Protein 1C7S (pdb70)

Sequence (858 aa):
DQQLVDQLSQLKLNVKMLDNRAGENGVDCAALGADWASCNRVLFTLSNDGQAIDGKDWVIYFHSPRQTLRVDNDQFKIAHLTGDLYKLEPTAKFSGFPAGKAVEIPVVAEYWQLFRNDFLPRWYATSGDAKPKMLANTDTENLDQFVAPFTGDQWKRTKDDKNILMTPASRFVSNADLQTLPAGALRGKIVPTPMQVKVHAQDADLRKGVALDLSTLVKPAADVVSQRFALLGVPVQTNGYPIKTDIQPGKFKGAMAVSGAYELKIGKKEAQVIGFDQAGVFYGLQSILSLVPSDGSGKIATLDASDAPRFPYRGIFLDVARNFHKKDAVLRLLDQMAAYKLNKFHFHLSDDEGWRIEIPGLPELTEVGGQRCHDLSETTCLLPQYGQGPDVYGGFFSRQDYIDIIKYAQARQIEVIPEIDMPAHARAAVVSMEARYKKLHAAGKEQEANEFRLVDQTDTSNTTSVQFFNRQSYLNPCLDSSQRFVDKVIGEIAQMHKEAGQPIKTWHFGGAEAKNIRLGAGYTDKAKPEPGKGIIDQSNEDKPWAKSQVCQTMIKEGKVADMEHLPSYFGQEVSKLVKAHGIDRMQAWQDGLKDAESSKAFATSRVGVNFWDTLYWGGFDSVNDWANKGYEVVVSNPDYVYMDFPYEVNPDERGYYWGTRFSDERKVFSFAPDNMPQNAETSVDRDGNHFNAKSDKPWPGAYGLSAQLWSETQRTDPQMEYMIFPRALSVAERSWHRAGWEQDYRAGREYKGGETHFVDTQALEKDWLRFANILGQRELAKLDKGGVAYRLPVPGARVAGGKLEANIALPGLGIEYSTDGGKQWQRYDAKAKPAVSGEVQVRSVSPDGKRYSRAEKV

CATH classification: 2.60.40.290 (+3 more: 3.30.379.10, 3.20.20.80, 2.60.40.10)

Radius of gyration: 27.83 Å; Cα contacts (8 Å, |Δi|>4): 2147; chains: 1; bounding box: 59×72×83 Å

InterPro domains:
  IPR004866 Chitobiase/beta-hexosaminidases, N-terminal domain [PF03173] (37-195)
  IPR004866 Chitobiase/beta-hexosaminidases, N-terminal domain [SM01081] (36-197)
  IPR004867 Chitobiase C-terminal domain [PF03174] (806-882)
  IPR004867 Chitobiase C-terminal domain [cd02847] (821-885)
  IPR008965 CBM2/CBM3, carbohydrate-binding domain superfamily [SSF49384] (29-199)
  IPR012291 CBM2, carbohydrate-binding domain superfamily [G3DSA:2.60.40.290] (28-169)
  IPR013783 Immunoglobulin-like fold [G3DSA:2.60.40.10] (820-885)
  IPR014756 Immunoglobulin E-set [SSF81296] (782-885)
  IPR015882 Beta-hexosaminidase, bacterial type, N-terminal [PF02838] (216-335)
  IPR015883 Beta-hexosaminidase, catalytic domain [PF00728] (338-765)
  IPR017853 Glycoside hydrolase superfamily [SSF51445] (338-774)
  IPR025705 Beta-hexosaminidase [PR00738] (298-318)
  IPR025705 Beta-hexosaminidase [PR00738] (332-349)
  IPR025705 Beta-hexosaminidase [PR00738] (361-382)
  IPR025705 Beta-hexosaminidase [PR00738] (435-452)
  IPR025705 Beta-hexosaminidase [PR00738] (502-520)
  IPR025705 Beta-hexosaminidase [PR00738] (529-542)
  IPR025705 Beta-hexosaminidase [PR00738] (729-745)
  IPR025705 Beta-hexosaminidase [PR00738] (747-764)
  IPR025705 Beta-hexosaminidase [PTHR22600] (178-822)

Foldseek 3Di:
DQVLQVQQLQWAKAKEWDFQAVQVVDDQQQALQAFLRGKTKMKIKTFGQAAWNFDFQKKKKAFFLWAWRFKDPQQWDKAADFFRIIIIHGDPPNRTRHHGDMDIIMTMTHQGQQFLLRGFFFIWMDGPPHDIHTSPLRQDLPSVSHYDFDDDVSNARDPQQPADADFLAVVCVVCVVFDFDDVVVQALQFPLGFPDKDFDPFKAFQLAAEADDLPQADVLLVVLLQVLCVLLNGHHDNPTQEEDEEEDLVVDDDQQSDALWWKWFADNRHIYIYAVHSNVSLNNSLRLSLQRFNVSRRIHTGMIGTGFFPFPAQAAEEDCQLAHADLLLLLLVLSVCLSNVHAEYEYEQAFQQAHAECAVPQRLLCQARFWEACDSVSLRYDHDHQRNYRHIHGHHQYLVSVLVSQLSSVSSNHAYAYEAEAQARHLSVQSSLQSQLVVCVVVVNNCSSQQQHQDQPQAPAFAADSSGGGLSRGRHLLDPNPVSNLLSRLLRVQVSCVVSPHGHQEHEHAQPDQWRCCPDPQEDEQVDDDPSHRYDHCVRHDTHCPRRVSVVVCCVVPQAVDSVCSLQSSVQVSLVSCVVSVHQEYEYACNSNVPPPAVVSHPHPAYAYADADAVQVPSLAVVQVNVVSPHAYADEYPQEFALQAFQGSHNPTGHDQPFANHYHLLNNLLQQRWARQQCLAVAAGRSRHRGKDAYQDDRPTHNFYYHYHHPSSCNYSLSSLQSCPPSVSSSSSNRGDDFPQNDHHDHPDMDTHPPDDPTPVVRSVVVQNSVLNSVQRGVLSSVVSSVHNYAAFWWNWDADPQWIAIDGSRPNWWKWKDQPVPPDIGTADRVDTGRHDDWMKMWTAGPVRDDIHDIRID

Solvent-accessible surface area: 31256 Å² total; per-residue (Å²): 97,58,134,13,0,35,47,0,15,119,2,119,1,53,2,88,4,57,26,6,41,0,36,75,98,67,27,87,3,14,60,45,9,0,20,132,26,27,2,0,72,1,16,14,17,0,36,8,137,37,140,43,2,86,30,129,93,7,28,0,8,4,4,15,29,42,17,29,42,89,36,58,32,93,48,5,106,30,42,66,46,19,0,12,0,3,54,0,35,18,33,111,138,4,85,4,0,49,55,59,118,60,20,99,0,26,2,0,5,2,47,38,4,2,3,13,5,4,16,7,0,28,6,0,0,18,7,46,143,18,144,37,89,54,0,69,28,0,69,18,52,78,24,106,82,1,3,15,98,25,90,70,64,31,26,53,32,35,130,84,6,118,12,115,50,20,52,3,59,28,10,9,108,53,8,56,66,18,112,89,25,90,81,59,44,23,68,6,48,4,2,0,32,7,79,121,61,125,38,65,99,89,46,0,46,0,180,124,0,0,23,32,56,24,104,27,11,91,140,69,4,11,56,17,0,34,125,25,0,62,82,10,61,3,62,72,65,137,131,8,15,53,1,107,3,73,61,63,63,71,116,12,174,66,77,32,39,53,70,1,0,0,55,4,103,2,20,91,169,80,1,66,1,23,0,49,37,65,14,0,0,0,2,0,0,3,0,0,1,4,10,3,28,39,113,44,34,5,74,5,4,5,0,50,10,24,0,0,13,43,5,66,2,4,0,0,0,0,0,0,0,4,0,29,0,108,62,66,0,0,39,52,2,0,40,3,2,3,4,3,0,4,19,32,0,0,0,0,0,2,1,2,2,0,2,1,0,62,2,44,44,0,57,6,0,7,93,8,0,2,46,4,14,39,23,119,82,20,86,66,0,3,16,1,5,8,0,32,3,6,104,95,38,30,23,81,1,36,57,102,38,0,12,42,0,0,112,55,0,80,10,26,36,2,22,1,1,0,0,0,4,4,2,2,9,4,15,0,2,0,7,0,1,26,11,29,22,125,116,23,88,88,66,62,98,54,147,85,2,56,65,17,14,1,32,8,122,57,18,94,0,48,1,15,6,68,42,18,3,62,96,62,0,9,0,4,2,13,22,111,10,0,43,105,0,2,54,54,1,0,23,35,0,7,76,0,0,112,94,8,50,11,66,14,119,3,2,0,0,0,0,14,38,7,80,5,34,39,77,32,69,3,12,8,37,124,69,173,69,83,127,40,39,0,46,32,64,43,100,76,31,25,99,8,8,27,98,0,95,52,0,72,85,11,34,183,129,64,112,10,83,60,31,75,71,0,20,9,20,0,0,60,17,0,0,113,26,0,89,84,47,68,4,56,12,0,0,0,5,18,33,5,1,95,57,15,114,7,26,185,34,15,45,6,86,92,2,0,0,0,0,52,43,5,0,38,145,22,0,29,40,34,3,1,60,29,15,67,88,43,10,35,1,0,0,0,0,0,4,4,1,8,0,5,0,0,0,14,5,11,14,77,2,44,0,45,14,111,0,2,4,53,1,32,3,62,20,2,0,13,1,0,0,43,3,3,5,0,0,1,29,28,17,52,26,59,18,16,59,118,19,69,2,91,2,94,64,95,33,96,23,16,52,0,1,0,0,0,0,32,0,13,3,1,9,46,5,71,17,0,4,55,0,0,3,0,0,2,1,0,0,1,0,0,0,1,25,104,1,81,5,4,38,99,42,108,60,40,55,63,3,61,10,60,102,30,162,85,8,75,68,157,35,15,56,132,21,5,21,74,6,0,0,9,0,4,61,21,1,0,6,3,0,24,90,17,49,5,26,0,9,9,4,0,0,0,0,110,72,63,85,36,102,0,54,10,27,8,24,0,5,37,10,10,13,28,18,0,65,64,37,22,159,128,48,86,159,14,76,52,201,68,74,19,83,18,103,71,85,4,23,0,35,0,13,2,62,67,39,158,80,100,10,70,48,22,134,155

Secondary structure (DSSP, 8-state):
-HHHHHHHTTPEEEEEEEETTGGGGT--TTTTT-GGG-EEEEEEEEEE-SS-B-----EEEEE-SS-EEEE-STTEEEEE-STTEEEEEE-TT---B-TTEEEEEEEEEES---SGGGS----EEE-TTSPPEE-GGGSSS-GGGTBPPP-TTTT-SSTT-------HHHHHHHTTT--PPPGGGGTT--SSPPSEEEEEEEEEE-TT-EEE--TTS-HHHHHHHHHHHHHTT--B-TTSEEEEEEE-GGG--GGGSSTT-EEEEE-SS-EEEEESSHHHHHHHHHHHHHHS-TTS--EEEEEEEEE--S-SEEEEEEE-SSS---HHHHHHHHHHHHHTT--EEEEE-EETTEE-B--TT-THHHHTTTEE-S-TT-SSSBPP-TT--SS-EE--B-HHHHHHHHHHHHTTT-EEEEEEEESSS-HHHHHHHHHHHHHHHHTT-HHHHHHT----TT-------TTS--GGGS--TT-HHHHHHHHHHHHHHHHHHHHTT---S-EEEE----S-GGGSTTEEETTB--TTSEEE--TT---TTTT-HHHHHHHHTTSSSSGGGHHHHHHHHHHHHHHHTT--EEEEEGGGGTTSS-GGGSSSSEEEEEE---IIIIIHHHHHHHHHTT-EEEE--HHHHBTTS-SSS-TTS----SS-S---HHHHHH--TTSGGGGGGT---TTS---EE---S-----SEEEEEE--TT--SHHHHHHHHTTHHHHHHHHHH---TTSPPP-TT--EETTT---S-HHHHHHHHHHHHHHIIIIIHHHHHHTT--PPPPPPEEEEETTEEEEE-SSBTBEEEEESSTTSS-EE--GGGPPB--S--EEEEE-TTSS-BPPPEE-

Nearest PDB structures (foldseek):
  1c7s-assembly1_A-2  TM=1.001E+00  e=0.000E+00  Serratia marcescens
  1c7t-assembly1_A-2  TM=1.001E+00  e=0.000E+00  Serratia marcescens
  1qba-assembly1_A  TM=9.999E-01  e=0.000E+00  Serratia marcescens
  6ezs-assembly1_A  TM=8.521E-01  e=4.897E-53  Vibrio harveyi
  7dvb-assembly3_C  TM=8.056E-01  e=7.044E-34  Bacteroides thetaiotaomicron

B-factor: mean 22.04, std 9.86, range [6.37, 99.67]

Structure (mmCIF, N/CA/C/O backbone):
data_1C7S
#
_entry.id   1C7S
#
_cell.length_a   108.794
_cell.length_b   99.960
_cell.length_c   86.30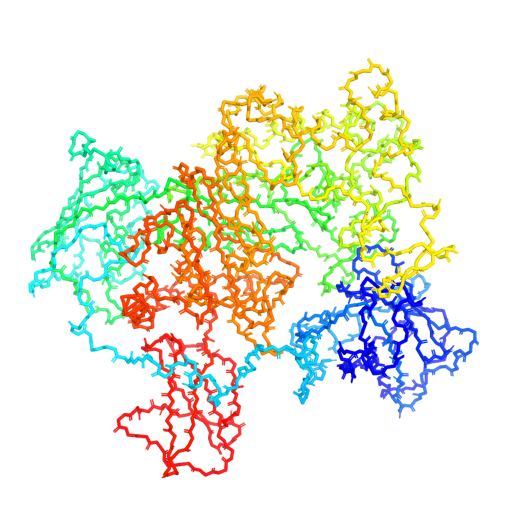8
_cell.angle_alpha   90.00
_cell.angle_beta   90.00
_cell.angle_gamma   90.00
#
_symmetry.space_group_name_H-M   'P 21 21 2'
#
loop_
_entity.id
_entity.type
_entity.pdbx_description
1 polymer BETA-N-ACETYLHEXOSAMINIDASE
2 branched 2-acetamido-2-deoxy-beta-D-glucopyranose-(1-4)-2-acetamido-2-deoxy-beta-D-glucopyranose
3 non-polymer 'SULFATE ION'
4 water water
#
loop_
_atom_site.group_PDB
_atom_site.id
_atom_site.type_symbol
_atom_site.label_atom_id
_atom_site.label_alt_id
_atom_site.label_comp_id
_atom_site.label_asym_id
_atom_site.label_entity_id
_atom_site.label_seq_id
_atom_site.pdbx_PDB_ins_code
_atom_site.Cartn_x
_atom_site.Cartn_y
_atom_site.Cartn_z
_atom_site.occupancy
_atom_site.B_iso_or_equiv
_atom_site.auth_seq_id
_atom_site.auth_comp_id
_atom_site.auth_asym_id
_atom_site.auth_atom_id
_atom_site.pdbx_PDB_model_num
ATOM 1 N N . ASP A 1 1 ? -2.517 38.735 -5.930 1.00 20.17 28 ASP A N 1
ATOM 2 C CA . ASP A 1 1 ? -3.577 39.552 -5.288 1.00 20.58 28 ASP A CA 1
ATOM 3 C C . ASP A 1 1 ? -3.835 39.141 -3.854 1.00 17.38 28 ASP A C 1
ATOM 4 O O . ASP A 1 1 ? -3.065 38.412 -3.203 1.00 16.93 28 ASP A O 1
ATOM 9 N N . GLN A 1 2 ? -4.909 39.678 -3.270 1.00 15.61 29 GLN A N 1
ATOM 10 C CA . GLN A 1 2 ? -5.213 39.383 -1.868 1.00 17.71 29 GLN A CA 1
ATOM 11 C C . GLN A 1 2 ? -5.552 37.910 -1.644 1.00 16.94 29 GLN A C 1
ATOM 12 O O . GLN A 1 2 ? -5.183 37.375 -0.620 1.00 16.70 29 GLN A O 1
ATOM 18 N N . GLN A 1 3 ? -6.249 37.291 -2.587 1.00 17.54 30 GLN A N 1
ATOM 19 C CA . GLN A 1 3 ? -6.529 35.860 -2.416 1.00 17.24 30 GLN A CA 1
ATOM 20 C C . GLN A 1 3 ? -5.234 35.076 -2.298 1.00 14.72 30 GLN A C 1
ATOM 21 O O . GLN A 1 3 ? -5.192 34.167 -1.461 1.00 13.48 30 GLN A O 1
ATOM 27 N N . LEU A 1 4 ? -4.194 35.471 -3.033 1.00 14.12 31 LEU A N 1
ATOM 28 C CA . LEU A 1 4 ? -2.924 34.717 -2.939 1.00 14.36 31 LEU A CA 1
ATOM 29 C C . LEU A 1 4 ? -2.299 34.873 -1.561 1.00 15.67 31 LEU A C 1
ATOM 30 O O . LEU A 1 4 ? -1.780 33.912 -0.972 1.00 12.87 31 LEU A O 1
ATOM 35 N N . VAL A 1 5 ? -2.239 36.118 -1.105 1.00 13.52 32 VAL A N 1
ATOM 36 C CA . VAL A 1 5 ? -1.707 36.353 0.251 1.00 14.13 32 VAL A CA 1
ATOM 37 C C . VAL A 1 5 ? -2.539 35.530 1.242 1.00 14.01 32 VAL A C 1
ATOM 38 O O . VAL A 1 5 ? -1.961 34.946 2.164 1.00 12.21 32 VAL A O 1
ATOM 42 N N . ASP A 1 6 ? -3.858 35.477 1.045 1.00 13.66 33 ASP A N 1
ATOM 43 C CA . ASP A 1 6 ? -4.707 34.709 1.945 1.00 14.58 33 ASP A CA 1
ATOM 44 C C . ASP A 1 6 ? -4.300 33.238 2.001 1.00 11.63 33 ASP A C 1
ATOM 45 O O . ASP A 1 6 ? -4.268 32.670 3.089 1.00 12.29 33 ASP A O 1
ATOM 50 N N . GLN A 1 7 ? -4.164 32.621 0.836 1.00 16.00 34 GLN A N 1
ATOM 51 C CA . GLN A 1 7 ? -3.740 31.230 0.758 1.00 13.45 34 GLN A CA 1
ATOM 52 C C . GLN A 1 7 ? -2.412 30.946 1.446 1.00 14.42 34 GLN A C 1
ATOM 53 O O . GLN A 1 7 ? -2.173 29.916 2.080 1.00 15.83 34 GLN A O 1
ATOM 59 N N . LEU A 1 8 ? -1.449 31.833 1.187 1.00 12.39 35 LEU A N 1
ATOM 60 C CA . LEU A 1 8 ? -0.092 31.684 1.738 1.00 12.04 35 LEU A CA 1
ATOM 61 C C . LEU A 1 8 ? -0.126 31.855 3.246 1.00 13.61 35 LEU A C 1
ATOM 62 O O . LEU A 1 8 ? 0.655 31.199 3.956 1.00 12.74 35 LEU A O 1
ATOM 67 N N . SER A 1 9 ? -1.002 32.752 3.727 1.00 12.21 36 SER A N 1
ATOM 68 C CA . SER A 1 9 ? -1.074 32.986 5.169 1.00 12.95 36 SER A CA 1
ATOM 69 C C . SER A 1 9 ? -1.513 31.763 5.941 1.00 14.60 36 SER A C 1
ATOM 70 O O . SER A 1 9 ? -1.416 31.697 7.160 1.00 13.83 36 SER A O 1
ATOM 73 N N . GLN A 1 10 ? -2.165 30.817 5.243 1.00 13.23 37 GLN A N 1
ATOM 74 C CA . GLN A 1 10 ? -2.673 29.607 5.864 1.00 13.43 37 GLN A CA 1
ATOM 75 C C . GLN A 1 10 ? -1.710 28.433 5.687 1.00 13.21 37 GLN A C 1
ATOM 76 O O . GLN A 1 10 ? -2.022 27.350 6.182 1.00 13.51 37 GLN A O 1
ATOM 82 N N . LEU A 1 11 ? -0.577 28.659 5.055 1.00 15.30 38 LEU A N 1
ATOM 83 C CA . LEU A 1 11 ? 0.469 27.632 5.021 1.00 15.67 38 LEU A CA 1
ATOM 84 C C . LEU A 1 11 ? 0.987 27.550 6.469 1.00 16.11 38 LEU A C 1
ATOM 85 O O . LEU A 1 11 ? 1.091 28.558 7.166 1.00 14.49 38 LEU A O 1
ATOM 90 N N . LYS A 1 12 ? 1.290 26.329 6.908 1.00 12.99 39 LYS A N 1
ATOM 91 C CA . LYS A 1 12 ? 1.816 26.127 8.256 1.00 14.13 39 LYS A CA 1
ATOM 92 C C . LYS A 1 12 ? 3.311 25.869 8.191 1.00 14.51 39 LYS A C 1
ATOM 93 O O . LYS A 1 12 ? 3.747 24.968 7.478 1.00 15.31 39 LYS A O 1
ATOM 99 N N . LEU A 1 13 ? 4.120 26.707 8.840 1.00 13.06 40 LEU A N 1
ATOM 100 C CA . LEU A 1 13 ? 5.560 26.560 8.812 1.00 12.58 40 LEU A CA 1
ATOM 101 C C . LEU A 1 13 ? 6.028 25.616 9.921 1.00 12.23 40 LEU A C 1
ATOM 102 O O . LEU A 1 13 ? 5.498 25.618 11.026 1.00 12.08 40 LEU A O 1
ATOM 107 N N . ASN A 1 14 ? 7.083 24.888 9.570 1.00 13.87 41 ASN A N 1
ATOM 108 C CA . ASN A 1 14 ? 7.799 24.082 10.538 1.00 14.89 41 ASN A CA 1
ATOM 109 C C . ASN A 1 14 ? 9.287 24.371 10.276 1.00 16.13 41 ASN A C 1
ATOM 110 O O . ASN A 1 14 ? 9.738 24.317 9.124 1.00 17.24 41 ASN A O 1
ATOM 115 N N . VAL A 1 15 ? 10.017 24.645 11.347 1.00 14.40 42 VAL A N 1
ATOM 116 C CA . VAL A 1 15 ? 11.453 24.875 11.214 1.00 13.22 42 VAL A CA 1
ATOM 117 C C . VAL A 1 15 ? 12.202 23.771 11.956 1.00 14.14 42 VAL A C 1
ATOM 118 O O . VAL A 1 15 ? 11.980 23.606 13.155 1.00 14.39 42 VAL A O 1
ATOM 122 N N . LYS A 1 16 ? 13.100 23.091 11.245 1.00 14.58 43 LYS A N 1
ATOM 123 C CA . LYS A 1 16 ? 13.803 21.971 11.872 1.00 15.42 43 LYS A CA 1
ATOM 124 C C . LYS A 1 16 ? 15.301 22.018 11.606 1.00 14.52 43 LYS A C 1
ATOM 125 O O . LYS A 1 16 ? 15.739 22.056 10.457 1.00 14.81 43 LYS A O 1
ATOM 131 N N . MET A 1 17 ? 16.070 22.043 12.699 1.00 14.18 44 MET A N 1
ATOM 132 C CA . MET A 1 17 ? 17.527 22.051 12.517 1.00 14.52 44 MET A CA 1
ATOM 133 C C . MET A 1 17 ? 17.927 20.716 11.888 1.00 15.06 44 MET A C 1
ATOM 134 O O . MET A 1 17 ? 17.451 19.676 12.380 1.00 15.40 44 MET A O 1
ATOM 139 N N . LEU A 1 18 ? 18.756 20.717 10.875 1.00 16.34 45 LEU A N 1
ATOM 140 C CA . LEU A 1 18 ? 19.273 19.461 10.305 1.00 18.21 45 LEU A CA 1
ATOM 141 C C . LEU A 1 18 ? 20.718 19.182 10.682 1.00 18.11 45 LEU A C 1
ATOM 142 O O . LEU A 1 18 ? 21.061 18.010 10.955 1.00 16.70 45 LEU A O 1
ATOM 147 N N . ASP A 1 19 ? 21.584 20.183 10.632 1.00 16.52 46 ASP A N 1
ATOM 148 C CA . ASP A 1 19 ? 22.998 19.987 10.936 1.00 17.59 46 ASP A CA 1
ATOM 149 C C . ASP A 1 19 ? 23.637 21.300 11.375 1.00 16.81 46 ASP A C 1
ATOM 150 O O . ASP A 1 19 ? 23.687 22.226 10.558 1.00 13.05 46 ASP A O 1
ATOM 155 N N . ASN A 1 20 ? 23.983 21.408 12.648 1.00 15.94 47 ASN A N 1
ATOM 156 C CA . ASN A 1 20 ? 24.565 22.684 13.122 1.00 14.90 47 ASN A CA 1
ATOM 157 C C . ASN A 1 20 ? 26.029 22.795 12.790 1.00 15.58 47 ASN A C 1
ATOM 158 O O . ASN A 1 20 ? 26.654 23.815 13.071 1.00 16.07 47 ASN A O 1
ATOM 163 N N . ARG A 1 21 ? 26.638 21.720 12.283 1.00 16.85 48 ARG A N 1
ATOM 164 C CA . ARG A 1 21 ? 28.064 21.679 11.958 1.00 18.30 48 ARG A CA 1
ATOM 165 C C . ARG A 1 21 ? 28.221 21.196 10.529 1.00 21.30 48 ARG A C 1
ATOM 166 O O . ARG A 1 21 ? 28.941 20.237 10.258 1.00 21.14 48 ARG A O 1
ATOM 174 N N . ALA A 1 22 ? 27.481 21.827 9.595 1.00 20.16 49 ALA A N 1
ATOM 175 C CA . ALA A 1 22 ? 27.480 21.381 8.225 1.00 22.48 49 ALA A CA 1
ATOM 176 C C . ALA A 1 22 ? 28.870 21.348 7.589 1.00 24.33 49 ALA A C 1
ATOM 177 O O . ALA A 1 22 ? 29.103 20.461 6.746 1.00 25.44 49 ALA A O 1
ATOM 179 N N . GLY A 1 23 ? 29.752 22.242 7.984 1.00 25.50 50 GLY A N 1
ATOM 180 C CA . GLY A 1 23 ? 31.097 22.277 7.420 1.00 29.36 50 GLY A CA 1
ATOM 181 C C . GLY A 1 23 ? 31.929 21.072 7.819 1.00 31.61 50 GLY A C 1
ATOM 182 O O . GLY A 1 23 ? 32.852 20.690 7.093 1.00 32.16 50 GLY A O 1
ATOM 183 N N . GLU A 1 24 ? 31.617 20.455 8.953 1.00 32.40 51 GLU A N 1
ATOM 184 C CA . GLU A 1 24 ? 32.336 19.291 9.439 1.00 31.97 51 GLU A CA 1
ATOM 185 C C . GLU A 1 24 ? 31.860 18.034 8.716 1.00 34.21 51 GLU A C 1
ATOM 186 O O . GLU A 1 24 ? 32.518 16.988 8.776 1.00 35.57 51 GLU A O 1
ATOM 192 N N . ASN A 1 25 ? 30.705 18.141 8.082 1.00 33.43 52 ASN A N 1
ATOM 193 C CA . ASN A 1 25 ? 30.072 17.018 7.424 1.00 35.61 52 ASN A CA 1
ATOM 194 C C . ASN A 1 25 ? 29.993 17.176 5.918 1.00 35.05 52 ASN A C 1
ATOM 195 O O . ASN A 1 25 ? 28.996 16.790 5.312 1.00 36.00 52 ASN A O 1
ATOM 200 N N . GLY A 1 26 ? 31.000 17.842 5.346 1.00 34.80 53 GLY A N 1
ATOM 201 C CA . GLY A 1 26 ? 31.081 18.026 3.930 1.00 34.94 53 GLY A CA 1
ATOM 202 C C . GLY A 1 26 ? 30.670 19.311 3.288 1.00 33.91 53 GLY A C 1
ATOM 203 O O . GLY A 1 26 ? 31.336 19.715 2.308 1.00 36.61 53 GLY A O 1
ATOM 204 N N . VAL A 1 27 ? 29.620 19.999 3.757 1.00 29.84 54 VAL A N 1
ATOM 205 C CA . VAL A 1 27 ? 29.213 21.226 3.076 1.00 26.80 54 VAL A CA 1
ATOM 206 C C . VAL A 1 27 ? 30.413 22.171 2.974 1.00 22.69 54 VAL A C 1
ATOM 207 O O . VAL A 1 27 ? 31.093 22.373 3.972 1.00 21.56 54 VAL A O 1
ATOM 211 N N . ASP A 1 28 ? 30.597 22.736 1.782 1.00 22.79 55 ASP A N 1
ATOM 212 C CA . ASP A 1 28 ? 31.712 23.676 1.594 1.00 22.33 55 ASP A CA 1
ATOM 213 C C . ASP A 1 28 ? 31.246 25.073 2.008 1.00 20.81 55 ASP A C 1
ATOM 214 O O . ASP A 1 28 ? 30.961 25.911 1.153 1.00 17.23 55 ASP A O 1
ATOM 219 N N . CYS A 1 29 ? 31.195 25.315 3.314 1.00 19.46 56 CYS A N 1
ATOM 220 C CA . CYS A 1 29 ? 30.742 26.612 3.832 1.00 19.51 56 CYS A CA 1
ATOM 221 C C . CYS A 1 29 ? 31.607 27.759 3.334 1.00 18.35 56 CYS A C 1
ATOM 222 O O . CYS A 1 29 ? 31.140 28.899 3.188 1.00 16.94 56 CYS A O 1
ATOM 225 N N . ALA A 1 30 ? 32.918 27.461 3.134 1.00 16.39 57 ALA A N 1
ATOM 226 C CA . ALA A 1 30 ? 33.804 28.527 2.659 1.00 16.14 57 ALA A CA 1
ATOM 227 C C . ALA A 1 30 ? 33.329 29.101 1.327 1.00 16.86 57 ALA A C 1
ATOM 228 O O . ALA A 1 30 ? 33.273 30.319 1.139 1.00 17.46 57 ALA A O 1
ATOM 230 N N . ALA A 1 31 ? 33.006 28.252 0.376 1.00 15.09 58 ALA A N 1
ATOM 231 C CA . ALA A 1 31 ? 32.574 28.604 -0.949 1.00 15.65 58 ALA A CA 1
ATOM 232 C C . ALA A 1 31 ? 31.286 29.436 -0.919 1.00 16.59 58 ALA A C 1
ATOM 233 O O . ALA A 1 31 ? 31.056 30.264 -1.786 1.00 18.83 58 ALA A O 1
ATOM 235 N N . LEU A 1 32 ? 30.498 29.148 0.097 1.00 15.96 59 LEU A N 1
ATOM 236 C CA . LEU A 1 32 ? 29.230 29.855 0.281 1.00 17.05 59 LEU A CA 1
ATOM 237 C C . LEU A 1 32 ? 29.408 31.196 0.969 1.00 17.95 59 LEU A C 1
ATOM 238 O O . LEU A 1 32 ? 28.354 31.840 1.214 1.00 17.26 59 LEU A O 1
ATOM 243 N N . GLY A 1 33 ? 30.594 31.608 1.314 1.00 16.69 60 GLY A N 1
ATOM 244 C CA . GLY A 1 33 ? 30.882 32.867 1.948 1.00 16.88 60 GLY A CA 1
ATOM 245 C C . GLY A 1 33 ? 30.666 32.922 3.446 1.00 15.47 60 GLY A C 1
ATOM 246 O O . GLY A 1 33 ? 30.616 34.036 4.016 1.00 16.06 60 GLY A O 1
ATOM 247 N N . ALA A 1 34 ? 30.635 31.782 4.118 1.00 14.46 61 ALA A N 1
ATOM 248 C CA . ALA A 1 34 ? 30.408 31.760 5.557 1.00 16.58 61 ALA A CA 1
ATOM 249 C C . ALA A 1 34 ? 31.626 32.141 6.360 1.00 17.23 61 ALA A C 1
ATOM 250 O O . ALA A 1 34 ? 32.725 31.609 6.179 1.00 16.77 61 ALA A O 1
ATOM 252 N N . ASP A 1 35 ? 31.471 33.085 7.274 1.00 13.96 62 ASP A N 1
ATOM 253 C CA . ASP A 1 35 ? 32.523 33.505 8.194 1.00 15.09 62 ASP A CA 1
ATOM 254 C C . ASP A 1 35 ? 33.202 32.307 8.840 1.00 15.58 62 ASP A C 1
ATOM 255 O O . ASP A 1 35 ? 32.546 31.424 9.387 1.00 16.12 62 ASP A O 1
ATOM 260 N N . TRP A 1 36 ? 34.526 32.251 8.697 1.00 14.69 63 TRP A N 1
ATOM 261 C CA . TRP A 1 36 ? 35.310 31.146 9.262 1.00 17.46 63 TRP A CA 1
ATOM 262 C C . TRP A 1 36 ? 34.822 29.796 8.796 1.00 16.17 63 TRP A C 1
ATOM 263 O O . TRP A 1 36 ? 34.944 28.784 9.526 1.00 18.38 63 TRP A O 1
ATOM 274 N N . ALA A 1 37 ? 34.266 29.737 7.593 1.00 15.50 64 ALA A N 1
ATOM 275 C CA . ALA A 1 37 ? 33.794 28.523 6.967 1.00 16.69 64 ALA A CA 1
ATOM 276 C C . ALA A 1 37 ? 32.902 27.689 7.868 1.00 18.86 64 ALA A C 1
ATOM 277 O O . ALA A 1 37 ? 32.951 26.463 7.871 1.00 16.28 64 ALA A O 1
ATOM 279 N N . SER A 1 38 ? 31.990 28.366 8.595 1.00 19.50 65 SER A N 1
ATOM 280 C CA . SER A 1 38 ? 31.086 27.651 9.504 1.00 18.68 65 SER A CA 1
ATOM 281 C C . SER A 1 38 ? 29.623 27.884 9.066 1.00 17.17 65 SER A C 1
ATOM 282 O O . SER A 1 38 ? 29.290 29.053 8.892 1.00 16.45 65 SER A O 1
ATOM 285 N N . CYS A 1 39 ? 28.870 26.816 8.868 1.00 15.28 66 CYS A N 1
ATOM 286 C CA . CYS A 1 39 ? 27.487 26.976 8.414 1.00 15.14 66 CYS A CA 1
ATOM 287 C C . CYS A 1 39 ? 26.616 25.849 8.919 1.00 17.15 66 CYS A C 1
ATOM 288 O O . CYS A 1 39 ? 27.095 24.805 9.406 1.00 14.75 66 CYS A O 1
ATOM 291 N N . ASN A 1 40 ? 25.302 26.041 8.894 1.00 14.20 67 ASN A N 1
ATOM 292 C CA . ASN A 1 40 ? 24.337 25.085 9.380 1.00 13.01 67 ASN A CA 1
ATOM 293 C C . ASN A 1 40 ? 23.222 24.884 8.359 1.00 13.62 67 ASN A C 1
ATOM 294 O O . ASN A 1 40 ? 22.974 25.766 7.542 1.00 15.88 67 ASN A O 1
ATOM 299 N N . ARG A 1 41 ? 22.653 23.690 8.338 1.00 12.96 68 ARG A N 1
ATOM 300 C CA . ARG A 1 41 ? 21.569 23.383 7.412 1.00 11.48 68 ARG A CA 1
ATOM 301 C C . ARG A 1 41 ? 20.287 23.252 8.220 1.00 13.03 68 ARG A C 1
ATOM 302 O O . ARG A 1 41 ? 20.227 22.646 9.292 1.00 12.41 68 ARG A O 1
ATOM 310 N N . VAL A 1 42 ? 19.275 23.924 7.706 1.00 11.83 69 VAL A N 1
ATOM 311 C CA . VAL A 1 42 ? 17.970 23.950 8.365 1.00 14.15 69 VAL A CA 1
ATOM 312 C C . VAL A 1 42 ? 16.874 23.616 7.374 1.00 15.37 69 VAL A C 1
ATOM 313 O O . VAL A 1 42 ? 16.949 23.992 6.194 1.00 17.63 69 VAL A O 1
ATOM 317 N N . LEU A 1 43 ? 15.831 22.965 7.858 1.00 17.04 70 LEU A N 1
ATOM 318 C CA . LEU A 1 43 ? 14.719 22.621 6.979 1.00 15.94 70 LEU A CA 1
ATOM 319 C C . LEU A 1 43 ? 13.515 23.516 7.264 1.00 14.55 70 LEU A C 1
ATOM 320 O O . LEU A 1 43 ? 12.981 23.501 8.379 1.00 16.51 70 LEU A O 1
ATOM 325 N N . PHE A 1 44 ? 13.065 24.248 6.246 1.00 14.13 71 PHE A N 1
ATOM 326 C CA . PHE A 1 44 ? 11.820 24.993 6.375 1.00 13.23 71 PHE A CA 1
ATOM 327 C C . PHE A 1 44 ? 10.741 24.154 5.631 1.00 14.30 71 PHE A C 1
ATOM 328 O O . PHE A 1 44 ? 10.920 23.872 4.427 1.00 16.53 71 PHE A O 1
ATOM 336 N N . THR A 1 45 ? 9.713 23.744 6.334 1.00 14.95 72 THR A N 1
ATOM 337 C CA . THR A 1 45 ? 8.636 22.975 5.757 1.00 13.68 72 THR A CA 1
ATOM 338 C C . THR A 1 45 ? 7.342 23.793 5.767 1.00 16.91 72 THR A C 1
ATOM 339 O O . THR A 1 45 ? 7.027 24.388 6.794 1.00 16.78 72 THR A O 1
ATOM 343 N N . LEU A 1 46 ? 6.749 23.953 4.583 1.00 15.07 73 LEU A N 1
ATOM 344 C CA . LEU A 1 46 ? 5.495 24.729 4.505 1.00 14.94 73 LEU A CA 1
ATOM 345 C C . LEU A 1 46 ? 4.374 23.769 4.141 1.00 15.21 73 LEU A C 1
ATOM 346 O O . LEU A 1 46 ? 4.409 23.181 3.045 1.00 15.79 73 LEU A O 1
ATOM 351 N N . SER A 1 47 ? 3.482 23.524 5.093 1.00 15.40 74 SER A N 1
ATOM 352 C CA . SER A 1 47 ? 2.412 22.546 4.869 1.00 16.20 74 SER A CA 1
ATOM 353 C C . SER A 1 47 ? 1.110 23.211 4.447 1.00 17.51 74 SER A C 1
ATOM 354 O O . SER A 1 47 ? 0.681 24.134 5.136 1.00 17.18 74 SER A O 1
ATOM 357 N N . ASN A 1 48 ? 0.463 22.643 3.430 1.00 17.29 75 ASN A N 1
ATOM 358 C C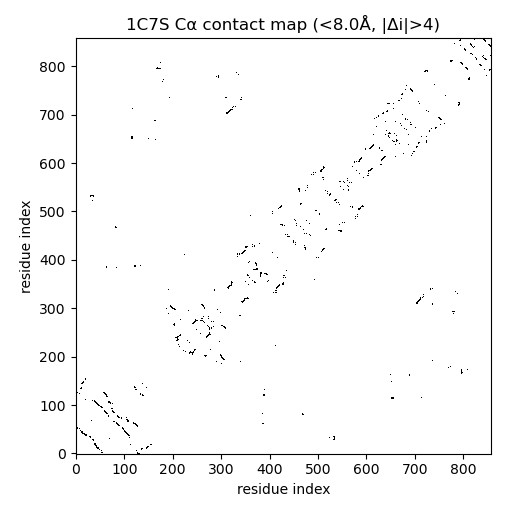A . ASN A 1 48 ? -0.750 23.255 2.867 1.00 16.77 75 ASN A CA 1
ATOM 359 C C . ASN A 1 48 ? -1.985 22.414 3.057 1.00 17.61 75 ASN A C 1
ATOM 360 O O . ASN A 1 48 ? -2.100 21.365 2.385 1.00 19.63 75 ASN A O 1
ATOM 365 N N . ASP A 1 49 ? -2.821 22.782 4.020 1.00 17.06 76 ASP A N 1
ATOM 366 C CA . ASP A 1 49 ? -4.033 21.974 4.270 1.00 19.60 76 ASP A CA 1
ATOM 367 C C . ASP A 1 49 ? -5.191 22.512 3.451 1.00 18.76 76 ASP A C 1
ATOM 368 O O . ASP A 1 49 ? -6.337 22.112 3.686 1.00 19.65 76 ASP A O 1
ATOM 373 N N . GLY A 1 50 ? -4.910 23.439 2.541 1.00 16.23 77 GLY A N 1
ATOM 374 C CA . GLY A 1 50 ? -5.980 23.950 1.669 1.00 17.64 77 GLY A CA 1
ATOM 375 C C . GLY A 1 50 ? -5.739 23.534 0.220 1.00 17.30 77 GLY A C 1
ATOM 376 O O . GLY A 1 50 ? -4.906 22.669 -0.087 1.00 18.05 77 GLY A O 1
ATOM 377 N N . GLN A 1 51 ? -6.434 24.169 -0.711 1.00 17.83 78 GLN A N 1
ATOM 378 C CA . GLN A 1 51 ? -6.240 23.894 -2.128 1.00 17.27 78 GLN A CA 1
ATOM 379 C C . GLN A 1 51 ? -4.906 24.391 -2.636 1.00 16.97 78 GLN A C 1
ATOM 380 O O . GLN A 1 51 ? -4.145 25.104 -1.950 1.00 17.77 78 GLN A O 1
ATOM 386 N N . ALA A 1 52 ? -4.532 23.938 -3.840 1.00 17.72 79 ALA A N 1
ATOM 387 C CA . ALA A 1 52 ? -3.249 24.313 -4.431 1.00 16.93 79 ALA A CA 1
ATOM 388 C C . ALA A 1 52 ? -3.025 25.833 -4.461 1.00 18.35 79 ALA A C 1
ATOM 389 O O . ALA A 1 52 ? -3.897 26.590 -4.880 1.00 16.68 79 ALA A O 1
ATOM 391 N N . ILE A 1 53 ? -1.796 26.234 -4.136 1.00 17.40 80 ILE A N 1
ATOM 392 C CA . ILE A 1 53 ? -1.411 27.627 -4.239 1.00 17.23 80 ILE A CA 1
ATOM 393 C C . ILE A 1 53 ? -0.476 27.736 -5.444 1.00 18.19 80 ILE A C 1
ATOM 394 O O . ILE A 1 53 ? 0.704 27.471 -5.301 1.00 20.42 80 ILE A O 1
ATOM 399 N N . ASP A 1 54 ? -1.028 28.016 -6.613 1.00 18.98 81 ASP A N 1
ATOM 400 C CA . ASP A 1 54 ? -0.213 28.061 -7.832 1.00 20.82 81 ASP A CA 1
ATOM 401 C C . ASP A 1 54 ? 0.198 29.439 -8.285 1.00 21.57 81 ASP A C 1
ATOM 402 O O . ASP A 1 54 ? 1.002 29.585 -9.238 1.00 22.19 81 ASP A O 1
ATOM 407 N N . GLY A 1 55 ? -0.275 30.487 -7.639 1.00 19.75 82 GLY A N 1
ATOM 408 C CA . GLY A 1 55 ? 0.111 31.851 -8.031 1.00 17.67 82 GLY A CA 1
ATOM 409 C C . GLY A 1 55 ? 1.616 32.068 -7.855 1.00 19.14 82 GLY A C 1
ATOM 410 O O . GLY A 1 55 ? 2.257 31.516 -6.963 1.00 16.48 82 GLY A O 1
ATOM 411 N N . LYS A 1 56 ? 2.191 32.891 -8.727 1.00 21.42 83 LYS A N 1
ATOM 412 C CA . LYS A 1 56 ? 3.612 33.162 -8.703 1.00 22.72 83 LYS A CA 1
ATOM 413 C C . LYS A 1 56 ? 3.963 34.560 -8.210 1.00 22.11 83 LYS A C 1
ATOM 414 O O . LYS A 1 56 ? 5.124 34.804 -7.859 1.00 22.63 83 LYS A O 1
ATOM 420 N N . ASP A 1 57 ? 2.994 35.455 -8.137 1.00 23.38 84 ASP A N 1
ATOM 421 C CA . ASP A 1 57 ? 3.301 36.849 -7.767 1.00 22.66 84 ASP A CA 1
ATOM 422 C C . ASP A 1 57 ? 3.277 37.062 -6.272 1.00 19.67 84 ASP A C 1
ATOM 423 O O . ASP A 1 57 ? 2.397 37.763 -5.752 1.00 20.85 84 ASP A O 1
ATOM 428 N N . TRP A 1 58 ? 4.228 36.450 -5.562 1.00 16.42 85 TRP A N 1
ATOM 429 C CA . TRP A 1 58 ? 4.248 36.595 -4.115 1.00 13.82 85 TRP A CA 1
ATOM 430 C C . TRP A 1 58 ? 5.662 36.629 -3.554 1.00 15.36 85 TRP A C 1
ATOM 431 O O . TRP A 1 58 ? 6.611 36.269 -4.236 1.00 14.10 85 TRP A O 1
ATOM 442 N N . VAL A 1 59 ? 5.799 37.235 -2.383 1.00 13.65 86 VAL A N 1
ATOM 443 C CA . VAL A 1 59 ? 7.043 37.252 -1.633 1.00 14.49 86 VAL A CA 1
ATOM 444 C C . VAL A 1 59 ? 6.697 36.847 -0.179 1.00 15.74 86 VAL A C 1
ATOM 445 O O . VAL A 1 59 ? 5.676 37.321 0.359 1.00 18.06 86 VAL A O 1
ATOM 449 N N . ILE A 1 60 ? 7.504 35.955 0.381 1.00 10.36 87 ILE A N 1
ATOM 450 C CA . ILE A 1 60 ? 7.259 35.607 1.793 1.00 13.29 87 ILE A CA 1
ATOM 451 C C . ILE A 1 60 ? 8.429 36.176 2.615 1.00 14.64 87 ILE A C 1
ATOM 452 O O . ILE A 1 60 ? 9.546 35.744 2.385 1.00 18.33 87 ILE A O 1
ATOM 457 N N . TYR A 1 61 ? 8.174 37.099 3.531 1.00 13.03 88 TYR A N 1
ATOM 458 C CA . TYR A 1 61 ? 9.218 37.717 4.324 1.00 12.62 88 TYR A CA 1
ATOM 459 C C . TYR A 1 61 ? 9.430 37.049 5.668 1.00 11.68 88 TYR A C 1
ATOM 460 O O . TYR A 1 61 ? 8.457 36.576 6.274 1.00 12.97 88 TYR A O 1
ATOM 469 N N . PHE A 1 62 ? 10.700 36.878 6.046 1.00 9.50 89 PHE A N 1
ATOM 470 C CA . PHE A 1 62 ? 10.952 36.287 7.349 1.00 12.08 89 PHE A CA 1
ATOM 471 C C . PHE A 1 62 ? 12.201 36.912 7.950 1.00 11.39 89 PHE A C 1
ATOM 472 O O . PHE A 1 62 ? 13.003 37.569 7.269 1.00 10.13 89 PHE A O 1
ATOM 480 N N . HIS A 1 63 ? 12.335 36.720 9.260 1.00 10.06 90 HIS A N 1
ATOM 481 C CA . HIS A 1 63 ? 13.525 37.291 9.924 1.00 10.00 90 HIS A CA 1
ATOM 482 C C . HIS A 1 63 ? 14.471 36.170 10.427 1.00 10.09 90 HIS A C 1
ATOM 483 O O . HIS A 1 63 ? 13.985 35.114 10.807 1.00 11.26 90 HIS A O 1
ATOM 490 N N . SER A 1 64 ? 15.734 36.515 10.501 1.00 10.33 91 SER A N 1
ATOM 491 C CA . SER A 1 64 ? 16.698 35.554 11.100 1.00 9.71 91 SER A CA 1
ATOM 492 C C . SER A 1 64 ? 17.955 36.281 11.486 1.00 9.63 91 SER A C 1
ATOM 493 O O . SER A 1 64 ? 18.420 37.156 10.736 1.00 11.02 91 SER A O 1
ATOM 496 N N . PRO A 1 65 ? 18.612 35.928 12.575 1.00 10.88 92 PRO A N 1
ATOM 497 C CA . PRO A 1 65 ? 19.845 36.531 13.002 1.00 12.30 92 PRO A CA 1
ATOM 498 C C . PRO A 1 65 ? 21.043 35.997 12.198 1.00 13.18 92 PRO A C 1
ATOM 499 O O . PRO A 1 65 ? 22.145 36.508 12.341 1.00 12.79 92 PRO A O 1
ATOM 503 N N . ARG A 1 66 ? 20.759 35.017 11.352 1.00 12.89 93 ARG A N 1
ATOM 504 C CA . ARG A 1 66 ? 21.801 34.412 10.498 1.00 13.30 93 ARG A CA 1
ATOM 505 C C . ARG A 1 66 ? 21.468 34.661 9.032 1.00 11.59 93 ARG A C 1
ATOM 506 O O . ARG A 1 66 ? 20.285 34.633 8.597 1.00 12.33 93 ARG A O 1
ATOM 514 N N . GLN A 1 67 ? 22.533 34.921 8.239 1.00 12.88 94 GLN A N 1
ATOM 515 C CA . GLN A 1 67 ? 22.284 35.060 6.806 1.00 12.60 94 GLN A CA 1
ATOM 516 C C . GLN A 1 67 ? 22.077 33.698 6.152 1.00 13.55 94 GLN A C 1
ATOM 517 O O . GLN A 1 67 ? 22.784 32.732 6.412 1.00 13.64 94 GLN A O 1
ATOM 523 N N . THR A 1 68 ? 21.210 33.687 5.158 1.00 12.77 95 THR A N 1
ATOM 524 C CA . THR A 1 68 ? 20.959 32.507 4.347 1.00 13.67 95 THR A CA 1
ATOM 525 C C . THR A 1 68 ? 21.999 32.487 3.230 1.00 13.53 95 THR A C 1
ATOM 526 O O . THR A 1 68 ? 22.207 33.478 2.529 1.00 14.97 95 THR A O 1
ATOM 530 N N . LEU A 1 69 ? 22.707 31.382 3.082 1.00 13.99 96 LEU A N 1
ATOM 531 C CA . LEU A 1 69 ? 23.775 31.205 2.110 1.00 13.78 96 LEU A CA 1
ATOM 532 C C . LEU A 1 69 ? 23.385 30.334 0.924 1.00 15.50 96 LEU A C 1
ATOM 533 O O . LEU A 1 69 ? 24.119 30.410 -0.087 1.00 18.60 96 LEU A O 1
ATOM 538 N N . ARG A 1 70 ? 22.471 29.409 1.035 1.00 14.55 97 ARG A N 1
ATOM 539 C CA . ARG A 1 70 ? 22.089 28.532 -0.067 1.00 15.80 97 ARG A CA 1
ATOM 540 C C . ARG A 1 70 ? 20.663 28.022 0.116 1.00 15.12 97 ARG A C 1
ATOM 541 O O . ARG A 1 70 ? 20.278 27.769 1.261 1.00 14.11 97 ARG A O 1
ATOM 549 N N . VAL A 1 71 ? 19.976 27.756 -0.965 1.00 15.34 98 VAL A N 1
ATOM 550 C CA . VAL A 1 71 ? 18.594 27.232 -0.913 1.00 13.70 98 VAL A CA 1
ATOM 551 C C . VAL A 1 71 ? 18.626 25.938 -1.737 1.00 14.02 98 VAL A C 1
ATOM 552 O O . VAL A 1 71 ? 19.154 26.007 -2.853 1.00 14.51 98 VAL A O 1
ATOM 556 N N . ASP A 1 72 ? 18.148 24.869 -1.170 1.00 13.70 99 ASP A N 1
ATOM 557 C CA . ASP A 1 72 ? 18.350 23.544 -1.815 1.00 17.32 99 ASP A CA 1
ATOM 558 C C . ASP A 1 72 ? 17.108 22.959 -2.429 1.00 18.15 99 ASP A C 1
ATOM 559 O O . ASP A 1 72 ? 16.986 21.736 -2.629 1.00 19.03 99 ASP A O 1
ATOM 564 N N . ASN A 1 73 ? 16.135 23.815 -2.671 1.00 15.56 100 ASN A N 1
ATOM 565 C CA . ASN A 1 73 ? 14.910 23.404 -3.398 1.00 14.76 100 ASN A CA 1
ATOM 566 C C . ASN A 1 73 ? 14.883 24.398 -4.552 1.00 17.26 100 ASN A C 1
ATOM 567 O O . ASN A 1 73 ? 14.729 25.599 -4.298 1.00 16.91 100 ASN A O 1
ATOM 572 N N . ASP A 1 74 ? 15.101 23.962 -5.803 1.00 16.60 101 ASP A N 1
ATOM 573 C CA . ASP A 1 74 ? 15.220 24.934 -6.881 1.00 15.93 101 ASP A CA 1
ATOM 574 C C . ASP A 1 74 ? 13.935 25.631 -7.310 1.00 15.15 101 ASP A C 1
ATOM 575 O O . ASP A 1 74 ? 14.067 26.526 -8.175 1.00 15.92 101 ASP A O 1
ATOM 580 N N . GLN A 1 75 ? 12.848 25.413 -6.642 1.00 14.87 102 GLN A N 1
ATOM 581 C CA . GLN A 1 75 ? 11.600 26.109 -6.871 1.00 15.51 102 GLN A CA 1
ATOM 582 C C . GLN A 1 75 ? 11.586 27.450 -6.092 1.00 15.39 102 GLN A C 1
ATOM 583 O O . GLN A 1 75 ? 10.705 28.258 -6.334 1.00 15.25 102 GLN A O 1
ATOM 589 N N . PHE A 1 76 ? 12.535 27.596 -5.209 1.00 15.14 103 PHE A N 1
ATOM 590 C CA . PHE A 1 76 ? 12.573 28.806 -4.374 1.00 15.99 103 PHE A CA 1
ATOM 591 C C . PHE A 1 76 ? 13.917 29.471 -4.307 1.00 16.47 103 PHE A C 1
ATOM 592 O O . PHE A 1 76 ? 14.975 28.878 -4.569 1.00 14.44 103 PHE A O 1
ATOM 600 N N . LYS A 1 77 ? 13.949 30.753 -3.878 1.00 14.21 104 LYS A N 1
ATOM 601 C CA . LYS A 1 77 ? 15.209 31.451 -3.716 1.00 12.95 104 LYS A CA 1
ATOM 602 C C . LYS A 1 77 ? 15.017 32.450 -2.531 1.00 13.87 104 LYS A C 1
ATOM 603 O O . LYS A 1 77 ? 13.879 32.743 -2.251 1.00 14.59 104 LYS A O 1
ATOM 609 N N . ILE A 1 78 ? 16.120 32.769 -1.880 1.00 12.88 105 ILE A N 1
ATOM 610 C CA . ILE A 1 78 ? 15.974 33.675 -0.716 1.00 13.22 105 ILE A CA 1
ATOM 611 C C . ILE A 1 78 ? 16.966 34.814 -0.896 1.00 13.40 105 ILE A C 1
ATOM 612 O O . ILE A 1 78 ? 18.114 34.585 -1.315 1.00 14.49 105 ILE A O 1
ATOM 617 N N . ALA A 1 79 ? 16.530 36.012 -0.556 1.00 13.17 106 ALA A N 1
ATOM 618 C CA . ALA A 1 79 ? 17.382 37.192 -0.670 1.00 14.48 106 ALA A CA 1
ATOM 619 C C . ALA A 1 79 ? 17.272 37.977 0.653 1.00 14.54 106 ALA A C 1
ATOM 620 O O . ALA A 1 79 ? 16.385 37.780 1.461 1.00 16.20 106 ALA A O 1
ATOM 622 N N . HIS A 1 80 ? 18.346 38.753 0.867 1.00 13.99 107 HIS A N 1
ATOM 623 C CA . HIS A 1 80 ? 18.402 39.591 2.066 1.00 13.46 107 HIS A CA 1
ATOM 624 C C . HIS A 1 80 ? 17.967 41.015 1.733 1.00 15.54 107 HIS A C 1
ATOM 625 O O . HIS A 1 80 ? 18.248 41.486 0.627 1.00 15.27 107 HIS A O 1
ATOM 632 N N . LEU A 1 81 ? 17.146 41.612 2.598 1.00 13.19 108 LEU A N 1
ATOM 633 C CA . LEU A 1 81 ? 16.769 43.025 2.411 1.00 12.40 108 LEU A CA 1
ATOM 634 C C . LEU A 1 81 ? 17.849 43.813 3.177 1.00 14.51 108 LEU A C 1
ATOM 635 O O . LEU A 1 81 ? 18.948 43.997 2.630 1.00 14.46 108 LEU A O 1
ATOM 640 N N . THR A 1 82 ? 17.620 44.049 4.452 1.00 13.19 109 THR A N 1
ATOM 641 C CA . THR A 1 82 ? 18.671 44.663 5.283 1.00 11.71 109 THR A CA 1
ATOM 642 C C . THR A 1 82 ? 18.420 44.243 6.723 1.00 11.56 109 THR A C 1
ATOM 643 O O . THR A 1 82 ? 17.305 43.797 7.043 1.00 12.28 109 THR A O 1
ATOM 647 N N . GLY A 1 83 ? 19.449 44.217 7.556 1.00 12.55 110 GLY A N 1
ATOM 648 C CA . GLY A 1 83 ? 19.303 43.784 8.940 1.00 13.03 110 GLY A CA 1
ATOM 649 C C . GLY A 1 83 ? 18.942 42.303 8.992 1.00 12.04 110 GLY A C 1
ATOM 650 O O . GLY A 1 83 ? 19.518 41.484 8.270 1.00 10.38 110 GLY A O 1
ATOM 651 N N . ASP A 1 84 ? 17.881 41.983 9.756 1.00 9.70 111 ASP A N 1
ATOM 652 C CA . ASP A 1 84 ? 17.520 40.558 9.857 1.00 10.46 111 ASP A CA 1
ATOM 653 C C . ASP A 1 84 ? 16.429 40.161 8.872 1.00 10.91 111 ASP A C 1
ATOM 654 O O . ASP A 1 84 ? 15.916 39.051 9.012 1.00 10.72 111 ASP A O 1
ATOM 659 N N . LEU A 1 85 ? 16.100 41.034 7.934 1.00 11.53 112 LEU A N 1
ATOM 660 C CA . LEU A 1 85 ? 14.966 40.770 7.056 1.00 10.47 112 LEU A CA 1
ATOM 661 C C . LEU A 1 85 ? 15.335 40.116 5.739 1.00 11.41 112 LEU A C 1
ATOM 662 O O . LEU A 1 85 ? 16.209 40.595 5.014 1.00 12.47 112 LEU A O 1
ATOM 667 N N . TYR A 1 86 ? 14.692 38.976 5.485 1.00 12.17 113 TYR A N 1
ATOM 668 C CA . TYR A 1 86 ? 14.945 38.199 4.282 1.00 12.62 113 TYR A CA 1
ATOM 669 C C . TYR A 1 86 ? 13.661 37.917 3.532 1.00 11.04 113 TYR A C 1
ATOM 670 O O . TYR A 1 86 ? 12.567 38.027 4.069 1.00 10.56 113 TYR A O 1
ATOM 679 N N . LYS A 1 87 ? 13.812 37.528 2.249 1.00 12.21 114 LYS A N 1
ATOM 680 C CA . LYS A 1 87 ? 12.587 37.209 1.514 1.00 11.49 114 LYS A CA 1
ATOM 681 C C . LYS A 1 87 ? 12.721 35.894 0.747 1.00 13.24 114 LYS A C 1
ATOM 682 O O . LYS A 1 87 ? 13.737 35.714 0.110 1.00 14.20 114 LYS A O 1
ATOM 688 N N . LEU A 1 88 ? 11.675 35.083 0.854 1.00 13.27 115 LEU A N 1
ATOM 689 C CA . LEU A 1 88 ? 11.611 33.801 0.154 1.00 12.42 115 LEU A CA 1
ATOM 690 C C . LEU A 1 88 ? 10.683 33.988 -1.040 1.00 11.65 115 LEU A C 1
ATOM 691 O O . LEU A 1 88 ? 9.618 34.618 -0.906 1.00 14.03 115 LEU A O 1
ATOM 696 N N . GLU A 1 89 ? 11.098 33.566 -2.220 1.00 11.54 116 GLU A N 1
ATOM 697 C CA . GLU A 1 89 ? 10.306 33.810 -3.430 1.00 12.99 116 GLU A CA 1
ATOM 698 C C . GLU A 1 89 ? 10.329 32.573 -4.322 1.00 12.65 116 GLU A C 1
ATOM 699 O O . GLU A 1 89 ? 11.270 31.779 -4.232 1.00 14.17 116 GLU A O 1
ATOM 705 N N . PRO A 1 90 ? 9.324 32.431 -5.148 1.00 15.11 117 PRO A N 1
ATOM 706 C CA . PRO A 1 90 ? 9.279 31.371 -6.132 1.00 17.69 117 PRO A CA 1
ATOM 707 C C . PRO A 1 90 ? 10.285 31.656 -7.232 1.00 18.52 117 PRO A C 1
ATOM 708 O O . PRO A 1 90 ? 10.538 32.816 -7.579 1.00 16.86 117 PRO A O 1
ATOM 712 N N . THR A 1 91 ? 10.871 30.595 -7.815 1.00 16.68 118 THR A N 1
ATOM 713 C CA . THR A 1 91 ? 11.742 30.768 -8.966 1.00 18.01 118 THR A CA 1
ATOM 714 C C . THR A 1 91 ? 10.902 30.456 -10.217 1.00 18.11 118 THR A C 1
ATOM 715 O O . THR A 1 91 ? 9.734 30.130 -10.103 1.00 17.43 118 THR A O 1
ATOM 719 N N . ALA A 1 92 ? 11.532 30.461 -11.379 1.00 22.09 119 ALA A N 1
ATOM 720 C CA . ALA A 1 92 ? 10.823 30.100 -12.616 1.00 22.55 119 ALA A CA 1
ATOM 721 C C . ALA A 1 92 ? 10.438 28.638 -12.590 1.00 24.14 119 ALA A C 1
ATOM 722 O O . ALA A 1 92 ? 9.455 28.236 -13.258 1.00 23.34 119 ALA A O 1
ATOM 724 N N . LYS A 1 93 ? 11.090 27.819 -11.744 1.00 23.36 120 LYS A N 1
ATOM 725 C CA . LYS A 1 93 ? 10.713 26.414 -11.638 1.00 20.96 120 LYS A CA 1
ATOM 726 C C . LYS A 1 93 ? 9.589 26.120 -10.670 1.00 20.26 120 LYS A C 1
ATOM 727 O O . LYS A 1 93 ? 9.113 24.988 -10.542 1.00 19.75 120 LYS A O 1
ATOM 733 N N . PHE A 1 94 ? 9.133 27.109 -9.893 1.00 19.53 121 PHE A N 1
ATOM 734 C CA . PHE A 1 94 ? 8.059 26.917 -8.937 1.00 19.43 121 PHE A CA 1
ATOM 735 C C . PHE A 1 94 ? 6.807 26.382 -9.616 1.00 20.10 121 PHE A C 1
ATOM 736 O O . PHE A 1 94 ? 6.345 26.983 -10.591 1.00 21.75 121 PHE A O 1
ATOM 744 N N . SER A 1 95 ? 6.233 25.324 -9.065 1.00 19.70 122 SER A N 1
ATOM 745 C CA . SER A 1 95 ? 5.024 24.754 -9.664 1.00 20.64 122 SER A CA 1
ATOM 746 C C . SER A 1 95 ? 3.877 24.729 -8.665 1.00 20.96 122 SER A C 1
ATOM 747 O O . SER A 1 95 ? 2.889 24.004 -8.835 1.00 21.31 122 SER A O 1
ATOM 750 N N . GLY A 1 96 ? 4.003 25.519 -7.602 1.00 20.52 123 GLY A N 1
ATOM 751 C CA . GLY A 1 96 ? 2.975 25.673 -6.601 1.00 18.98 123 GLY A CA 1
ATOM 752 C C . GLY A 1 96 ? 3.096 24.876 -5.333 1.00 17.84 123 GLY A C 1
ATOM 753 O O . GLY A 1 96 ? 3.940 23.964 -5.240 1.00 16.93 123 GLY A O 1
ATOM 754 N N . PHE A 1 97 ? 2.336 25.240 -4.304 1.00 16.07 124 PHE A N 1
ATOM 755 C CA . PHE A 1 97 ? 2.237 24.462 -3.067 1.00 16.88 124 PHE A CA 1
ATOM 756 C C . PHE A 1 97 ? 1.023 23.574 -3.277 1.00 18.37 124 PHE A C 1
ATOM 757 O O . PHE A 1 97 ? -0.111 24.053 -3.253 1.00 19.49 124 PHE A O 1
ATOM 765 N N . PRO A 1 98 ? 1.237 22.317 -3.611 1.00 18.66 125 PRO A N 1
ATOM 766 C CA . PRO A 1 98 ? 0.155 21.402 -3.906 1.00 18.50 125 PRO A CA 1
ATOM 767 C C . PRO A 1 98 ? -0.838 21.272 -2.785 1.00 18.00 125 PRO A C 1
ATOM 768 O O . PRO A 1 98 ? -0.489 21.374 -1.606 1.00 15.36 125 PRO A O 1
ATOM 772 N N . ALA A 1 99 ? -2.096 20.979 -3.138 1.00 18.74 126 ALA A N 1
ATOM 773 C CA . ALA A 1 99 ? -3.131 20.770 -2.142 1.00 19.92 126 ALA A CA 1
ATOM 774 C C . ALA A 1 99 ? -2.789 19.584 -1.243 1.00 21.66 126 ALA A C 1
ATOM 775 O O . ALA A 1 99 ? -2.434 18.522 -1.762 1.00 21.58 126 ALA A O 1
ATOM 777 N N . GLY A 1 100 ? -2.864 19.785 0.057 1.00 21.76 127 GLY A N 1
ATOM 778 C CA . GLY A 1 100 ? -2.672 18.726 1.030 1.00 22.72 127 GLY A CA 1
ATOM 779 C C . GLY A 1 100 ? -1.272 18.146 0.980 1.00 24.18 127 GLY A C 1
ATOM 780 O O . GLY A 1 100 ? -1.063 16.940 1.119 1.00 29.54 127 GLY A O 1
ATOM 781 N N . LYS A 1 101 ? -0.282 19.024 0.786 1.00 19.54 128 LYS A N 1
ATOM 782 C CA . LYS A 1 101 ? 1.094 18.626 0.708 1.00 18.49 128 LYS A CA 1
ATOM 783 C C . LYS A 1 101 ? 2.045 19.507 1.538 1.00 19.70 128 LYS A C 1
ATOM 784 O O . LYS A 1 101 ? 1.767 20.689 1.719 1.00 18.11 128 LYS A O 1
ATOM 790 N N . ALA A 1 102 ? 3.132 18.902 1.974 1.00 17.13 129 ALA A N 1
ATOM 791 C CA . ALA A 1 102 ? 4.139 19.658 2.732 1.00 17.94 129 ALA A CA 1
ATOM 792 C C . ALA A 1 102 ? 5.311 19.885 1.792 1.00 22.14 129 ALA A C 1
ATOM 793 O O . ALA A 1 102 ? 5.879 18.932 1.244 1.00 24.65 129 ALA A O 1
ATOM 795 N N . VAL A 1 103 ? 5.682 21.139 1.586 1.00 16.78 130 VAL A N 1
ATOM 796 C CA . VAL A 1 103 ? 6.790 21.502 0.718 1.00 17.62 130 VAL A CA 1
ATOM 797 C C . VAL A 1 103 ? 8.035 21.728 1.596 1.00 17.52 130 VAL A C 1
ATOM 798 O O . VAL A 1 103 ? 7.953 22.496 2.564 1.00 15.05 130 VAL A O 1
ATOM 802 N N . GLU A 1 104 ? 9.109 21.008 1.292 1.00 15.39 131 GLU A N 1
ATOM 803 C CA . GLU A 1 104 ? 10.348 21.087 2.017 1.00 14.82 131 GLU A CA 1
ATOM 804 C C . GLU A 1 104 ? 11.360 21.989 1.331 1.00 14.42 131 GLU A C 1
ATOM 805 O O . GLU A 1 104 ? 11.747 21.799 0.180 1.00 14.70 131 GLU A O 1
ATOM 811 N N . ILE A 1 105 ? 11.878 22.934 2.109 1.00 15.00 132 ILE A N 1
ATOM 812 C CA . ILE A 1 105 ? 12.876 23.867 1.601 1.00 14.89 132 ILE A CA 1
ATOM 813 C C . ILE A 1 105 ? 14.058 23.902 2.537 1.00 14.81 132 ILE A C 1
ATOM 814 O O . ILE A 1 105 ? 14.113 24.564 3.559 1.00 12.67 132 ILE A O 1
ATOM 819 N N . PRO A 1 106 ? 15.065 23.082 2.263 1.00 14.11 133 PRO A N 1
ATOM 820 C CA . PRO A 1 106 ? 16.278 23.003 3.046 1.00 14.00 133 PRO A CA 1
ATOM 821 C C . PRO A 1 106 ? 17.116 24.237 2.767 1.00 14.97 133 PRO A C 1
ATOM 822 O O . PRO A 1 106 ? 17.196 24.597 1.570 1.00 14.12 133 PRO A O 1
ATOM 826 N N . VAL A 1 107 ? 17.722 24.864 3.750 1.00 15.93 134 VAL A N 1
ATOM 827 C CA . VAL A 1 107 ? 18.571 26.013 3.441 1.00 13.97 134 VAL A CA 1
ATOM 828 C C . VAL A 1 107 ? 19.891 25.880 4.195 1.00 15.49 134 VAL A C 1
ATOM 829 O O . VAL A 1 107 ? 20.041 25.033 5.088 1.00 16.98 134 VAL A O 1
ATOM 833 N N . VAL A 1 108 ? 20.885 26.660 3.784 1.00 12.91 135 VAL A N 1
ATOM 834 C CA . VAL A 1 108 ? 22.140 26.677 4.543 1.00 13.30 135 VAL A CA 1
ATOM 835 C C . VAL A 1 108 ? 22.229 28.091 5.138 1.00 13.26 135 VAL A C 1
ATOM 836 O O . VAL A 1 108 ? 22.016 29.041 4.369 1.00 15.57 135 VAL A O 1
ATOM 840 N N . ALA A 1 109 ? 22.628 28.200 6.361 1.00 14.23 136 ALA A N 1
ATOM 841 C CA . ALA A 1 109 ? 22.773 29.524 6.977 1.00 12.46 136 ALA A CA 1
ATOM 842 C C . ALA A 1 109 ? 24.162 29.660 7.581 1.00 14.43 136 ALA A C 1
ATOM 843 O O . ALA A 1 109 ? 24.821 28.648 7.848 1.00 14.80 136 ALA A O 1
ATOM 845 N N . GLU A 1 110 ? 24.566 30.926 7.752 1.00 11.92 137 GLU A N 1
ATOM 846 C CA . GLU A 1 110 ? 25.911 31.146 8.340 1.00 11.36 137 GLU A CA 1
ATOM 847 C C . GLU A 1 110 ? 25.948 30.780 9.809 1.00 11.97 137 GLU A C 1
ATOM 848 O O . GLU A 1 110 ? 24.942 30.914 10.545 1.00 10.74 137 GLU A O 1
ATOM 854 N N . TYR A 1 111 ? 27.112 30.397 10.279 1.00 12.36 138 TYR A N 1
ATOM 855 C CA . TYR A 1 111 ? 27.398 30.039 11.650 1.00 12.46 138 TYR A CA 1
ATOM 856 C C . TYR A 1 111 ? 26.675 28.794 12.112 1.00 13.40 138 TYR A C 1
ATOM 857 O O . TYR A 1 111 ? 26.788 27.716 11.481 1.00 13.52 138 TYR A O 1
ATOM 866 N N . TRP A 1 112 ? 25.930 28.871 13.196 1.00 12.01 139 TRP A N 1
ATOM 867 C CA . TRP A 1 112 ? 25.226 27.788 13.844 1.00 13.47 139 TRP A CA 1
ATOM 868 C C . TRP A 1 112 ? 23.960 28.365 14.507 1.00 12.36 139 TRP A C 1
ATOM 869 O O . TRP A 1 112 ? 23.952 29.598 14.693 1.00 13.71 139 TRP A O 1
ATOM 880 N N . GLN A 1 113 ? 22.986 27.557 14.850 1.00 11.12 140 GLN A N 1
ATOM 881 C CA . GLN A 1 113 ? 21.784 28.099 15.542 1.00 11.02 140 GLN A CA 1
ATOM 882 C C . GLN A 1 113 ? 21.531 27.128 16.699 1.00 10.53 140 GLN A C 1
ATOM 883 O O . GLN A 1 113 ? 20.862 26.125 16.501 1.00 10.67 140 GLN A O 1
ATOM 889 N N . LEU A 1 114 ? 22.132 27.404 17.833 1.00 11.26 141 LEU A N 1
ATOM 890 C CA . LEU A 1 114 ? 22.195 26.432 18.937 1.00 12.02 141 LEU A CA 1
ATOM 891 C C . LEU A 1 114 ? 21.009 26.425 19.862 1.00 13.92 141 LEU A C 1
ATOM 892 O O . LEU A 1 114 ? 20.888 25.498 20.667 1.00 12.25 141 LEU A O 1
ATOM 897 N N . PHE A 1 115 ? 20.191 27.469 19.779 1.00 10.83 142 PHE A N 1
ATOM 898 C CA . PHE A 1 115 ? 18.994 27.569 20.591 1.00 10.46 142 PHE A CA 1
ATOM 899 C C . PHE A 1 115 ? 17.794 27.754 19.688 1.00 10.84 142 PHE A C 1
ATOM 900 O O . PHE A 1 115 ? 17.953 28.403 18.652 1.00 10.91 142 PHE A O 1
ATOM 908 N N . ARG A 1 116 ? 16.651 27.172 20.049 1.00 10.38 143 ARG A N 1
ATOM 909 C CA . ARG A 1 116 ? 15.481 27.316 19.166 1.00 10.11 143 ARG A CA 1
ATOM 910 C C . ARG A 1 116 ? 15.076 28.778 19.067 1.00 11.87 143 ARG A C 1
ATOM 911 O O . ARG A 1 116 ? 14.526 29.162 18.032 1.00 11.13 143 ARG A O 1
ATOM 919 N N . ASN A 1 117 ? 15.393 29.544 20.079 1.00 9.75 144 ASN A N 1
ATOM 920 C CA . ASN A 1 117 ? 15.127 30.982 20.138 1.00 11.43 144 ASN A CA 1
ATOM 921 C C . ASN A 1 117 ? 15.828 31.736 19.006 1.00 13.11 144 ASN A C 1
ATOM 922 O O . ASN A 1 117 ? 15.544 32.915 18.752 1.00 13.28 144 ASN A O 1
ATOM 927 N N . ASP A 1 118 ? 16.738 31.028 18.287 1.00 11.46 145 ASP A N 1
ATOM 928 C CA . ASP A 1 118 ? 17.367 31.692 17.148 1.00 12.50 145 ASP A CA 1
ATOM 929 C C . ASP A 1 118 ? 16.350 31.919 16.047 1.00 11.66 145 ASP A C 1
ATOM 930 O O . ASP A 1 118 ? 16.513 32.813 15.192 1.00 13.26 145 ASP A O 1
ATOM 935 N N . PHE A 1 119 ? 15.360 31.016 15.937 1.00 11.93 146 PHE A N 1
ATOM 936 C CA . PHE A 1 119 ? 14.364 31.070 14.879 1.00 10.05 146 PHE A CA 1
ATOM 937 C C . PHE A 1 119 ? 13.272 32.074 15.290 1.00 10.38 146 PHE A C 1
ATOM 938 O O . PHE A 1 119 ? 12.666 31.937 16.346 1.00 11.94 146 PHE A O 1
ATOM 946 N N . LEU A 1 120 ? 13.028 33.040 14.399 1.00 10.39 147 LEU A N 1
ATOM 947 C CA . LEU A 1 120 ? 12.094 34.112 14.745 1.00 9.08 147 LEU A CA 1
ATOM 948 C C . LEU A 1 120 ? 10.705 33.907 14.169 1.00 9.89 147 LEU A C 1
ATOM 949 O O . LEU A 1 120 ? 10.552 33.391 13.063 1.00 10.30 147 LEU A O 1
ATOM 954 N N . PRO A 1 121 ? 9.721 34.335 14.906 1.00 10.38 148 PRO A N 1
ATOM 955 C CA . PRO A 1 121 ? 8.341 34.164 14.566 1.00 11.87 148 PRO A CA 1
ATOM 956 C C . PRO A 1 121 ? 7.869 35.223 13.562 1.00 12.43 148 PRO A C 1
ATOM 957 O O . PRO A 1 121 ? 8.621 36.101 13.138 1.00 9.30 148 PRO A O 1
ATOM 961 N N . ARG A 1 122 ? 6.610 35.057 13.195 1.00 9.19 149 ARG A N 1
ATOM 962 C CA . ARG A 1 122 ? 5.889 35.992 12.347 1.00 10.28 149 ARG A CA 1
ATOM 963 C C . ARG A 1 122 ? 6.360 36.181 10.916 1.00 12.21 149 ARG A C 1
ATOM 964 O O . ARG A 1 122 ? 6.564 37.309 10.438 1.00 12.54 149 ARG A O 1
ATOM 972 N N . TRP A 1 123 ? 6.533 35.061 10.230 1.00 10.00 150 TRP A N 1
ATOM 973 C CA . TRP A 1 123 ? 6.782 35.130 8.794 1.00 9.91 150 TRP A CA 1
ATOM 974 C C . TRP A 1 123 ? 5.514 35.765 8.185 1.00 8.94 150 TRP A C 1
ATOM 975 O O . TRP A 1 123 ? 4.437 35.671 8.799 1.00 10.92 150 TRP A O 1
ATOM 986 N N . TYR A 1 124 ? 5.645 36.407 7.024 1.00 9.15 151 TYR A N 1
ATOM 987 C CA . TYR A 1 124 ? 4.419 37.008 6.446 1.00 9.78 151 TYR A CA 1
ATOM 988 C C . TYR A 1 124 ? 4.483 37.040 4.944 1.00 12.15 151 TYR A C 1
ATOM 989 O O . TYR A 1 124 ? 5.563 37.058 4.346 1.00 14.90 151 TYR A O 1
ATOM 998 N N . ALA A 1 125 ? 3.309 37.012 4.304 1.00 11.31 152 ALA A N 1
ATOM 999 C CA . ALA A 1 125 ? 3.202 36.949 2.858 1.00 13.20 152 ALA A CA 1
ATOM 1000 C C . ALA A 1 125 ? 2.697 38.245 2.236 1.00 13.86 152 ALA A C 1
ATOM 1001 O O . ALA A 1 125 ? 2.017 39.014 2.892 1.00 12.42 152 ALA A O 1
ATOM 1003 N N . THR A 1 126 ? 3.224 38.533 1.040 1.00 11.24 153 THR A N 1
ATOM 1004 C CA . THR A 1 126 ? 2.802 39.733 0.315 1.00 13.75 153 THR A CA 1
ATOM 1005 C C . THR A 1 126 ? 2.523 39.367 -1.145 1.00 14.94 153 THR A C 1
ATOM 1006 O O . THR A 1 126 ? 3.039 38.389 -1.645 1.00 14.22 153 THR A O 1
ATOM 1010 N N . SER A 1 127 ? 1.795 40.253 -1.835 1.00 16.44 154 SER A N 1
ATOM 1011 C CA . SER A 1 127 ? 1.531 40.025 -3.251 1.00 17.45 154 SER A CA 1
ATOM 1012 C C . SER A 1 127 ? 0.951 41.295 -3.867 1.00 21.03 154 SER A C 1
ATOM 1013 O O . SER A 1 127 ? -0.078 41.737 -3.364 1.00 26.06 154 SER A O 1
ATOM 1016 N N . GLY A 1 128 ? 1.525 41.865 -4.893 1.00 24.05 155 GLY A N 1
ATOM 1017 C CA . GLY A 1 128 ? 0.981 43.043 -5.548 1.00 28.11 155 GLY A CA 1
ATOM 1018 C C . GLY A 1 128 ? -0.229 43.654 -4.875 1.00 33.71 155 GLY A C 1
ATOM 1019 O O . GLY A 1 128 ? -1.328 43.073 -4.872 1.00 36.25 155 GLY A O 1
ATOM 1020 N N . ASP A 1 129 ? -0.031 44.862 -4.349 1.00 34.11 156 ASP A N 1
ATOM 1021 C CA . ASP A 1 129 ? -1.018 45.741 -3.668 1.00 32.06 156 ASP A CA 1
ATOM 1022 C C . ASP A 1 129 ? -1.825 45.057 -2.588 1.00 30.09 156 ASP A C 1
ATOM 1023 O O . ASP A 1 129 ? -2.257 45.711 -1.633 1.00 30.58 156 ASP A O 1
ATOM 1028 N N . ALA A 1 130 ? -1.974 43.754 -2.549 1.00 24.24 157 ALA A N 1
ATOM 1029 C CA . ALA A 1 130 ? -2.666 43.175 -1.396 1.00 20.10 157 ALA A CA 1
ATOM 1030 C C . ALA A 1 130 ? -2.013 43.681 -0.090 1.00 15.42 157 ALA A C 1
ATOM 1031 O O . ALA A 1 130 ? -0.938 44.261 -0.135 1.00 17.97 157 ALA A O 1
ATOM 1033 N N . LYS A 1 131 ? -2.649 43.461 1.058 1.00 13.35 158 LYS A N 1
ATOM 1034 C CA . LYS A 1 131 ? -2.059 43.791 2.339 1.00 12.82 158 LYS A CA 1
ATOM 1035 C C . LYS A 1 131 ? -1.337 42.578 2.914 1.00 11.40 158 LYS A C 1
ATOM 1036 O O . LYS A 1 131 ? -1.827 41.467 2.790 1.00 13.03 158 LYS A O 1
ATOM 1042 N N . PRO A 1 132 ? -0.174 42.791 3.548 1.00 11.29 159 PRO A N 1
ATOM 1043 C CA . PRO A 1 132 ? 0.613 41.716 4.135 1.00 11.37 159 PRO A CA 1
ATOM 1044 C C . PRO A 1 132 ? -0.138 40.990 5.216 1.00 12.56 159 PRO A C 1
ATOM 1045 O O . PRO A 1 132 ? -0.837 41.637 6.040 1.00 13.27 159 PRO A O 1
ATOM 1049 N N . LYS A 1 133 ? 0.006 39.650 5.289 1.00 11.27 160 LYS A N 1
ATOM 1050 C CA . LYS A 1 133 ? -0.644 38.866 6.305 1.00 9.68 160 LYS A CA 1
ATOM 1051 C C . LYS A 1 133 ? 0.350 37.796 6.820 1.00 11.67 160 LYS A C 1
ATOM 1052 O O . LYS A 1 133 ? 1.039 37.159 6.015 1.00 11.30 160 LYS A O 1
ATOM 1058 N N . MET A 1 134 ? 0.413 37.617 8.135 1.00 10.80 161 MET A N 1
ATOM 1059 C CA . MET A 1 134 ? 1.350 36.623 8.660 1.00 12.20 161 MET A CA 1
ATOM 1060 C C . MET A 1 134 ? 0.934 35.171 8.362 1.00 11.16 161 MET A C 1
ATOM 1061 O O . MET A 1 134 ? -0.251 34.909 8.200 1.00 12.70 161 MET A O 1
ATOM 1066 N N . LEU A 1 135 ? 1.912 34.280 8.270 1.00 11.32 162 LEU A N 1
ATOM 1067 C CA . LEU A 1 135 ? 1.590 32.835 8.208 1.00 11.62 162 LEU A CA 1
ATOM 1068 C C . LEU A 1 135 ? 1.090 32.575 9.629 1.00 11.78 162 LEU A C 1
ATOM 1069 O O . LEU A 1 135 ? 1.866 32.699 10.583 1.00 12.58 162 LEU A O 1
ATOM 1074 N N . ALA A 1 136 ? -0.190 32.279 9.775 1.00 12.50 163 ALA A N 1
ATOM 1075 C CA . ALA A 1 136 ? -0.794 32.290 11.127 1.00 12.47 163 ALA A CA 1
ATOM 1076 C C . ALA A 1 136 ? -0.142 31.469 12.186 1.00 12.13 163 ALA A C 1
ATOM 1077 O O . ALA A 1 136 ? -0.098 31.902 13.368 1.00 12.54 163 ALA A O 1
ATOM 1079 N N . ASN A 1 137 ? 0.342 30.253 11.899 1.00 11.85 164 ASN A N 1
ATOM 1080 C CA . ASN A 1 137 ? 0.907 29.449 12.991 1.00 12.48 164 ASN A CA 1
ATOM 1081 C C . ASN A 1 137 ? 2.226 30.032 13.489 1.00 12.09 164 ASN A C 1
ATOM 1082 O O . ASN A 1 137 ? 2.691 29.565 14.552 1.00 13.58 164 ASN A O 1
ATOM 1087 N N . THR A 1 138 ? 2.739 31.050 12.819 1.00 9.30 165 THR A N 1
ATOM 1088 C CA . THR A 1 138 ? 3.973 31.662 13.271 1.00 10.18 165 THR A CA 1
ATOM 1089 C C . THR A 1 138 ? 3.693 32.914 14.101 1.00 11.48 165 THR A C 1
ATOM 1090 O O . THR A 1 138 ? 4.670 33.515 14.604 1.00 11.69 165 THR A O 1
ATOM 1094 N N . ASP A 1 139 ? 2.420 33.274 14.216 1.00 10.88 166 ASP A N 1
ATOM 1095 C CA . ASP A 1 139 ? 2.106 34.543 14.943 1.00 12.75 166 ASP A CA 1
ATOM 1096 C C . ASP A 1 139 ? 1.976 34.182 16.410 1.00 11.92 166 ASP A C 1
ATOM 1097 O O . ASP A 1 139 ? 0.868 34.048 16.929 1.00 14.2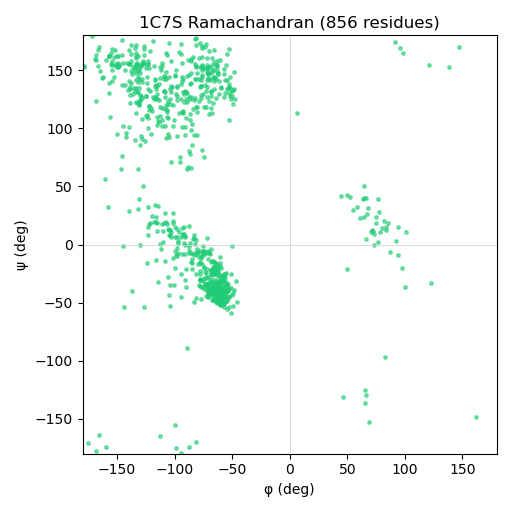2 166 ASP A O 1
ATOM 1102 N N . THR A 1 140 ? 3.125 34.067 17.056 1.00 11.81 167 THR A N 1
ATOM 1103 C CA . THR A 1 140 ? 3.181 33.596 18.423 1.00 12.21 167 THR A CA 1
ATOM 1104 C C . THR A 1 140 ? 4.547 33.773 19.072 1.00 11.06 167 THR A C 1
ATOM 1105 O O . THR A 1 140 ? 5.542 33.886 18.364 1.00 11.63 167 THR A O 1
ATOM 1109 N N . GLU A 1 141 ? 4.546 33.766 20.409 1.00 10.67 168 GLU A N 1
ATOM 1110 C CA . GLU A 1 141 ? 5.831 33.729 21.131 1.00 11.21 168 GLU A CA 1
ATOM 1111 C C . GLU A 1 141 ? 6.140 32.280 21.514 1.00 12.28 168 GLU A C 1
ATOM 1112 O O . GLU A 1 141 ? 7.233 31.975 21.989 1.00 13.35 168 GLU A O 1
ATOM 1118 N N . ASN A 1 142 ? 5.173 31.377 21.285 1.00 12.60 169 ASN A N 1
ATOM 1119 C CA . ASN A 1 142 ? 5.412 29.975 21.626 1.00 12.20 169 ASN A CA 1
ATOM 1120 C C . ASN A 1 142 ? 6.123 29.250 20.479 1.00 12.66 169 ASN A C 1
ATOM 1121 O O . ASN A 1 142 ? 5.443 28.863 19.540 1.00 11.78 169 ASN A O 1
ATOM 1126 N N . LEU A 1 143 ? 7.430 29.098 20.549 1.00 13.66 170 LEU A N 1
ATOM 1127 C CA . LEU A 1 143 ? 8.205 28.460 19.507 1.00 14.63 170 LEU A CA 1
ATOM 1128 C C . LEU A 1 143 ? 7.739 27.055 19.163 1.00 13.38 170 LEU A C 1
ATOM 1129 O O . LEU A 1 143 ? 7.956 26.652 18.019 1.00 12.92 170 LEU A O 1
ATOM 1134 N N . ASP A 1 144 ? 7.149 26.338 20.104 1.00 14.41 171 ASP A N 1
ATOM 1135 C CA . ASP A 1 144 ? 6.622 25.004 19.794 1.00 16.96 171 ASP A CA 1
ATOM 1136 C C . ASP A 1 144 ? 5.639 24.998 18.650 1.00 16.16 171 ASP A C 1
ATOM 1137 O O . ASP A 1 144 ? 5.531 23.961 17.925 1.00 16.52 171 ASP A O 1
ATOM 1142 N N . GLN A 1 145 ? 4.964 26.134 18.381 1.00 14.42 172 GLN A N 1
ATOM 1143 C CA . GLN A 1 145 ? 4.040 26.111 17.264 1.00 15.19 172 GLN A CA 1
ATOM 1144 C C . GLN A 1 145 ? 4.742 25.957 15.920 1.00 15.91 172 GLN A C 1
ATOM 1145 O O . GLN A 1 145 ? 4.017 25.556 14.967 1.00 17.81 172 GLN A O 1
ATOM 1151 N N . PHE A 1 146 ? 6.005 26.295 15.762 1.00 14.28 173 PHE A N 1
ATOM 1152 C CA . PHE A 1 146 ? 6.603 26.246 14.428 1.00 14.34 173 PHE A CA 1
ATOM 1153 C C . PHE A 1 146 ? 8.059 25.817 14.410 1.00 14.34 173 PHE A C 1
ATOM 1154 O O . PHE A 1 146 ? 8.602 25.675 13.303 1.00 15.98 173 PHE A O 1
ATOM 1162 N N . VAL A 1 147 ? 8.681 25.547 15.540 1.00 11.60 174 VAL A N 1
ATOM 1163 C CA . VAL A 1 147 ? 10.085 25.137 15.608 1.00 10.40 174 VAL A CA 1
ATOM 1164 C C . VAL A 1 147 ? 10.188 23.777 16.296 1.00 10.87 174 VAL A C 1
ATOM 1165 O O . VAL A 1 147 ? 9.754 23.601 17.427 1.00 12.76 174 VAL A O 1
ATOM 1169 N N . ALA A 1 148 ? 10.658 22.812 15.515 1.00 11.34 175 ALA A N 1
ATOM 1170 C CA . ALA A 1 148 ? 10.770 21.443 16.048 1.00 11.94 175 ALA A CA 1
ATOM 1171 C C . ALA A 1 148 ? 11.779 21.445 17.186 1.00 13.99 175 ALA A C 1
ATOM 1172 O O . ALA A 1 148 ? 12.724 22.209 17.249 1.00 13.10 175 ALA A O 1
ATOM 1174 N N . PRO A 1 149 ? 11.644 20.498 18.096 1.00 15.72 176 PRO A N 1
ATOM 1175 C CA . PRO A 1 149 ? 12.605 20.309 19.166 1.00 15.72 176 PRO A CA 1
ATOM 1176 C C . PRO A 1 149 ? 13.962 19.933 18.577 1.00 17.11 176 PRO A C 1
ATOM 1177 O O . PRO A 1 149 ? 14.051 19.407 17.454 1.00 17.04 176 PRO A O 1
ATOM 1181 N N . PHE A 1 150 ? 15.014 20.264 19.316 1.00 15.48 177 PHE A N 1
ATOM 1182 C CA . PHE A 1 150 ? 16.363 19.820 18.932 1.00 15.82 177 PHE A CA 1
ATOM 1183 C C . PHE A 1 150 ? 16.511 18.372 19.403 1.00 17.91 177 PHE A C 1
ATOM 1184 O O . PHE A 1 150 ? 15.856 17.954 20.365 1.00 18.68 177 PHE A O 1
ATOM 1192 N N . THR A 1 151 ? 17.285 17.596 18.642 1.00 18.73 178 THR A N 1
ATOM 1193 C CA . THR A 1 151 ? 17.507 16.212 19.047 1.00 18.88 178 THR A CA 1
ATOM 1194 C C . THR A 1 151 ? 19.016 15.952 19.100 1.00 18.07 178 THR A C 1
ATOM 1195 O O . THR A 1 151 ? 19.813 16.761 18.636 1.00 16.40 178 THR A O 1
ATOM 1199 N N . GLY A 1 152 ? 19.381 14.799 19.642 1.00 18.42 179 GLY A N 1
ATOM 1200 C CA . GLY A 1 152 ? 20.778 14.415 19.688 1.00 19.45 179 GLY A CA 1
ATOM 1201 C C . GLY A 1 152 ? 21.703 15.516 20.167 1.00 18.91 179 GLY A C 1
ATOM 1202 O O . GLY A 1 152 ? 21.514 16.165 21.217 1.00 20.88 179 GLY A O 1
ATOM 1203 N N . ASP A 1 153 ? 22.755 15.698 19.403 1.00 17.54 180 ASP A N 1
ATOM 1204 C CA . ASP A 1 153 ? 23.808 16.646 19.720 1.00 16.36 180 ASP A CA 1
ATOM 1205 C C . ASP A 1 153 ? 23.699 17.947 18.918 1.00 15.21 180 ASP A C 1
ATOM 1206 O O . ASP A 1 153 ? 24.702 18.615 18.677 1.00 15.74 180 ASP A O 1
ATOM 1211 N N . GLN A 1 154 ? 22.501 18.295 18.516 1.00 12.71 181 GLN A N 1
ATOM 1212 C CA . GLN A 1 154 ? 22.313 19.506 17.723 1.00 14.34 181 GLN A CA 1
ATOM 1213 C C . GLN A 1 154 ? 22.634 20.751 18.500 1.00 16.42 181 GLN A C 1
ATOM 1214 O O . GLN A 1 154 ? 22.821 21.813 17.907 1.00 16.48 181 GLN A O 1
ATOM 1220 N N . TRP A 1 155 ? 22.736 20.663 19.811 1.00 15.93 182 TRP A N 1
ATOM 1221 C CA . TRP A 1 155 ? 23.077 21.817 20.625 1.00 15.72 182 TRP A CA 1
ATOM 1222 C C . TRP A 1 155 ? 24.552 22.150 20.534 1.00 15.13 182 TRP A C 1
ATOM 1223 O O . TRP A 1 155 ? 24.948 23.261 20.909 1.00 13.83 182 TRP A O 1
ATOM 1234 N N . LYS A 1 156 ? 25.383 21.211 20.052 1.00 13.46 183 LYS A N 1
ATOM 1235 C CA . LYS A 1 156 ? 26.828 21.447 20.036 1.00 14.44 183 LYS A CA 1
ATOM 1236 C C . LYS A 1 156 ? 27.275 22.376 18.910 1.00 13.95 183 LYS A C 1
ATOM 1237 O O . LYS A 1 156 ? 26.766 22.275 17.815 1.00 15.47 183 LYS A O 1
ATOM 1243 N N . ARG A 1 157 ? 28.177 23.300 19.261 1.00 13.96 184 ARG A N 1
ATOM 1244 C CA . ARG A 1 157 ? 28.675 24.270 18.289 1.00 12.37 184 ARG A CA 1
ATOM 1245 C C . ARG A 1 157 ? 29.744 23.677 17.370 1.00 15.19 184 ARG A C 1
ATOM 1246 O O . ARG A 1 157 ? 29.855 24.065 16.225 1.00 15.77 184 ARG A O 1
ATOM 1254 N N . THR A 1 158 ? 30.553 22.786 17.923 1.00 14.77 185 THR A N 1
ATOM 1255 C CA . THR A 1 158 ? 31.622 22.075 17.258 1.00 16.40 185 THR A CA 1
ATOM 1256 C C . THR A 1 158 ? 31.602 20.621 17.767 1.00 19.15 185 THR A C 1
ATOM 1257 O O . THR A 1 158 ? 30.974 20.313 18.774 1.00 17.19 185 THR A O 1
ATOM 1261 N N . LYS A 1 159 ? 32.352 19.746 17.069 1.00 18.68 186 LYS A N 1
ATOM 1262 C CA . LYS A 1 159 ? 32.348 18.342 17.489 1.00 22.28 186 LYS A CA 1
ATOM 1263 C C . LYS A 1 159 ? 33.037 18.179 18.836 1.00 21.19 186 LYS A C 1
ATOM 1264 O O . LYS A 1 159 ? 32.729 17.239 19.572 1.00 23.98 186 LYS A O 1
ATOM 1270 N N . ASP A 1 160 ? 33.868 19.130 19.179 1.00 21.55 187 ASP A N 1
ATOM 1271 C CA . ASP A 1 160 ? 34.571 19.114 20.443 1.00 22.40 187 ASP A CA 1
ATOM 1272 C C . ASP A 1 160 ? 33.974 19.987 21.527 1.00 21.48 187 ASP A C 1
ATOM 1273 O O . ASP A 1 160 ? 34.585 20.115 22.591 1.00 20.75 187 ASP A O 1
ATOM 1278 N N . ASP A 1 161 ? 32.821 20.588 21.304 1.00 18.60 188 ASP A N 1
ATOM 1279 C CA . ASP A 1 161 ? 32.169 21.427 22.324 1.00 17.57 188 ASP A CA 1
ATOM 1280 C C . ASP A 1 161 ? 32.112 20.652 23.643 1.00 16.65 188 ASP A C 1
ATOM 1281 O O . ASP A 1 161 ? 31.642 19.498 23.660 1.00 16.98 188 ASP A O 1
ATOM 1286 N N . LYS A 1 162 ? 32.591 21.265 24.712 1.00 17.15 189 LYS A N 1
ATOM 1287 C CA . LYS A 1 162 ? 32.616 20.610 26.022 1.00 15.44 189 LYS A CA 1
ATOM 1288 C C . LYS A 1 162 ? 31.544 21.129 26.967 1.00 17.08 189 LYS A C 1
ATOM 1289 O O . LYS A 1 162 ? 31.529 20.813 28.172 1.00 16.02 189 LYS A O 1
ATOM 1295 N N . ASN A 1 163 ? 30.644 21.954 26.443 1.00 15.67 190 ASN A N 1
ATOM 1296 C CA . ASN A 1 163 ? 29.544 22.429 27.302 1.00 16.94 190 ASN A CA 1
ATOM 1297 C C . ASN A 1 163 ? 28.717 21.230 27.727 1.00 17.36 190 ASN A C 1
ATOM 1298 O O . ASN A 1 163 ? 28.774 20.199 27.054 1.00 18.71 190 ASN A O 1
ATOM 1303 N N . ILE A 1 164 ? 27.979 21.343 28.809 1.00 16.84 191 ILE A N 1
ATOM 1304 C CA . ILE A 1 164 ? 27.153 20.287 29.341 1.00 16.72 191 ILE A CA 1
ATOM 1305 C C . ILE A 1 164 ? 25.674 20.573 29.092 1.00 15.86 191 ILE A C 1
ATOM 1306 O O . ILE A 1 164 ? 25.155 21.564 29.613 1.00 18.39 191 ILE A O 1
ATOM 1311 N N . LEU A 1 165 ? 25.024 19.761 28.271 1.00 17.36 192 LEU A N 1
ATOM 1312 C CA . LEU A 1 165 ? 23.581 19.945 28.038 1.00 16.71 192 LEU A CA 1
ATOM 1313 C C . LEU A 1 165 ? 22.811 19.717 29.330 1.00 19.21 192 LEU A C 1
ATOM 1314 O O . LEU A 1 165 ? 22.955 18.655 29.969 1.00 18.07 192 LEU A O 1
ATOM 1319 N N . MET A 1 166 ? 21.984 20.703 29.706 1.00 16.45 193 MET A N 1
ATOM 1320 C CA . MET A 1 166 ? 21.181 20.590 30.900 1.00 18.14 193 MET A CA 1
ATOM 1321 C C . MET A 1 166 ? 19.816 19.935 30.651 1.00 19.14 193 MET A C 1
ATOM 1322 O O . MET A 1 166 ? 19.012 20.363 29.831 1.00 18.85 193 MET A O 1
ATOM 1327 N N . THR A 1 167 ? 19.597 18.845 31.391 1.00 17.72 194 THR A N 1
ATOM 1328 C CA . THR A 1 167 ? 18.369 18.081 31.431 1.00 18.07 194 THR A CA 1
ATOM 1329 C C . THR A 1 167 ? 18.212 17.791 32.893 1.00 16.55 194 THR A C 1
ATOM 1330 O O . THR A 1 167 ? 19.132 18.070 33.660 1.00 16.06 194 THR A O 1
ATOM 1334 N N . PRO A 1 168 ? 17.073 17.236 33.298 1.00 16.96 195 PRO A N 1
ATOM 1335 C CA . PRO A 1 168 ? 16.896 16.948 34.724 1.00 16.84 195 PRO A CA 1
ATOM 1336 C C . PRO A 1 168 ? 18.061 16.186 35.287 1.00 15.01 195 PRO A C 1
ATOM 1337 O O . PRO A 1 168 ? 18.529 16.486 36.386 1.00 16.17 195 PRO A O 1
ATOM 1341 N N . ALA A 1 169 ? 18.514 15.193 34.545 1.00 16.49 196 ALA A N 1
ATOM 1342 C CA . ALA A 1 169 ? 19.642 14.341 35.016 1.00 17.35 196 ALA A CA 1
ATOM 1343 C C . ALA A 1 169 ? 20.941 15.077 35.219 1.00 18.76 196 ALA A C 1
ATOM 1344 O O . ALA A 1 169 ? 21.610 14.952 36.280 1.00 19.07 196 ALA A O 1
ATOM 1346 N N . SER A 1 170 ? 21.349 15.879 34.215 1.00 18.04 197 SER A N 1
ATOM 1347 C CA . SER A 1 170 ? 22.632 16.597 34.321 1.00 18.52 197 SER A CA 1
ATOM 1348 C C . SER A 1 170 ? 22.507 17.809 35.224 1.00 15.85 197 SER A C 1
ATOM 1349 O O . SER A 1 170 ? 23.417 18.229 35.939 1.00 16.42 197 SER A O 1
ATOM 1352 N N . ARG A 1 171 ? 21.303 18.405 35.246 1.00 14.35 198 ARG A N 1
ATOM 1353 C CA . ARG A 1 171 ? 21.050 19.549 36.103 1.00 15.79 198 ARG A CA 1
ATOM 1354 C C . ARG A 1 171 ? 21.074 19.106 37.562 1.00 15.63 198 ARG A C 1
ATOM 1355 O O . ARG A 1 171 ? 21.534 19.861 38.413 1.00 16.80 198 ARG A O 1
ATOM 1363 N N . PHE A 1 172 ? 20.609 17.883 37.838 1.00 17.19 199 PHE A N 1
ATOM 1364 C CA . PHE A 1 172 ? 20.702 17.390 39.217 1.00 21.10 199 PHE A CA 1
ATOM 1365 C C . PHE A 1 172 ? 22.157 17.429 39.688 1.00 18.50 199 PHE A C 1
ATOM 1366 O O . PHE A 1 172 ? 22.428 17.746 40.843 1.00 21.12 199 PHE A O 1
ATOM 1374 N N . VAL A 1 173 ? 23.068 17.035 38.789 1.00 18.82 200 VAL A N 1
ATOM 1375 C CA . VAL A 1 173 ? 24.480 17.028 39.168 1.00 19.67 200 VAL A CA 1
ATOM 1376 C C . VAL A 1 173 ? 25.011 18.425 39.350 1.00 20.54 200 VAL A C 1
ATOM 1377 O O . VAL A 1 173 ? 25.753 18.791 40.270 1.00 20.44 200 VAL A O 1
ATOM 1381 N N . SER A 1 174 ? 24.601 19.320 38.428 1.00 17.87 201 SER A N 1
ATOM 1382 C CA . SER A 1 174 ? 24.984 20.702 38.452 1.00 20.07 201 SER A CA 1
ATOM 1383 C C . SER A 1 174 ? 24.563 21.355 39.755 1.00 19.07 201 SER A C 1
ATOM 1384 O O . SER A 1 174 ? 25.290 22.167 40.315 1.00 22.21 201 SER A O 1
ATOM 1387 N N . ASN A 1 175 ? 23.461 20.870 40.332 1.00 18.57 202 ASN A N 1
ATOM 1388 C CA . ASN A 1 175 ? 22.951 21.399 41.572 1.00 17.86 202 ASN A CA 1
ATOM 1389 C C . ASN A 1 175 ? 23.372 20.578 42.793 1.00 20.91 202 ASN A C 1
ATOM 1390 O O . ASN A 1 175 ? 22.923 20.993 43.880 1.00 19.94 202 ASN A O 1
ATOM 1395 N N . ALA A 1 176 ? 23.962 19.405 42.628 1.00 21.50 203 ALA A N 1
ATOM 1396 C CA . ALA A 1 176 ? 24.139 18.520 43.773 1.00 25.86 203 ALA A CA 1
ATOM 1397 C C . ALA A 1 176 ? 24.961 19.090 44.913 1.00 27.62 203 ALA A C 1
ATOM 1398 O O . ALA A 1 176 ? 24.835 18.608 46.047 1.00 27.67 203 ALA A O 1
ATOM 1400 N N . ASP A 1 177 ? 25.860 20.025 44.597 1.00 27.32 204 ASP A N 1
ATOM 1401 C CA . ASP A 1 177 ? 26.737 20.527 45.661 1.00 30.42 204 ASP A CA 1
ATOM 1402 C C . ASP A 1 177 ? 25.969 21.432 46.600 1.00 29.68 204 ASP A C 1
ATOM 1403 O O . ASP A 1 177 ? 26.549 21.964 47.550 1.00 30.97 204 ASP A O 1
ATOM 1408 N N . LEU A 1 178 ? 24.725 21.761 46.237 1.00 29.96 205 LEU A N 1
ATOM 1409 C CA . LEU A 1 178 ? 23.883 22.632 47.021 1.00 29.02 205 LEU A CA 1
ATOM 1410 C C . LEU A 1 178 ? 22.964 21.854 47.956 1.00 28.25 205 LEU A C 1
ATOM 1411 O O . LEU A 1 178 ? 22.834 20.635 47.829 1.00 28.87 205 LEU A O 1
ATOM 1416 N N . GLN A 1 179 ? 22.264 22.573 48.825 1.00 24.64 206 GLN A N 1
ATOM 1417 C CA . GLN A 1 179 ? 21.275 21.964 49.701 1.00 23.69 206 GLN A CA 1
ATOM 1418 C C . GLN A 1 179 ? 20.384 23.056 50.327 1.00 22.29 206 GLN A C 1
ATOM 1419 O O . GLN A 1 179 ? 20.734 24.225 50.197 1.00 21.73 206 GLN A O 1
ATOM 1425 N N . THR A 1 180 ? 19.303 22.683 50.983 1.00 22.66 207 THR A N 1
ATOM 1426 C CA . THR A 1 180 ? 18.460 23.695 51.646 1.00 23.95 207 THR A CA 1
ATOM 1427 C C . THR A 1 180 ? 18.897 23.932 53.086 1.00 26.34 207 THR A C 1
ATOM 1428 O O . THR A 1 180 ? 18.906 22.979 53.887 1.00 26.05 207 THR A O 1
ATOM 1432 N N . LEU A 1 181 ? 19.179 25.178 53.433 1.00 26.72 208 LEU A N 1
ATOM 1433 C CA . LEU A 1 181 ? 19.606 25.494 54.808 1.00 28.06 208 LEU A CA 1
ATOM 1434 C C . LEU A 1 181 ? 18.406 25.791 55.694 1.00 28.84 208 LEU A C 1
ATOM 1435 O O . LEU A 1 181 ? 17.396 26.339 55.258 1.00 26.27 208 LEU A O 1
ATOM 1440 N N . PRO A 1 182 ? 18.483 25.404 56.950 1.00 30.99 209 PRO A N 1
ATOM 1441 C CA . PRO A 1 182 ? 17.432 25.632 57.925 1.00 32.29 209 PRO A CA 1
ATOM 1442 C C . PRO A 1 182 ? 17.254 27.135 58.100 1.00 31.99 209 PRO A C 1
ATOM 1443 O O . PRO A 1 182 ? 18.228 27.884 58.005 1.00 29.92 209 PRO A O 1
ATOM 1447 N N . ALA A 1 183 ? 16.006 27.534 58.347 1.00 33.32 210 ALA A N 1
ATOM 1448 C CA . ALA A 1 183 ? 15.780 28.984 58.519 1.00 34.96 210 ALA A CA 1
ATOM 1449 C C . ALA A 1 183 ? 16.742 29.525 59.564 1.00 35.00 210 ALA A C 1
ATOM 1450 O O . ALA A 1 183 ? 17.328 30.592 59.358 1.00 34.35 210 ALA A O 1
ATOM 1452 N N . GLY A 1 184 ? 17.022 28.775 60.617 1.00 35.23 211 GLY A N 1
ATOM 1453 C CA . GLY A 1 184 ? 17.904 29.234 61.675 1.00 35.48 211 GLY A CA 1
ATOM 1454 C C . GLY A 1 184 ? 19.301 29.549 61.201 1.00 36.00 211 GLY A C 1
ATOM 1455 O O . GLY A 1 184 ? 20.036 30.266 61.886 1.00 37.57 211 GLY A O 1
ATOM 1456 N N . ALA A 1 185 ? 19.687 29.047 60.035 1.00 35.33 212 ALA A N 1
ATOM 1457 C CA . ALA A 1 185 ? 21.031 29.279 59.507 1.00 35.66 212 ALA A CA 1
ATOM 1458 C C . ALA A 1 185 ? 21.113 30.494 58.608 1.00 35.74 212 ALA A C 1
ATOM 1459 O O . ALA A 1 185 ? 22.165 30.843 58.054 1.00 36.85 212 ALA A O 1
ATOM 1461 N N . LEU A 1 186 ? 19.984 31.184 58.451 1.00 34.61 213 LEU A N 1
ATOM 1462 C CA . LEU A 1 186 ? 19.919 32.352 57.577 1.00 34.19 213 LEU A CA 1
ATOM 1463 C C . LEU A 1 186 ? 19.459 33.601 58.306 1.00 32.69 213 LEU A C 1
ATOM 1464 O O . LEU A 1 186 ? 18.824 34.482 57.706 1.00 32.35 213 LEU A O 1
ATOM 1469 N N . ARG A 1 187 ? 19.789 33.724 59.586 1.00 31.94 214 ARG A N 1
ATOM 1470 C CA . ARG A 1 187 ? 19.378 34.915 60.347 1.00 30.23 214 ARG A CA 1
ATOM 1471 C C . ARG A 1 187 ? 20.323 36.087 60.102 1.00 27.86 214 ARG A C 1
ATOM 1472 O O . ARG A 1 187 ? 21.549 35.956 59.990 1.00 25.40 214 ARG A O 1
ATOM 1480 N N . GLY A 1 188 ? 19.738 37.285 60.035 1.00 25.29 215 GLY A N 1
ATOM 1481 C CA . GLY A 1 188 ? 20.494 38.506 59.864 1.00 24.78 215 GLY A CA 1
ATOM 1482 C C . GLY A 1 188 ? 21.346 38.544 58.619 1.00 25.62 215 GLY A C 1
ATOM 1483 O O . GLY A 1 188 ? 22.422 39.150 58.630 1.00 25.55 215 GLY A O 1
ATOM 1484 N N . LYS A 1 189 ? 20.901 37.911 57.551 1.00 23.64 216 LYS A N 1
ATOM 1485 C CA . LYS A 1 189 ? 21.655 37.882 56.282 1.00 23.30 216 LYS A CA 1
ATOM 1486 C C . LYS A 1 189 ? 21.115 38.958 55.301 1.00 21.84 216 LYS A C 1
ATOM 1487 O O . LYS A 1 189 ? 20.167 38.705 54.549 1.00 22.04 216 LYS A O 1
ATOM 1493 N N . ILE A 1 190 ? 21.708 40.146 55.308 1.00 22.19 217 ILE A N 1
ATOM 1494 C CA . ILE A 1 190 ? 21.334 41.245 54.424 1.00 19.70 217 ILE A CA 1
ATOM 1495 C C . ILE A 1 190 ? 21.898 41.005 53.025 1.00 22.02 217 ILE A C 1
ATOM 1496 O O . ILE A 1 190 ? 22.956 40.360 52.883 1.00 20.49 217 ILE A O 1
ATOM 1501 N N . VAL A 1 191 ? 21.110 41.348 52.006 1.00 20.57 218 VAL A N 1
ATOM 1502 C CA . VAL A 1 191 ? 21.566 41.230 50.631 1.00 20.75 218 VAL A CA 1
ATOM 1503 C C . VAL A 1 191 ? 21.414 42.586 49.965 1.00 20.03 218 VAL A C 1
ATOM 1504 O O . VAL A 1 191 ? 20.316 43.192 50.043 1.00 22.06 218 VAL A O 1
ATOM 1508 N N . PRO A 1 192 ? 22.432 43.101 49.354 1.00 18.03 219 PRO A N 1
ATOM 1509 C CA . PRO A 1 192 ? 23.756 42.515 49.242 1.00 17.15 219 PRO A CA 1
ATOM 1510 C C . PRO A 1 192 ? 24.498 42.433 50.577 1.00 17.64 219 PRO A C 1
ATOM 1511 O O . PRO A 1 192 ? 24.206 43.191 51.498 1.00 18.70 219 PRO A O 1
ATOM 1515 N N . THR A 1 193 ? 25.409 41.481 50.638 1.00 18.56 220 THR A N 1
ATOM 1516 C CA . THR A 1 193 ? 26.198 41.297 51.871 1.00 17.73 220 THR A CA 1
ATOM 1517 C C . THR A 1 193 ? 26.778 42.628 52.309 1.00 17.78 220 THR A C 1
ATOM 1518 O O . THR A 1 193 ? 27.465 43.327 51.538 1.00 18.15 220 THR A O 1
ATOM 1522 N N . PRO A 1 194 ? 26.644 42.957 53.577 1.00 18.96 221 PRO A N 1
ATOM 1523 C CA . PRO A 1 194 ? 27.177 44.160 54.169 1.00 20.98 221 PRO A CA 1
ATOM 1524 C C . PRO A 1 194 ? 28.663 43.979 54.501 1.00 22.85 221 PRO A C 1
ATOM 1525 O O . PRO A 1 194 ? 29.111 42.859 54.728 1.00 23.94 221 PRO A O 1
ATOM 1529 N N . MET A 1 195 ? 29.396 45.091 54.507 1.00 25.08 222 MET A N 1
ATOM 1530 C CA . MET A 1 195 ? 30.839 45.005 54.760 1.00 27.96 222 MET A CA 1
ATOM 1531 C C . MET A 1 195 ? 31.176 44.343 56.086 1.00 28.70 222 MET A C 1
ATOM 1532 O O . MET A 1 195 ? 32.072 43.479 56.146 1.00 27.16 222 MET A O 1
ATOM 1537 N N . GLN A 1 196 ? 30.538 44.796 57.158 1.00 27.92 223 GLN A N 1
ATOM 1538 C CA . GLN A 1 196 ? 30.777 44.265 58.523 1.00 29.03 223 GLN A CA 1
ATOM 1539 C C . GLN A 1 196 ? 29.423 44.069 59.184 1.00 29.35 223 GLN A C 1
ATOM 1540 O O . GLN A 1 196 ? 28.551 44.945 59.088 1.00 29.84 223 GLN A O 1
ATOM 1546 N N . VAL A 1 197 ? 29.207 42.949 59.834 1.00 28.46 224 VAL A N 1
ATOM 1547 C CA . VAL A 1 197 ? 27.962 42.697 60.510 1.00 29.83 224 VAL A CA 1
ATOM 1548 C C . VAL A 1 197 ? 28.114 41.660 61.628 1.00 31.35 224 VAL A C 1
ATOM 1549 O O . VAL A 1 197 ? 28.797 40.648 61.509 1.00 30.17 224 VAL A O 1
ATOM 1553 N N . LYS A 1 198 ? 27.439 41.958 62.728 1.00 32.34 225 LYS A N 1
ATOM 1554 C CA . LYS A 1 198 ? 27.432 41.063 63.883 1.00 33.31 225 LYS A CA 1
ATOM 1555 C C . LYS A 1 198 ? 25.977 40.805 64.282 1.00 33.14 225 LYS A C 1
ATOM 1556 O O . LYS A 1 198 ? 25.314 41.696 64.805 1.00 32.34 225 LYS A O 1
ATOM 1562 N N . VAL A 1 199 ? 25.495 39.600 64.030 1.00 33.28 226 VAL A N 1
ATOM 1563 C CA . VAL A 1 199 ? 24.124 39.243 64.378 1.00 33.67 226 VAL A CA 1
ATOM 1564 C C . VAL A 1 199 ? 24.044 38.745 65.812 1.00 35.05 226 VAL A C 1
ATOM 1565 O O . VAL A 1 199 ? 24.931 37.987 66.225 1.00 34.40 226 VAL A O 1
ATOM 1569 N N . HIS A 1 200 ? 23.015 39.176 66.533 1.00 35.79 227 HIS A N 1
ATOM 1570 C CA . HIS A 1 200 ? 22.830 38.728 67.919 1.00 35.91 227 HIS A CA 1
ATOM 1571 C C . HIS A 1 200 ? 21.685 37.747 67.999 1.00 36.52 227 HIS A C 1
ATOM 1572 O O . HIS A 1 200 ? 20.859 37.681 67.079 1.00 35.18 227 HIS A O 1
ATOM 1579 N N . ALA A 1 201 ? 21.581 36.997 69.072 1.00 37.16 228 ALA A N 1
ATOM 1580 C CA . ALA A 1 201 ? 20.557 35.983 69.118 1.00 36.62 228 ALA A CA 1
ATOM 1581 C C . ALA A 1 201 ? 19.127 36.550 69.000 1.00 36.35 228 ALA A C 1
ATOM 1582 O O . ALA A 1 201 ? 18.195 35.765 68.829 1.00 35.76 228 ALA A O 1
ATOM 1584 N N . GLN A 1 202 ? 18.896 37.839 69.179 1.00 36.65 229 GLN A N 1
ATOM 1585 C CA . GLN A 1 202 ? 17.462 38.064 69.261 1.00 42.57 229 GLN A CA 1
ATOM 1586 C C . GLN A 1 202 ? 16.815 38.786 68.133 1.00 34.71 229 GLN A C 1
ATOM 1587 O O . GLN A 1 202 ? 17.441 39.545 67.387 1.00 32.17 229 GLN A O 1
ATOM 1593 N N . ASP A 1 203 ? 15.499 38.530 67.995 1.00 35.77 230 ASP A N 1
ATOM 1594 C CA . ASP A 1 203 ? 14.842 39.112 66.861 1.00 36.66 230 ASP A CA 1
ATOM 1595 C C . ASP A 1 203 ? 13.982 40.332 67.190 1.00 36.87 230 ASP A C 1
ATOM 1596 O O . ASP A 1 203 ? 13.252 40.314 68.179 1.00 37.10 230 ASP A O 1
ATOM 1601 N N . ALA A 1 204 ? 14.059 41.395 66.365 1.00 36.58 231 ALA A N 1
ATOM 1602 C CA . ALA A 1 204 ? 13.161 42.534 66.575 1.00 34.82 231 ALA A CA 1
ATOM 1603 C C . ALA A 1 204 ? 11.759 42.077 66.148 1.00 48.23 231 ALA A C 1
ATOM 1604 O O . ALA A 1 204 ? 11.654 41.162 65.317 1.00 32.65 231 ALA A O 1
ATOM 1606 N N . ASP A 1 205 ? 10.685 42.638 66.639 1.00 34.73 232 ASP A N 1
ATOM 1607 C CA . ASP A 1 205 ? 9.397 42.120 66.160 1.00 36.53 232 ASP A CA 1
ATOM 1608 C C . ASP A 1 205 ? 8.683 43.217 65.362 1.00 36.37 232 ASP A C 1
ATOM 1609 O O . ASP A 1 205 ? 8.189 44.174 65.966 1.00 35.93 232 ASP A O 1
ATOM 1614 N N . LEU A 1 206 ? 8.617 43.120 64.026 1.00 34.37 233 LEU A N 1
ATOM 1615 C CA . LEU A 1 206 ? 7.976 44.178 63.268 1.00 32.90 233 LEU A CA 1
ATOM 1616 C C . LEU A 1 206 ? 6.530 43.890 62.875 1.00 32.65 233 LEU A C 1
ATOM 1617 O O . LEU A 1 206 ? 5.947 44.720 62.161 1.00 30.12 233 LEU A O 1
ATOM 1622 N N . ARG A 1 207 ? 5.929 42.773 63.362 1.00 32.79 234 ARG A N 1
ATOM 1623 C CA . ARG A 1 207 ? 4.571 42.429 62.924 1.00 34.30 234 ARG A CA 1
ATOM 1624 C C . ARG A 1 207 ? 3.537 43.534 63.226 1.00 34.08 234 ARG A C 1
ATOM 1625 O O . ARG A 1 207 ? 2.596 43.704 62.471 1.00 34.55 234 ARG A O 1
ATOM 1639 N N . LYS A 1 208 ? 3.733 44.350 64.290 1.00 33.64 235 LYS A N 1
ATOM 1640 C CA . LYS A 1 208 ? 2.762 45.404 64.623 1.00 35.51 235 LYS A CA 1
ATOM 1641 C C . LYS A 1 208 ? 3.049 46.748 64.002 1.00 40.09 235 LYS A C 1
ATOM 1642 O O . LYS A 1 208 ? 2.516 47.792 64.399 1.00 43.08 235 LYS A O 1
ATOM 1648 N N . GLY A 1 209 ? 3.922 46.713 63.014 1.00 34.24 236 GLY A N 1
ATOM 1649 C CA . GLY A 1 209 ? 4.277 47.892 62.275 1.00 33.38 236 GLY A CA 1
ATOM 1650 C C . GLY A 1 209 ? 5.534 48.533 62.794 1.00 33.22 236 GLY A C 1
ATOM 1651 O O . GLY A 1 209 ? 6.033 48.174 63.871 1.00 34.42 236 GLY A O 1
ATOM 1652 N N . VAL A 1 210 ? 6.038 49.487 62.014 1.00 31.82 237 VAL A N 1
ATOM 1653 C CA . VAL A 1 210 ? 7.239 50.223 62.377 1.00 30.04 237 VAL A CA 1
ATOM 1654 C C . VAL A 1 210 ? 6.955 51.715 62.429 1.00 30.05 237 VAL A C 1
ATOM 1655 O O . VAL A 1 210 ? 6.073 52.190 61.710 1.00 28.13 237 VAL A O 1
ATOM 1659 N N . ALA A 1 211 ? 7.694 52.459 63.248 1.00 30.57 238 ALA A N 1
ATOM 1660 C CA . ALA A 1 211 ? 7.525 53.917 63.276 1.00 30.69 238 ALA A CA 1
ATOM 1661 C C . ALA A 1 211 ? 8.768 54.490 62.568 1.00 31.15 238 ALA A C 1
ATOM 1662 O O . ALA A 1 211 ? 9.879 54.437 63.099 1.00 30.39 238 ALA A O 1
ATOM 1664 N N . LEU A 1 212 ? 8.545 55.028 61.373 1.00 28.57 239 LEU A N 1
ATOM 1665 C CA . LEU A 1 212 ? 9.636 55.467 60.531 1.00 30.29 239 LEU A CA 1
ATOM 1666 C C . LEU A 1 212 ? 10.000 56.935 60.584 1.00 31.95 239 LEU A C 1
ATOM 1667 O O . LEU A 1 212 ? 9.214 57.797 60.170 1.00 32.75 239 LEU A O 1
ATOM 1672 N N . ASP A 1 213 ? 11.188 57.229 61.094 1.00 30.38 240 ASP A N 1
ATOM 1673 C CA . ASP A 1 213 ? 11.668 58.611 61.125 1.00 30.83 240 ASP A CA 1
ATOM 1674 C C . ASP A 1 213 ? 12.439 58.835 59.813 1.00 29.85 240 ASP A C 1
ATOM 1675 O O . ASP A 1 213 ? 13.573 58.387 59.721 1.00 30.39 240 ASP A O 1
ATOM 1680 N N . LEU A 1 214 ? 11.752 59.366 58.813 1.00 28.74 241 LEU A N 1
ATOM 1681 C CA . LEU A 1 214 ? 12.363 59.556 57.502 1.00 28.54 241 LEU A CA 1
ATOM 1682 C C . LEU A 1 214 ? 12.631 61.006 57.183 1.00 28.39 241 LEU A C 1
ATOM 1683 O O . LEU A 1 214 ? 12.661 61.400 56.001 1.00 27.10 241 LEU A O 1
ATOM 1688 N N . SER A 1 215 ? 12.840 61.847 58.204 1.00 28.35 242 SER A N 1
ATOM 1689 C CA . SER A 1 215 ? 13.062 63.271 57.945 1.00 28.35 242 SER A CA 1
ATOM 1690 C C . SER A 1 215 ? 14.386 63.539 57.258 1.00 27.48 242 SER A C 1
ATOM 1691 O O . SER A 1 215 ? 14.596 64.613 56.690 1.00 26.23 242 SER A O 1
ATOM 1694 N N . THR A 1 216 ? 15.287 62.571 57.242 1.00 26.91 243 THR A N 1
ATOM 1695 C CA . THR A 1 216 ? 16.565 62.691 56.563 1.00 26.39 243 THR A CA 1
ATOM 1696 C C . THR A 1 216 ? 16.390 62.588 55.052 1.00 26.83 243 THR A C 1
ATOM 1697 O O . THR A 1 216 ? 17.293 62.968 54.291 1.00 27.00 243 THR A O 1
ATOM 1701 N N . LEU A 1 217 ? 15.280 62.030 54.585 1.00 23.68 244 LEU A N 1
ATOM 1702 C CA . LEU A 1 217 ? 15.062 61.854 53.158 1.00 23.52 244 LEU A CA 1
ATOM 1703 C C . LEU A 1 217 ? 14.080 62.832 52.542 1.00 24.47 244 LEU A C 1
ATOM 1704 O O . LEU A 1 217 ? 13.058 63.139 53.167 1.00 22.46 244 LEU A O 1
ATOM 1709 N N . VAL A 1 218 ? 14.366 63.240 51.294 1.00 22.65 245 VAL A N 1
ATOM 1710 C CA . VAL A 1 218 ? 13.395 64.080 50.576 1.00 23.58 245 VAL A CA 1
ATOM 1711 C C . VAL A 1 218 ? 12.145 63.224 50.339 1.00 23.39 245 VAL A C 1
ATOM 1712 O O . VAL A 1 218 ? 12.165 61.980 50.278 1.00 21.36 245 VAL A O 1
ATOM 1716 N N . LYS A 1 219 ? 10.982 63.904 50.293 1.00 21.93 246 LYS A N 1
ATOM 1717 C CA . LYS A 1 219 ? 9.726 63.199 50.281 1.00 23.01 246 LYS A CA 1
ATOM 1718 C C . LYS A 1 219 ? 9.590 62.012 49.352 1.00 23.12 246 LYS A C 1
ATOM 1719 O O . LYS A 1 219 ? 9.109 60.967 49.774 1.00 23.07 246 LYS A O 1
ATOM 1725 N N . PRO A 1 220 ? 9.941 62.170 48.107 1.00 23.13 247 PRO A N 1
ATOM 1726 C CA . PRO A 1 220 ? 9.806 61.075 47.125 1.00 22.24 247 PRO A CA 1
ATOM 1727 C C . PRO A 1 220 ? 10.598 59.874 47.576 1.00 19.99 247 PRO A C 1
ATOM 1728 O O . PRO A 1 220 ? 10.112 58.742 47.423 1.00 18.11 247 PRO A O 1
ATOM 1732 N N . ALA A 1 221 ? 11.782 60.084 48.140 1.00 16.83 248 ALA A N 1
ATOM 1733 C CA . ALA A 1 221 ? 12.600 58.944 48.573 1.00 20.29 248 ALA A CA 1
ATOM 1734 C C . ALA A 1 221 ? 12.002 58.288 49.794 1.00 20.94 248 ALA A C 1
ATOM 1735 O O . ALA A 1 221 ? 11.972 57.071 49.989 1.00 18.29 248 ALA A O 1
ATOM 1737 N N . ALA A 1 222 ? 11.496 59.155 50.716 1.00 20.12 249 ALA A N 1
ATOM 1738 C CA . ALA A 1 222 ? 10.822 58.631 51.887 1.00 19.47 249 ALA A CA 1
ATOM 1739 C C . ALA A 1 222 ? 9.624 57.764 51.457 1.00 19.71 249 ALA A C 1
ATOM 1740 O O . ALA A 1 222 ? 9.320 56.779 52.090 1.00 19.98 249 ALA A O 1
ATOM 1742 N N . ASP A 1 223 ? 8.856 58.273 50.477 1.00 19.71 250 ASP A N 1
ATOM 1743 C CA . ASP A 1 223 ? 7.663 57.539 50.025 1.00 18.49 250 ASP A CA 1
ATOM 1744 C C . ASP A 1 223 ? 8.049 56.158 49.514 1.00 19.71 250 ASP A C 1
ATOM 1745 O O . ASP A 1 223 ? 7.302 55.178 49.686 1.00 17.83 250 ASP A O 1
ATOM 1750 N N . VAL A 1 224 ? 9.163 56.110 48.775 1.00 18.02 251 VAL A N 1
ATOM 1751 C CA . VAL A 1 224 ? 9.619 54.808 48.277 1.00 18.85 251 VAL A CA 1
ATOM 1752 C C . VAL A 1 224 ? 9.825 53.818 49.417 1.00 19.19 251 VAL A C 1
ATOM 1753 O O . VAL A 1 224 ? 9.390 52.670 49.324 1.00 16.90 251 VAL A O 1
ATOM 1757 N N . VAL A 1 225 ? 10.424 54.264 50.524 1.00 17.85 252 VAL A N 1
ATOM 1758 C CA . VAL A 1 225 ? 10.650 53.349 51.644 1.00 19.74 252 VAL A CA 1
ATOM 1759 C C . VAL A 1 225 ? 9.355 52.893 52.333 1.00 18.08 252 VAL A C 1
ATOM 1760 O O . VAL A 1 225 ? 9.122 51.721 52.582 1.00 18.55 252 VAL A O 1
ATOM 1764 N N . SER A 1 226 ? 8.501 53.909 52.619 1.00 18.55 253 SER A N 1
ATOM 1765 C CA . SER A 1 226 ? 7.241 53.628 53.293 1.00 19.69 253 SER A CA 1
ATOM 1766 C C . SER A 1 226 ? 6.453 52.566 52.523 1.00 19.26 253 SER A C 1
ATOM 1767 O O . SER A 1 226 ? 5.931 51.600 53.055 1.00 19.43 253 SER A O 1
ATOM 1770 N N . GLN A 1 227 ? 6.430 52.812 51.203 1.00 19.06 254 GLN A N 1
ATOM 1771 C CA . GLN A 1 227 ? 5.669 51.898 50.341 1.00 20.54 254 GLN A CA 1
ATOM 1772 C C . GLN A 1 227 ? 6.251 50.495 50.339 1.00 20.06 254 GLN A C 1
ATOM 1773 O O . GLN A 1 227 ? 5.476 49.530 50.213 1.00 18.53 254 GLN A O 1
ATOM 1779 N N . ARG A 1 228 ? 7.574 50.359 50.429 1.00 21.03 255 ARG A N 1
ATOM 1780 C CA . ARG A 1 228 ? 8.190 49.034 50.380 1.00 20.22 255 ARG A CA 1
ATOM 1781 C C . ARG A 1 228 ? 7.915 48.269 51.660 1.00 19.18 255 ARG A C 1
ATOM 1782 O O . ARG A 1 228 ? 7.641 47.078 51.600 1.00 19.27 255 ARG A O 1
ATOM 1790 N N . PHE A 1 229 ? 7.905 48.972 52.807 1.00 19.09 256 PHE A N 1
ATOM 1791 C CA . PHE A 1 229 ? 7.512 48.279 54.042 1.00 21.71 256 PHE A CA 1
ATOM 1792 C C . PHE A 1 229 ? 6.105 47.721 53.842 1.00 19.23 256 PHE A C 1
ATOM 1793 O O . PHE A 1 229 ? 5.800 46.589 54.162 1.00 21.05 256 PHE A O 1
ATOM 1801 N N . ALA A 1 230 ? 5.232 48.552 53.243 1.00 21.30 257 ALA A N 1
ATOM 1802 C CA . ALA A 1 230 ? 3.846 48.090 53.043 1.00 19.62 257 ALA A CA 1
ATOM 1803 C C . ALA A 1 230 ? 3.786 46.922 52.072 1.00 20.13 257 ALA A C 1
ATOM 1804 O O . ALA A 1 230 ? 3.118 45.916 52.342 1.00 19.14 257 ALA A O 1
ATOM 1806 N N . LEU A 1 231 ? 4.521 46.999 50.965 1.00 19.57 258 LEU A N 1
ATOM 1807 C CA . LEU A 1 231 ? 4.540 45.882 50.018 1.00 19.20 258 LEU A CA 1
ATOM 1808 C C . LEU A 1 231 ? 4.950 44.579 50.707 1.00 19.45 258 LEU A C 1
ATOM 1809 O O . LEU A 1 231 ? 4.424 43.515 50.418 1.00 19.94 258 LEU A O 1
ATOM 1814 N N . LEU A 1 232 ? 5.917 44.662 51.625 1.00 21.77 259 LEU A N 1
ATOM 1815 C CA . LEU A 1 232 ? 6.441 43.529 52.344 1.00 20.99 259 LEU A CA 1
ATOM 1816 C C . LEU A 1 232 ? 5.643 43.110 53.559 1.00 24.83 259 LEU A C 1
ATOM 1817 O O . LEU A 1 232 ? 6.063 42.222 54.320 1.00 24.76 259 LEU A O 1
ATOM 1822 N N . GLY A 1 233 ? 4.459 43.709 53.763 1.00 22.91 260 GLY A N 1
ATOM 1823 C CA . GLY A 1 233 ? 3.573 43.321 54.834 1.00 24.11 260 GLY A CA 1
ATOM 1824 C C . GLY A 1 233 ? 3.831 43.911 56.198 1.00 24.68 260 GLY A C 1
ATOM 1825 O O . GLY A 1 233 ? 3.278 43.451 57.217 1.00 26.44 260 GLY A O 1
ATOM 1826 N N . VAL A 1 234 ? 4.635 44.944 56.263 1.00 22.19 261 VAL A N 1
ATOM 1827 C CA . VAL A 1 234 ? 4.987 45.596 57.529 1.00 22.48 261 VAL A CA 1
ATOM 1828 C C . VAL A 1 234 ? 4.244 46.921 57.637 1.00 22.27 261 VAL A C 1
ATOM 1829 O O . VAL A 1 234 ? 4.504 47.840 56.867 1.00 20.73 261 VAL A O 1
ATOM 1833 N N . PRO A 1 235 ? 3.275 46.995 58.518 1.00 23.36 262 PRO A N 1
ATOM 1834 C CA . PRO A 1 235 ? 2.487 48.189 58.755 1.00 22.81 262 PRO A CA 1
ATOM 1835 C C . PRO A 1 235 ? 3.368 49.360 59.140 1.00 24.06 262 PRO A C 1
ATOM 1836 O O . PRO A 1 235 ? 4.456 49.186 59.698 1.00 23.75 262 PRO A O 1
ATOM 1840 N N . VAL A 1 236 ? 2.963 50.564 58.727 1.00 24.48 263 VAL A N 1
ATOM 1841 C CA . VAL A 1 236 ? 3.729 51.754 59.133 1.00 26.54 263 VAL A CA 1
ATOM 1842 C C . VAL A 1 236 ? 2.835 52.597 60.054 1.00 28.22 263 VAL A C 1
ATOM 1843 O O . VAL A 1 236 ? 1.837 53.142 59.595 1.00 27.38 263 VAL A O 1
ATOM 1847 N N . GLN A 1 237 ? 3.123 52.563 61.350 1.00 29.05 264 GLN A N 1
ATOM 1848 C CA . GLN A 1 237 ? 2.298 53.270 62.335 1.00 30.65 264 GLN A CA 1
ATOM 1849 C C . GLN A 1 237 ? 3.103 54.016 63.383 1.00 31.76 264 GLN A C 1
ATOM 1850 O O . GLN A 1 237 ? 4.224 53.632 63.725 1.00 30.54 264 GLN A O 1
ATOM 1856 N N . THR A 1 238 ? 2.533 55.091 63.955 1.00 33.75 265 THR A N 1
ATOM 1857 C CA . THR A 1 238 ? 3.269 55.872 64.942 1.00 35.85 265 THR A CA 1
ATOM 1858 C C . THR A 1 238 ? 3.576 55.084 66.204 1.00 36.79 265 THR A C 1
ATOM 1859 O O . THR A 1 238 ? 4.514 55.467 66.911 1.00 38.43 265 THR A O 1
ATOM 1863 N N . ASN A 1 239 ? 2.845 54.024 66.497 1.00 38.44 266 ASN A N 1
ATOM 1864 C CA . ASN A 1 239 ? 3.100 53.211 67.669 1.00 40.19 266 ASN A CA 1
ATOM 1865 C C . ASN A 1 239 ? 3.840 51.918 67.344 1.00 40.65 266 ASN A C 1
ATOM 1866 O O . ASN A 1 239 ? 3.778 50.957 68.113 1.00 40.98 266 ASN A O 1
ATOM 1871 N N . GLY A 1 240 ? 4.507 51.869 66.187 1.00 39.53 267 GLY A N 1
ATOM 1872 C CA . GLY A 1 240 ? 5.233 50.663 65.805 1.00 39.43 267 GLY A CA 1
ATOM 1873 C C . GLY A 1 240 ? 6.658 50.647 66.342 1.00 37.19 267 GLY A C 1
ATOM 1874 O O . GLY A 1 240 ? 7.079 51.492 67.129 1.00 35.54 267 GLY A O 1
ATOM 1875 N N . TYR A 1 241 ? 7.395 49.627 65.922 1.00 36.61 268 TYR A N 1
ATOM 1876 C CA . TYR A 1 241 ? 8.806 49.451 66.290 1.00 36.13 268 TYR A CA 1
ATOM 1877 C C . TYR A 1 241 ? 9.620 50.560 65.643 1.00 36.25 268 TYR A C 1
ATOM 1878 O O . TYR A 1 241 ? 9.771 50.575 64.415 1.00 37.64 268 TYR A O 1
ATOM 1887 N N . PRO A 1 242 ? 10.172 51.437 66.469 1.00 36.49 269 PRO A N 1
ATOM 1888 C CA . PRO A 1 242 ? 10.977 52.583 65.969 1.00 34.91 269 PRO A CA 1
ATOM 1889 C C . PRO A 1 242 ? 12.141 52.321 65.057 1.00 33.43 269 PRO A C 1
ATOM 1890 O O . PRO A 1 242 ? 12.903 51.355 65.217 1.00 33.06 269 PRO A O 1
ATOM 1894 N N . ILE A 1 243 ? 12.255 53.209 64.120 1.00 31.49 270 ILE A N 1
ATOM 1895 C CA . ILE A 1 243 ? 13.381 53.143 63.199 1.00 28.92 270 ILE A CA 1
ATOM 1896 C C . ILE A 1 243 ? 13.836 54.569 62.911 1.00 29.10 270 ILE A C 1
ATOM 1897 O O . ILE A 1 243 ? 13.243 55.354 62.172 1.00 27.22 270 ILE A O 1
ATOM 1902 N N . LYS A 1 244 ? 14.862 54.977 63.671 1.00 27.69 271 LYS A N 1
ATOM 1903 C CA . LYS A 1 244 ? 15.407 56.310 63.603 1.00 30.07 271 LYS A CA 1
ATOM 1904 C C . LYS A 1 244 ? 16.461 56.462 62.504 1.00 29.71 271 LYS A C 1
ATOM 1905 O O . LYS A 1 244 ? 17.198 55.507 62.257 1.00 28.50 271 LYS A O 1
ATOM 1911 N N . THR A 1 245 ? 16.539 57.642 61.915 1.00 28.45 272 THR A N 1
ATOM 1912 C CA . THR A 1 245 ? 17.543 57.903 60.899 1.00 28.19 272 THR A CA 1
ATOM 1913 C C . THR A 1 245 ? 18.253 59.241 61.126 1.00 31.11 272 THR A C 1
ATOM 1914 O O . THR A 1 245 ? 17.703 60.275 61.514 1.00 30.03 272 THR A O 1
ATOM 1918 N N . ASP A 1 246 ? 19.528 59.246 60.742 1.00 28.73 273 ASP A N 1
ATOM 1919 C CA . ASP A 1 246 ? 20.381 60.402 60.826 1.00 31.60 273 ASP A CA 1
ATOM 1920 C C . ASP A 1 246 ? 21.463 60.343 59.737 1.00 30.20 273 ASP A C 1
ATOM 1921 O O . ASP A 1 246 ? 21.807 59.269 59.263 1.00 28.69 273 ASP A O 1
ATOM 1926 N N . ILE A 1 247 ? 21.958 61.485 59.345 1.00 28.22 274 ILE A N 1
ATOM 1927 C CA . ILE A 1 247 ? 23.018 61.666 58.389 1.00 29.29 274 ILE A CA 1
ATOM 1928 C C . ILE A 1 247 ? 24.202 62.417 59.018 1.00 32.54 274 ILE A C 1
ATOM 1929 O O . ILE A 1 247 ? 24.064 63.598 59.351 1.00 31.16 274 ILE A O 1
ATOM 1934 N N . GLN A 1 248 ? 25.355 61.776 59.085 1.00 33.87 275 GLN A N 1
ATOM 1935 C CA . GLN A 1 248 ? 26.577 62.365 59.602 1.00 35.00 275 GLN A CA 1
ATOM 1936 C C . GLN A 1 248 ? 27.792 61.738 58.897 1.00 34.15 275 GLN A C 1
ATOM 1937 O O . GLN A 1 248 ? 28.260 60.669 59.300 1.00 35.54 275 GLN A O 1
ATOM 1943 N N . PRO A 1 249 ? 28.259 62.396 57.875 1.00 35.86 276 PRO A N 1
ATOM 1944 C CA . PRO A 1 249 ? 29.398 61.981 57.080 1.00 38.35 276 PRO A CA 1
ATOM 1945 C C . PRO A 1 249 ? 30.649 61.764 57.924 1.00 40.79 276 PRO A C 1
ATOM 1946 O O . PRO A 1 249 ? 31.357 60.764 57.810 1.00 40.47 276 PRO A O 1
ATOM 1950 N N . GLY A 1 250 ? 30.898 62.699 58.848 1.00 43.77 277 GLY A N 1
ATOM 1951 C CA . GLY A 1 250 ? 32.054 62.600 59.734 1.00 45.71 277 GLY A CA 1
ATOM 1952 C C . GLY A 1 250 ? 32.151 61.255 60.427 1.00 47.12 277 GLY A C 1
ATOM 1953 O O . GLY A 1 250 ? 33.250 60.852 60.838 1.00 48.37 277 GLY A O 1
ATOM 1954 N N . LYS A 1 251 ? 31.044 60.552 60.601 1.00 47.63 278 LYS A N 1
ATOM 1955 C CA . LYS A 1 251 ? 31.026 59.248 61.255 1.00 47.02 278 LYS A CA 1
ATOM 1956 C C . LYS A 1 251 ? 31.684 58.159 60.409 1.00 46.24 278 LYS A C 1
ATOM 1957 O O . LYS A 1 251 ? 31.844 57.013 60.839 1.00 45.92 278 LYS A O 1
ATOM 1963 N N . PHE A 1 252 ? 32.024 58.513 59.174 1.00 44.10 279 PHE A N 1
ATOM 1964 C CA . PHE A 1 252 ? 32.614 57.537 58.266 1.00 42.92 279 PHE A CA 1
ATOM 1965 C C . PHE A 1 252 ? 34.033 57.923 57.886 1.00 42.40 279 PHE A C 1
ATOM 1966 O O . PHE A 1 252 ? 34.299 59.074 57.547 1.00 40.99 279 PHE A O 1
ATOM 1974 N N . LYS A 1 253 ? 34.891 56.914 57.882 1.00 43.87 280 LYS A N 1
ATOM 1975 C CA . LYS A 1 253 ? 36.298 57.106 57.561 1.00 45.12 280 LYS A CA 1
ATOM 1976 C C . LYS A 1 253 ? 36.807 56.061 56.582 1.00 45.76 280 LYS A C 1
ATOM 1977 O O . LYS A 1 253 ? 36.310 54.935 56.500 1.00 46.63 280 LYS A O 1
ATOM 1987 N N . GLY A 1 254 ? 37.824 56.461 55.823 1.00 45.51 281 GLY A N 1
ATOM 1988 C CA . GLY A 1 254 ? 38.459 55.599 54.845 1.00 45.32 281 GLY A CA 1
ATOM 1989 C C . GLY A 1 254 ? 37.531 55.217 53.694 1.00 44.43 281 GLY A C 1
ATOM 1990 O O . GLY A 1 254 ? 36.835 56.050 53.122 1.00 44.00 281 GLY A O 1
ATOM 1991 N N . ALA A 1 255 ? 37.574 53.942 53.340 1.00 44.33 282 ALA A N 1
ATOM 1992 C CA . ALA A 1 255 ? 36.778 53.391 52.258 1.00 44.46 282 ALA A CA 1
ATOM 1993 C C . ALA A 1 255 ? 35.286 53.503 52.547 1.00 44.05 282 ALA A C 1
ATOM 1994 O O . ALA A 1 255 ? 34.459 53.474 51.635 1.00 43.84 282 ALA A O 1
ATOM 1996 N N . MET A 1 256 ? 34.942 53.650 53.822 1.00 43.15 283 MET A N 1
ATOM 1997 C CA . MET A 1 256 ? 33.545 53.734 54.227 1.00 41.54 283 MET A CA 1
ATOM 1998 C C . MET A 1 256 ? 32.989 55.134 54.108 1.00 39.30 283 MET A C 1
ATOM 1999 O O . MET A 1 256 ? 31.766 55.316 54.214 1.00 39.25 283 MET A O 1
ATOM 2004 N N . ALA A 1 257 ? 33.819 56.128 53.824 1.00 36.96 284 ALA A N 1
ATOM 2005 C CA . ALA A 1 257 ? 33.387 57.510 53.689 1.00 34.92 284 ALA A CA 1
ATOM 2006 C C . ALA A 1 257 ? 32.990 57.806 52.246 1.00 34.09 284 ALA A C 1
ATOM 2007 O O . ALA A 1 257 ? 33.516 58.659 51.548 1.00 33.41 284 ALA A O 1
ATOM 2009 N N . VAL A 1 258 ? 31.903 57.107 51.837 1.00 31.24 285 VAL A N 1
ATOM 2010 C CA . VAL A 1 258 ? 31.462 57.267 50.460 1.00 27.67 285 VAL A CA 1
ATOM 2011 C C . VAL A 1 258 ? 29.942 57.286 50.364 1.00 26.09 285 VAL A C 1
ATOM 2012 O O . VAL A 1 258 ? 29.277 56.732 51.232 1.00 25.37 285 VAL A O 1
ATOM 2016 N N . SER A 1 259 ? 29.441 57.897 49.304 1.00 23.98 286 SER A N 1
ATOM 2017 C CA . SER A 1 259 ? 28.000 57.917 49.088 1.00 24.38 286 SER A CA 1
ATOM 2018 C C . SER A 1 259 ? 27.439 56.502 49.168 1.00 24.71 286 SER A C 1
ATOM 2019 O O . SER A 1 259 ? 28.027 55.523 48.689 1.00 22.36 286 SER A O 1
ATOM 2022 N N . GLY A 1 260 ? 26.328 56.379 49.901 1.00 23.75 287 GLY A N 1
ATOM 2023 C CA . GLY A 1 260 ? 25.630 55.122 50.073 1.00 20.81 287 GLY A CA 1
ATOM 2024 C C . GLY A 1 260 ? 26.053 54.387 51.331 1.00 22.16 287 GLY A C 1
ATOM 2025 O O . GLY A 1 260 ? 25.466 53.378 51.705 1.00 21.43 287 GLY A O 1
ATOM 2026 N N . ALA A 1 261 ? 27.119 54.879 52.000 1.00 21.61 288 ALA A N 1
ATOM 2027 C CA . ALA A 1 261 ? 27.560 54.201 53.217 1.00 21.63 288 ALA A CA 1
ATOM 2028 C C . ALA A 1 261 ? 26.587 54.444 54.367 1.00 21.95 288 ALA A C 1
ATOM 2029 O O . ALA A 1 261 ? 25.988 55.519 54.459 1.00 23.36 288 ALA A O 1
ATOM 2031 N N . TYR A 1 262 ? 26.504 53.501 55.289 1.00 21.85 289 TYR A N 1
ATOM 2032 C CA . TYR A 1 262 ? 25.660 53.604 56.450 1.00 23.81 289 TYR A CA 1
ATOM 2033 C C . TYR A 1 262 ? 26.143 52.703 57.588 1.00 26.74 289 TYR A C 1
ATOM 2034 O O . TYR A 1 262 ? 26.891 51.744 57.433 1.00 26.57 289 TYR A O 1
ATOM 2043 N N . GLU A 1 263 ? 25.651 53.019 58.769 1.00 26.88 290 GLU A N 1
ATOM 2044 C CA . GLU A 1 263 ? 25.844 52.215 59.959 1.00 29.69 290 GLU A CA 1
ATOM 2045 C C . GLU A 1 263 ? 24.456 51.732 60.384 1.00 28.62 290 GLU A C 1
ATOM 2046 O O . GLU A 1 263 ? 23.528 52.553 60.313 1.00 28.42 290 GLU A O 1
ATOM 2052 N N . LEU A 1 264 ? 24.281 50.461 60.707 1.00 29.26 291 LEU A N 1
ATOM 2053 C CA . LEU A 1 264 ? 22.940 49.994 61.071 1.00 30.39 291 LEU A CA 1
ATOM 2054 C C . LEU A 1 264 ? 22.904 49.204 62.356 1.00 31.14 291 LEU A C 1
ATOM 2055 O O . LEU A 1 264 ? 23.630 48.237 62.538 1.00 31.01 291 LEU A O 1
ATOM 2060 N N . LYS A 1 265 ? 21.997 49.607 63.267 1.00 32.43 292 LYS A N 1
ATOM 2061 C CA . LYS A 1 265 ? 21.774 48.898 64.498 1.00 31.90 292 LYS A CA 1
ATOM 2062 C C . LYS A 1 265 ? 20.297 48.477 64.589 1.00 32.78 292 LYS A C 1
ATOM 2063 O O . LYS A 1 265 ? 19.416 49.333 64.551 1.00 32.96 292 LYS A O 1
ATOM 2073 N N . ILE A 1 266 ? 20.069 47.196 64.668 1.00 31.10 293 ILE A N 1
ATOM 2074 C CA . ILE A 1 266 ? 18.752 46.624 64.837 1.00 32.23 293 ILE A CA 1
ATOM 2075 C C . ILE A 1 266 ? 18.698 46.018 66.243 1.00 33.11 293 ILE A C 1
ATOM 2076 O O . ILE A 1 266 ? 19.393 45.068 66.579 1.00 31.12 293 ILE A O 1
ATOM 2081 N N . GLY A 1 267 ? 17.950 46.700 67.110 1.00 33.73 294 GLY A N 1
ATOM 2082 C CA . GLY A 1 267 ? 17.789 46.263 68.490 1.00 34.85 294 GLY A CA 1
ATOM 2083 C C . GLY A 1 267 ? 16.430 45.636 68.746 1.00 35.71 294 GLY A C 1
ATOM 2084 O O . GLY A 1 267 ? 15.555 45.646 67.879 1.00 35.23 294 GLY A O 1
ATOM 2085 N N . LYS A 1 268 ? 16.244 45.096 69.909 1.00 36.89 295 LYS A N 1
ATOM 2086 C CA . LYS A 1 268 ? 15.009 44.405 70.081 1.00 39.15 295 LYS A CA 1
ATOM 2087 C C . LYS A 1 268 ? 13.815 45.357 70.304 1.00 39.28 295 LYS A C 1
ATOM 2088 O O . LYS A 1 268 ? 12.666 44.956 70.102 1.00 40.19 295 LYS A O 1
ATOM 2094 N N . LYS A 1 269 ? 14.047 46.645 70.549 1.00 37.67 296 LYS A N 1
ATOM 2095 C CA . LYS A 1 269 ? 12.924 47.614 70.673 1.00 40.49 296 LYS A CA 1
ATOM 2096 C C . LYS A 1 269 ? 13.031 48.784 69.715 1.00 40.70 296 LYS A C 1
ATOM 2097 O O . LYS A 1 269 ? 12.064 49.493 69.470 1.00 40.04 296 LYS A O 1
ATOM 2103 N N . GLU A 1 270 ? 14.186 48.978 69.157 1.00 38.39 297 GLU A N 1
ATOM 2104 C CA . GLU A 1 270 ? 14.267 50.031 68.182 1.00 37.46 297 GLU A CA 1
ATOM 2105 C C . GLU A 1 270 ? 15.391 49.778 67.214 1.00 36.04 297 GLU A C 1
ATOM 2106 O O . GLU A 1 270 ? 16.281 48.960 67.442 1.00 34.43 297 GLU A O 1
ATOM 2112 N N . ALA A 1 271 ? 15.342 50.519 66.111 1.00 33.67 298 ALA A N 1
ATOM 2113 C CA . ALA A 1 271 ? 16.371 50.371 65.087 1.00 33.85 298 ALA A CA 1
ATOM 2114 C C . ALA A 1 271 ? 16.967 51.740 64.778 1.00 32.18 298 ALA A C 1
ATOM 2115 O O . ALA A 1 271 ? 16.340 52.791 64.927 1.00 31.83 298 ALA A O 1
ATOM 2117 N N . GLN A 1 272 ? 18.203 51.719 64.287 1.00 31.83 299 GLN A N 1
ATOM 2118 C CA . GLN A 1 272 ? 18.913 52.936 63.965 1.00 31.13 299 GLN A CA 1
ATOM 2119 C C . GLN A 1 272 ? 19.714 52.868 62.669 1.00 30.03 299 GLN A C 1
ATOM 2120 O O . GLN A 1 272 ? 20.603 52.026 62.556 1.00 28.18 299 GLN A O 1
ATOM 2126 N N . VAL A 1 273 ? 19.504 53.851 61.803 1.00 28.58 300 VAL A N 1
ATOM 2127 C CA . VAL A 1 273 ? 20.248 53.974 60.570 1.00 27.18 300 VAL A CA 1
ATOM 2128 C C . VAL A 1 273 ? 20.963 55.331 60.503 1.00 27.99 300 VAL A C 1
ATOM 2129 O O . VAL A 1 273 ? 20.335 56.396 60.479 1.00 25.62 300 VAL A O 1
ATOM 2133 N N . ILE A 1 274 ? 22.283 55.266 60.422 1.00 27.98 301 ILE A N 1
ATOM 2134 C CA . ILE A 1 274 ? 23.087 56.465 60.269 1.00 28.40 301 ILE A CA 1
ATOM 2135 C C . ILE A 1 274 ? 23.739 56.465 58.887 1.00 28.38 301 ILE A C 1
ATOM 2136 O O . ILE A 1 274 ? 24.551 55.605 58.553 1.00 28.30 301 ILE A O 1
ATOM 2141 N N . GLY A 1 275 ? 23.401 57.471 58.083 1.00 28.28 302 GLY A N 1
ATOM 2142 C CA . GLY A 1 275 ? 23.930 57.492 56.728 1.00 28.38 302 GLY A CA 1
ATOM 2143 C C . GLY A 1 275 ? 24.985 58.507 56.444 1.00 28.48 302 GLY A C 1
ATOM 2144 O O . GLY A 1 275 ? 25.006 59.601 57.024 1.00 27.54 302 GLY A O 1
ATOM 2145 N N . PHE A 1 276 ? 25.896 58.163 55.524 1.00 28.14 303 PHE A N 1
ATOM 2146 C CA . PHE A 1 276 ? 26.913 59.110 55.087 1.00 28.20 303 PHE A CA 1
ATOM 2147 C C . PHE A 1 276 ? 26.177 60.262 54.388 1.00 27.26 303 PHE A C 1
ATOM 2148 O O . PHE A 1 276 ? 26.577 61.408 54.366 1.00 26.38 303 PHE A O 1
ATOM 2156 N N . ASP A 1 277 ? 25.067 59.875 53.727 1.00 24.07 304 ASP A N 1
ATOM 2157 C CA . ASP A 1 277 ? 24.270 60.817 52.961 1.00 21.24 304 ASP A CA 1
ATOM 2158 C C . ASP A 1 277 ? 22.851 60.250 52.767 1.00 19.63 304 ASP A C 1
ATOM 2159 O O . ASP A 1 277 ? 22.557 59.257 53.427 1.00 21.25 304 ASP A O 1
ATOM 2164 N N . GLN A 1 278 ? 21.997 60.890 51.998 1.00 19.07 305 GLN A N 1
ATOM 2165 C CA . GLN A 1 278 ? 20.654 60.373 51.860 1.00 20.60 305 GLN A CA 1
ATOM 2166 C C . GLN A 1 278 ? 20.655 58.958 51.254 1.00 18.15 305 GLN A C 1
ATOM 2167 O O . GLN A 1 278 ? 19.909 58.103 51.717 1.00 20.08 305 GLN A O 1
ATOM 2173 N N . ALA A 1 279 ? 21.505 58.722 50.269 1.00 17.74 306 ALA A N 1
ATOM 2174 C CA . ALA A 1 279 ? 21.546 57.413 49.672 1.00 16.43 306 ALA A CA 1
ATOM 2175 C C . ALA A 1 279 ? 21.887 56.382 50.710 1.00 18.48 306 ALA A C 1
ATOM 2176 O O . ALA A 1 279 ? 21.337 55.282 50.716 1.00 19.62 306 ALA A O 1
ATOM 2178 N N . GLY A 1 280 ? 22.810 56.778 51.614 1.00 18.62 307 GLY A N 1
ATOM 2179 C CA . GLY A 1 280 ? 23.239 55.862 52.663 1.00 18.00 307 GLY A CA 1
ATOM 2180 C C . GLY A 1 280 ? 22.078 55.524 53.607 1.00 17.88 307 GLY A C 1
ATOM 2181 O O . GLY A 1 280 ? 21.943 54.387 54.034 1.00 19.10 307 GLY A O 1
ATOM 2182 N N . VAL A 1 281 ? 21.297 56.545 53.963 1.00 17.71 308 VAL A N 1
ATOM 2183 C CA . VAL A 1 281 ? 20.129 56.286 54.826 1.00 17.66 308 VAL A CA 1
ATOM 2184 C C . VAL A 1 281 ? 19.201 55.310 54.075 1.00 15.70 308 VAL A C 1
ATOM 2185 O O . VAL A 1 281 ? 18.658 54.339 54.587 1.00 14.27 308 VAL A O 1
ATOM 2189 N N . PHE A 1 282 ? 18.932 55.714 52.830 1.00 16.34 309 PHE A N 1
ATOM 2190 C CA . PHE A 1 282 ? 18.055 54.866 51.980 1.00 18.10 309 PHE A CA 1
ATOM 2191 C C . PHE A 1 282 ? 18.529 53.429 51.915 1.00 17.80 309 PHE A C 1
ATOM 2192 O O . PHE A 1 282 ? 17.703 52.514 51.976 1.00 15.22 309 PHE A O 1
ATOM 2200 N N . TYR A 1 283 ? 19.843 53.220 51.736 1.00 18.41 310 TYR A N 1
ATOM 2201 C CA . TYR A 1 283 ? 20.333 51.834 51.638 1.00 18.88 310 TYR A CA 1
ATOM 2202 C C . TYR A 1 283 ? 20.224 51.083 52.915 1.00 18.95 310 TYR A C 1
ATOM 2203 O O . TYR A 1 283 ? 19.947 49.893 53.043 1.00 17.48 310 TYR A O 1
ATOM 2212 N N . GLY A 1 284 ? 20.413 51.813 54.032 1.00 18.88 311 GLY A N 1
ATOM 2213 C CA . GLY A 1 284 ? 20.306 51.267 55.406 1.00 18.56 311 GLY A CA 1
ATOM 2214 C C . GLY A 1 284 ? 18.887 50.721 55.586 1.00 17.68 311 GLY A C 1
ATOM 2215 O O . GLY A 1 284 ? 18.662 49.639 56.116 1.00 19.00 311 GLY A O 1
ATOM 2216 N N . LEU A 1 285 ? 17.915 51.476 55.088 1.00 18.36 312 LEU A N 1
ATOM 2217 C CA . LEU A 1 285 ? 16.509 51.067 55.158 1.00 18.47 312 LEU A CA 1
ATOM 2218 C C . LEU A 1 285 ? 16.268 49.874 54.235 1.00 16.83 312 LEU A C 1
ATOM 2219 O O . LEU A 1 285 ? 15.520 48.954 54.587 1.00 17.87 312 LEU A O 1
ATOM 2224 N N . GLN A 1 286 ? 16.890 49.858 53.054 1.00 18.91 313 GLN A N 1
ATOM 2225 C CA . GLN A 1 286 ? 16.743 48.685 52.170 1.00 17.24 313 GLN A CA 1
ATOM 2226 C C . GLN A 1 286 ? 17.305 47.447 52.884 1.00 17.66 313 GLN A C 1
ATOM 2227 O O . GLN A 1 286 ? 16.813 46.337 52.646 1.00 19.72 313 GLN A O 1
ATOM 2233 N N . SER A 1 287 ? 18.415 47.608 53.621 1.00 18.16 314 SER A N 1
ATOM 2234 C CA . SER A 1 287 ? 18.963 46.425 54.299 1.00 18.09 314 SER A CA 1
ATOM 2235 C C . SER A 1 287 ? 17.959 45.886 55.304 1.00 17.34 314 SER A C 1
ATOM 2236 O O . SER A 1 287 ? 17.796 44.675 55.440 1.00 17.98 314 SER A O 1
ATOM 2239 N N . ILE A 1 288 ? 17.282 46.791 56.036 1.00 17.92 315 ILE A N 1
ATOM 2240 C CA . ILE A 1 288 ? 16.294 46.308 56.999 1.00 16.61 315 ILE A CA 1
ATOM 2241 C C . ILE A 1 288 ? 15.225 45.546 56.223 1.00 16.67 315 ILE A C 1
ATOM 2242 O O . ILE A 1 288 ? 14.826 44.430 56.526 1.00 18.07 315 ILE A O 1
ATOM 2247 N N . LEU A 1 289 ? 14.828 46.154 55.102 1.00 16.46 316 LEU A N 1
ATOM 2248 C CA . LEU A 1 289 ? 13.810 45.552 54.252 1.00 16.69 316 LEU A CA 1
ATOM 2249 C C . LEU A 1 289 ? 14.250 44.211 53.689 1.00 16.63 316 LEU A C 1
ATOM 2250 O O . LEU A 1 289 ? 13.416 43.313 53.524 1.00 18.92 316 LEU A O 1
ATOM 2255 N N . SER A 1 290 ? 15.532 44.078 53.390 1.00 18.39 317 SER A N 1
ATOM 2256 C CA . SER A 1 290 ? 16.004 42.803 52.834 1.00 17.85 317 SER A CA 1
ATOM 2257 C C . SER A 1 290 ? 15.839 41.703 53.855 1.00 19.53 317 SER A C 1
ATOM 2258 O O . SER A 1 290 ? 15.600 40.549 53.511 1.00 20.52 317 SER A O 1
ATOM 2261 N N . LEU A 1 291 ? 15.835 42.066 55.149 1.00 20.05 318 LEU A N 1
ATOM 2262 C CA . LEU A 1 291 ? 15.715 41.023 56.177 1.00 20.68 318 LEU A CA 1
ATOM 2263 C C . LEU A 1 291 ? 14.296 40.568 56.419 1.00 20.17 318 LEU A C 1
ATOM 2264 O O . LEU A 1 291 ? 14.064 39.449 56.918 1.00 19.92 318 LEU A O 1
ATOM 2269 N N . VAL A 1 292 ? 13.319 41.422 56.124 1.00 18.72 319 VAL A N 1
ATOM 2270 C CA . VAL A 1 292 ? 11.915 41.037 56.302 1.00 20.71 319 VAL A CA 1
ATOM 2271 C C . VAL A 1 292 ? 11.669 39.691 55.652 1.00 22.24 319 VAL A C 1
ATOM 2272 O O . VAL A 1 292 ? 11.866 39.577 54.438 1.00 23.16 319 VAL A O 1
ATOM 2276 N N . PRO A 1 293 ? 11.226 38.700 56.402 1.00 23.17 320 PRO A N 1
ATOM 2277 C CA . PRO A 1 293 ? 11.019 37.366 55.955 1.00 22.73 320 PRO A CA 1
ATOM 2278 C C . PRO A 1 293 ? 9.813 37.221 55.043 1.00 23.02 320 PRO A C 1
ATOM 2279 O O . PRO A 1 293 ? 8.831 37.954 55.194 1.00 21.49 320 PRO A O 1
ATOM 2283 N N . SER A 1 294 ? 9.767 36.134 54.273 1.00 23.20 321 SER A N 1
ATOM 2284 C CA . SER A 1 294 ? 8.595 35.973 53.401 1.00 26.05 321 SER A CA 1
ATOM 2285 C C . SER A 1 294 ? 7.451 35.269 54.081 1.00 28.02 321 SER A C 1
ATOM 2286 O O . SER A 1 294 ? 6.346 35.284 53.510 1.00 28.56 321 SER A O 1
ATOM 2289 N N . ASP A 1 295 ? 7.607 34.777 55.311 1.00 27.21 322 ASP A N 1
ATOM 2290 C CA . ASP A 1 295 ? 6.482 34.127 55.990 1.00 28.72 322 ASP A CA 1
ATOM 2291 C C . ASP A 1 295 ? 5.564 35.118 56.682 1.00 28.23 322 ASP A C 1
ATOM 2292 O O . ASP A 1 295 ? 4.649 34.691 57.410 1.00 29.78 322 ASP A O 1
ATOM 2297 N N . GLY A 1 296 ? 5.782 36.407 56.536 1.00 28.79 323 GLY A N 1
ATOM 2298 C CA . GLY A 1 296 ? 4.886 37.408 57.141 1.00 30.77 323 GLY A CA 1
ATOM 2299 C C . GLY A 1 296 ? 5.053 37.496 58.647 1.00 31.64 323 GLY A C 1
ATOM 2300 O O . GLY A 1 296 ? 4.397 38.320 59.311 1.00 32.57 323 GLY A O 1
AT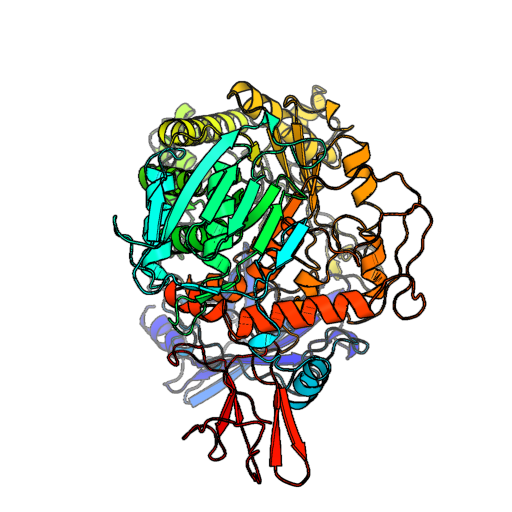OM 2301 N N . SER A 1 297 ? 5.943 36.686 59.172 1.00 31.44 324 SER A N 1
ATOM 2302 C CA . SER A 1 297 ? 6.262 36.618 60.590 1.00 32.16 324 SER A CA 1
ATOM 2303 C C . SER A 1 297 ? 6.669 37.986 61.116 1.00 31.66 324 SER A C 1
ATOM 2304 O O . SER A 1 297 ? 6.433 38.314 62.276 1.00 32.92 324 SER A O 1
ATOM 2307 N N . GLY A 1 298 ? 7.295 38.794 60.268 1.00 29.18 325 GLY A N 1
ATOM 2308 C CA . GLY A 1 298 ? 7.768 40.110 60.613 1.00 29.96 325 GLY A CA 1
ATOM 2309 C C . GLY A 1 298 ? 9.002 40.092 61.513 1.00 31.17 325 GLY A C 1
ATOM 2310 O O . GLY A 1 298 ? 9.425 41.153 61.997 1.00 31.97 325 GLY A O 1
ATOM 2311 N N . LYS A 1 299 ? 9.603 38.935 61.732 1.00 29.95 326 LYS A N 1
ATOM 2312 C CA . LYS A 1 299 ? 10.772 38.848 62.607 1.00 30.67 326 LYS A CA 1
ATOM 2313 C C . LYS A 1 299 ? 12.084 39.002 61.844 1.00 29.23 326 LYS A C 1
ATOM 2314 O O . LYS A 1 299 ? 12.332 38.334 60.838 1.00 29.04 326 LYS A O 1
ATOM 2320 N N . ILE A 1 300 ? 12.943 39.887 62.332 1.00 26.98 327 ILE A N 1
ATOM 2321 C CA . ILE A 1 300 ? 14.264 40.087 61.745 1.00 27.63 327 ILE A CA 1
ATOM 2322 C C . ILE A 1 300 ? 15.287 40.010 62.887 1.00 27.74 327 ILE A C 1
ATOM 2323 O O . ILE A 1 300 ? 14.883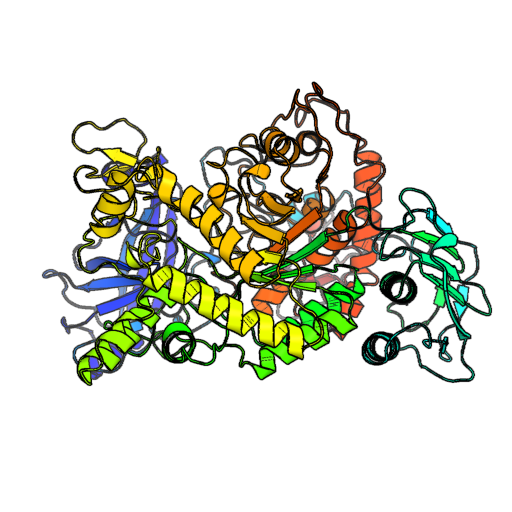 40.208 64.033 1.00 27.75 327 ILE A O 1
ATOM 2328 N N . ALA A 1 301 ? 16.512 39.635 62.581 1.00 28.54 328 ALA A N 1
ATOM 2329 C CA . ALA A 1 301 ? 17.505 39.467 63.639 1.00 28.95 328 ALA A CA 1
ATOM 2330 C C . ALA A 1 301 ? 18.027 40.798 64.148 1.00 30.79 328 ALA A C 1
ATOM 2331 O O . ALA A 1 301 ? 18.159 41.744 63.367 1.00 29.46 328 ALA A O 1
ATOM 2333 N N . THR A 1 302 ? 18.297 40.861 65.460 1.00 31.30 329 THR A N 1
ATOM 2334 C CA . THR A 1 302 ? 19.002 42.039 65.976 1.00 31.29 329 THR A CA 1
ATOM 2335 C C . THR A 1 302 ? 20.441 41.872 65.439 1.00 32.24 329 THR A C 1
ATOM 2336 O O . THR A 1 302 ? 20.924 40.738 65.323 1.00 32.22 329 THR A O 1
ATOM 2340 N N . LEU A 1 303 ? 21.058 42.975 65.083 1.00 31.92 330 LEU A N 1
ATOM 2341 C CA . LEU A 1 303 ? 22.414 42.924 64.520 1.00 30.64 330 LEU A CA 1
ATOM 2342 C C . LEU A 1 303 ? 23.012 44.314 64.509 1.00 30.30 330 LEU A C 1
ATOM 2343 O O . LEU A 1 303 ? 22.341 45.335 64.776 1.00 30.49 330 LEU A O 1
ATOM 2348 N N . ASP A 1 304 ? 24.303 44.410 64.280 1.00 30.13 331 ASP A N 1
ATOM 2349 C CA . ASP A 1 304 ? 25.040 45.654 64.210 1.00 29.92 331 ASP A CA 1
ATOM 2350 C C . ASP A 1 304 ? 25.873 45.618 62.930 1.00 28.86 331 ASP A C 1
ATOM 2351 O O . ASP A 1 304 ? 26.612 44.640 62.719 1.00 30.20 331 ASP A O 1
ATOM 2356 N N . ALA A 1 305 ? 25.661 46.577 62.041 1.00 27.80 332 ALA A N 1
ATOM 2357 C CA . ALA A 1 305 ? 26.386 46.558 60.784 1.00 27.78 332 ALA A CA 1
ATOM 2358 C C . ALA A 1 305 ? 26.906 47.890 60.316 1.00 27.90 332 ALA A C 1
ATOM 2359 O O . ALA A 1 305 ? 26.370 48.966 60.518 1.00 28.30 332 ALA A O 1
ATOM 2361 N N . SER A 1 306 ? 28.025 47.779 59.616 1.00 27.27 333 SER A N 1
ATOM 2362 C CA . SER A 1 306 ? 28.718 48.856 58.934 1.00 27.90 333 SER A CA 1
ATOM 2363 C C . SER A 1 306 ? 28.760 48.406 57.466 1.00 27.68 333 SER A C 1
ATOM 2364 O O . SER A 1 306 ? 29.060 47.241 57.181 1.00 30.34 333 SER A O 1
ATOM 2367 N N . ASP A 1 307 ? 28.397 49.282 56.540 1.00 27.24 334 ASP A N 1
ATOM 2368 C CA . ASP A 1 307 ? 28.310 48.892 55.133 1.00 25.29 334 ASP A CA 1
ATOM 2369 C C . ASP A 1 307 ? 28.543 50.044 54.176 1.00 23.06 334 ASP A C 1
ATOM 2370 O O . ASP A 1 307 ? 28.164 51.178 54.476 1.00 24.16 334 ASP A O 1
ATOM 2375 N N . ALA A 1 308 ? 29.187 49.766 53.057 1.00 23.65 335 ALA A N 1
ATOM 2376 C CA . ALA A 1 308 ? 29.618 50.702 52.015 1.00 22.47 335 ALA A CA 1
ATOM 2377 C C . ALA A 1 308 ? 29.984 49.922 50.740 1.00 21.64 335 ALA A C 1
ATOM 2378 O O . ALA A 1 308 ? 30.353 48.734 50.753 1.00 23.25 335 ALA A O 1
ATOM 2380 N N . PRO A 1 309 ? 29.735 50.667 49.650 1.00 22.85 336 PRO A N 1
ATOM 2381 C CA . PRO A 1 309 ? 29.934 50.206 48.246 1.00 22.21 336 PRO A CA 1
ATOM 2382 C C . PRO A 1 309 ? 31.294 49.825 47.903 1.00 21.37 336 PRO A C 1
ATOM 2383 O O . PRO A 1 309 ? 32.230 50.522 48.270 1.00 21.35 336 PRO A O 1
ATOM 2387 N N . ARG A 1 310 ? 31.454 48.739 47.231 1.00 18.76 337 ARG A N 1
ATOM 2388 C CA . ARG A 1 310 ? 32.822 48.560 46.764 1.00 17.12 337 ARG A CA 1
ATOM 2389 C C . ARG A 1 310 ? 33.057 49.438 45.551 1.00 20.32 337 ARG A C 1
ATOM 2390 O O . ARG A 1 310 ? 34.152 49.923 45.269 1.00 22.34 337 ARG A O 1
ATOM 2398 N N . PHE A 1 311 ? 31.950 49.645 44.814 1.00 18.68 338 PHE A N 1
ATOM 2399 C CA . PHE A 1 311 ? 32.018 50.476 43.630 1.00 18.61 338 PHE A CA 1
ATOM 2400 C C . PHE A 1 311 ? 30.859 51.487 43.670 1.00 19.39 338 PHE A C 1
ATOM 2401 O O . PHE A 1 311 ? 29.732 51.174 44.026 1.00 22.41 338 PHE A O 1
ATOM 2409 N N . PRO A 1 312 ? 31.154 52.664 43.186 1.00 19.47 339 PRO A N 1
ATOM 2410 C CA . PRO A 1 312 ? 30.249 53.779 43.082 1.00 20.18 339 PRO A CA 1
ATOM 2411 C C . PRO A 1 312 ? 29.217 53.598 41.960 1.00 19.81 339 PRO A C 1
ATOM 2412 O O . PRO A 1 312 ? 28.245 54.321 41.891 1.00 18.72 339 PRO A O 1
ATOM 2416 N N . TYR A 1 313 ? 29.577 52.775 40.997 1.00 19.58 340 TYR A N 1
ATOM 2417 C CA . TYR A 1 313 ? 28.767 52.532 39.810 1.00 17.99 340 TYR A CA 1
ATOM 2418 C C . TYR A 1 313 ? 28.331 51.062 39.826 1.00 17.79 340 TYR A C 1
ATOM 2419 O O . TYR A 1 313 ? 29.133 50.164 39.626 1.00 17.86 340 TYR A O 1
ATOM 2428 N N . ARG A 1 314 ? 27.043 50.877 40.053 1.00 15.90 341 ARG A N 1
ATOM 2429 C CA . ARG A 1 314 ? 26.453 49.527 40.132 1.00 17.28 341 ARG A CA 1
ATOM 2430 C C . ARG A 1 314 ? 25.267 49.612 39.143 1.00 17.36 341 ARG A C 1
ATOM 2431 O O . ARG A 1 314 ? 24.202 50.084 39.520 1.00 15.90 341 ARG A O 1
ATOM 2439 N N . GLY A 1 315 ? 25.524 49.280 37.910 1.00 17.28 342 GLY A N 1
ATOM 2440 C CA . GLY A 1 315 ? 24.643 49.401 36.776 1.00 13.16 342 GLY A CA 1
ATOM 2441 C C . GLY A 1 315 ? 23.864 48.239 36.253 1.00 13.07 342 GLY A C 1
ATOM 2442 O O . GLY A 1 315 ? 24.217 47.071 36.266 1.00 13.37 342 GLY A O 1
ATOM 2443 N N . ILE A 1 316 ? 22.703 48.578 35.691 1.00 12.61 343 ILE A N 1
ATOM 2444 C CA . ILE A 1 316 ? 21.829 47.708 34.949 1.00 13.09 343 ILE A CA 1
ATOM 2445 C C . ILE A 1 316 ? 21.552 48.495 33.644 1.00 11.61 343 ILE A C 1
ATOM 2446 O O . ILE A 1 316 ? 21.245 49.691 33.621 1.00 11.83 343 ILE A O 1
ATOM 2451 N N . PHE A 1 317 ? 21.861 47.825 32.552 1.00 13.06 344 PHE A N 1
ATOM 2452 C CA . PHE A 1 317 ? 21.698 48.299 31.218 1.00 11.93 344 PHE A CA 1
ATOM 2453 C C . PHE A 1 317 ? 20.450 47.671 30.572 1.00 11.89 344 PHE A C 1
ATOM 2454 O O . PHE A 1 317 ? 20.223 46.496 30.681 1.00 14.06 344 PHE A O 1
ATOM 2462 N N . LEU A 1 318 ? 19.676 48.523 29.899 1.00 11.45 345 LEU A N 1
ATOM 2463 C CA . LEU A 1 318 ? 18.490 48.047 29.212 1.00 11.80 345 LEU A CA 1
ATOM 2464 C C . LEU A 1 318 ? 18.305 48.686 27.861 1.00 10.78 345 LEU A C 1
ATOM 2465 O O . LEU A 1 318 ? 18.238 49.894 27.610 1.00 11.00 345 LEU A O 1
ATOM 2470 N N . ASP A 1 319 ? 18.273 47.754 26.883 1.00 9.83 346 ASP A N 1
ATOM 2471 C CA . ASP A 1 319 ? 18.011 48.056 25.485 1.00 11.63 346 ASP A CA 1
ATOM 2472 C C . ASP A 1 319 ? 16.497 48.114 25.262 1.00 9.98 346 ASP A C 1
ATOM 2473 O O . ASP A 1 319 ? 15.855 47.066 25.246 1.00 10.49 346 ASP A O 1
ATOM 2478 N N . VAL A 1 320 ? 15.957 49.264 24.875 1.00 11.56 347 VAL A N 1
ATOM 2479 C CA . VAL A 1 320 ? 14.546 49.411 24.536 1.00 10.71 347 VAL A CA 1
ATOM 2480 C C . VAL A 1 320 ? 14.416 49.707 23.035 1.00 10.19 347 VAL A C 1
ATOM 2481 O O . VAL A 1 320 ? 13.332 49.882 22.485 1.00 8.69 347 VAL A O 1
ATOM 2485 N N . ALA A 1 321 ? 15.567 49.752 22.370 1.00 11.35 348 ALA A N 1
ATOM 2486 C CA . ALA A 1 321 ? 15.605 50.072 20.952 1.00 9.08 348 ALA A CA 1
ATOM 2487 C C . ALA A 1 321 ? 15.323 48.854 20.105 1.00 10.39 348 ALA A C 1
ATOM 2488 O O . ALA A 1 321 ? 14.610 48.977 19.075 1.00 12.03 348 ALA A O 1
ATOM 2490 N N . ARG A 1 322 ? 16.000 47.740 20.372 1.00 9.95 349 ARG A N 1
ATOM 2491 C CA . ARG A 1 322 ? 15.741 46.574 19.472 1.00 9.74 349 ARG A CA 1
ATOM 2492 C C . ARG A 1 322 ? 14.271 46.187 19.550 1.00 9.57 349 ARG A C 1
ATOM 2493 O O . ARG A 1 322 ? 13.671 45.817 18.540 1.00 10.37 349 ARG A O 1
ATOM 2501 N N . ASN A 1 323 ? 13.764 46.109 20.755 1.00 9.97 350 ASN A N 1
ATOM 2502 C CA . ASN A 1 323 ? 12.335 45.885 20.968 1.00 9.62 350 ASN A CA 1
ATOM 2503 C C . ASN A 1 323 ? 11.985 46.812 22.142 1.00 11.22 350 ASN A C 1
ATOM 2504 O O . ASN A 1 323 ? 12.796 46.917 23.061 1.00 11.27 350 ASN A O 1
ATOM 2509 N N . PHE A 1 324 ? 10.821 47.418 22.043 1.00 10.11 351 PHE A N 1
ATOM 2510 C CA . PHE A 1 324 ? 10.445 48.377 23.112 1.00 12.17 351 PHE A CA 1
ATOM 2511 C C . PHE A 1 324 ? 10.021 47.687 24.374 1.00 13.23 351 PHE A C 1
ATOM 2512 O O . PHE A 1 324 ? 9.529 46.567 24.354 1.00 11.40 351 PHE A O 1
ATOM 2520 N N . HIS A 1 325 ? 10.203 48.343 25.532 1.00 10.59 352 HIS A N 1
ATOM 2521 C CA . HIS A 1 325 ? 9.743 47.866 26.819 1.00 11.39 352 HIS A CA 1
ATOM 2522 C C . HIS A 1 325 ? 8.995 49.039 27.454 1.00 11.09 352 HIS A C 1
ATOM 2523 O O . HIS A 1 325 ? 9.504 50.160 27.392 1.00 10.95 352 HIS A O 1
ATOM 2530 N N . LYS A 1 326 ? 7.748 48.840 27.827 1.00 10.26 353 LYS A N 1
ATOM 2531 C CA . LYS A 1 326 ? 6.918 49.899 28.381 1.00 10.81 353 LYS A CA 1
ATOM 2532 C C . LYS A 1 326 ? 7.417 50.541 29.669 1.00 12.52 353 LYS A C 1
ATOM 2533 O O . LYS A 1 326 ? 8.212 50.059 30.441 1.00 11.66 353 LYS A O 1
ATOM 2539 N N . LYS A 1 327 ? 6.876 51.766 29.869 1.00 11.92 354 LYS A N 1
ATOM 2540 C CA . LYS A 1 327 ? 7.242 52.547 31.046 1.00 13.82 354 LYS A CA 1
ATOM 2541 C C . LYS A 1 327 ? 7.029 51.760 32.318 1.00 12.46 354 LYS A C 1
ATOM 2542 O O . LYS A 1 327 ? 7.896 51.811 33.221 1.00 13.49 354 LYS A O 1
ATOM 2548 N N . ASP A 1 328 ? 5.972 50.987 32.423 1.00 13.89 355 ASP A N 1
ATOM 2549 C CA . ASP A 1 328 ? 5.706 50.237 33.649 1.00 15.81 355 ASP A CA 1
ATOM 2550 C C . ASP A 1 328 ? 6.776 49.174 33.908 1.00 14.88 355 ASP A C 1
ATOM 2551 O O . ASP A 1 328 ? 7.055 48.896 35.101 1.00 13.00 355 ASP A O 1
ATOM 2556 N N . ALA A 1 329 ? 7.334 48.630 32.809 1.00 14.07 356 ALA A N 1
ATOM 2557 C CA . ALA A 1 329 ? 8.394 47.616 33.060 1.00 12.45 356 ALA A CA 1
ATOM 2558 C C . ALA A 1 329 ? 9.655 48.319 33.518 1.00 14.97 356 ALA A C 1
ATOM 2559 O O . ALA A 1 329 ? 10.350 47.803 34.395 1.00 12.14 356 ALA A O 1
ATOM 2561 N N . VAL A 1 330 ? 9.963 49.488 32.941 1.00 13.78 357 VAL A N 1
ATOM 2562 C CA . VAL A 1 330 ? 11.138 50.237 33.407 1.00 13.15 357 VAL A CA 1
ATOM 2563 C C . VAL A 1 330 ? 10.983 50.569 34.910 1.00 13.10 357 VAL A C 1
ATOM 2564 O O . VAL A 1 330 ? 11.922 50.466 35.697 1.00 13.10 357 VAL A O 1
ATOM 2568 N N . LEU A 1 331 ? 9.795 51.022 35.264 1.00 13.57 358 LEU A N 1
ATOM 2569 C CA . LEU A 1 331 ? 9.551 51.355 36.663 1.00 14.94 358 LEU A CA 1
ATOM 2570 C C . LEU A 1 331 ? 9.739 50.120 37.512 1.00 12.01 358 LEU A C 1
ATOM 2571 O O . LEU A 1 331 ? 10.362 50.215 38.580 1.00 14.76 358 LEU A O 1
ATOM 2576 N N . ARG A 1 332 ? 9.219 48.957 37.069 1.00 12.83 359 ARG A N 1
ATOM 2577 C CA . ARG A 1 332 ? 9.399 47.775 37.940 1.00 12.61 359 ARG A CA 1
ATOM 2578 C C . ARG A 1 332 ? 10.878 47.476 38.083 1.00 13.47 359 ARG A C 1
ATOM 2579 O O . ARG A 1 332 ? 11.349 46.985 39.130 1.00 14.08 359 ARG A O 1
ATOM 2587 N N . LEU A 1 333 ? 11.609 47.635 36.954 1.00 13.05 360 LEU A N 1
ATOM 2588 C CA . LEU A 1 333 ? 13.037 47.345 36.991 1.00 12.16 360 LEU A CA 1
ATOM 2589 C C . LEU A 1 333 ? 13.718 48.271 38.008 1.00 14.02 360 LEU A C 1
ATOM 2590 O O . LEU A 1 333 ? 14.493 47.854 38.878 1.00 14.10 360 LEU A O 1
ATOM 2595 N N . LEU A 1 334 ? 13.405 49.571 37.903 1.00 12.04 361 LEU A N 1
ATOM 2596 C CA . LEU A 1 334 ? 13.961 50.546 38.849 1.00 13.21 361 LEU A CA 1
ATOM 2597 C C . LEU A 1 334 ? 13.596 50.190 40.273 1.00 13.77 361 LEU A C 1
ATOM 2598 O O . LEU A 1 334 ? 14.480 50.393 41.105 1.00 13.75 361 LEU A O 1
ATOM 2603 N N . ASP A 1 335 ? 12.387 49.652 40.570 1.00 14.91 362 ASP A N 1
ATOM 2604 C CA . ASP A 1 335 ? 12.017 49.235 41.937 1.00 19.15 362 ASP A CA 1
ATOM 2605 C C . ASP A 1 335 ? 12.960 48.171 42.499 1.00 18.41 362 ASP A C 1
ATOM 2606 O O . ASP A 1 335 ? 13.382 48.264 43.659 1.00 14.97 362 ASP A O 1
ATOM 2611 N N . GLN A 1 336 ? 13.309 47.160 41.677 1.00 15.95 363 GLN A N 1
ATOM 2612 C CA . GLN A 1 336 ? 14.119 46.046 42.153 1.00 13.92 363 GLN A CA 1
ATOM 2613 C C . GLN A 1 336 ? 15.583 46.494 42.288 1.00 14.51 363 GLN A C 1
ATOM 2614 O O . GLN A 1 336 ? 16.306 46.100 43.189 1.00 15.14 363 GLN A O 1
ATOM 2620 N N . MET A 1 337 ? 15.888 47.432 41.387 1.00 13.82 364 MET A N 1
ATOM 2621 C CA . MET A 1 337 ? 17.276 47.955 41.432 1.00 13.97 364 MET A CA 1
ATOM 2622 C C . MET A 1 337 ? 17.499 48.648 42.767 1.00 14.96 364 MET A C 1
ATOM 2623 O O . MET A 1 337 ? 18.528 48.485 43.426 1.00 15.06 364 MET A O 1
ATOM 2628 N N . ALA A 1 338 ? 16.469 49.415 43.175 1.00 13.60 365 ALA A N 1
ATOM 2629 C CA . ALA A 1 338 ? 16.615 50.133 44.455 1.00 15.69 365 ALA A CA 1
ATOM 2630 C C . ALA A 1 338 ? 16.713 49.149 45.600 1.00 15.02 365 ALA A C 1
ATOM 2631 O O . ALA A 1 338 ? 17.426 49.366 46.581 1.00 16.95 365 ALA A O 1
ATOM 2633 N N . ALA A 1 339 ? 15.908 48.096 45.517 1.00 14.04 366 ALA A N 1
ATOM 2634 C CA . ALA A 1 339 ? 15.811 47.126 46.580 1.00 15.64 366 ALA A CA 1
ATOM 2635 C C . ALA A 1 339 ? 17.165 46.462 46.845 1.00 14.23 366 ALA A C 1
ATOM 2636 O O . ALA A 1 339 ? 17.425 46.058 47.991 1.00 15.36 366 ALA A O 1
ATOM 2638 N N . TYR A 1 340 ? 17.953 46.321 45.776 1.00 15.18 367 TYR A N 1
ATOM 2639 C CA . TYR A 1 340 ? 19.253 45.632 45.927 1.00 14.57 367 TYR A CA 1
ATOM 2640 C C . TYR A 1 340 ? 20.439 46.544 45.769 1.00 16.86 367 TYR A C 1
ATOM 2641 O O . TYR A 1 340 ? 21.591 46.093 45.611 1.00 16.92 367 TYR A O 1
ATOM 2650 N N . LYS A 1 341 ? 20.226 47.856 45.872 1.00 14.97 368 LYS A N 1
ATOM 2651 C CA . LYS A 1 341 ? 21.254 48.872 45.882 1.00 16.04 368 LYS A CA 1
ATOM 2652 C C . LYS A 1 341 ? 21.977 49.138 44.586 1.00 17.06 368 LYS A C 1
ATOM 2653 O O . LYS A 1 341 ? 23.020 49.825 44.488 1.00 14.29 368 LYS A O 1
ATOM 2659 N N . LEU A 1 342 ? 21.420 48.604 43.521 1.00 15.26 369 LEU A N 1
ATOM 2660 C CA . LEU A 1 342 ? 21.985 48.965 42.243 1.00 19.75 369 LEU A CA 1
ATOM 2661 C C . LEU A 1 342 ? 21.601 50.465 42.040 1.00 28.22 369 LEU A C 1
ATOM 2662 O O . LEU A 1 342 ? 20.414 50.768 42.077 1.00 36.82 369 LEU A O 1
ATOM 2667 N N . ASN A 1 343 ? 22.559 51.386 41.821 1.00 30.21 370 ASN A N 1
ATOM 2668 C CA . ASN A 1 343 ? 22.275 52.800 41.627 1.00 22.56 370 ASN A CA 1
ATOM 2669 C C . ASN A 1 343 ? 22.521 53.339 40.174 1.00 18.30 370 ASN A C 1
ATOM 2670 O O . ASN A 1 343 ? 22.511 54.547 40.035 1.00 17.80 370 ASN A O 1
ATOM 2675 N N . LYS A 1 344 ? 22.740 52.559 39.092 1.00 17.64 371 LYS A N 1
ATOM 2676 C CA . LYS A 1 344 ? 22.915 53.271 37.778 1.00 14.73 371 LYS A CA 1
ATOM 2677 C C . LYS A 1 344 ? 22.036 52.654 36.668 1.00 17.27 371 LYS A C 1
ATOM 2678 O O . LYS A 1 344 ? 22.152 51.467 36.399 1.00 13.62 371 LYS A O 1
ATOM 2684 N N . PHE A 1 345 ? 21.165 53.427 36.027 1.00 17.03 372 PHE A N 1
ATOM 2685 C CA . PHE A 1 345 ? 20.327 52.906 34.968 1.00 13.76 372 PHE A CA 1
ATOM 2686 C C . PHE A 1 345 ? 20.785 53.453 33.611 1.00 12.78 372 PHE A C 1
ATOM 2687 O O . PHE A 1 345 ? 20.488 54.591 33.259 1.00 13.89 372 PHE A O 1
ATOM 2695 N N . HIS A 1 346 ? 21.509 52.595 32.872 1.00 9.85 373 HIS A N 1
ATOM 2696 C CA . HIS A 1 346 ? 22.093 52.892 31.570 1.00 10.85 373 HIS A CA 1
ATOM 2697 C C . HIS A 1 346 ? 21.033 52.606 30.504 1.00 11.73 373 HIS A C 1
ATOM 2698 O O . HIS A 1 346 ? 20.659 51.443 30.316 1.00 12.78 373 HIS A O 1
ATOM 2705 N N . PHE A 1 347 ? 20.499 53.669 29.948 1.00 11.91 374 PHE A N 1
ATOM 2706 C CA . PHE A 1 347 ? 19.280 53.608 29.133 1.00 13.84 374 PHE A CA 1
ATOM 2707 C C . PHE A 1 347 ? 19.585 53.662 27.658 1.00 11.40 374 PHE A C 1
ATOM 2708 O O . PHE A 1 347 ? 19.873 54.732 27.151 1.00 12.84 374 PHE A O 1
ATOM 2716 N N . HIS A 1 348 ? 19.544 52.495 27.000 1.00 10.03 375 HIS A N 1
ATOM 2717 C CA . HIS A 1 348 ? 19.899 52.396 25.577 1.00 11.81 375 HIS A CA 1
ATOM 2718 C C . HIS A 1 348 ? 18.696 52.736 24.736 1.00 11.08 375 HIS A C 1
ATOM 2719 O O . HIS A 1 348 ? 17.855 51.890 24.344 1.00 10.41 375 HIS A O 1
ATOM 2726 N N . LEU A 1 349 ? 18.519 54.031 24.502 1.00 10.52 376 LEU A N 1
ATOM 2727 C CA . LEU A 1 349 ? 17.382 54.586 23.823 1.00 11.47 376 LEU A CA 1
ATOM 2728 C C . LEU A 1 349 ? 17.346 54.586 22.316 1.00 11.33 376 LEU A C 1
ATOM 2729 O O . LEU A 1 349 ? 16.254 54.805 21.778 1.00 12.38 376 LEU A O 1
ATOM 2734 N N . SER A 1 350 ? 18.443 54.240 21.625 1.00 13.46 377 SER A N 1
ATOM 2735 C CA . SER A 1 350 ? 18.379 54.231 20.171 1.00 8.71 377 SER A CA 1
ATOM 2736 C C . SER A 1 350 ? 19.341 53.168 19.641 1.00 9.59 377 SER A C 1
ATOM 2737 O O . SER A 1 350 ? 20.318 52.815 20.315 1.00 13.72 377 SER A O 1
ATOM 2740 N N . ASP A 1 351 ? 19.046 52.709 18.440 1.00 11.25 378 ASP A N 1
ATOM 2741 C CA . ASP A 1 351 ? 19.974 51.695 17.841 1.00 9.24 378 ASP A CA 1
ATOM 2742 C C . ASP A 1 351 ? 19.553 51.679 16.382 1.00 11.44 378 ASP A C 1
ATOM 2743 O O . ASP A 1 351 ? 18.823 52.576 15.952 1.00 10.72 378 ASP A O 1
ATOM 2748 N N . ASP A 1 352 ? 19.937 50.658 15.619 1.00 12.44 379 ASP A N 1
ATOM 2749 C CA . ASP A 1 352 ? 19.482 50.650 14.255 1.00 11.82 379 ASP A CA 1
ATOM 2750 C C . ASP A 1 352 ? 17.969 50.393 14.175 1.00 11.52 379 ASP A C 1
ATOM 2751 O O . ASP A 1 352 ? 17.464 50.936 13.172 1.00 9.76 379 ASP A O 1
ATOM 2756 N N . GLU A 1 353 ? 17.379 49.629 15.108 1.00 10.22 380 GLU A N 1
ATOM 2757 C CA . GLU A 1 353 ? 15.986 49.240 14.725 1.00 8.16 380 GLU A CA 1
ATOM 2758 C C . GLU A 1 353 ? 14.940 50.021 15.492 1.00 9.82 380 GLU A C 1
ATOM 2759 O O . GLU A 1 353 ? 13.759 49.655 15.415 1.00 10.23 380 GLU A O 1
ATOM 2765 N N . GLY A 1 354 ? 15.294 51.095 16.193 1.00 10.84 381 GLY A N 1
ATOM 2766 C CA . GLY A 1 354 ? 14.288 51.912 16.875 1.00 10.61 381 GLY A CA 1
ATOM 2767 C C . GLY A 1 354 ? 14.915 53.103 17.585 1.00 11.17 381 GLY A C 1
ATOM 2768 O O . GLY A 1 354 ? 16.085 53.078 17.962 1.00 11.54 381 GLY A O 1
ATOM 2769 N N . TRP A 1 355 ? 14.125 54.154 17.745 1.00 10.72 382 TRP A N 1
ATOM 2770 C CA . TRP A 1 355 ? 14.531 55.384 18.440 1.00 10.95 382 TRP A CA 1
ATOM 2771 C C . TRP A 1 355 ? 13.358 55.632 19.409 1.00 10.18 382 TRP A C 1
ATOM 2772 O O . TRP A 1 355 ? 12.210 55.667 18.937 1.00 11.33 382 TRP A O 1
ATOM 2783 N N . ARG A 1 356 ? 13.641 55.657 20.691 1.00 9.33 383 ARG A N 1
ATOM 2784 C CA . ARG A 1 356 ? 12.605 55.623 21.688 1.00 8.84 383 ARG A CA 1
ATOM 2785 C C . ARG A 1 356 ? 12.467 56.867 22.578 1.00 9.81 383 ARG A C 1
ATOM 2786 O O . ARG A 1 356 ? 11.814 56.710 23.596 1.00 11.11 383 ARG A O 1
ATOM 2794 N N . ILE A 1 357 ? 13.031 57.996 22.141 1.00 11.77 384 ILE A N 1
ATOM 2795 C CA . ILE A 1 357 ? 12.864 59.194 23.037 1.00 12.02 384 ILE A CA 1
ATOM 2796 C C . ILE A 1 357 ? 12.332 60.337 22.199 1.00 12.13 384 ILE A C 1
ATOM 2797 O O . ILE A 1 357 ? 12.893 60.681 21.147 1.00 11.70 384 ILE A O 1
ATOM 2802 N N . GLU A 1 358 ? 11.214 60.938 22.638 1.00 11.59 385 GLU A N 1
ATOM 2803 C CA . GLU A 1 358 ? 10.650 62.076 21.900 1.00 14.34 385 GLU A CA 1
ATOM 2804 C C . GLU A 1 358 ? 11.612 63.270 22.026 1.00 13.75 385 GLU A C 1
ATOM 2805 O O . GLU A 1 358 ? 12.169 63.541 23.090 1.00 13.72 385 GLU A O 1
ATOM 2811 N N . ILE A 1 359 ? 11.897 63.875 20.882 1.00 13.42 386 ILE A N 1
ATOM 2812 C CA . ILE A 1 359 ? 12.832 65.005 20.835 1.00 14.47 386 ILE A CA 1
ATOM 2813 C C . ILE A 1 359 ? 12.126 66.208 20.217 1.00 16.59 386 ILE A C 1
ATOM 2814 O O . ILE A 1 359 ? 11.802 66.215 19.030 1.00 15.89 386 ILE A O 1
ATOM 2819 N N . PRO A 1 360 ? 11.843 67.202 21.049 1.00 18.73 387 PRO A N 1
ATOM 2820 C CA . PRO A 1 360 ? 11.193 68.427 20.590 1.00 18.81 387 PRO A CA 1
ATOM 2821 C C . PRO A 1 360 ? 11.960 68.979 19.409 1.00 17.02 387 PRO A C 1
ATOM 2822 O O . PRO A 1 360 ? 13.186 69.092 19.500 1.00 16.68 387 PRO A O 1
ATOM 2826 N N . GLY A 1 361 ? 11.291 69.270 18.286 1.00 17.69 388 GLY A N 1
ATOM 2827 C CA . GLY A 1 361 ? 12.013 69.801 17.133 1.00 18.00 388 GLY A CA 1
ATOM 2828 C C . GLY A 1 361 ? 12.385 68.750 16.093 1.00 16.62 388 GLY A C 1
ATOM 2829 O O . GLY A 1 361 ? 12.593 69.115 14.924 1.00 16.51 388 GLY A O 1
ATOM 2830 N N . LEU A 1 362 ? 12.407 67.485 16.478 1.00 15.08 389 LEU A N 1
ATOM 2831 C CA . LEU A 1 362 ? 12.747 66.396 15.565 1.00 12.79 389 LEU A CA 1
ATOM 2832 C C . LEU A 1 362 ? 11.710 65.259 15.675 1.00 13.98 389 LEU A C 1
ATOM 2833 O O . LEU A 1 362 ? 12.031 64.142 16.112 1.00 12.78 389 LEU A O 1
ATOM 2838 N N . PRO A 1 363 ? 10.502 65.543 15.294 1.00 14.11 390 PRO A N 1
ATOM 2839 C CA . PRO A 1 363 ? 9.372 64.642 15.369 1.00 14.48 390 PRO A CA 1
ATOM 2840 C C . PRO A 1 363 ? 9.602 63.339 14.604 1.00 14.67 390 PRO A C 1
ATOM 2841 O O . PRO A 1 363 ? 9.152 62.283 15.056 1.00 14.44 390 PRO A O 1
ATOM 2845 N N . GLU A 1 364 ? 10.383 63.388 13.524 1.00 13.23 391 GLU A N 1
ATOM 2846 C CA . GLU A 1 364 ? 10.572 62.171 12.715 1.00 12.80 391 GLU A CA 1
ATOM 2847 C C . GLU A 1 364 ? 11.308 61.093 13.477 1.00 12.16 391 GLU A C 1
ATOM 2848 O O . GLU A 1 364 ? 11.077 59.920 13.146 1.00 13.72 391 GLU A O 1
ATOM 2854 N N . LEU A 1 365 ? 12.107 61.413 14.475 1.00 12.79 392 LEU A N 1
ATOM 2855 C CA . LEU A 1 365 ? 12.840 60.393 15.221 1.00 13.40 392 LEU A CA 1
ATOM 2856 C C . LEU A 1 365 ? 11.902 59.379 15.870 1.00 12.63 392 LEU A C 1
ATOM 2857 O O . LEU A 1 365 ? 12.223 58.196 15.935 1.00 12.44 392 LEU A O 1
ATOM 2862 N N . THR A 1 366 ? 10.768 59.883 16.356 1.00 12.69 393 THR A N 1
ATOM 2863 C CA . THR A 1 366 ? 9.808 58.973 16.977 1.00 12.23 393 THR A CA 1
ATOM 2864 C C . THR A 1 366 ? 8.684 58.646 16.020 1.00 12.94 393 THR A C 1
ATOM 2865 O O . THR A 1 366 ? 8.197 57.509 16.064 1.00 10.16 393 THR A O 1
ATOM 2869 N N . GLU A 1 367 ? 8.241 59.562 15.165 1.00 11.85 394 GLU A N 1
ATOM 2870 C CA . GLU A 1 367 ? 7.159 59.227 14.240 1.00 12.42 394 GLU A CA 1
ATOM 2871 C C . GLU A 1 367 ? 7.551 58.113 13.261 1.00 13.90 394 GLU A C 1
ATOM 2872 O O . GLU A 1 367 ? 6.704 57.254 12.952 1.00 14.14 394 GLU A O 1
ATOM 2878 N N . VAL A 1 368 ? 8.788 58.160 12.805 1.00 14.19 395 VAL A N 1
ATOM 2879 C CA . VAL A 1 368 ? 9.294 57.159 11.880 1.00 12.53 395 VAL A CA 1
ATOM 2880 C C . VAL A 1 368 ? 10.205 56.206 12.671 1.00 14.29 395 VAL A C 1
ATOM 2881 O O . VAL A 1 368 ? 9.973 55.001 12.624 1.00 13.40 395 VAL A O 1
ATOM 2885 N N . GLY A 1 369 ? 11.165 56.776 13.363 1.00 12.24 396 GLY A N 1
ATOM 2886 C CA . GLY A 1 369 ? 12.130 55.915 14.100 1.00 13.18 396 GLY A CA 1
ATOM 2887 C C . GLY A 1 369 ? 11.522 55.113 15.215 1.00 13.94 396 GLY A C 1
ATOM 2888 O O . GLY A 1 369 ? 12.141 54.097 15.636 1.00 10.57 396 GLY A O 1
ATOM 2889 N N . GLY A 1 370 ? 10.326 55.476 15.706 1.00 10.25 397 GLY A N 1
ATOM 2890 C CA . GLY A 1 370 ? 9.744 54.760 16.851 1.00 11.99 397 GLY A CA 1
ATOM 2891 C C . GLY A 1 370 ? 8.816 53.618 16.450 1.00 9.54 397 GLY A C 1
ATOM 2892 O O . GLY A 1 370 ? 8.264 52.922 17.298 1.00 11.93 397 GLY A O 1
ATOM 2893 N N . GLN A 1 371 ? 8.793 53.325 15.138 1.00 10.65 398 GLN A N 1
ATOM 2894 C CA . GLN A 1 371 ? 7.972 52.194 14.718 1.00 10.30 398 GLN A CA 1
ATOM 2895 C C . GLN A 1 371 ? 8.542 51.483 13.497 1.00 12.15 398 GLN A C 1
ATOM 2896 O O . GLN A 1 371 ? 9.178 52.088 12.616 1.00 11.43 398 GLN A O 1
ATOM 2902 N N . ARG A 1 372 ? 8.197 50.209 13.433 1.00 9.88 399 ARG A N 1
ATOM 2903 C CA . ARG A 1 372 ? 8.554 49.338 12.307 1.00 11.79 399 ARG A CA 1
ATOM 2904 C C . ARG A 1 372 ? 7.278 48.735 11.715 1.00 11.38 399 ARG A C 1
ATOM 2905 O O . ARG A 1 372 ? 6.415 48.199 12.388 1.00 12.58 399 ARG A O 1
ATOM 2913 N N . CYS A 1 373 ? 7.231 48.796 10.359 1.00 10.37 400 CYS A N 1
ATOM 2914 C CA . CYS A 1 373 ? 6.096 48.264 9.616 1.00 12.44 400 CYS A CA 1
ATOM 2915 C C . CYS A 1 373 ? 6.575 47.962 8.199 1.00 11.94 400 CYS A C 1
ATOM 2916 O O . CYS A 1 373 ? 7.626 48.467 7.770 1.00 10.94 400 CYS A O 1
ATOM 2919 N N . HIS A 1 374 ? 5.840 47.157 7.444 1.00 11.52 401 HIS A N 1
ATOM 2920 C CA . HIS A 1 374 ? 6.305 46.766 6.125 1.00 12.84 401 HIS A CA 1
ATOM 2921 C C . HIS A 1 374 ? 6.128 47.906 5.136 1.00 13.66 401 HIS A C 1
ATOM 2922 O O . HIS A 1 374 ? 5.081 47.972 4.500 1.00 11.91 401 HIS A O 1
ATOM 2929 N N . ASP A 1 375 ? 7.060 48.846 5.141 1.00 13.20 402 ASP A N 1
ATOM 2930 C CA . ASP A 1 375 ? 6.989 49.956 4.136 1.00 15.01 402 ASP A CA 1
ATOM 2931 C C . ASP A 1 375 ? 8.332 49.981 3.421 1.00 15.82 402 ASP A C 1
ATOM 2932 O O . ASP A 1 375 ? 9.255 50.476 4.128 1.00 15.41 402 ASP A O 1
ATOM 2937 N N . LEU A 1 376 ? 8.528 49.261 2.353 1.00 16.80 403 LEU A N 1
ATOM 2938 C CA . LEU A 1 376 ? 9.808 49.214 1.668 1.00 16.80 403 LEU A CA 1
ATOM 2939 C C . LEU A 1 376 ? 10.377 50.603 1.371 1.00 19.92 403 LEU A C 1
ATOM 2940 O O . LEU A 1 376 ? 11.469 50.676 0.772 1.00 23.27 403 LEU A O 1
ATOM 2945 N N . SER A 1 377 ? 9.594 51.641 1.766 1.00 18.31 404 SER A N 1
ATOM 2946 C CA . SER A 1 377 ? 10.148 52.962 1.393 1.00 16.92 404 SER A CA 1
ATOM 2947 C C . SER A 1 377 ? 10.586 53.761 2.605 1.00 14.67 404 SER A C 1
ATOM 2948 O O . SER A 1 377 ? 11.374 54.713 2.507 1.00 14.16 404 SER A O 1
ATOM 2951 N N . GLU A 1 378 ? 10.337 53.189 3.742 1.00 12.21 405 GLU A N 1
ATOM 2952 C CA . GLU A 1 378 ? 10.730 53.694 5.051 1.00 11.58 405 GLU A CA 1
ATOM 2953 C C . GLU A 1 378 ? 10.462 55.193 5.166 1.00 13.68 405 GLU A C 1
ATOM 2954 O O . GLU A 1 378 ? 11.215 55.940 5.761 1.00 14.13 405 GLU A O 1
ATOM 2960 N N . THR A 1 379 ? 9.289 55.538 4.632 1.00 14.45 406 THR A N 1
ATOM 2961 C CA . THR A 1 379 ? 8.848 56.928 4.739 1.00 14.97 406 THR A CA 1
ATOM 2962 C C . THR A 1 379 ? 8.020 57.107 5.999 1.00 16.60 406 THR A C 1
ATOM 2963 O O . THR A 1 379 ? 8.028 58.238 6.523 1.00 14.55 406 THR A O 1
ATOM 2967 N N . THR A 1 380 ? 7.305 56.059 6.436 1.00 12.65 407 THR A N 1
ATOM 2968 C CA . THR A 1 380 ? 6.499 56.155 7.646 1.00 15.41 407 THR A CA 1
ATOM 2969 C C . THR A 1 380 ? 6.941 55.238 8.785 1.00 15.48 407 THR A C 1
ATOM 2970 O O . THR A 1 380 ? 6.439 55.309 9.899 1.00 14.66 407 THR A O 1
ATOM 2974 N N . CYS A 1 381 ? 7.815 54.280 8.480 1.00 14.19 408 CYS A N 1
ATOM 2975 C CA . CYS A 1 381 ? 8.336 53.352 9.476 1.00 12.48 408 CYS A CA 1
ATOM 2976 C C . CYS A 1 381 ? 9.743 52.906 9.030 1.00 12.23 408 CYS A C 1
ATOM 2977 O O . CYS A 1 381 ? 10.079 53.057 7.848 1.00 14.75 408 CYS A O 1
ATOM 2980 N N . LEU A 1 382 ? 10.430 52.266 9.974 1.00 10.23 409 LEU A N 1
ATOM 2981 C CA . LEU A 1 382 ? 11.670 51.576 9.654 1.00 8.64 409 LEU A CA 1
ATOM 2982 C C . LEU A 1 382 ? 11.238 50.169 9.173 1.00 9.98 409 LEU A C 1
ATOM 2983 O O . LEU A 1 382 ? 10.170 49.716 9.630 1.00 10.04 409 LEU A O 1
ATOM 2988 N N . LEU A 1 383 ? 12.065 49.452 8.434 1.00 10.38 410 LEU A N 1
ATOM 2989 C CA . LEU A 1 383 ? 11.666 48.102 8.018 1.00 13.21 410 LEU A CA 1
ATOM 2990 C C . LEU A 1 383 ? 11.486 47.191 9.228 1.00 11.78 410 LEU A C 1
ATOM 2991 O O . LEU A 1 383 ? 12.131 47.360 10.262 1.00 12.42 410 LEU A O 1
ATOM 2996 N N . PRO A 1 384 ? 10.586 46.241 9.111 1.00 10.96 411 PRO A N 1
ATOM 2997 C CA . PRO A 1 384 ? 10.339 45.264 10.169 1.00 10.27 411 PRO A CA 1
ATOM 2998 C C . PRO A 1 384 ? 11.618 44.530 10.537 1.00 10.51 411 PRO A C 1
ATOM 2999 O O . PRO A 1 384 ? 12.429 44.203 9.649 1.00 9.18 411 PRO A O 1
ATOM 3003 N N . GLN A 1 385 ? 11.817 44.252 11.826 1.00 9.73 412 GLN A N 1
ATOM 3004 C CA . GLN A 1 385 ? 12.959 43.468 12.313 1.00 8.17 412 GLN A CA 1
ATOM 3005 C C . GLN A 1 385 ? 12.521 42.704 13.561 1.00 11.46 412 GLN A C 1
ATOM 3006 O O . GLN A 1 385 ? 11.526 43.069 14.185 1.00 9.61 412 GLN A O 1
ATOM 3012 N N . TYR A 1 386 ? 13.176 41.591 13.886 1.00 10.24 413 TYR A N 1
ATOM 3013 C CA . TYR A 1 386 ? 12.965 40.842 15.094 1.00 9.82 413 TYR A CA 1
ATOM 3014 C C . TYR A 1 386 ? 11.643 40.139 15.273 1.00 10.15 413 TYR A C 1
ATOM 3015 O O . TYR A 1 386 ? 11.276 39.812 16.389 1.00 9.71 413 TYR A O 1
ATOM 3024 N N . GLY A 1 387 ? 10.955 39.782 14.180 1.00 10.00 414 GLY A N 1
ATOM 3025 C CA . GLY A 1 387 ? 9.808 38.887 14.290 1.00 10.83 414 GLY A CA 1
ATOM 3026 C C . GLY A 1 387 ? 8.636 39.467 15.076 1.00 10.84 414 GLY A C 1
ATOM 3027 O O . GLY A 1 387 ? 7.939 38.692 15.716 1.00 10.61 414 GLY A O 1
ATOM 3028 N N . GLN A 1 388 ? 8.406 40.765 14.837 1.00 10.65 415 GLN A N 1
ATOM 3029 C CA . GLN A 1 388 ? 7.241 41.391 15.484 1.00 11.53 415 GLN A CA 1
ATOM 3030 C C . GLN A 1 388 ? 6.083 41.565 14.515 1.00 12.50 415 GLN A C 1
ATOM 3031 O O . GLN A 1 388 ? 5.060 42.165 14.888 1.00 13.27 415 GLN A O 1
ATOM 3037 N N . GLY A 1 389 ? 6.161 40.956 13.332 1.00 11.15 416 GLY A N 1
ATOM 3038 C CA . GLY A 1 389 ? 5.083 41.017 12.346 1.00 11.03 416 GLY A CA 1
ATOM 3039 C C . GLY A 1 389 ? 5.283 42.194 11.382 1.00 12.46 416 GLY A C 1
ATOM 3040 O O . GLY A 1 389 ? 6.183 43.029 11.556 1.00 11.22 416 GLY A O 1
ATOM 3041 N N . PRO A 1 390 ? 4.448 42.293 10.373 1.00 10.00 417 PRO A N 1
ATOM 3042 C CA . PRO A 1 390 ? 4.601 43.293 9.331 1.00 12.15 417 PRO A CA 1
ATOM 3043 C C . PRO A 1 390 ? 3.852 44.585 9.665 1.00 12.23 417 PRO A C 1
ATOM 3044 O O . PRO A 1 390 ? 4.164 45.606 9.062 1.00 12.85 417 PRO A O 1
ATOM 3048 N N . ASP A 1 391 ? 2.880 44.477 10.551 1.00 11.85 418 ASP A N 1
ATOM 3049 C CA . ASP A 1 391 ? 2.136 45.700 10.913 1.00 15.85 418 ASP A CA 1
ATOM 3050 C C . ASP A 1 391 ? 2.997 46.606 11.785 1.00 13.55 418 ASP A C 1
ATOM 3051 O O . ASP A 1 391 ? 4.010 46.208 12.386 1.00 13.41 418 ASP A O 1
ATOM 3056 N N . VAL A 1 392 ? 2.451 47.819 12.024 1.00 13.89 419 VAL A N 1
ATOM 3057 C CA . VAL A 1 392 ? 3.181 48.769 12.856 1.00 12.00 419 VAL A CA 1
ATOM 3058 C C . VAL A 1 392 ? 3.475 48.147 14.237 1.00 12.93 419 VAL A C 1
ATOM 3059 O O . VAL A 1 392 ? 2.594 47.627 14.920 1.00 13.08 419 VAL A O 1
ATOM 3063 N N . TYR A 1 393 ? 4.753 48.185 14.599 1.00 10.25 420 TYR A N 1
ATOM 3064 C CA . TYR A 1 393 ? 5.219 47.687 15.904 1.00 11.63 420 TYR A CA 1
ATOM 3065 C C . TYR A 1 393 ? 6.217 48.696 16.492 1.00 12.55 420 TYR A C 1
ATOM 3066 O O . TYR A 1 393 ? 7.154 49.105 15.792 1.00 11.19 420 TYR A O 1
ATOM 3075 N N . GLY A 1 394 ? 6.027 49.108 17.733 1.00 15.12 421 GLY A N 1
ATOM 3076 C CA . GLY A 1 394 ? 6.957 50.044 18.335 1.00 14.41 421 GLY A CA 1
ATOM 3077 C C . GLY A 1 394 ? 6.419 50.775 19.559 1.00 15.61 421 GLY A C 1
ATOM 3078 O O . GLY A 1 394 ? 5.701 50.239 20.389 1.00 16.65 421 GLY A O 1
ATOM 3079 N N . GLY A 1 395 ? 6.946 52.012 19.664 1.00 11.90 422 GLY A N 1
ATOM 3080 C CA . GLY A 1 395 ? 6.570 52.795 20.844 1.00 12.98 422 GLY A CA 1
ATOM 3081 C C . GLY A 1 395 ? 7.789 53.658 21.174 1.00 12.41 422 GLY A C 1
ATOM 3082 O O . GLY A 1 395 ? 8.860 53.533 20.578 1.00 11.45 422 GLY A O 1
ATOM 3083 N N . PHE A 1 396 ? 7.551 54.590 22.090 1.00 12.05 423 PHE A N 1
ATOM 3084 C CA . PHE A 1 396 ? 8.635 55.470 22.493 1.00 10.53 423 PHE A CA 1
ATOM 3085 C C . PHE A 1 396 ? 8.187 56.239 23.740 1.00 11.93 423 PHE A C 1
ATOM 3086 O O . PHE A 1 396 ? 6.962 56.191 24.004 1.00 13.58 423 PHE A O 1
ATOM 3094 N N . PHE A 1 397 ? 9.153 56.734 24.474 1.00 12.12 424 PHE A N 1
ATOM 3095 C CA . PHE A 1 397 ? 8.837 57.497 25.677 1.00 13.78 424 PHE A CA 1
ATOM 3096 C C . PHE A 1 397 ? 8.611 58.962 25.294 1.00 12.18 424 PHE A C 1
ATOM 3097 O O . PHE A 1 397 ? 9.443 59.580 24.646 1.00 13.42 424 PHE A O 1
ATOM 3105 N N . SER A 1 398 ? 7.430 59.451 25.694 1.00 14.04 425 SER A N 1
ATOM 3106 C CA . SER A 1 398 ? 7.188 60.888 25.490 1.00 14.22 425 SER A CA 1
ATOM 3107 C C . SER A 1 398 ? 8.178 61.660 26.377 1.00 13.73 425 SER A C 1
ATOM 3108 O O . SER A 1 398 ? 8.729 61.176 27.346 1.00 14.12 425 SER A O 1
ATOM 3111 N N . ARG A 1 399 ? 8.260 62.987 26.104 1.00 13.32 426 ARG A N 1
ATOM 3112 C CA . ARG A 1 399 ? 9.100 63.831 26.944 1.00 17.37 426 ARG A CA 1
ATOM 3113 C C . ARG A 1 399 ? 8.651 63.705 28.407 1.00 14.51 426 ARG A C 1
ATOM 3114 O O . ARG A 1 399 ? 9.515 63.510 29.261 1.00 17.58 426 ARG A O 1
ATOM 3122 N N . GLN A 1 400 ? 7.358 63.657 28.649 1.00 15.08 427 GLN A N 1
ATOM 3123 C CA . GLN A 1 400 ? 6.853 63.559 30.021 1.00 18.30 427 GLN A CA 1
ATOM 3124 C C . GLN A 1 400 ? 7.139 62.170 30.591 1.00 17.90 427 GLN A C 1
ATOM 3125 O O . GLN A 1 400 ? 7.536 62.072 31.758 1.00 16.36 427 GLN A O 1
ATOM 3131 N N . ASP A 1 401 ? 6.945 61.138 29.773 1.00 15.90 428 ASP A N 1
ATOM 3132 C CA . ASP A 1 401 ? 7.261 59.785 30.233 1.00 16.03 428 ASP A CA 1
ATOM 3133 C C . ASP A 1 401 ? 8.720 59.702 30.698 1.00 15.24 428 ASP A C 1
ATOM 3134 O O . ASP A 1 401 ? 9.042 59.039 31.684 1.00 14.76 428 ASP A O 1
ATOM 3139 N N . TYR A 1 402 ? 9.591 60.364 29.918 1.00 13.87 429 TYR A N 1
ATOM 3140 C CA . TYR A 1 402 ? 11.034 60.260 30.239 1.00 15.23 429 TYR A CA 1
ATOM 3141 C C . TYR A 1 402 ? 11.343 61.024 31.522 1.00 15.45 429 TYR A C 1
ATOM 3142 O O . TYR A 1 402 ? 11.998 60.506 32.416 1.00 14.97 429 TYR A O 1
ATOM 3151 N N . ILE A 1 403 ? 10.800 62.221 31.616 1.00 15.49 430 ILE A N 1
ATOM 3152 C CA . ILE A 1 403 ? 10.981 62.993 32.862 1.00 14.93 430 ILE A CA 1
ATOM 3153 C C . ILE A 1 403 ? 10.440 62.185 34.028 1.00 14.60 430 ILE A C 1
ATOM 3154 O O . ILE A 1 403 ? 11.088 62.112 35.076 1.00 14.34 430 ILE A O 1
ATOM 3159 N N . ASP A 1 404 ? 9.305 61.520 33.862 1.00 14.22 431 ASP A N 1
ATOM 3160 C CA . ASP A 1 404 ? 8.721 60.680 34.898 1.00 17.34 431 ASP A CA 1
ATOM 3161 C C . ASP A 1 404 ? 9.681 59.576 35.340 1.00 15.76 431 ASP A C 1
ATOM 3162 O O . ASP A 1 404 ? 9.801 59.250 36.510 1.00 14.42 431 ASP A O 1
ATOM 3167 N N . ILE A 1 405 ? 10.290 58.905 34.339 1.00 13.47 432 ILE A N 1
ATOM 3168 C CA . ILE A 1 405 ? 11.267 57.841 34.699 1.00 14.22 432 ILE A CA 1
ATOM 3169 C C . ILE A 1 405 ? 12.438 58.383 35.482 1.00 14.22 432 ILE A C 1
ATOM 3170 O O . ILE A 1 405 ? 12.889 57.736 36.438 1.00 14.95 432 ILE A O 1
ATOM 3175 N N . ILE A 1 406 ? 12.969 59.552 35.101 1.00 15.54 433 ILE A N 1
ATOM 3176 C CA . ILE A 1 406 ? 14.105 60.134 35.818 1.00 16.67 433 ILE A CA 1
ATOM 3177 C C . ILE A 1 406 ? 13.714 60.468 37.256 1.00 15.32 433 ILE A C 1
ATOM 3178 O O . ILE A 1 406 ? 14.469 60.224 38.197 1.00 16.50 433 ILE A O 1
ATOM 3183 N N . LYS A 1 407 ? 12.545 61.055 37.443 1.00 15.39 434 LYS A N 1
ATOM 3184 C CA . LYS A 1 407 ? 12.083 61.339 38.812 1.00 16.28 434 LYS A CA 1
ATOM 3185 C C . LYS A 1 407 ? 11.983 60.093 39.657 1.00 15.34 434 LYS A C 1
ATOM 3186 O O . LYS A 1 407 ? 12.401 60.021 40.814 1.00 15.21 434 LYS A O 1
ATOM 3192 N N . TYR A 1 408 ? 11.496 59.004 39.049 1.00 14.02 435 TYR A N 1
ATOM 3193 C CA . TYR A 1 408 ? 11.278 57.723 39.690 1.00 14.32 435 TYR A CA 1
ATOM 3194 C C . TYR A 1 408 ? 12.592 57.064 40.086 1.00 15.02 435 TYR A C 1
ATOM 3195 O O . TYR A 1 408 ? 12.719 56.385 41.098 1.00 16.47 435 TYR A O 1
ATOM 3204 N N . ALA A 1 409 ? 13.580 57.238 39.189 1.00 13.96 436 ALA A N 1
ATOM 3205 C CA . ALA A 1 409 ? 14.912 56.661 39.455 1.00 15.27 436 ALA A CA 1
ATOM 3206 C C . ALA A 1 409 ? 15.631 57.373 40.595 1.00 14.07 436 ALA A C 1
ATOM 3207 O O . ALA A 1 409 ? 16.236 56.779 41.470 1.00 16.18 436 ALA A O 1
ATOM 3209 N N . GLN A 1 410 ? 15.399 58.687 40.589 1.00 14.80 437 GLN A N 1
ATOM 3210 C CA . GLN A 1 410 ? 16.085 59.572 41.537 1.00 15.53 437 GLN A CA 1
ATOM 3211 C C . GLN A 1 410 ? 15.570 59.392 42.953 1.00 17.03 437 GLN A C 1
ATOM 3212 O O . GLN A 1 410 ? 16.352 59.492 43.892 1.00 17.92 437 GLN A O 1
ATOM 3218 N N . ALA A 1 411 ? 14.266 59.144 43.063 1.00 15.38 438 ALA A N 1
ATOM 3219 C CA . ALA A 1 411 ? 13.683 58.919 44.406 1.00 15.74 438 ALA A CA 1
ATOM 3220 C C . ALA A 1 411 ? 14.317 57.672 44.975 1.00 15.97 438 ALA A C 1
ATOM 3221 O O . ALA A 1 411 ? 14.334 57.414 46.168 1.00 16.12 438 ALA A O 1
ATOM 3223 N N . ARG A 1 412 ? 14.787 56.801 44.043 1.00 16.83 439 ARG A N 1
ATOM 3224 C CA . ARG A 1 412 ? 15.400 55.533 44.437 1.00 15.21 439 ARG A CA 1
ATOM 3225 C C . ARG A 1 412 ? 16.922 55.516 44.399 1.00 16.65 439 ARG A C 1
ATOM 3226 O O . ARG A 1 412 ? 17.553 54.458 44.399 1.00 16.37 439 ARG A O 1
ATOM 3234 N N . GLN A 1 413 ? 17.560 56.685 44.393 1.00 16.11 440 GLN A N 1
ATOM 3235 C CA . GLN A 1 413 ? 19.012 56.787 44.404 1.00 18.26 440 GLN A CA 1
ATOM 3236 C C . GLN A 1 413 ? 19.648 56.197 43.133 1.00 18.71 440 GLN A C 1
ATOM 3237 O O . GLN A 1 413 ? 20.838 55.854 43.130 1.00 20.22 440 GLN A O 1
ATOM 3243 N N . ILE A 1 414 ? 18.902 56.136 42.034 1.00 17.58 441 ILE A N 1
ATOM 3244 C CA . ILE A 1 414 ? 19.441 55.630 40.761 1.00 15.62 441 ILE A CA 1
ATOM 3245 C C . ILE A 1 414 ? 19.622 56.769 39.777 1.00 14.73 441 ILE A C 1
ATOM 3246 O O . ILE A 1 414 ? 18.760 57.651 39.524 1.00 15.16 441 ILE A O 1
ATOM 3251 N N . GLU A 1 415 ? 20.809 56.846 39.152 1.00 13.09 442 GLU A N 1
ATOM 3252 C CA . GLU A 1 415 ? 21.153 57.839 38.180 1.00 13.98 442 GLU A CA 1
ATOM 3253 C C . GLU A 1 415 ? 20.836 57.305 36.767 1.00 15.65 442 GLU A C 1
ATOM 3254 O O . GLU A 1 415 ? 21.297 56.192 36.438 1.00 13.78 442 GLU A O 1
ATOM 3260 N N . VAL A 1 416 ? 20.161 58.117 35.986 1.00 14.26 443 VAL A N 1
ATOM 3261 C CA . VAL A 1 416 ? 19.826 57.671 34.616 1.00 16.79 443 VAL A CA 1
ATOM 3262 C C . VAL A 1 416 ? 20.931 58.122 33.681 1.00 17.15 443 VAL A C 1
ATOM 3263 O O . VAL A 1 416 ? 21.330 59.299 33.754 1.00 16.07 443 VAL A O 1
ATOM 3267 N N . ILE A 1 417 ? 21.554 57.197 32.966 1.00 14.82 444 ILE A N 1
ATOM 3268 C CA . ILE A 1 417 ? 22.593 57.516 31.999 1.00 15.36 444 ILE A CA 1
ATOM 3269 C C . ILE A 1 417 ? 22.084 57.256 30.584 1.00 14.68 444 ILE A C 1
ATOM 3270 O O . ILE A 1 417 ? 21.880 56.062 30.235 1.00 14.83 444 ILE A O 1
ATOM 3275 N N . PRO A 1 418 ? 21.710 58.251 29.841 1.00 13.97 445 PRO A N 1
ATOM 3276 C CA . PRO A 1 418 ? 21.170 58.111 28.499 1.00 14.03 445 PRO A CA 1
ATOM 3277 C C . PRO A 1 418 ? 22.222 57.723 27.472 1.00 15.70 445 PRO A C 1
ATOM 3278 O O . PRO A 1 418 ? 23.329 58.247 27.510 1.00 15.12 445 PRO A O 1
ATOM 3282 N N . GLU A 1 419 ? 21.927 56.719 26.635 1.00 13.30 446 GLU A N 1
ATOM 3283 C CA . GLU A 1 419 ? 22.839 56.348 25.558 1.00 12.11 446 GLU A CA 1
ATOM 3284 C C . GLU A 1 419 ? 22.133 56.549 24.217 1.00 12.63 446 GLU A C 1
ATOM 3285 O O . GLU A 1 419 ? 21.011 56.029 23.996 1.00 12.70 446 GLU A O 1
ATOM 3291 N N . ILE A 1 420 ? 22.726 57.304 23.329 1.00 11.80 447 ILE A N 1
ATOM 3292 C CA . ILE A 1 420 ? 22.274 57.564 21.986 1.00 11.49 447 ILE A CA 1
ATOM 3293 C C . ILE A 1 420 ? 23.422 57.145 21.049 1.00 12.91 447 ILE A C 1
ATOM 3294 O O . ILE A 1 420 ? 24.443 57.850 20.957 1.00 13.39 447 ILE A O 1
ATOM 3299 N N . ASP A 1 421 ? 23.312 55.950 20.457 1.00 11.52 448 ASP A N 1
ATOM 3300 C CA . ASP A 1 421 ? 24.477 55.429 19.694 1.00 15.14 448 ASP A CA 1
ATOM 3301 C C . ASP A 1 421 ? 24.891 56.173 18.461 1.00 15.03 448 ASP A C 1
ATOM 3302 O O . ASP A 1 421 ? 24.117 56.618 17.630 1.00 17.15 448 ASP A O 1
ATOM 3307 N N . MET A 1 422 ? 26.229 56.226 18.256 1.00 12.33 449 MET A N 1
ATOM 3308 C CA . MET A 1 422 ? 26.784 56.881 17.081 1.00 12.67 449 MET A CA 1
ATOM 3309 C C . MET A 1 422 ? 28.295 56.724 17.161 1.00 14.98 449 MET A C 1
ATOM 3310 O O . MET A 1 422 ? 28.845 56.541 18.244 1.00 16.92 449 MET A O 1
ATOM 3315 N N . PRO A 1 423 ? 28.921 56.736 16.014 1.00 17.29 450 PRO A N 1
ATOM 3316 C CA . PRO A 1 423 ? 28.336 56.884 14.716 1.00 15.33 450 PRO A CA 1
ATOM 3317 C C . PRO A 1 423 ? 27.694 55.618 14.202 1.00 15.03 450 PRO A C 1
ATOM 3318 O O . PRO A 1 423 ? 26.915 55.703 13.261 1.00 14.51 450 PRO A O 1
ATOM 3322 N N . ALA A 1 424 ? 28.098 54.440 14.700 1.00 13.67 451 ALA A N 1
ATOM 3323 C CA . ALA A 1 424 ? 27.444 53.205 14.229 1.00 12.21 451 ALA A CA 1
ATOM 3324 C C . ALA A 1 424 ? 26.125 53.013 15.010 1.00 13.44 451 ALA A C 1
ATOM 3325 O O . ALA A 1 424 ? 25.865 53.759 15.940 1.00 11.61 451 ALA A O 1
ATOM 3327 N N . HIS A 1 425 ? 25.394 51.976 14.648 1.00 10.83 452 HIS A N 1
ATOM 3328 C CA . HIS A 1 425 ? 24.120 51.650 15.329 1.00 12.03 452 HIS A CA 1
ATOM 3329 C C . HIS A 1 425 ? 23.199 52.862 15.378 1.00 12.72 452 HIS A C 1
ATOM 3330 O O . HIS A 1 425 ? 22.456 53.117 16.331 1.00 10.56 452 HIS A O 1
ATOM 3337 N N . ALA A 1 426 ? 23.161 53.598 14.259 1.00 10.88 453 ALA A N 1
ATOM 3338 C CA . ALA A 1 426 ? 22.298 54.785 14.211 1.00 12.33 453 ALA A CA 1
ATOM 3339 C C . ALA A 1 426 ? 21.272 54.730 13.094 1.00 11.66 453 ALA A C 1
ATOM 3340 O O . ALA A 1 426 ? 20.826 55.777 12.587 1.00 9.74 453 ALA A O 1
ATOM 3342 N N . ARG A 1 427 ? 20.990 53.542 12.538 1.00 11.02 454 ARG A N 1
ATOM 3343 C CA . ARG A 1 427 ? 20.077 53.477 11.413 1.00 10.54 454 ARG A CA 1
ATOM 3344 C C . ARG A 1 427 ? 18.729 54.140 11.678 1.00 10.44 454 ARG A C 1
ATOM 3345 O O . ARG A 1 427 ? 18.168 54.784 10.775 1.00 11.88 454 ARG A O 1
ATOM 3353 N N . ALA A 1 428 ? 18.226 54.089 12.906 1.00 10.38 455 ALA A N 1
ATOM 3354 C CA . ALA A 1 428 ? 16.894 54.677 13.148 1.00 10.15 455 ALA A CA 1
ATOM 3355 C C . ALA A 1 428 ? 16.989 56.197 12.917 1.00 9.28 455 ALA A C 1
ATOM 3356 O O . ALA A 1 428 ? 16.156 56.787 12.256 1.00 11.68 455 ALA A O 1
ATOM 3358 N N . ALA A 1 429 ? 18.040 56.776 13.513 1.00 11.58 456 ALA A N 1
ATOM 3359 C CA . ALA A 1 429 ? 18.188 58.238 13.329 1.00 12.04 456 ALA A CA 1
ATOM 3360 C C . ALA A 1 429 ? 18.399 58.581 11.883 1.00 12.08 456 ALA A C 1
ATOM 3361 O O . ALA A 1 429 ? 17.857 59.595 11.408 1.00 13.63 456 ALA A O 1
ATOM 3363 N N . VAL A 1 430 ? 19.314 57.888 11.184 1.00 12.51 457 VAL A N 1
ATOM 3364 C CA . VAL A 1 430 ? 19.630 58.186 9.800 1.00 11.59 457 VAL A CA 1
ATOM 3365 C C . VAL A 1 430 ? 18.413 58.132 8.895 1.00 12.89 457 VAL A C 1
ATOM 3366 O O . VAL A 1 430 ? 18.153 59.059 8.147 1.00 12.18 457 VAL A O 1
ATOM 3370 N N . VAL A 1 431 ? 17.672 57.027 8.964 1.00 12.66 458 VAL A N 1
ATOM 3371 C CA . VAL A 1 431 ? 16.477 56.853 8.163 1.00 12.23 458 VAL A CA 1
ATOM 3372 C C . VAL A 1 431 ? 15.410 57.853 8.536 1.00 11.06 458 VAL A C 1
ATOM 3373 O O . VAL A 1 431 ? 14.723 58.395 7.667 1.00 12.49 458 VAL A O 1
ATOM 3377 N N . SER A 1 432 ? 15.264 58.163 9.821 1.00 11.13 459 SER A N 1
ATOM 3378 C CA . SER A 1 432 ? 14.275 59.181 10.229 1.00 12.04 459 SER A CA 1
ATOM 3379 C C . SER A 1 432 ? 14.668 60.555 9.652 1.00 11.61 459 SER A C 1
ATOM 3380 O O . SER A 1 432 ? 13.798 61.308 9.194 1.00 12.42 459 SER A O 1
ATOM 3383 N N . MET A 1 433 ? 15.953 60.866 9.702 1.00 10.97 460 MET A N 1
ATOM 3384 C CA . MET A 1 433 ? 16.385 62.169 9.219 1.00 12.23 460 MET A CA 1
ATOM 3385 C C . MET A 1 433 ? 16.316 62.217 7.679 1.00 11.11 460 MET A C 1
ATOM 3386 O O . MET A 1 433 ? 16.192 63.288 7.102 1.00 12.83 460 MET A O 1
ATOM 3391 N N . GLU A 1 434 ? 16.397 61.057 7.023 1.00 10.63 461 GLU A N 1
ATOM 3392 C CA . GLU A 1 434 ? 16.206 61.011 5.572 1.00 10.60 461 GLU A CA 1
ATOM 3393 C C . GLU A 1 434 ? 14.732 61.299 5.289 1.00 11.18 461 GLU A C 1
ATOM 3394 O O . GLU A 1 434 ? 14.406 61.998 4.319 1.00 12.30 461 GLU A O 1
ATOM 3400 N N . ALA A 1 435 ? 13.806 60.775 6.098 1.00 11.55 462 ALA A N 1
ATOM 3401 C CA . ALA A 1 435 ? 12.388 61.049 5.887 1.00 11.95 462 ALA A CA 1
ATOM 3402 C C . ALA A 1 435 ? 12.112 62.545 6.135 1.00 13.72 462 ALA A C 1
ATOM 3403 O O . ALA A 1 435 ? 11.318 63.145 5.403 1.00 16.21 462 ALA A O 1
ATOM 3405 N N . ARG A 1 436 ? 12.799 63.109 7.113 1.00 13.84 463 ARG A N 1
ATOM 3406 C CA . ARG A 1 436 ? 12.652 64.554 7.377 1.00 14.42 463 ARG A CA 1
ATOM 3407 C C . ARG A 1 436 ? 13.176 65.370 6.192 1.00 14.42 463 ARG A C 1
ATOM 3408 O O . ARG A 1 436 ? 12.605 66.352 5.709 1.00 13.15 463 ARG A O 1
ATOM 3416 N N . TYR A 1 437 ? 14.347 64.941 5.701 1.00 12.87 464 TYR A N 1
ATOM 3417 C CA . TYR A 1 437 ? 14.953 65.582 4.536 1.00 12.93 464 TYR A CA 1
ATOM 3418 C C . TYR A 1 437 ? 13.956 65.594 3.378 1.00 13.61 464 TYR A C 1
ATOM 3419 O O . TYR A 1 437 ? 13.649 66.636 2.817 1.00 14.36 464 TYR A O 1
ATOM 3428 N N . LYS A 1 438 ? 13.468 64.406 3.031 1.00 14.17 465 LYS A N 1
ATOM 3429 C CA . LYS A 1 438 ? 12.571 64.211 1.907 1.00 14.45 465 LYS A CA 1
ATOM 3430 C C . LYS A 1 438 ? 11.332 65.060 2.033 1.00 16.61 465 LYS A C 1
ATOM 3431 O O . LYS A 1 438 ? 10.863 65.661 1.057 1.00 17.21 465 LYS A O 1
ATOM 3437 N N . LYS A 1 439 ? 10.750 65.087 3.233 1.00 14.75 466 LYS A N 1
ATOM 3438 C CA . LYS A 1 439 ? 9.520 65.820 3.490 1.00 14.87 466 LYS A CA 1
ATOM 3439 C C . LYS A 1 439 ? 9.709 67.337 3.355 1.00 14.06 466 LYS A C 1
ATOM 3440 O O . LYS A 1 439 ? 8.967 68.014 2.667 1.00 14.35 466 LYS A O 1
ATOM 3446 N N . LEU A 1 440 ? 10.786 67.840 3.973 1.00 13.78 467 LEU A N 1
ATOM 3447 C CA . LEU A 1 440 ? 11.079 69.268 3.954 1.00 16.14 467 LEU A CA 1
ATOM 3448 C C . LEU A 1 440 ? 11.564 69.668 2.566 1.00 15.86 467 LEU A C 1
ATOM 3449 O O . LEU A 1 440 ? 11.114 70.703 2.062 1.00 14.16 467 LEU A O 1
ATOM 3454 N N . HIS A 1 441 ? 12.293 68.783 1.900 1.00 15.61 468 HIS A N 1
ATOM 3455 C CA . HIS A 1 441 ? 12.710 69.100 0.524 1.00 18.29 468 HIS A CA 1
ATOM 3456 C C . HIS A 1 441 ? 11.494 69.228 -0.378 1.00 17.99 468 HIS A C 1
ATOM 3457 O O . HIS A 1 441 ? 11.422 70.091 -1.255 1.00 16.24 468 HIS A O 1
ATOM 3464 N N . ALA A 1 442 ? 10.488 68.381 -0.227 1.00 15.09 469 ALA A N 1
ATOM 3465 C CA . ALA A 1 442 ? 9.263 68.439 -1.003 1.00 15.12 469 ALA A CA 1
ATOM 3466 C C . ALA A 1 442 ? 8.561 69.796 -0.941 1.00 15.48 469 ALA A C 1
ATOM 3467 O O . ALA A 1 442 ? 7.880 70.253 -1.869 1.00 15.58 469 ALA A O 1
ATOM 3469 N N . ALA A 1 443 ? 8.661 70.441 0.201 1.00 16.20 470 ALA A N 1
ATOM 3470 C CA . ALA A 1 443 ? 8.046 71.721 0.465 1.00 17.36 470 ALA A CA 1
ATOM 3471 C C . ALA A 1 443 ? 8.986 72.851 0.029 1.00 17.70 470 ALA A C 1
ATOM 3472 O O . ALA A 1 443 ? 8.601 74.009 0.126 1.00 17.18 470 ALA A O 1
ATOM 3474 N N . GLY A 1 444 ? 10.157 72.491 -0.459 1.00 16.84 471 GLY A N 1
ATOM 3475 C CA . GLY A 1 444 ? 11.093 73.488 -0.946 1.00 18.50 471 GLY A CA 1
ATOM 3476 C C . GLY A 1 444 ? 11.834 74.119 0.205 1.00 19.63 471 GLY A C 1
ATOM 3477 O O . GLY A 1 444 ? 12.553 75.109 -0.013 1.00 19.01 471 GLY A O 1
ATOM 3478 N N . LYS A 1 445 ? 11.785 73.527 1.393 1.00 16.92 472 LYS A N 1
ATOM 3479 C CA . LYS A 1 445 ? 12.525 74.067 2.536 1.00 18.38 472 LYS A CA 1
ATOM 3480 C C . LYS A 1 445 ? 13.854 73.317 2.622 1.00 18.84 472 LYS A C 1
ATOM 3481 O O . LYS A 1 445 ? 14.074 72.540 3.537 1.00 15.62 472 LYS A O 1
ATOM 3487 N N . GLU A 1 446 ? 14.775 73.564 1.694 1.00 19.51 473 GLU A N 1
ATOM 3488 C CA . GLU A 1 446 ? 16.027 72.874 1.594 1.00 18.92 473 GLU A CA 1
ATOM 3489 C C . GLU A 1 446 ? 16.979 73.100 2.755 1.00 18.20 473 GLU A C 1
ATOM 3490 O O . GLU A 1 446 ? 17.634 72.141 3.168 1.00 19.83 473 GLU A O 1
ATOM 3496 N N . GLN A 1 447 ? 17.033 74.293 3.362 1.00 18.42 474 GLN A N 1
ATOM 3497 C CA . GLN A 1 447 ? 17.944 74.441 4.510 1.00 17.70 474 GLN A CA 1
ATOM 3498 C C . GLN A 1 447 ? 17.389 73.695 5.728 1.00 16.60 474 GLN A C 1
ATOM 3499 O O . GLN A 1 447 ? 18.150 73.088 6.507 1.00 18.61 474 GLN A O 1
ATOM 3505 N N . GLU A 1 448 ? 16.107 73.849 5.973 1.00 16.13 475 GLU A N 1
ATOM 3506 C CA . GLU A 1 448 ? 15.463 73.066 7.052 1.00 14.66 475 GLU A CA 1
ATOM 3507 C C . GLU A 1 448 ? 15.688 71.563 6.755 1.00 14.67 475 GLU A C 1
ATOM 3508 O O . GLU A 1 448 ? 15.903 70.789 7.710 1.00 13.00 475 GLU A O 1
ATOM 3514 N N . ALA A 1 449 ? 15.502 71.165 5.496 1.00 14.37 476 ALA A N 1
ATOM 3515 C CA . ALA A 1 449 ? 15.663 69.723 5.182 1.00 14.59 476 ALA A CA 1
ATOM 3516 C C . ALA A 1 449 ? 17.057 69.212 5.471 1.00 17.22 476 ALA A C 1
ATOM 3517 O O . ALA A 1 449 ? 17.268 68.068 5.902 1.00 13.66 476 ALA A O 1
ATOM 3519 N N . ASN A 1 450 ? 18.067 70.028 5.185 1.00 15.05 477 ASN A N 1
ATOM 3520 C CA . ASN A 1 450 ? 19.451 69.650 5.413 1.00 17.77 477 ASN A CA 1
ATOM 3521 C C . ASN A 1 450 ? 19.964 69.958 6.803 1.00 18.15 477 ASN A C 1
ATOM 3522 O O . ASN A 1 450 ? 21.042 69.463 7.163 1.00 18.61 477 ASN A O 1
ATOM 3527 N N . GLU A 1 451 ? 19.191 70.668 7.634 1.00 14.42 478 GLU A N 1
ATOM 3528 C CA . GLU A 1 451 ? 19.710 71.076 8.930 1.00 14.86 478 GLU A CA 1
ATOM 3529 C C . GLU A 1 451 ? 20.273 69.942 9.782 1.00 16.71 478 GLU A C 1
ATOM 3530 O O . GLU A 1 451 ? 21.309 70.029 10.437 1.00 14.60 478 GLU A O 1
ATOM 3536 N N . PHE A 1 452 ? 19.480 68.864 9.809 1.00 13.90 479 PHE A N 1
ATOM 3537 C CA . PHE A 1 452 ? 19.873 67.729 10.667 1.00 15.29 479 PHE A CA 1
ATOM 3538 C C . PHE A 1 452 ? 20.131 66.460 9.901 1.00 15.01 479 PHE A C 1
ATOM 3539 O O . PHE A 1 452 ? 20.009 65.372 10.502 1.00 15.79 479 PHE A O 1
ATOM 3547 N N . ARG A 1 453 ? 20.377 66.529 8.624 1.00 14.78 480 ARG A N 1
ATOM 3548 C CA . ARG A 1 453 ? 20.565 65.342 7.779 1.00 14.10 480 ARG A CA 1
ATOM 3549 C C . ARG A 1 453 ? 21.804 64.585 8.216 1.00 14.69 480 ARG A C 1
ATOM 3550 O O . ARG A 1 453 ? 22.811 65.205 8.619 1.00 14.63 480 ARG A O 1
ATOM 3558 N N . LEU A 1 454 ? 21.777 63.262 8.192 1.00 12.88 481 LEU A N 1
ATOM 3559 C CA . LEU A 1 454 ? 22.908 62.466 8.672 1.00 12.77 481 LEU A CA 1
ATOM 3560 C C . LEU A 1 454 ? 23.537 61.671 7.531 1.00 12.58 481 LEU A C 1
ATOM 3561 O O . LEU A 1 454 ? 24.367 60.799 7.765 1.00 14.39 481 LEU A O 1
ATOM 3566 N N . VAL A 1 455 ? 23.132 62.011 6.330 1.00 13.61 482 VAL A N 1
ATOM 3567 C CA . VAL A 1 455 ? 23.650 61.333 5.148 1.00 14.81 482 VAL A CA 1
ATOM 3568 C C . VAL A 1 455 ? 24.411 62.280 4.236 1.00 15.52 482 VAL A C 1
ATOM 3569 O O . VAL A 1 455 ? 23.962 63.413 4.018 1.00 14.89 482 VAL A O 1
ATOM 3573 N N . ASP A 1 456 ? 25.550 61.815 3.747 1.00 14.69 483 ASP A N 1
ATOM 3574 C CA . ASP A 1 456 ? 26.304 62.526 2.704 1.00 16.80 483 ASP A CA 1
ATOM 3575 C C . ASP A 1 456 ? 25.860 61.939 1.359 1.00 20.15 483 ASP A C 1
ATOM 3576 O O . ASP A 1 456 ? 25.965 60.737 1.090 1.00 19.04 483 ASP A O 1
ATOM 3581 N N . GLN A 1 457 ? 25.213 62.749 0.557 1.00 19.79 484 GLN A N 1
ATOM 3582 C CA . GLN A 1 457 ? 24.552 62.447 -0.712 1.00 22.07 484 GLN A CA 1
ATOM 3583 C C . GLN A 1 457 ? 25.452 61.804 -1.754 1.00 21.61 484 GLN A C 1
ATOM 3584 O O . GLN A 1 457 ? 24.952 61.265 -2.751 1.00 21.85 484 GLN A O 1
ATOM 3590 N N . THR A 1 458 ? 26.755 62.162 -1.498 1.00 20.95 485 THR A N 1
ATOM 3591 C CA . THR A 1 458 ? 27.774 61.630 -2.405 1.00 21.34 485 THR A CA 1
ATOM 3592 C C . THR A 1 458 ? 28.229 60.224 -2.001 1.00 20.74 485 THR A C 1
ATOM 3593 O O . THR A 1 458 ? 28.866 59.573 -2.835 1.00 20.79 485 THR A O 1
ATOM 3597 N N . ASP A 1 459 ? 27.943 59.793 -0.788 1.00 18.98 486 ASP A N 1
ATOM 3598 C CA . ASP A 1 459 ? 28.502 58.544 -0.270 1.00 21.73 486 ASP A CA 1
ATOM 3599 C C . ASP A 1 459 ? 27.904 57.295 -0.892 1.00 22.74 486 ASP A C 1
ATOM 3600 O O . ASP A 1 459 ? 26.690 57.076 -0.784 1.00 23.47 486 ASP A O 1
ATOM 3605 N N . THR A 1 460 ? 28.743 56.514 -1.550 1.00 23.01 487 THR A N 1
ATOM 3606 C CA . THR A 1 460 ? 28.261 55.256 -2.165 1.00 21.83 487 THR A CA 1
ATOM 3607 C C . THR A 1 460 ? 28.957 54.066 -1.499 1.00 22.25 487 THR A C 1
ATOM 3608 O O . THR A 1 460 ? 29.031 52.988 -2.078 1.00 21.36 487 THR A O 1
ATOM 3612 N N . SER A 1 461 ? 29.503 54.269 -0.316 1.00 21.32 488 SER A N 1
ATOM 3613 C CA . SER A 1 461 ? 30.246 53.221 0.378 1.00 21.43 488 SER A CA 1
ATOM 3614 C C . SER A 1 461 ? 29.492 51.897 0.412 1.00 21.94 488 SER A C 1
ATOM 3615 O O . SER A 1 461 ? 28.283 51.957 0.567 1.00 21.87 488 SER A O 1
ATOM 3618 N N . ASN A 1 462 ? 30.214 50.789 0.406 1.00 20.79 489 ASN A N 1
ATOM 3619 C CA . ASN A 1 462 ? 29.601 49.463 0.515 1.00 21.29 489 ASN A CA 1
ATOM 3620 C C . ASN A 1 462 ? 30.152 48.745 1.751 1.00 21.26 489 ASN A C 1
ATOM 3621 O O . ASN A 1 462 ? 31.185 48.077 1.692 1.00 23.68 489 ASN A O 1
ATOM 3626 N N . THR A 1 463 ? 29.431 48.842 2.866 1.00 20.37 490 THR A N 1
ATOM 3627 C CA . THR A 1 463 ? 29.857 48.318 4.121 1.00 17.66 490 THR A CA 1
ATOM 3628 C C . THR A 1 463 ? 28.714 47.545 4.769 1.00 17.83 490 THR A C 1
ATOM 3629 O O . THR A 1 463 ? 27.552 47.706 4.408 1.00 19.48 490 THR A O 1
ATOM 3633 N N . THR A 1 464 ? 29.116 46.606 5.610 1.00 17.37 491 THR A N 1
ATOM 3634 C CA . THR A 1 464 ? 28.108 45.790 6.299 1.00 14.18 491 THR A CA 1
ATOM 3635 C C . THR A 1 464 ? 28.400 45.782 7.787 1.00 12.56 491 THR A C 1
ATOM 3636 O O . THR A 1 464 ? 29.546 45.647 8.204 1.00 12.19 491 THR A O 1
ATOM 3640 N N . SER A 1 465 ? 27.371 46.125 8.583 1.00 12.99 492 SER A N 1
ATOM 3641 C CA . SER A 1 465 ? 27.505 46.160 10.033 1.00 13.97 492 SER A CA 1
ATOM 3642 C C . SER A 1 465 ? 27.353 44.737 10.584 1.00 16.04 492 SER A C 1
ATOM 3643 O O . SER A 1 465 ? 26.987 43.815 9.867 1.00 13.25 492 SER A O 1
ATOM 3646 N N . VAL A 1 466 ? 27.629 44.619 11.882 1.00 15.26 493 VAL A N 1
ATOM 3647 C CA . VAL A 1 466 ? 27.526 43.312 12.547 1.00 16.69 493 VAL A CA 1
ATOM 3648 C C . VAL A 1 466 ? 26.130 42.702 12.433 1.00 14.63 493 VAL A C 1
ATOM 3649 O O . VAL A 1 466 ? 25.989 41.475 12.522 1.00 15.11 493 VAL A O 1
ATOM 3653 N N . GLN A 1 467 ? 25.088 43.531 12.309 1.00 13.32 494 GLN A N 1
ATOM 3654 C CA . GLN A 1 467 ? 23.714 42.978 12.196 1.00 11.75 494 GLN A CA 1
ATOM 3655 C C . GLN A 1 467 ? 23.233 42.946 10.769 1.00 11.90 494 GLN A C 1
ATOM 3656 O O . GLN A 1 467 ? 22.041 42.779 10.456 1.00 10.81 494 GLN A O 1
ATOM 3662 N N . PHE A 1 468 ? 24.180 43.112 9.822 1.00 12.84 495 PHE A N 1
ATOM 3663 C CA . PHE A 1 468 ? 23.915 43.080 8.401 1.00 12.16 495 PHE A CA 1
ATOM 3664 C C . PHE A 1 468 ? 23.060 44.213 7.853 1.00 12.26 495 PHE A C 1
ATOM 3665 O O . PHE A 1 468 ? 22.280 44.081 6.904 1.00 12.88 495 PHE A O 1
ATOM 3673 N N . PHE A 1 469 ? 23.312 45.435 8.372 1.00 14.50 496 PHE A N 1
ATOM 3674 C CA . PHE A 1 469 ? 22.729 46.646 7.789 1.00 12.79 496 PHE A CA 1
ATOM 3675 C C . PHE A 1 469 ? 23.809 47.208 6.851 1.00 16.20 496 PHE A C 1
ATOM 3676 O O . PHE A 1 469 ? 24.953 46.772 6.979 1.00 16.49 496 PHE A O 1
ATOM 3684 N N . ASN A 1 470 ? 23.433 48.138 5.984 1.00 15.69 497 ASN A N 1
ATOM 3685 C CA . ASN A 1 470 ? 24.429 48.743 5.098 1.00 17.42 497 ASN A CA 1
ATOM 3686 C C . ASN A 1 470 ? 24.865 50.100 5.664 1.00 14.78 497 ASN A C 1
ATOM 3687 O O . ASN A 1 470 ? 24.758 50.412 6.851 1.00 13.82 497 ASN A O 1
ATOM 3692 N N . ARG A 1 471 ? 25.338 50.954 4.730 1.00 12.47 498 ARG A N 1
ATOM 3693 C CA . ARG A 1 471 ? 25.851 52.251 5.174 1.00 13.44 498 ARG A CA 1
ATOM 3694 C C . ARG A 1 471 ? 24.855 53.126 5.912 1.00 15.05 498 ARG A C 1
ATOM 3695 O O . ARG A 1 471 ? 25.322 54.005 6.643 1.00 14.15 498 ARG A O 1
ATOM 3703 N N . GLN A 1 472 ? 23.565 52.898 5.776 1.00 14.78 499 GLN A N 1
ATOM 3704 C CA . GLN A 1 472 ? 22.611 53.712 6.546 1.00 16.52 499 GLN A CA 1
ATOM 3705 C C . GLN A 1 472 ? 22.656 53.436 8.024 1.00 14.97 499 GLN A C 1
ATOM 3706 O O . GLN A 1 472 ? 22.025 54.205 8.789 1.00 14.85 499 GLN A O 1
ATOM 3712 N N . SER A 1 473 ? 23.376 52.434 8.504 1.00 13.93 500 SER A N 1
ATOM 3713 C CA . SER A 1 473 ? 23.480 52.209 9.939 1.00 15.05 500 SER A CA 1
ATOM 3714 C C . SER A 1 473 ? 24.466 53.200 10.565 1.00 16.14 500 SER A C 1
ATOM 3715 O O . SER A 1 473 ? 24.534 53.339 11.782 1.00 15.63 500 SER A O 1
ATOM 3718 N N . TYR A 1 474 ? 25.284 53.851 9.690 1.00 15.09 501 TYR A N 1
ATOM 3719 C CA . TYR A 1 474 ? 26.318 54.730 10.185 1.00 16.37 501 TYR A CA 1
ATOM 3720 C C . TYR A 1 474 ? 25.989 56.200 9.951 1.00 18.76 501 TYR A C 1
ATOM 3721 O O . TYR A 1 474 ? 25.900 56.625 8.804 1.00 19.02 501 TYR A O 1
ATOM 3730 N N . LEU A 1 475 ? 25.879 56.987 11.011 1.00 15.79 502 LEU A N 1
ATOM 3731 C CA . LEU A 1 475 ? 25.644 58.440 10.868 1.00 18.85 502 LEU A CA 1
ATOM 3732 C C . LEU A 1 475 ? 26.975 59.025 10.346 1.00 16.83 502 LEU A C 1
ATOM 3733 O O . LEU A 1 475 ? 27.988 58.470 10.747 1.00 16.73 502 LEU A O 1
ATOM 3738 N N . ASN A 1 476 ? 26.976 59.990 9.454 1.00 15.14 503 ASN A N 1
ATOM 3739 C CA . ASN A 1 476 ? 28.235 60.499 8.860 1.00 15.74 503 ASN A CA 1
ATOM 3740 C C . ASN A 1 476 ? 28.902 61.481 9.803 1.00 13.90 503 ASN A C 1
ATOM 3741 O O . ASN A 1 476 ? 28.293 62.484 10.142 1.00 15.53 503 ASN A O 1
ATOM 3746 N N . PRO A 1 477 ? 30.092 61.168 10.258 1.00 15.75 504 PRO A N 1
ATOM 3747 C CA . PRO A 1 477 ? 30.779 61.882 11.305 1.00 15.34 504 PRO A CA 1
ATOM 3748 C C . PRO A 1 477 ? 31.451 63.164 10.816 1.00 15.74 504 PRO A C 1
ATOM 3749 O O . PRO A 1 477 ? 31.830 63.961 11.646 1.00 16.48 504 PRO A O 1
ATOM 3753 N N . CYS A 1 478 ? 31.421 63.353 9.504 1.00 16.82 505 CYS A N 1
ATOM 3754 C CA . CYS A 1 478 ? 32.050 64.538 8.905 1.00 17.84 505 CYS A CA 1
ATOM 3755 C C . CYS A 1 478 ? 31.123 65.667 8.567 1.00 17.55 505 CYS A C 1
ATOM 3756 O O . CYS A 1 478 ? 31.627 66.778 8.222 1.00 17.55 505 CYS A O 1
ATOM 3759 N N . LEU A 1 479 ? 29.820 65.502 8.648 1.00 17.08 506 LEU A N 1
ATOM 3760 C CA . LEU A 1 479 ? 28.867 66.551 8.312 1.00 17.65 506 LEU A CA 1
ATOM 3761 C C . LEU A 1 479 ? 28.626 67.536 9.430 1.00 18.99 506 LEU A C 1
ATOM 3762 O O . LEU A 1 479 ? 28.537 67.214 10.623 1.00 16.60 506 LEU A O 1
ATOM 3767 N N . ASP A 1 480 ? 28.469 68.813 9.052 1.00 17.16 507 ASP A N 1
ATOM 3768 C CA . ASP A 1 480 ? 28.138 69.826 10.033 1.00 19.12 507 ASP A CA 1
ATOM 3769 C C . ASP A 1 480 ? 26.733 69.544 10.581 1.00 18.13 507 ASP A C 1
ATOM 3770 O O . ASP A 1 480 ? 26.434 69.751 11.770 1.00 15.31 507 ASP A O 1
ATOM 3775 N N . SER A 1 481 ? 25.925 69.035 9.640 1.00 16.57 508 SER A N 1
ATOM 3776 C CA . SER A 1 481 ? 24.527 68.711 10.030 1.00 17.88 508 SER A CA 1
ATOM 3777 C C . SER A 1 481 ? 24.502 67.604 11.060 1.00 16.88 508 SER A C 1
ATOM 3778 O O . SER A 1 481 ? 23.613 67.563 11.920 1.00 15.45 508 SER A O 1
ATOM 3781 N N . SER A 1 482 ? 25.438 66.668 10.970 1.00 17.18 509 SER A N 1
ATOM 3782 C CA . SER A 1 482 ? 25.476 65.590 11.986 1.00 19.01 509 SER A CA 1
ATOM 3783 C C . SER A 1 482 ? 25.772 66.179 13.354 1.00 17.82 509 SER A C 1
ATOM 3784 O O . SER A 1 482 ? 25.273 65.767 14.388 1.00 15.78 509 SER A O 1
ATOM 3787 N N . GLN A 1 483 ? 26.669 67.165 13.348 1.00 17.72 510 GLN A N 1
ATOM 3788 C CA . GLN A 1 483 ? 27.000 67.815 14.645 1.00 18.02 510 GLN A CA 1
ATOM 3789 C C . GLN A 1 483 ? 25.828 68.642 15.095 1.00 18.33 510 GLN A C 1
ATOM 3790 O O . GLN A 1 483 ? 25.479 68.610 16.285 1.00 17.47 510 GLN A O 1
ATOM 3796 N N . ARG A 1 484 ? 25.075 69.231 14.156 1.00 15.95 511 ARG A N 1
ATOM 3797 C CA . ARG A 1 484 ? 23.858 69.951 14.551 1.00 16.00 511 ARG A CA 1
ATOM 3798 C C . ARG A 1 484 ? 22.858 68.966 15.176 1.00 17.66 511 ARG A C 1
ATOM 3799 O O . ARG A 1 484 ? 22.262 69.255 16.208 1.00 16.08 511 ARG A O 1
ATOM 3807 N N . PHE A 1 485 ? 22.787 67.762 14.594 1.00 15.09 512 PHE A N 1
ATOM 3808 C CA . PHE A 1 485 ? 21.866 66.755 15.156 1.00 16.48 512 PHE A CA 1
ATOM 3809 C C . PHE A 1 485 ? 22.258 66.319 16.552 1.00 15.65 512 PHE A C 1
ATOM 3810 O O . PHE A 1 485 ? 21.422 66.236 17.491 1.00 18.14 512 PHE A O 1
ATOM 3818 N N . VAL A 1 486 ? 23.535 66.009 16.729 1.00 16.00 513 VAL A N 1
ATOM 3819 C CA . VAL A 1 486 ? 24.003 65.560 18.049 1.00 16.68 513 VAL A CA 1
ATOM 3820 C C . VAL A 1 486 ? 23.814 66.657 19.080 1.00 17.55 513 VAL A C 1
ATOM 3821 O O . VAL A 1 486 ? 23.298 66.437 20.167 1.00 16.36 513 VAL A O 1
ATOM 3825 N N . ASP A 1 487 ? 24.088 67.917 18.696 1.00 17.52 514 ASP A N 1
ATOM 3826 C CA . ASP A 1 487 ? 23.913 69.016 19.646 1.00 19.01 514 ASP A CA 1
ATOM 3827 C C . ASP A 1 487 ? 22.465 69.178 20.094 1.00 18.00 514 ASP A C 1
ATOM 3828 O O . ASP A 1 487 ? 22.158 69.427 21.271 1.00 17.45 514 ASP A O 1
ATOM 3833 N N . LYS A 1 488 ? 21.594 69.115 19.111 1.00 15.72 515 LYS A N 1
ATOM 3834 C CA . LYS A 1 488 ? 20.146 69.230 19.332 1.00 16.48 515 LYS A CA 1
ATOM 3835 C C . LYS A 1 488 ? 19.663 68.143 20.260 1.00 16.53 515 LYS A C 1
ATOM 3836 O O . LYS A 1 488 ? 18.873 68.364 21.191 1.00 14.00 515 LYS A O 1
ATOM 3842 N N . VAL A 1 489 ? 20.085 66.889 19.979 1.00 16.62 516 VAL A N 1
ATOM 3843 C CA . VAL A 1 489 ? 19.625 65.786 20.824 1.00 15.91 516 VAL A CA 1
ATOM 3844 C C . VAL A 1 489 ? 20.150 65.889 22.254 1.00 15.44 516 VAL A C 1
ATOM 3845 O O . VAL A 1 489 ? 19.383 65.689 23.184 1.00 15.53 516 VAL A O 1
ATOM 3849 N N . ILE A 1 490 ? 21.439 66.185 22.410 1.00 15.60 517 ILE A N 1
ATOM 3850 C CA . ILE A 1 490 ? 21.996 66.324 23.752 1.00 17.97 517 ILE A CA 1
ATOM 3851 C C . ILE A 1 490 ? 21.244 67.469 24.444 1.00 17.02 517 ILE A C 1
ATOM 3852 O O . ILE A 1 490 ? 20.824 67.329 25.599 1.00 18.48 517 ILE A O 1
ATOM 3857 N N . GLY A 1 491 ? 21.125 68.566 23.720 1.00 18.58 518 GLY A N 1
ATOM 3858 C CA . GLY A 1 491 ? 20.440 69.746 24.295 1.00 19.00 518 GLY A CA 1
ATOM 3859 C C . GLY A 1 491 ? 19.066 69.393 24.834 1.00 19.08 518 GLY A C 1
ATOM 3860 O O . GLY A 1 491 ? 18.687 69.643 25.987 1.00 19.93 518 GLY A O 1
ATOM 3861 N N . GLU A 1 492 ? 18.235 68.768 23.989 1.00 18.54 519 GLU A N 1
ATOM 3862 C CA . GLU A 1 492 ? 16.889 68.382 24.399 1.00 16.48 519 GLU A CA 1
ATOM 3863 C C . GLU A 1 492 ? 16.882 67.403 25.548 1.00 18.07 519 GLU A C 1
ATOM 3864 O O . GLU A 1 492 ? 16.082 67.558 26.495 1.00 15.93 519 GLU A O 1
ATOM 3870 N N . ILE A 1 493 ? 17.651 66.298 25.486 1.00 17.42 520 ILE A N 1
ATOM 3871 C CA . ILE A 1 493 ? 17.602 65.357 26.621 1.00 15.15 520 ILE A CA 1
ATOM 3872 C C . ILE A 1 493 ? 18.161 65.945 27.902 1.00 16.51 520 ILE A C 1
ATOM 3873 O O . ILE A 1 493 ? 17.600 65.731 28.978 1.00 15.99 520 ILE A O 1
ATOM 3878 N N . ALA A 1 494 ? 19.179 66.817 27.817 1.00 17.05 521 ALA A N 1
ATOM 3879 C CA . ALA A 1 494 ? 19.739 67.406 29.047 1.00 18.09 521 ALA A CA 1
ATOM 3880 C C . ALA A 1 494 ? 18.687 68.257 29.771 1.00 18.71 521 ALA A C 1
ATOM 3881 O O . ALA A 1 494 ? 18.594 68.274 31.019 1.00 20.32 521 ALA A O 1
ATOM 3883 N N . GLN A 1 495 ? 17.865 68.938 29.002 1.00 17.25 522 GLN A N 1
ATOM 3884 C CA . GLN A 1 495 ? 16.817 69.811 29.562 1.00 16.92 522 GLN A CA 1
ATOM 3885 C C . GLN A 1 495 ? 15.765 68.972 30.276 1.00 18.23 522 GLN A C 1
ATOM 3886 O O . GLN A 1 495 ? 15.293 69.298 31.343 1.00 19.74 522 GLN A O 1
ATOM 3892 N N . MET A 1 496 ? 15.414 67.809 29.702 1.00 16.81 523 MET A N 1
ATOM 3893 C CA . MET A 1 496 ? 14.510 66.901 30.402 1.00 16.00 523 MET A CA 1
ATOM 3894 C C . MET A 1 496 ? 15.134 66.490 31.740 1.00 16.82 523 MET A C 1
ATOM 3895 O O . MET A 1 496 ? 14.435 66.397 32.747 1.00 18.63 523 MET A O 1
ATOM 3900 N N . HIS A 1 497 ? 16.411 66.139 31.723 1.00 16.38 524 HIS A N 1
ATOM 3901 C CA . HIS A 1 497 ? 17.069 65.744 32.972 1.00 19.24 524 HIS A CA 1
ATOM 3902 C C . HIS A 1 497 ? 16.996 66.905 33.979 1.00 18.39 524 HIS A C 1
ATOM 3903 O O . HIS A 1 497 ? 16.769 66.687 35.153 1.00 17.59 524 HIS A O 1
ATOM 3910 N N . LYS A 1 498 ? 17.211 68.133 33.508 1.00 21.94 525 LYS A N 1
ATOM 3911 C CA . LYS A 1 498 ? 17.134 69.261 34.489 1.00 23.32 525 LYS A CA 1
ATOM 3912 C C . LYS A 1 498 ? 15.728 69.413 35.031 1.00 23.39 525 LYS A C 1
ATOM 3913 O O . LYS A 1 498 ? 15.536 69.539 36.252 1.00 24.63 525 LYS A O 1
ATOM 3919 N N . GLU A 1 499 ? 14.719 69.277 34.189 1.00 23.29 526 GLU A N 1
ATOM 3920 C CA . GLU A 1 499 ? 13.333 69.400 34.673 1.00 23.65 526 GLU A CA 1
ATOM 3921 C C . GLU A 1 499 ? 12.932 68.285 35.621 1.00 24.08 526 GLU A C 1
ATOM 3922 O O . GLU A 1 499 ? 12.139 68.532 36.546 1.00 23.69 526 GLU A O 1
ATOM 3928 N N . ALA A 1 500 ? 13.521 67.100 35.451 1.00 20.66 527 ALA A N 1
ATOM 3929 C CA . ALA A 1 500 ? 13.244 65.953 36.291 1.00 20.28 527 ALA A CA 1
ATOM 3930 C C . ALA A 1 500 ? 14.030 66.014 37.600 1.00 22.14 527 ALA A C 1
ATOM 3931 O O . ALA A 1 500 ? 13.862 65.178 38.507 1.00 23.83 527 ALA A O 1
ATOM 3933 N N . GLY A 1 501 ? 14.925 67.013 37.696 1.00 21.15 528 GLY A N 1
ATOM 3934 C CA . GLY A 1 501 ? 15.688 67.150 38.935 1.00 19.54 528 GLY A CA 1
ATOM 3935 C C . GLY A 1 501 ? 16.936 66.323 39.046 1.00 20.59 528 GLY A C 1
ATOM 3936 O O . GLY A 1 501 ? 17.495 66.130 40.165 1.00 22.77 528 GLY A O 1
ATOM 3937 N N . GLN A 1 502 ? 17.466 65.842 37.919 1.00 16.46 529 GLN A N 1
ATOM 3938 C CA . GLN A 1 502 ? 18.670 65.050 37.938 1.00 17.33 529 GLN A CA 1
ATOM 3939 C C . GLN A 1 502 ? 19.476 65.358 36.682 1.00 20.38 529 GLN A C 1
ATOM 3940 O O . GLN A 1 502 ? 19.488 64.598 35.706 1.00 19.31 529 GLN A O 1
ATOM 3946 N N . PRO A 1 503 ? 20.130 66.498 36.665 1.00 20.40 530 PRO A N 1
ATOM 3947 C CA . PRO A 1 503 ? 20.989 66.915 35.589 1.00 20.33 530 PRO A CA 1
ATOM 3948 C C . PRO A 1 503 ? 21.944 65.786 35.216 1.00 20.08 530 PRO A C 1
ATOM 3949 O O . PRO A 1 503 ? 22.521 65.163 36.102 1.00 20.96 530 PRO A O 1
ATOM 3953 N N . ILE A 1 504 ? 22.075 65.535 33.919 1.00 20.11 531 ILE A N 1
ATOM 3954 C CA . ILE A 1 504 ? 22.954 64.482 33.428 1.00 19.15 531 ILE A CA 1
ATOM 3955 C C . ILE A 1 504 ? 24.369 64.640 33.987 1.00 18.86 531 ILE A C 1
ATOM 3956 O O . ILE A 1 504 ? 24.943 65.724 33.897 1.00 19.44 531 ILE A O 1
ATOM 3961 N N . LYS A 1 505 ? 24.918 63.527 34.426 1.00 18.61 532 LYS A N 1
ATOM 3962 C CA . LYS A 1 505 ? 26.295 63.473 34.897 1.00 18.64 532 LYS A CA 1
ATOM 3963 C C . LYS A 1 505 ? 27.136 62.817 33.804 1.00 19.24 532 LYS A C 1
ATOM 3964 O O . LYS A 1 505 ? 28.273 63.191 33.568 1.00 19.20 532 LYS A O 1
ATOM 3970 N N . THR A 1 506 ? 26.524 61.852 33.117 1.00 17.14 533 THR A N 1
ATOM 3971 C CA . THR A 1 506 ? 27.271 61.119 32.070 1.00 16.37 533 THR A CA 1
ATOM 3972 C C . THR A 1 506 ? 26.461 61.015 30.788 1.00 15.86 533 THR A C 1
ATOM 3973 O O . THR A 1 506 ? 25.292 60.603 30.815 1.00 15.53 533 THR A O 1
ATOM 3977 N N . TRP A 1 507 ? 27.084 61.355 29.669 1.00 15.29 534 TRP A N 1
ATOM 3978 C CA . TRP A 1 507 ? 26.486 61.161 28.360 1.00 14.09 534 TRP A CA 1
ATOM 3979 C C . TRP A 1 507 ? 27.125 59.942 27.678 1.00 14.87 534 TRP A C 1
ATOM 3980 O O . TRP A 1 507 ? 28.349 59.885 27.641 1.00 13.30 534 TRP A O 1
ATOM 3991 N N . HIS A 1 508 ? 26.312 58.961 27.250 1.00 15.22 535 HIS A N 1
ATOM 3992 C CA . HIS A 1 508 ? 26.915 57.744 26.651 1.00 14.06 535 HIS A CA 1
ATOM 3993 C C . HIS A 1 508 ? 26.674 57.799 25.139 1.00 11.46 535 HIS A C 1
ATOM 3994 O O . HIS A 1 508 ? 25.503 57.896 24.774 1.00 11.48 535 HIS A O 1
ATOM 4001 N N . PHE A 1 509 ? 27.746 57.891 24.360 1.00 10.54 536 PHE A N 1
ATOM 4002 C CA . PHE A 1 509 ? 27.537 58.085 22.914 1.00 13.82 536 PHE A CA 1
ATOM 4003 C C . PHE A 1 509 ? 27.628 56.787 22.107 1.00 14.53 536 PHE A C 1
ATOM 4004 O O . PHE A 1 509 ? 27.532 56.852 20.882 1.00 13.45 536 PHE A O 1
ATOM 4012 N N . GLY A 1 510 ? 27.609 55.678 22.819 1.00 16.16 537 GLY A N 1
ATOM 4013 C CA . GLY A 1 510 ? 27.652 54.374 22.186 1.00 16.61 537 GLY A CA 1
ATOM 4014 C C . GLY A 1 510 ? 29.094 53.996 21.862 1.00 18.27 537 GLY A C 1
ATOM 4015 O O . GLY A 1 510 ? 29.814 53.476 22.722 1.00 22.63 537 GLY A O 1
ATOM 4016 N N . GLY A 1 511 ? 29.492 54.233 20.635 1.00 19.85 538 GLY A N 1
ATOM 4017 C CA . GLY A 1 511 ? 30.866 53.865 20.250 1.00 22.75 538 GLY A CA 1
ATOM 4018 C C . GLY A 1 511 ? 30.944 52.355 20.035 1.00 24.55 538 GLY A C 1
ATOM 4019 O O . GLY A 1 511 ? 31.871 51.685 20.552 1.00 27.83 538 GLY A O 1
ATOM 4020 N N . ALA A 1 512 ? 29.905 51.768 19.431 1.00 23.45 539 ALA A N 1
ATOM 4021 C CA . ALA A 1 512 ? 29.992 50.329 19.115 1.00 23.56 539 ALA A CA 1
ATOM 4022 C C . ALA A 1 512 ? 30.906 50.164 17.891 1.00 25.40 539 ALA A C 1
ATOM 4023 O O . ALA A 1 512 ? 31.284 51.172 17.278 1.00 26.92 539 ALA A O 1
ATOM 4025 N N . GLU A 1 513 ? 31.254 48.938 17.569 1.00 28.12 540 GLU A N 1
ATOM 4026 C CA . GLU A 1 513 ? 32.123 48.607 16.454 1.00 31.21 540 GLU A CA 1
ATOM 4027 C C . GLU A 1 513 ? 31.701 49.189 15.115 1.00 30.99 540 GLU A C 1
ATOM 4028 O O . GLU A 1 513 ? 30.716 48.744 14.524 1.00 31.64 540 GLU A O 1
ATOM 4034 N N . ALA A 1 514 ? 32.425 50.206 14.636 1.00 26.73 541 ALA A N 1
ATOM 4035 C CA . ALA A 1 514 ? 32.109 50.863 13.368 1.00 24.85 541 ALA A CA 1
ATOM 4036 C C . ALA A 1 514 ? 33.037 50.453 12.226 1.00 24.25 541 ALA A C 1
ATOM 4037 O O . ALA A 1 514 ? 33.876 51.226 11.764 1.00 22.58 541 ALA A O 1
ATOM 4039 N N . LYS A 1 515 ? 32.865 49.209 11.788 1.00 20.72 542 LYS A N 1
ATOM 4040 C CA . LYS A 1 515 ? 33.682 48.684 10.734 1.00 23.32 542 LYS A CA 1
ATOM 4041 C C . LYS A 1 515 ? 32.859 47.886 9.754 1.00 21.40 542 LYS A C 1
ATOM 4042 O O . LYS A 1 515 ? 31.737 47.503 10.047 1.00 21.34 542 LYS A O 1
ATOM 4052 N N . ASN A 1 516 ? 33.458 47.642 8.583 1.00 18.69 543 ASN A N 1
ATOM 4053 C CA . ASN A 1 516 ? 32.741 46.838 7.587 1.00 17.81 543 ASN A CA 1
ATOM 4054 C C . ASN A 1 516 ? 33.066 45.367 7.907 1.00 18.64 543 ASN A C 1
ATOM 4055 O O . ASN A 1 516 ? 34.251 45.038 7.813 1.00 17.68 543 ASN A O 1
ATOM 4060 N N . ILE A 1 517 ? 32.090 44.571 8.355 1.00 16.74 544 ILE A N 1
ATOM 4061 C CA . ILE A 1 517 ? 32.419 43.201 8.709 1.00 15.73 544 ILE A CA 1
ATOM 4062 C C . ILE A 1 517 ? 32.944 42.355 7.545 1.00 18.37 544 ILE A C 1
ATOM 4063 O O . ILE A 1 517 ? 33.597 41.345 7.824 1.00 15.99 544 ILE A O 1
ATOM 4068 N N . ARG A 1 518 ? 32.729 42.781 6.317 1.00 16.06 545 ARG A N 1
ATOM 4069 C CA . ARG A 1 518 ? 33.168 42.003 5.167 1.00 17.28 545 ARG A CA 1
ATOM 4070 C C . ARG A 1 518 ? 34.686 42.020 5.032 1.00 17.87 545 ARG A C 1
ATOM 4071 O O . ARG A 1 518 ? 35.229 41.228 4.261 1.00 18.79 545 ARG A O 1
ATOM 4079 N N . LEU A 1 519 ? 35.339 42.903 5.765 1.00 16.98 546 LEU A N 1
ATOM 4080 C CA . LEU A 1 519 ? 36.806 42.982 5.757 1.00 18.22 546 LEU A CA 1
ATOM 4081 C C . LEU A 1 519 ? 37.405 42.366 7.003 1.00 19.24 546 LEU A C 1
ATOM 4082 O O . LEU A 1 519 ? 38.624 42.570 7.261 1.00 20.70 546 LEU A O 1
ATOM 4087 N N . GLY A 1 520 ? 36.597 41.634 7.763 1.00 15.98 547 GLY A N 1
ATOM 4088 C CA . GLY A 1 520 ? 37.075 40.990 8.973 1.00 18.38 547 GLY A CA 1
ATOM 4089 C C . GLY A 1 520 ? 37.955 39.776 8.648 1.00 16.47 547 GLY A C 1
ATOM 4090 O O . GLY A 1 520 ? 37.930 39.294 7.511 1.00 18.36 547 GLY A O 1
ATOM 4091 N N . ALA A 1 521 ? 38.606 39.248 9.657 1.00 17.84 548 ALA A N 1
ATOM 4092 C CA . ALA A 1 521 ? 39.567 38.145 9.432 1.00 19.64 548 ALA A CA 1
ATOM 4093 C C . ALA A 1 521 ? 38.990 36.834 8.983 1.00 21.43 548 ALA A C 1
ATOM 4094 O O . ALA A 1 521 ? 39.731 36.008 8.385 1.00 21.52 548 ALA A O 1
ATOM 4096 N N . GLY A 1 522 ? 37.722 36.576 9.295 1.00 17.37 549 GLY A N 1
ATOM 4097 C CA . GLY A 1 522 ? 37.060 35.326 8.947 1.00 16.86 549 GLY A CA 1
ATOM 4098 C C . GLY A 1 522 ? 36.569 35.247 7.525 1.00 16.23 549 GLY A C 1
ATOM 4099 O O . GLY A 1 522 ? 36.038 34.242 7.085 1.00 18.05 549 GLY A O 1
ATOM 4100 N N . TYR A 1 523 ? 36.708 36.345 6.764 1.00 18.44 550 TYR A N 1
ATOM 4101 C CA . TYR A 1 523 ? 36.311 36.364 5.358 1.00 18.05 550 TYR A CA 1
ATOM 4102 C C . TYR A 1 523 ? 37.616 36.456 4.548 1.00 20.29 550 TYR A C 1
ATOM 4103 O O . TYR A 1 523 ? 38.632 36.874 5.116 1.00 19.34 550 TYR A O 1
ATOM 4112 N N . THR A 1 524 ? 37.543 35.957 3.324 1.00 20.17 551 THR A N 1
ATOM 4113 C CA . THR A 1 524 ? 38.741 35.911 2.461 1.00 22.00 551 THR A CA 1
ATOM 4114 C C . THR A 1 524 ? 38.331 36.430 1.090 1.00 20.67 551 THR A C 1
ATOM 4115 O O . THR A 1 524 ? 37.132 36.346 0.816 1.00 21.61 551 THR A O 1
ATOM 4119 N N . ASP A 1 525 ? 39.223 36.862 0.218 1.00 23.26 552 ASP A N 1
ATOM 4120 C CA . ASP A 1 525 ? 38.773 37.364 -1.089 1.00 23.44 552 ASP A CA 1
ATOM 4121 C C . ASP A 1 525 ? 38.777 36.271 -2.151 1.00 25.39 552 ASP A C 1
ATOM 4122 O O . ASP A 1 525 ? 39.662 35.423 -2.136 1.00 25.44 552 ASP A O 1
ATOM 4127 N N . LYS A 1 526 ? 37.799 36.281 -3.039 1.00 24.50 553 LYS A N 1
ATOM 4128 C CA . LYS A 1 526 ? 37.645 35.245 -4.044 1.00 26.68 553 LYS A CA 1
ATOM 4129 C C . LYS A 1 526 ? 38.819 35.096 -5.000 1.00 28.59 553 LYS A C 1
ATOM 4130 O O . LYS A 1 526 ? 39.020 33.996 -5.538 1.00 27.62 553 LYS A O 1
ATOM 4136 N N . ALA A 1 527 ? 39.580 36.141 -5.233 1.00 29.82 554 ALA A N 1
ATOM 4137 C CA . ALA A 1 527 ? 40.720 36.079 -6.141 1.00 32.15 554 ALA A CA 1
ATOM 4138 C C . ALA A 1 527 ? 41.771 35.072 -5.688 1.00 32.57 554 ALA A C 1
ATOM 4139 O O . ALA A 1 527 ? 42.298 34.301 -6.500 1.00 33.73 554 ALA A O 1
ATOM 4141 N N . LYS A 1 528 ? 42.008 35.175 -4.401 1.00 40.78 555 LYS A N 1
ATOM 4142 C CA . LYS A 1 528 ? 42.936 34.367 -3.698 1.00 40.62 555 LYS A CA 1
ATOM 4143 C C . LYS A 1 528 ? 42.296 34.040 -2.408 1.00 38.17 555 LYS A C 1
ATOM 4144 O O . LYS A 1 528 ? 42.326 34.808 -1.457 1.00 37.61 555 LYS A O 1
ATOM 4150 N N . PRO A 1 529 ? 41.780 32.795 -2.432 1.00 29.10 556 PRO A N 1
ATOM 4151 C CA . PRO A 1 529 ? 41.202 32.061 -1.243 1.00 29.07 556 PRO A CA 1
ATOM 4152 C C . PRO A 1 529 ? 42.132 31.565 -0.176 1.00 29.83 556 PRO A C 1
ATOM 4153 O O . PRO A 1 529 ? 43.082 30.835 -0.498 1.00 27.03 556 PRO A O 1
ATOM 4157 N N . GLU A 1 530 ? 41.916 31.886 1.080 1.00 28.86 557 GLU A N 1
ATOM 4158 C CA . GLU A 1 530 ? 42.727 31.105 1.970 1.00 30.04 557 GLU A CA 1
ATOM 4159 C C . GLU A 1 530 ? 41.685 30.188 2.630 1.00 27.92 557 GLU A C 1
ATOM 4160 O O . GLU A 1 530 ? 40.554 30.597 2.904 1.00 26.15 557 GLU A O 1
ATOM 4166 N N . PRO A 1 531 ? 42.065 28.932 2.870 1.00 27.25 558 PRO A N 1
ATOM 4167 C CA . PRO A 1 531 ? 41.206 27.918 3.435 1.00 23.93 558 PRO A CA 1
ATOM 4168 C C . PRO A 1 531 ? 40.609 28.350 4.770 1.00 23.18 558 PRO A C 1
ATOM 4169 O O . PRO A 1 531 ? 41.128 29.205 5.473 1.00 20.01 558 PRO A O 1
ATOM 4173 N N . GLY A 1 532 ? 39.448 27.780 5.102 1.00 21.48 559 GLY A N 1
ATOM 4174 C CA . GLY A 1 532 ? 38.784 27.983 6.343 1.00 20.85 559 GLY A CA 1
ATOM 4175 C C . GLY A 1 532 ? 38.121 29.338 6.568 1.00 21.03 559 GLY A C 1
ATOM 4176 O O . GLY A 1 532 ? 37.812 29.668 7.719 1.00 21.67 559 GLY A O 1
ATOM 4177 N N . LYS A 1 533 ? 38.007 30.124 5.517 1.00 19.74 560 LYS A N 1
ATOM 4178 C CA . LYS A 1 533 ? 37.401 31.454 5.634 1.00 18.77 560 LYS A CA 1
ATOM 4179 C C . LYS A 1 533 ? 36.313 31.574 4.596 1.00 18.01 560 LYS A C 1
ATOM 4180 O O . LYS A 1 533 ? 36.317 30.919 3.545 1.00 16.92 560 LYS A O 1
ATOM 4186 N N . GLY A 1 534 ? 35.355 32.481 4.864 1.00 18.01 561 GLY A N 1
ATOM 4187 C CA . GLY A 1 534 ? 34.240 32.663 3.986 1.00 14.45 561 GLY A CA 1
ATOM 4188 C C . GLY A 1 534 ? 34.679 33.421 2.731 1.00 17.60 561 GLY A C 1
ATOM 4189 O O . GLY A 1 534 ? 35.189 34.548 2.832 1.00 16.66 561 GLY A O 1
ATOM 4190 N N . ILE A 1 535 ? 34.522 32.749 1.592 1.00 17.67 562 ILE A N 1
ATOM 4191 C CA . ILE A 1 535 ? 34.986 33.335 0.338 1.00 19.84 562 ILE A CA 1
ATOM 4192 C C . ILE A 1 535 ? 34.004 34.343 -0.225 1.00 21.01 562 ILE A C 1
ATOM 4193 O O . ILE A 1 535 ? 32.877 34.021 -0.608 1.00 21.35 562 ILE A O 1
ATOM 4198 N N . ILE A 1 536 ? 34.438 35.611 -0.266 1.00 20.53 563 ILE A N 1
ATOM 4199 C CA . ILE A 1 536 ? 33.586 36.658 -0.821 1.00 22.27 563 ILE A CA 1
ATOM 4200 C C . ILE A 1 536 ? 34.350 37.567 -1.780 1.00 22.49 563 ILE A C 1
ATOM 4201 O O . ILE A 1 536 ? 35.570 37.559 -1.800 1.00 22.88 563 ILE A O 1
ATOM 4206 N N . ASP A 1 537 ? 33.617 38.447 -2.477 1.00 22.87 564 ASP A N 1
ATOM 4207 C CA . ASP A 1 537 ? 34.298 39.417 -3.358 1.00 24.58 564 ASP A CA 1
ATOM 4208 C C . ASP A 1 537 ? 34.585 40.685 -2.556 1.00 24.93 564 ASP A C 1
ATOM 4209 O O . ASP A 1 537 ? 33.639 41.424 -2.249 1.00 24.87 564 ASP A O 1
ATOM 4214 N N . GLN A 1 538 ? 35.808 40.865 -2.099 1.00 24.13 565 GLN A N 1
ATOM 4215 C CA . GLN A 1 538 ? 36.169 41.979 -1.265 1.00 26.09 565 GLN A CA 1
ATOM 4216 C C . GLN A 1 538 ? 36.652 43.160 -2.119 1.00 27.75 565 GLN A C 1
ATOM 4217 O O . GLN A 1 538 ? 37.036 44.165 -1.539 1.00 28.65 565 GLN A O 1
ATOM 4223 N N . SER A 1 539 ? 36.538 43.021 -3.439 1.00 28.05 566 SER A N 1
ATOM 4224 C CA . SER A 1 539 ? 37.048 44.106 -4.303 1.00 29.36 566 SER A CA 1
ATOM 4225 C C . SER A 1 539 ? 36.112 45.300 -4.338 1.00 29.53 566 SER A C 1
ATOM 4226 O O . SER A 1 539 ? 36.501 46.401 -4.778 1.00 29.54 566 SER A O 1
ATOM 4229 N N . ASN A 1 540 ? 34.917 45.165 -3.793 1.00 27.53 567 ASN A N 1
ATOM 4230 C CA . ASN A 1 540 ? 34.005 46.319 -3.751 1.00 30.39 567 ASN A CA 1
ATOM 4231 C C . ASN A 1 540 ? 33.563 46.641 -2.325 1.00 27.26 567 ASN A C 1
ATOM 4232 O O . ASN A 1 540 ? 32.601 47.389 -2.111 1.00 26.33 567 ASN A O 1
ATOM 4237 N N . GLU A 1 541 ? 34.270 46.092 -1.349 1.00 24.83 568 GLU A N 1
ATOM 4238 C CA . GLU A 1 541 ? 33.963 46.319 0.069 1.00 23.42 568 GLU A CA 1
ATOM 4239 C C . GLU A 1 541 ? 34.709 47.510 0.585 1.00 23.43 568 GLU A C 1
ATOM 4240 O O . GLU A 1 541 ? 35.921 47.651 0.338 1.00 24.30 568 GLU A O 1
ATOM 4246 N N . ASP A 1 542 ? 34.067 48.407 1.247 1.00 21.20 569 ASP A N 1
ATOM 4247 C CA . ASP A 1 542 ? 34.874 49.520 1.639 1.00 22.47 569 ASP A CA 1
ATOM 4248 C C . ASP A 1 542 ? 34.924 49.665 3.141 1.00 21.28 569 ASP A C 1
ATOM 4249 O O . ASP A 1 542 ? 34.221 48.973 3.889 1.00 20.82 569 ASP A O 1
ATOM 4254 N N . LYS A 1 543 ? 35.711 50.598 3.573 1.00 19.43 570 LYS A N 1
ATOM 4255 C CA . LYS A 1 543 ? 35.658 50.933 4.973 1.00 19.80 570 LYS A CA 1
ATOM 4256 C C . LYS A 1 543 ? 34.539 51.951 5.105 1.00 18.75 570 LYS A C 1
ATOM 4257 O O . LYS A 1 543 ? 34.217 52.650 4.145 1.00 19.57 570 LYS A O 1
ATOM 4263 N N . PRO A 1 544 ? 33.987 52.090 6.316 1.00 18.04 571 PRO A N 1
ATOM 4264 C CA . PRO A 1 544 ? 32.912 53.109 6.504 1.00 16.10 571 PRO A CA 1
ATOM 4265 C C . PRO A 1 544 ? 33.217 54.512 5.981 1.00 17.05 571 PRO A C 1
ATOM 4266 O O . PRO A 1 544 ? 34.304 55.006 6.268 1.00 15.44 571 PRO A O 1
ATOM 4270 N N . TRP A 1 545 ? 32.333 55.164 5.248 1.00 17.15 572 TRP A N 1
ATOM 4271 C CA . TRP A 1 545 ? 32.574 56.527 4.781 1.00 18.93 572 TRP A CA 1
ATOM 4272 C C . TRP A 1 545 ? 33.720 56.624 3.781 1.00 18.19 572 TRP A C 1
ATOM 4273 O O . TRP A 1 545 ? 34.092 57.747 3.411 1.00 18.60 572 TRP A O 1
ATOM 4284 N N . ALA A 1 546 ? 34.332 55.523 3.352 1.00 16.92 573 ALA A N 1
ATOM 4285 C CA . ALA A 1 546 ? 35.431 55.635 2.383 1.00 19.75 573 ALA A CA 1
ATOM 4286 C C . ALA A 1 546 ? 34.952 56.422 1.161 1.00 20.46 573 ALA A C 1
ATOM 4287 O O . ALA A 1 546 ? 35.792 57.175 0.599 1.00 21.81 573 ALA A O 1
ATOM 4289 N N . LYS A 1 547 ? 33.764 56.241 0.675 1.00 20.54 574 LYS A N 1
ATOM 4290 C CA . LYS A 1 547 ? 33.251 56.971 -0.480 1.00 21.55 574 LYS A CA 1
ATOM 4291 C C . LYS A 1 547 ? 32.515 58.251 -0.104 1.00 21.22 574 LYS A C 1
ATOM 4292 O O . LYS A 1 547 ? 31.918 58.887 -0.978 1.00 20.60 574 LYS A O 1
ATOM 4298 N N . SER A 1 548 ? 32.558 58.637 1.174 1.00 19.24 575 SER A N 1
ATOM 4299 C CA . SER A 1 548 ? 31.891 59.900 1.557 1.00 18.53 575 SER A CA 1
ATOM 4300 C C . SER A 1 548 ? 32.889 60.996 1.061 1.00 20.49 575 SER A C 1
ATOM 4301 O O . SER A 1 548 ? 33.985 61.000 1.541 1.00 21.77 575 SER A O 1
ATOM 4304 N N . GLN A 1 549 ? 32.345 61.915 0.260 1.00 19.53 576 GLN A N 1
ATOM 4305 C CA . GLN A 1 549 ? 33.233 62.991 -0.221 1.00 20.85 576 GLN A CA 1
ATOM 4306 C C . GLN A 1 549 ? 33.440 64.004 0.872 1.00 17.31 576 GLN A C 1
ATOM 4307 O O . GLN A 1 549 ? 34.567 64.531 0.956 1.00 18.86 576 GLN A O 1
ATOM 4313 N N . VAL A 1 550 ? 32.507 64.208 1.776 1.00 16.80 577 VAL A N 1
ATOM 4314 C CA . VAL A 1 550 ? 32.736 65.181 2.850 1.00 17.52 577 VAL A CA 1
ATOM 4315 C C . VAL A 1 550 ? 33.844 64.673 3.759 1.00 18.43 577 VAL A C 1
ATOM 4316 O O . VAL A 1 550 ? 34.689 65.461 4.217 1.00 17.50 577 VAL A O 1
ATOM 4320 N N . CYS A 1 551 ? 33.826 63.351 4.042 1.00 17.43 578 CYS A N 1
ATOM 4321 C CA . CYS A 1 551 ? 34.890 62.855 4.927 1.00 16.90 578 CYS A CA 1
ATOM 4322 C C . CYS A 1 551 ? 36.251 62.941 4.248 1.00 17.74 578 CYS A C 1
ATOM 4323 O O . CYS A 1 551 ? 37.287 63.145 4.890 1.00 18.76 578 CYS A O 1
ATOM 4326 N N . GLN A 1 552 ? 36.229 62.720 2.941 1.00 18.09 579 GLN A N 1
ATO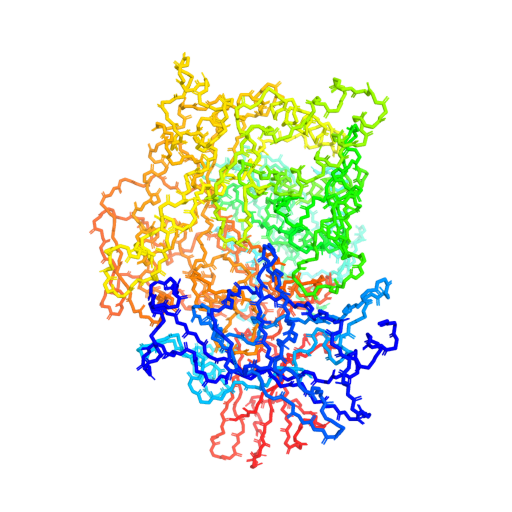M 4327 C CA . GLN A 1 552 ? 37.521 62.712 2.190 1.00 19.65 579 GLN A CA 1
ATOM 4328 C C . GLN A 1 552 ? 38.148 64.097 2.284 1.00 19.38 579 GLN A C 1
ATOM 4329 O O . GLN A 1 552 ? 39.340 64.234 2.422 1.00 19.47 579 GLN A O 1
ATOM 4335 N N . THR A 1 553 ? 37.277 65.121 2.241 1.00 19.39 580 THR A N 1
ATOM 4336 C CA . THR A 1 553 ? 37.795 66.501 2.303 1.00 20.58 580 THR A CA 1
ATOM 4337 C C . THR A 1 553 ? 38.182 66.917 3.699 1.00 19.99 580 THR A C 1
ATOM 4338 O O . THR A 1 553 ? 39.082 67.742 3.991 1.00 18.44 580 THR A O 1
ATOM 4342 N N . MET A 1 554 ? 37.540 66.263 4.695 1.00 18.94 581 MET A N 1
ATOM 4343 C CA . MET A 1 554 ? 37.852 66.548 6.085 1.00 18.48 581 MET A CA 1
ATOM 4344 C C . MET A 1 554 ? 39.240 66.002 6.423 1.00 20.11 581 MET A C 1
ATOM 4345 O O . MET A 1 554 ? 39.955 66.568 7.240 1.00 22.23 581 MET A O 1
ATOM 4350 N N . ILE A 1 555 ? 39.566 64.867 5.821 1.00 19.43 582 ILE A N 1
ATOM 4351 C CA . ILE A 1 555 ? 40.869 64.231 6.050 1.00 19.52 582 ILE A CA 1
ATOM 4352 C C . ILE A 1 555 ? 41.932 65.078 5.362 1.00 23.66 582 ILE A C 1
ATOM 4353 O O . ILE A 1 555 ? 42.981 65.366 5.925 1.00 24.71 582 ILE A O 1
ATOM 4358 N N . LYS A 1 556 ? 41.594 65.486 4.137 1.00 22.25 583 LYS A N 1
ATOM 4359 C CA . LYS A 1 556 ? 42.555 66.261 3.335 1.00 23.82 583 LYS A CA 1
ATOM 4360 C C . LYS A 1 556 ? 42.935 67.555 4.024 1.00 25.33 583 LYS A C 1
ATOM 4361 O O . LYS A 1 556 ? 44.110 67.933 3.938 1.00 26.15 583 LYS A O 1
ATOM 4367 N N . GLU A 1 557 ? 42.008 68.224 4.698 1.00 24.04 584 GLU A N 1
ATOM 4368 C CA . GLU A 1 557 ? 42.344 69.472 5.382 1.00 26.81 584 GLU A CA 1
ATOM 4369 C C . GLU A 1 557 ? 43.136 69.247 6.678 1.00 28.29 584 GLU A C 1
ATOM 4370 O O . GLU A 1 557 ? 43.526 70.245 7.315 1.00 27.65 584 GLU A O 1
ATOM 4376 N N . GLY A 1 558 ? 43.322 68.002 7.080 1.00 27.88 585 GLY A N 1
ATOM 4377 C CA . GLY A 1 558 ? 44.133 67.692 8.261 1.00 28.01 585 GLY A CA 1
ATOM 4378 C C . GLY A 1 558 ? 43.359 67.553 9.544 1.00 28.36 585 GLY A C 1
ATOM 4379 O O . GLY A 1 558 ? 43.907 67.560 10.656 1.00 27.72 585 GLY A O 1
ATOM 4380 N N . LYS A 1 559 ? 42.031 67.413 9.440 1.00 26.95 586 LYS A N 1
ATOM 4381 C CA . LYS A 1 559 ? 41.242 67.304 10.661 1.00 27.16 586 LYS A CA 1
ATOM 4382 C C . LYS A 1 559 ? 41.354 65.894 11.244 1.00 25.93 586 LYS A C 1
ATOM 4383 O O . LYS A 1 559 ? 41.292 65.738 12.471 1.00 27.98 586 LYS A O 1
ATOM 4389 N N . VAL A 1 560 ? 41.428 64.935 10.353 1.00 23.39 587 VAL A N 1
ATOM 4390 C CA . VAL A 1 560 ? 41.507 63.510 10.738 1.00 24.75 587 VAL A CA 1
ATOM 4391 C C . VAL A 1 560 ? 42.558 62.862 9.851 1.00 24.01 587 VAL A C 1
ATOM 4392 O O . VAL A 1 560 ? 42.657 63.268 8.694 1.00 22.22 587 VAL A O 1
ATOM 4396 N N . ALA A 1 561 ? 43.306 61.876 10.337 1.00 25.95 588 ALA A N 1
ATOM 4397 C CA . ALA A 1 561 ? 44.410 61.315 9.569 1.00 25.44 588 ALA A CA 1
ATOM 4398 C C . ALA A 1 561 ? 43.990 60.435 8.412 1.00 25.71 588 ALA A C 1
ATOM 4399 O O . ALA A 1 561 ? 44.650 60.413 7.366 1.00 26.37 588 ALA A O 1
ATOM 4401 N N . ASP A 1 562 ? 42.890 59.700 8.572 1.00 22.35 589 ASP A N 1
ATOM 4402 C CA . ASP A 1 562 ? 42.428 58.812 7.526 1.00 23.07 589 ASP A CA 1
ATOM 4403 C C . ASP A 1 562 ? 41.052 58.268 7.906 1.00 22.21 589 ASP A C 1
ATOM 4404 O O . ASP A 1 562 ? 40.538 58.604 8.981 1.00 22.78 589 ASP A O 1
ATOM 4409 N N . MET A 1 563 ? 40.491 57.444 7.043 1.00 22.49 590 MET A N 1
ATOM 4410 C CA . MET A 1 563 ? 39.149 56.919 7.305 1.00 23.68 590 MET A CA 1
ATOM 4411 C C . MET A 1 563 ? 39.083 56.083 8.569 1.00 26.27 590 MET A C 1
ATOM 4412 O O . MET A 1 563 ? 38.103 56.171 9.315 1.00 25.89 590 MET A O 1
ATOM 4417 N N . GLU A 1 564 ? 40.121 55.290 8.822 1.00 28.42 591 GLU A N 1
ATOM 4418 C CA . GLU A 1 564 ? 40.136 54.396 9.985 1.00 29.73 591 GLU A CA 1
ATOM 4419 C C . GLU A 1 564 ? 39.991 55.183 11.276 1.00 28.65 591 GLU A C 1
ATOM 4420 O O . GLU A 1 564 ? 39.448 54.698 12.260 1.00 25.82 591 GLU A O 1
ATOM 4426 N N . HIS A 1 565 ? 40.487 56.423 11.306 1.00 28.38 592 HIS A N 1
ATOM 4427 C CA . HIS A 1 565 ? 40.387 57.240 12.500 1.00 26.83 592 HIS A CA 1
ATOM 4428 C C . HIS A 1 565 ? 39.115 58.035 12.659 1.00 25.86 592 HIS A C 1
ATOM 4429 O O . HIS A 1 565 ? 38.939 58.685 13.707 1.00 26.47 592 HIS A O 1
ATOM 4436 N N . LEU A 1 566 ? 38.150 57.948 11.754 1.00 23.32 593 LEU A N 1
ATOM 4437 C CA . LEU A 1 566 ? 36.908 58.702 11.884 1.00 23.95 593 LEU A CA 1
ATOM 4438 C C . LEU A 1 566 ? 36.116 58.422 13.138 1.00 25.77 593 LEU A C 1
ATOM 4439 O O . LEU A 1 566 ? 35.640 59.370 13.788 1.00 24.77 593 LEU A O 1
ATOM 4444 N N . PRO A 1 567 ? 35.947 57.196 13.549 1.00 25.73 594 PRO A N 1
ATOM 4445 C CA . PRO A 1 567 ? 35.211 56.854 14.765 1.00 27.37 594 PRO A CA 1
ATOM 4446 C C . PRO A 1 567 ? 35.849 57.479 16.004 1.00 28.49 594 PRO A C 1
ATOM 4447 O O . PRO A 1 567 ? 35.163 58.067 16.854 1.00 29.10 594 PRO A O 1
ATOM 4451 N N . SER A 1 568 ? 37.160 57.439 16.117 1.00 29.42 595 SER A N 1
ATOM 4452 C CA . SER A 1 568 ? 37.907 57.994 17.240 1.00 31.75 595 SER A CA 1
ATOM 4453 C C . SER A 1 568 ? 37.692 59.518 17.273 1.00 31.57 595 SER A C 1
ATOM 4454 O O . SER A 1 568 ? 37.318 60.123 18.270 1.00 30.96 595 SER A O 1
ATOM 4457 N N . TYR A 1 569 ? 37.909 60.112 16.104 1.00 29.58 596 TYR A N 1
ATOM 4458 C CA . TYR A 1 569 ? 37.710 61.539 15.908 1.00 28.91 596 TYR A CA 1
ATOM 4459 C C . TYR A 1 569 ? 36.308 61.953 16.324 1.00 27.22 596 TYR A C 1
ATOM 4460 O O . TYR A 1 569 ? 36.105 62.924 17.079 1.00 23.26 596 TYR A O 1
ATOM 4469 N N . PHE A 1 570 ? 35.295 61.208 15.843 1.00 25.62 597 PHE A N 1
ATOM 4470 C CA . PHE A 1 570 ? 33.924 61.542 16.199 1.00 26.41 597 PHE A CA 1
ATOM 4471 C C . PHE A 1 570 ? 33.686 61.484 17.702 1.00 26.57 597 PHE A C 1
ATOM 4472 O O . PHE A 1 570 ? 32.888 62.310 18.183 1.00 24.13 597 PHE A O 1
ATOM 4480 N N . GLY A 1 571 ? 34.359 60.590 18.417 1.00 27.30 598 GLY A N 1
ATOM 4481 C CA . GLY A 1 571 ? 34.127 60.479 19.870 1.00 27.05 598 GLY A CA 1
ATOM 4482 C C . GLY A 1 571 ? 34.749 61.692 20.586 1.00 27.47 598 GLY A C 1
ATOM 4483 O O . GLY A 1 571 ? 34.248 62.139 21.599 1.00 24.62 598 GLY A O 1
ATOM 4484 N N . GLN A 1 572 ? 35.868 62.171 20.061 1.00 26.43 599 GLN A N 1
ATOM 4485 C CA . GLN A 1 572 ? 36.484 63.382 20.657 1.00 28.79 599 GLN A CA 1
ATOM 4486 C C . GLN A 1 572 ? 35.555 64.560 20.446 1.00 29.25 599 GLN A C 1
ATOM 4487 O O . GLN A 1 572 ? 35.271 65.368 21.352 1.00 27.57 599 GLN A O 1
ATOM 4493 N N . GLU A 1 573 ? 34.952 64.657 19.257 1.00 28.98 600 GLU A N 1
ATOM 4494 C CA . GLU A 1 573 ? 34.028 65.738 18.943 1.00 29.34 600 GLU A CA 1
ATOM 4495 C C . GLU A 1 573 ? 32.767 65.667 19.797 1.00 28.93 600 GLU A C 1
ATOM 4496 O O . GLU A 1 573 ? 32.244 66.712 20.215 1.00 26.70 600 GLU A O 1
ATOM 4502 N N . VAL A 1 574 ? 32.234 64.447 19.970 1.00 26.08 601 VAL A N 1
ATOM 4503 C CA . VAL A 1 574 ? 31.050 64.361 20.826 1.00 26.07 601 VAL A CA 1
ATOM 4504 C C . VAL A 1 574 ? 31.409 64.849 22.226 1.00 24.61 601 VAL A C 1
ATOM 4505 O O . VAL A 1 574 ? 30.551 65.477 22.866 1.00 24.41 601 VAL A O 1
ATOM 4509 N N . SER A 1 575 ? 32.613 64.533 22.699 1.00 22.67 602 SER A N 1
ATOM 4510 C CA . SER A 1 575 ? 33.002 64.924 24.051 1.00 25.05 602 SER A CA 1
ATOM 4511 C C . SER A 1 575 ? 32.955 66.453 24.158 1.00 25.01 602 SER A C 1
ATOM 4512 O O . SER A 1 575 ? 32.560 66.978 25.189 1.00 24.31 602 SER A O 1
ATOM 4515 N N . LYS A 1 576 ? 33.289 67.129 23.058 1.00 25.33 603 LYS A N 1
ATOM 4516 C CA . LYS A 1 576 ? 33.234 68.609 23.110 1.00 26.05 603 LYS A CA 1
ATOM 4517 C C . LYS A 1 576 ? 31.839 69.120 23.262 1.00 26.07 603 LYS A C 1
ATOM 4518 O O . LYS A 1 576 ? 31.562 70.079 23.987 1.00 26.14 603 LYS A O 1
ATOM 4524 N N . LEU A 1 577 ? 30.882 68.481 22.576 1.00 24.92 604 LEU A N 1
ATOM 4525 C CA . LEU A 1 577 ? 29.486 68.840 22.630 1.00 23.56 604 LEU A CA 1
ATOM 4526 C C . LEU A 1 577 ? 28.906 68.491 23.996 1.00 23.07 604 LEU A C 1
ATOM 4527 O O . LEU A 1 577 ? 28.128 69.260 24.547 1.00 24.88 604 LEU A O 1
ATOM 4532 N N . VAL A 1 578 ? 29.273 67.321 24.523 1.00 23.04 605 VAL A N 1
ATOM 4533 C CA . VAL A 1 578 ? 28.805 66.910 25.853 1.00 21.04 605 VAL A CA 1
ATOM 4534 C C . VAL A 1 578 ? 29.220 67.997 26.860 1.00 22.84 605 VAL A C 1
ATOM 4535 O O . VAL A 1 578 ? 28.407 68.524 27.604 1.00 24.24 605 VAL A O 1
ATOM 4539 N N . LYS A 1 579 ? 30.488 68.361 26.766 1.00 24.57 606 LYS A N 1
ATOM 4540 C CA . LYS A 1 579 ? 31.048 69.385 27.653 1.00 24.89 606 LYS A CA 1
ATOM 4541 C C . LYS A 1 579 ? 30.373 70.728 27.413 1.00 25.95 606 LYS A C 1
ATOM 4542 O O . LYS A 1 579 ? 30.006 71.451 28.347 1.00 28.69 606 LYS A O 1
ATOM 4548 N N . ALA A 1 580 ? 30.172 71.120 26.165 1.00 27.35 607 ALA A N 1
ATOM 4549 C CA . ALA A 1 580 ? 29.499 72.379 25.838 1.00 27.97 607 ALA A CA 1
ATOM 4550 C C . ALA A 1 580 ? 28.113 72.451 26.456 1.00 30.35 607 ALA A C 1
ATOM 4551 O O . ALA A 1 580 ? 27.566 73.548 26.683 1.00 30.82 607 ALA A O 1
ATOM 4553 N N . HIS A 1 581 ? 27.516 71.282 26.707 1.00 28.93 608 HIS A N 1
ATOM 4554 C CA . HIS A 1 581 ? 26.217 71.220 27.325 1.00 27.58 608 HIS A CA 1
ATOM 4555 C C . HIS A 1 581 ? 26.309 71.072 28.837 1.00 25.78 608 HIS A C 1
ATOM 4556 O O . HIS A 1 581 ? 25.294 70.813 29.493 1.00 26.07 608 HIS A O 1
ATOM 4563 N N . GLY A 1 582 ? 27.495 71.312 29.419 1.00 26.67 609 GLY A N 1
ATOM 4564 C CA . GLY A 1 582 ? 27.623 71.235 30.871 1.00 24.07 609 GLY A CA 1
ATOM 4565 C C . GLY A 1 582 ? 27.636 69.847 31.463 1.00 22.89 609 GLY A C 1
ATOM 4566 O O . GLY A 1 582 ? 27.327 69.655 32.645 1.00 22.25 609 GLY A O 1
ATOM 4567 N N . ILE A 1 583 ? 28.005 68.839 30.677 1.00 21.63 610 ILE A N 1
ATOM 4568 C CA . ILE A 1 583 ? 28.108 67.465 31.178 1.00 20.71 610 ILE A CA 1
ATOM 4569 C C . ILE A 1 583 ? 29.595 67.144 31.241 1.00 18.97 610 ILE A C 1
ATOM 4570 O O . ILE A 1 583 ? 30.254 67.321 30.211 1.00 20.40 610 ILE A O 1
ATOM 4575 N N . ASP A 1 584 ? 30.092 66.681 32.402 1.00 18.11 611 ASP A N 1
ATOM 4576 C CA . ASP A 1 584 ? 31.550 66.522 32.493 1.00 18.19 611 ASP A CA 1
ATOM 4577 C C . ASP A 1 584 ? 32.070 65.119 32.516 1.00 16.98 611 ASP A C 1
ATOM 4578 O O . ASP A 1 584 ? 33.216 64.801 32.888 1.00 18.62 611 ASP A O 1
ATOM 4583 N N . ARG A 1 585 ? 31.217 64.179 32.060 1.00 17.42 612 ARG A N 1
ATOM 4584 C CA . ARG A 1 585 ? 31.626 62.789 31.962 1.00 17.96 612 ARG A CA 1
ATOM 4585 C C . ARG A 1 585 ? 30.980 62.202 30.696 1.00 16.63 612 ARG A C 1
ATOM 4586 O O . ARG A 1 585 ? 29.854 62.567 30.327 1.00 16.97 612 ARG A O 1
ATOM 4594 N N . MET A 1 586 ? 31.786 61.440 29.985 1.00 17.91 613 MET A N 1
ATOM 4595 C CA . MET A 1 586 ? 31.267 60.768 28.782 1.00 17.82 613 MET A CA 1
ATOM 4596 C C . MET A 1 586 ? 31.556 59.282 28.944 1.00 18.17 613 MET A C 1
ATOM 4597 O O . MET A 1 586 ? 32.519 58.895 29.610 1.00 15.70 613 MET A O 1
ATOM 4602 N N . GLN A 1 587 ? 30.731 58.409 28.337 1.00 16.20 614 GLN A N 1
ATOM 4603 C CA . GLN A 1 587 ? 31.049 56.965 28.487 1.00 14.01 614 GLN A CA 1
ATOM 4604 C C . GLN A 1 587 ? 30.824 56.306 27.133 1.00 15.53 614 GLN A C 1
ATOM 4605 O O . GLN A 1 587 ? 30.068 56.840 26.333 1.00 14.10 614 GLN A O 1
ATOM 4611 N N . ALA A 1 588 ? 31.508 55.182 26.891 1.00 16.94 615 ALA A N 1
ATOM 4612 C CA . ALA A 1 588 ? 31.290 54.511 25.605 1.00 16.88 615 ALA A CA 1
ATOM 4613 C C . ALA A 1 588 ? 31.663 53.037 25.693 1.00 15.60 615 ALA A C 1
ATOM 4614 O O . ALA A 1 588 ? 32.287 52.671 26.680 1.00 15.26 615 ALA A O 1
ATOM 4616 N N . TRP A 1 589 ? 31.154 52.273 24.708 1.00 13.95 616 TRP A N 1
ATOM 4617 C CA . TRP A 1 589 ? 31.649 50.867 24.643 1.00 15.95 616 TRP A CA 1
ATOM 4618 C C . TRP A 1 589 ? 33.103 51.006 24.155 1.00 16.87 616 TRP A C 1
ATOM 4619 O O . TRP A 1 589 ? 33.365 51.980 23.445 1.00 17.06 616 TRP A O 1
ATOM 4630 N N . GLN A 1 590 ? 34.016 50.155 24.537 1.00 17.73 617 GLN A N 1
ATOM 4631 C CA . GLN A 1 590 ? 35.434 50.305 24.251 1.00 20.51 617 GLN A CA 1
ATOM 4632 C C . GLN A 1 590 ? 35.857 50.609 22.840 1.00 21.76 617 GLN A C 1
ATOM 4633 O O . GLN A 1 590 ? 36.757 51.433 22.626 1.00 23.36 617 GLN A O 1
ATOM 4639 N N . ASP A 1 591 ? 35.280 49.990 21.828 1.00 24.39 618 ASP A N 1
ATOM 4640 C CA . ASP A 1 591 ? 35.696 50.210 20.446 1.00 25.38 618 ASP A CA 1
ATOM 4641 C C . ASP A 1 591 ? 35.687 51.667 20.040 1.00 27.14 618 ASP A C 1
ATOM 4642 O O . ASP A 1 591 ? 36.519 52.136 19.237 1.00 26.09 618 ASP A O 1
ATOM 4647 N N . GLY A 1 592 ? 34.739 52.457 20.555 1.00 25.65 619 GLY A N 1
ATOM 4648 C CA . GLY A 1 592 ? 34.614 53.857 20.221 1.00 27.97 619 GLY A CA 1
ATOM 4649 C C . GLY A 1 592 ? 35.703 54.750 20.794 1.00 27.99 619 GLY A C 1
ATOM 4650 O O . GLY A 1 592 ? 35.792 55.948 20.496 1.00 28.98 619 GLY A O 1
ATOM 4651 N N . LEU A 1 593 ? 36.580 54.190 21.635 1.00 27.20 620 LEU A N 1
ATOM 4652 C CA . LEU A 1 593 ? 37.649 55.028 22.199 1.00 26.76 620 LEU A CA 1
ATOM 4653 C C . LEU A 1 593 ? 39.026 54.403 22.044 1.00 26.03 620 LEU A C 1
ATOM 4654 O O . LEU A 1 593 ? 39.994 54.976 22.588 1.00 22.86 620 LEU A O 1
ATOM 4659 N N . LYS A 1 594 ? 39.096 53.217 21.443 1.00 25.82 621 LYS A N 1
ATOM 4660 C CA . LYS A 1 594 ? 40.361 52.488 21.395 1.00 32.50 621 LYS A CA 1
ATOM 4661 C C . LYS A 1 594 ? 41.471 53.253 20.690 1.00 34.25 621 LYS A C 1
ATOM 4662 O O . LYS A 1 594 ? 42.637 53.211 21.109 1.00 35.79 621 LYS A O 1
ATOM 4668 N N . ASP A 1 595 ? 41.141 53.952 19.619 1.00 35.41 622 ASP A N 1
ATOM 4669 C CA . ASP A 1 595 ? 42.129 54.694 18.861 1.00 37.13 622 ASP A CA 1
ATOM 4670 C C . ASP A 1 595 ? 42.572 55.963 19.572 1.00 36.85 622 ASP A C 1
ATOM 4671 O O . ASP A 1 595 ? 43.462 56.632 19.048 1.00 37.77 622 ASP A O 1
ATOM 4676 N N . ALA A 1 596 ? 41.959 56.326 20.699 1.00 34.92 623 ALA A N 1
ATOM 4677 C CA . ALA A 1 596 ? 42.367 57.566 21.365 1.00 33.91 623 ALA A CA 1
ATOM 4678 C C . ALA A 1 596 ? 43.681 57.374 22.103 1.00 33.04 623 ALA A C 1
ATOM 4679 O O . ALA A 1 596 ? 44.027 56.295 22.564 1.00 31.60 623 ALA A O 1
ATOM 4681 N N . GLU A 1 597 ? 44.404 58.495 22.229 1.00 34.67 624 GLU A N 1
ATOM 4682 C CA . GLU A 1 597 ? 45.695 58.494 22.904 1.00 34.31 624 GLU A CA 1
ATOM 4683 C C . GLU A 1 597 ? 45.584 57.994 24.332 1.00 31.74 624 GLU A C 1
ATOM 4684 O O . GLU A 1 597 ? 46.303 57.115 24.789 1.00 32.37 624 GLU A O 1
ATOM 4690 N N . SER A 1 598 ? 44.657 58.583 25.067 1.00 30.27 625 SER A N 1
ATOM 4691 C CA . SER A 1 598 ? 44.358 58.263 26.452 1.00 27.76 625 SER A CA 1
ATOM 4692 C C . SER A 1 598 ? 43.127 59.112 26.844 1.00 26.15 625 SER A C 1
ATOM 4693 O O . SER A 1 598 ? 42.647 59.849 25.986 1.00 24.17 625 SER A O 1
ATOM 4696 N N . SER A 1 599 ? 42.761 59.140 28.119 1.00 26.58 626 SER A N 1
ATOM 4697 C CA . SER A 1 599 ? 41.639 59.965 28.543 1.00 28.04 626 SER A CA 1
ATOM 4698 C C . SER A 1 599 ? 41.915 61.463 28.366 1.00 30.19 626 SER A C 1
ATOM 4699 O O . SER A 1 599 ? 40.976 62.261 28.397 1.00 29.16 626 SER A O 1
ATOM 4702 N N . LYS A 1 600 ? 43.197 61.847 28.263 1.00 28.56 627 LYS A N 1
ATOM 4703 C CA . LYS A 1 600 ? 43.494 63.273 28.106 1.00 29.70 6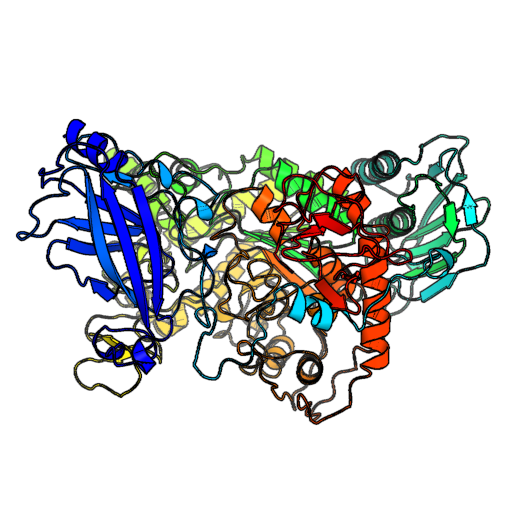27 LYS A CA 1
ATOM 4704 C C . LYS A 1 600 ? 43.009 63.772 26.751 1.00 29.11 627 LYS A C 1
ATOM 4705 O O . LYS A 1 600 ? 42.888 64.950 26.506 1.00 27.13 627 LYS A O 1
ATOM 4711 N N . ALA A 1 601 ? 42.681 62.832 25.851 1.00 29.15 628 ALA A N 1
ATOM 4712 C CA . ALA A 1 601 ? 42.213 63.242 24.526 1.00 27.89 628 ALA A CA 1
ATOM 4713 C C . ALA A 1 601 ? 40.797 63.766 24.499 1.00 27.54 628 ALA A C 1
ATOM 4714 O O . ALA A 1 601 ? 40.351 64.325 23.484 1.00 28.40 628 ALA A O 1
ATOM 4716 N N . PHE A 1 602 ? 40.070 63.691 25.615 1.00 26.91 629 PHE A N 1
ATOM 4717 C CA . PHE A 1 602 ? 38.668 64.105 25.646 1.00 26.30 629 PHE A CA 1
ATOM 4718 C C . PHE A 1 602 ? 38.403 65.354 26.462 1.00 26.72 629 PHE A C 1
ATOM 4719 O O . PHE A 1 602 ? 39.105 65.703 27.421 1.00 26.90 629 PHE A O 1
ATOM 4727 N N . ALA A 1 603 ? 37.372 66.117 26.059 1.00 24.88 630 ALA A N 1
ATOM 4728 C CA . ALA A 1 603 ? 37.075 67.388 26.690 1.00 26.00 630 ALA A CA 1
ATOM 4729 C C . ALA A 1 603 ? 36.563 67.246 28.122 1.00 26.93 630 A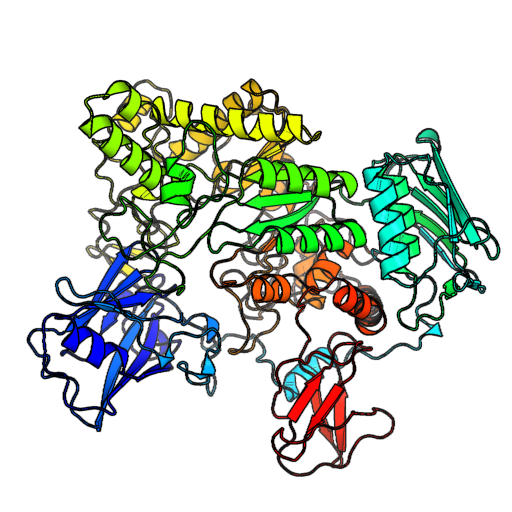LA A C 1
ATOM 4730 O O . ALA A 1 603 ? 36.761 68.128 28.966 1.00 26.97 630 ALA A O 1
ATOM 4732 N N . THR A 1 604 ? 35.776 66.200 28.361 1.00 23.23 631 THR A N 1
ATOM 4733 C CA . THR A 1 604 ? 35.220 65.946 29.683 1.00 21.85 631 THR A CA 1
ATOM 4734 C C . THR A 1 604 ? 36.334 65.585 30.640 1.00 23.41 631 THR A C 1
ATOM 4735 O O . THR A 1 604 ? 37.347 64.988 30.243 1.00 24.63 631 THR A O 1
ATOM 4739 N N . SER A 1 605 ? 36.158 65.881 31.924 1.00 21.89 632 SER A N 1
ATOM 4740 C CA . SER A 1 605 ? 37.177 65.576 32.919 1.00 24.66 632 SER A CA 1
ATOM 4741 C C . SER A 1 605 ? 37.146 64.101 33.307 1.00 23.14 632 SER A C 1
ATOM 4742 O O . SER A 1 605 ? 38.108 63.611 33.873 1.00 24.05 632 SER A O 1
ATOM 4745 N N . ARG A 1 606 ? 36.081 63.390 32.873 1.00 21.85 633 ARG A N 1
ATOM 4746 C CA . ARG A 1 606 ? 36.044 61.953 33.155 1.00 19.05 633 ARG A CA 1
ATOM 4747 C C . ARG A 1 606 ? 35.531 61.191 31.902 1.00 18.99 633 ARG A C 1
ATOM 4748 O O . ARG A 1 606 ? 34.698 61.762 31.200 1.00 17.09 633 ARG A O 1
ATOM 4756 N N . VAL A 1 607 ? 36.164 60.067 31.639 1.00 17.91 634 VAL A N 1
ATOM 4757 C CA . VAL A 1 607 ? 35.696 59.235 30.513 1.00 16.96 634 VAL A CA 1
ATOM 4758 C C . VAL A 1 607 ? 35.600 57.814 31.007 1.00 17.49 634 VAL A C 1
ATOM 4759 O O . VAL A 1 607 ? 36.582 57.260 31.507 1.00 17.52 634 VAL A O 1
ATOM 4763 N N . GLY A 1 608 ? 34.393 57.228 30.905 1.00 17.05 635 GLY A N 1
ATOM 4764 C CA . GLY A 1 608 ? 34.229 55.863 31.362 1.00 16.74 635 GLY A CA 1
ATOM 4765 C C . GLY A 1 608 ? 34.200 54.937 30.119 1.00 15.37 635 GLY A C 1
ATOM 4766 O O . GLY A 1 608 ? 33.891 55.380 28.994 1.00 15.75 635 GLY A O 1
ATOM 4767 N N . VAL A 1 609 ? 34.512 53.703 30.378 1.00 16.03 636 VAL A N 1
ATOM 4768 C CA . VAL A 1 609 ? 34.419 52.743 29.243 1.00 15.34 636 VAL A CA 1
ATOM 4769 C C . VAL A 1 609 ? 33.672 51.519 29.687 1.00 15.17 636 VAL A C 1
ATOM 4770 O O . VAL A 1 609 ? 33.905 51.013 30.760 1.00 16.70 636 VAL A O 1
ATOM 4774 N N . ASN A 1 610 ? 32.672 51.095 28.858 1.00 14.51 637 ASN A N 1
ATOM 4775 C CA . ASN A 1 610 ? 32.007 49.820 29.115 1.00 16.15 637 ASN A CA 1
ATOM 4776 C C . ASN A 1 610 ? 32.895 48.707 28.497 1.00 16.72 637 ASN A C 1
ATOM 4777 O O . ASN A 1 610 ? 32.804 48.365 27.337 1.00 22.08 637 ASN A O 1
ATOM 4782 N N . PHE A 1 611 ? 33.757 48.161 29.380 1.00 15.69 638 PHE A N 1
ATOM 4783 C CA . PHE A 1 611 ? 34.683 47.106 28.948 1.00 16.95 638 PHE A CA 1
ATOM 4784 C C . PHE A 1 611 ? 33.943 45.822 28.618 1.00 18.39 638 PHE A C 1
ATOM 4785 O O . PHE A 1 611 ? 33.336 45.243 29.519 1.00 16.18 638 PHE A O 1
ATOM 4793 N N . TRP A 1 612 ? 34.032 45.392 27.353 1.00 18.35 639 TRP A N 1
ATOM 4794 C CA . TRP A 1 612 ? 33.238 44.194 26.970 1.00 19.25 639 TRP A CA 1
ATOM 4795 C C . TRP A 1 612 ? 33.993 43.132 26.221 1.00 21.52 639 TRP A C 1
ATOM 4796 O O . TRP A 1 612 ? 33.405 42.309 25.492 1.00 21.17 639 TRP A O 1
ATOM 4807 N N . ASP A 1 613 ? 35.303 42.990 26.486 1.00 21.88 640 ASP A N 1
ATOM 4808 C CA . ASP A 1 613 ? 36.056 41.865 25.920 1.00 22.59 640 ASP A CA 1
ATOM 4809 C C . ASP A 1 613 ? 35.728 40.617 26.756 1.00 22.96 640 ASP A C 1
ATOM 4810 O O . ASP A 1 613 ? 35.396 40.792 27.945 1.00 23.48 640 ASP A O 1
ATOM 4815 N N . THR A 1 614 ? 35.815 39.438 26.156 1.00 21.41 641 THR A N 1
ATOM 4816 C CA . THR A 1 614 ? 35.667 38.224 26.964 1.00 21.85 641 THR A CA 1
ATOM 4817 C C . THR A 1 614 ? 37.036 37.902 27.580 1.00 22.84 641 THR A C 1
ATOM 4818 O O . THR A 1 614 ? 38.067 38.328 27.006 1.00 23.30 641 THR A O 1
ATOM 4822 N N . LEU A 1 615 ? 37.058 37.103 28.616 1.00 21.44 642 LEU A N 1
ATOM 4823 C CA . LEU A 1 615 ? 38.295 36.748 29.280 1.00 23.65 642 LEU A CA 1
ATOM 4824 C C . LEU A 1 615 ? 39.068 35.708 28.486 1.00 24.66 642 LEU A C 1
ATOM 4825 O O . LEU A 1 615 ? 40.304 35.794 28.509 1.00 25.74 642 LEU A O 1
ATOM 4830 N N . TYR A 1 616 ? 38.357 34.774 27.859 1.00 24.42 643 TYR A N 1
ATOM 4831 C CA . TYR A 1 616 ? 39.101 33.707 27.156 1.00 26.20 643 TYR A CA 1
ATOM 4832 C C . TYR A 1 616 ? 39.736 34.213 25.886 1.00 26.93 643 TYR A C 1
ATOM 4833 O O . TYR A 1 616 ? 40.521 33.496 25.241 1.00 27.76 643 TYR A O 1
ATOM 4842 N N . TRP A 1 617 ? 39.424 35.456 25.543 1.00 25.14 644 TRP A N 1
ATOM 4843 C CA . TRP A 1 617 ? 40.062 36.063 24.372 1.00 28.34 644 TRP A CA 1
ATOM 4844 C C . TRP A 1 617 ? 41.124 37.112 24.823 1.00 29.14 644 TRP A C 1
ATOM 4845 O O . TRP A 1 617 ? 41.591 37.921 24.019 1.00 31.01 644 TRP A O 1
ATOM 4856 N N . GLY A 1 618 ? 41.486 37.079 26.142 1.00 25.88 645 GLY A N 1
ATOM 4857 C CA . GLY A 1 618 ? 42.521 37.987 26.646 1.00 25.73 645 GLY A CA 1
ATOM 4858 C C . GLY A 1 618 ? 42.021 39.200 27.388 1.00 24.55 645 GLY A C 1
ATOM 4859 O O . GLY A 1 618 ? 42.771 40.161 27.663 1.00 23.46 645 GLY A O 1
ATOM 4860 N N . GLY A 1 619 ? 40.712 39.213 27.701 1.00 21.02 646 GLY A N 1
ATOM 4861 C CA . GLY A 1 619 ? 40.180 40.407 28.415 1.00 21.54 646 GLY A CA 1
ATOM 4862 C C . GLY A 1 619 ? 40.826 40.553 29.787 1.00 21.01 646 GLY A C 1
ATOM 4863 O O . GLY A 1 619 ? 40.794 41.664 30.337 1.00 22.37 646 GLY A O 1
ATOM 4864 N N . PHE A 1 620 ? 41.344 39.513 30.401 1.00 23.59 647 PHE A N 1
ATOM 4865 C CA . PHE A 1 620 ? 41.966 39.604 31.714 1.00 24.99 647 PHE A CA 1
ATOM 4866 C C . PHE A 1 620 ? 43.258 40.438 31.621 1.00 27.29 647 PHE A C 1
ATOM 4867 O O . PHE A 1 620 ? 43.777 40.852 32.648 1.00 25.78 647 PHE A O 1
ATOM 4875 N N . ASP A 1 621 ? 43.728 40.669 30.391 1.00 25.98 648 ASP A N 1
ATOM 4876 C CA . ASP A 1 621 ? 44.946 41.454 30.223 1.00 27.60 648 ASP A CA 1
ATOM 4877 C C . ASP A 1 621 ? 44.686 42.774 29.524 1.00 26.76 648 ASP A C 1
ATOM 4878 O O . ASP A 1 621 ? 45.362 43.758 29.845 1.00 28.91 648 ASP A O 1
ATOM 4883 N N . SER A 1 622 ? 43.714 42.861 28.616 1.00 24.90 649 SER A N 1
ATOM 4884 C CA . SER A 1 622 ? 43.426 44.106 27.927 1.00 23.28 649 SER A CA 1
ATOM 4885 C C . SER A 1 622 ? 42.696 45.123 28.813 1.00 21.97 649 SER A C 1
ATOM 4886 O O . SER A 1 622 ? 42.743 46.311 28.504 1.00 22.44 649 SER A O 1
ATOM 4889 N N . VAL A 1 623 ? 42.056 44.666 29.878 1.00 23.44 650 VAL A N 1
ATOM 4890 C CA . VAL A 1 623 ? 41.320 45.591 30.758 1.00 22.56 650 VAL A CA 1
ATOM 4891 C C . VAL A 1 623 ? 42.273 46.588 31.418 1.00 24.33 650 VAL A C 1
ATOM 4892 O O . VAL A 1 623 ? 41.998 47.776 31.506 1.00 23.57 650 VAL A O 1
ATOM 4896 N N . ASN A 1 624 ? 43.449 46.081 31.822 1.00 24.96 651 ASN A N 1
ATOM 4897 C CA . ASN A 1 624 ? 44.432 46.885 32.514 1.00 25.81 651 ASN A CA 1
ATOM 4898 C C . ASN A 1 624 ? 44.715 48.171 31.745 1.00 27.88 651 ASN A C 1
ATOM 4899 O O . ASN A 1 624 ? 44.517 49.261 32.286 1.00 30.61 651 ASN A O 1
ATOM 4904 N N . ASP A 1 625 ? 45.165 48.031 30.514 1.00 27.64 652 ASP A N 1
ATOM 4905 C CA . ASP A 1 625 ? 45.483 49.200 29.711 1.00 27.68 652 ASP A CA 1
ATOM 4906 C C . ASP A 1 625 ? 44.416 50.276 29.757 1.00 26.64 652 ASP A C 1
ATOM 4907 O O . ASP A 1 625 ? 44.738 51.462 29.579 1.00 24.96 652 ASP A O 1
ATOM 4912 N N . TRP A 1 626 ? 43.129 49.929 29.912 1.00 24.77 653 TRP A N 1
ATOM 4913 C CA . TRP A 1 626 ? 42.130 51.001 29.895 1.00 22.52 653 TRP A CA 1
ATOM 4914 C C . TRP A 1 626 ? 42.225 51.859 31.154 1.00 19.86 653 TRP A C 1
ATOM 4915 O O . TRP A 1 626 ? 42.110 53.075 31.035 1.00 22.24 653 TRP A O 1
ATOM 4926 N N . ALA A 1 627 ? 42.356 51.252 32.330 1.00 19.98 654 ALA A N 1
ATOM 4927 C CA . ALA A 1 627 ? 42.449 52.069 33.544 1.00 21.38 654 ALA A CA 1
ATOM 4928 C C . ALA A 1 627 ? 43.770 52.861 33.502 1.00 24.06 654 ALA A C 1
ATOM 4929 O O . ALA A 1 627 ? 43.801 54.029 33.830 1.00 23.19 654 ALA A O 1
ATOM 4931 N N . ASN A 1 628 ? 44.830 52.147 33.071 1.00 24.54 655 ASN A N 1
ATOM 4932 C CA . ASN A 1 628 ? 46.154 52.814 33.039 1.00 26.28 655 ASN A CA 1
ATOM 4933 C C . ASN A 1 628 ? 46.202 53.971 32.072 1.00 27.60 655 ASN A C 1
ATOM 4934 O O . ASN A 1 628 ? 47.035 54.902 32.237 1.00 30.10 655 ASN A O 1
ATOM 4939 N N . LYS A 1 629 ? 45.284 54.108 31.132 1.00 26.20 656 LYS A N 1
ATOM 4940 C CA . LYS A 1 629 ? 45.220 55.215 30.192 1.00 25.94 656 LYS A CA 1
ATOM 4941 C C . LYS A 1 629 ? 44.270 56.293 30.737 1.00 23.93 656 LYS A C 1
ATOM 4942 O O . LYS A 1 629 ? 43.978 57.293 30.096 1.00 23.75 656 LYS A O 1
ATOM 4948 N N . GLY A 1 630 ? 43.821 56.061 31.975 1.00 22.29 657 GLY A N 1
ATOM 4949 C CA . GLY A 1 630 ? 43.007 57.060 32.649 1.00 19.48 657 GLY A CA 1
ATOM 4950 C C . GLY A 1 630 ? 41.511 56.930 32.485 1.00 20.36 657 GLY A C 1
ATOM 4951 O O . GLY A 1 630 ? 40.771 57.811 32.954 1.00 20.58 657 GLY A O 1
ATOM 4952 N N . TYR A 1 631 ? 41.020 55.902 31.808 1.00 18.97 658 TYR A N 1
ATOM 4953 C CA . TYR A 1 631 ? 39.571 55.710 31.673 1.00 19.30 658 TYR A CA 1
ATOM 4954 C C . TYR A 1 631 ? 39.042 55.048 32.922 1.00 18.46 658 TYR A C 1
ATOM 4955 O O . TYR A 1 631 ? 39.759 54.248 33.534 1.00 20.56 658 TYR A O 1
ATOM 4964 N N . GLU A 1 632 ? 37.762 55.258 33.251 1.00 18.52 659 GLU A N 1
ATOM 4965 C CA . GLU A 1 632 ? 37.155 54.578 34.385 1.00 17.16 659 GLU A CA 1
ATOM 4966 C C . GLU A 1 632 ? 36.503 53.289 33.830 1.00 17.90 659 GLU A C 1
ATOM 4967 O O . GLU A 1 632 ? 35.610 53.450 32.969 1.00 19.08 659 GLU A O 1
ATOM 4973 N N . VAL A 1 633 ? 36.994 52.157 34.231 1.00 16.79 660 VAL A N 1
ATOM 4974 C CA . VAL A 1 633 ? 36.481 50.901 33.660 1.00 16.77 660 VAL A CA 1
ATOM 4975 C C . VAL A 1 633 ? 35.184 50.444 34.320 1.00 15.45 660 VAL A C 1
ATOM 4976 O O . VAL A 1 633 ? 35.114 50.175 35.514 1.00 14.95 660 VAL A O 1
ATOM 4980 N N . VAL A 1 634 ? 34.151 50.377 33.473 1.00 16.49 661 VAL A N 1
ATOM 4981 C CA . VAL A 1 634 ? 32.857 49.818 33.935 1.00 15.32 661 VAL A CA 1
ATOM 4982 C C . VAL A 1 634 ? 32.858 48.381 33.391 1.00 15.38 661 VAL A C 1
ATOM 4983 O O . VAL A 1 634 ? 32.816 48.177 32.152 1.00 15.52 661 VAL A O 1
ATOM 4987 N N . VAL A 1 635 ? 33.047 47.422 34.279 1.00 14.80 662 VAL A N 1
ATOM 4988 C CA . VAL A 1 635 ? 33.191 46.009 33.876 1.00 14.73 662 VAL A CA 1
ATOM 4989 C C . VAL A 1 635 ? 31.839 45.571 33.311 1.00 14.41 662 VAL A C 1
ATOM 4990 O O . VAL A 1 635 ? 30.878 45.644 34.034 1.00 12.87 662 VAL A O 1
ATOM 4994 N N . SER A 1 636 ? 31.838 45.111 32.050 1.00 14.62 663 SER A N 1
ATOM 4995 C CA . SER A 1 636 ? 30.586 44.752 31.382 1.00 15.39 663 SER A CA 1
ATOM 4996 C C . SER A 1 636 ? 30.786 43.485 30.563 1.00 15.91 663 SER A C 1
ATOM 4997 O O . SER A 1 636 ? 30.110 43.277 29.556 1.00 15.74 663 SER A O 1
ATOM 5000 N N . ASN A 1 637 ? 31.717 42.647 31.020 1.00 13.81 664 ASN A N 1
ATOM 5001 C CA . ASN A 1 637 ? 32.105 41.462 30.256 1.00 15.65 664 ASN A CA 1
ATOM 5002 C C . ASN A 1 637 ? 30.915 40.618 29.817 1.00 13.40 664 ASN A C 1
ATOM 5003 O O . ASN A 1 637 ? 30.191 40.061 30.633 1.00 15.63 664 ASN A O 1
ATOM 5008 N N . PRO A 1 638 ? 30.796 40.354 28.530 1.00 12.74 665 PRO A N 1
ATOM 5009 C CA . PRO A 1 638 ? 29.699 39.563 27.999 1.00 13.30 665 PRO A CA 1
ATOM 5010 C C . PRO A 1 638 ? 29.707 38.113 28.419 1.00 14.11 665 PRO A C 1
ATOM 5011 O O . PRO A 1 638 ? 28.680 37.416 28.392 1.00 12.93 665 PRO A O 1
ATOM 5015 N N . ASP A 1 639 ? 30.903 37.573 28.780 1.00 10.54 666 ASP A N 1
ATOM 5016 C CA . ASP A 1 639 ? 30.926 36.201 29.219 1.00 12.60 666 ASP A CA 1
ATOM 5017 C C . ASP A 1 639 ? 30.394 36.001 30.630 1.00 14.24 666 ASP A C 1
ATOM 5018 O O . ASP A 1 639 ? 30.254 34.855 31.033 1.00 13.59 666 ASP A O 1
ATOM 5023 N N . TYR A 1 640 ? 29.992 37.057 31.348 1.00 12.69 667 TYR A N 1
ATOM 5024 C CA . TYR A 1 640 ? 29.446 36.932 32.675 1.00 13.15 667 TYR A CA 1
ATOM 5025 C C . TYR A 1 640 ? 28.222 37.806 32.953 1.00 13.85 667 TYR A C 1
ATOM 5026 O O . TYR A 1 640 ? 27.281 37.321 33.585 1.00 15.21 667 TYR A O 1
ATOM 5035 N N . VAL A 1 641 ? 28.210 39.042 32.463 1.00 13.19 668 VAL A N 1
ATOM 5036 C CA . VAL A 1 641 ? 27.099 39.936 32.821 1.00 13.28 668 VAL A CA 1
ATOM 5037 C C . VAL A 1 641 ? 26.284 40.429 31.651 1.00 13.76 668 VAL A C 1
ATOM 5038 O O . VAL A 1 641 ? 25.675 41.508 31.692 1.00 13.20 668 VAL A O 1
ATOM 5042 N N . TYR A 1 642 ? 26.286 39.669 30.532 1.00 12.67 669 TYR A N 1
ATOM 5043 C CA . TYR A 1 642 ? 25.316 39.968 29.461 1.00 11.78 669 TYR A CA 1
ATOM 5044 C C . TYR A 1 642 ? 24.075 39.112 29.789 1.00 13.72 669 TYR A C 1
ATOM 5045 O O . TYR A 1 642 ? 24.112 37.879 29.770 1.00 12.15 669 TYR A O 1
ATOM 5054 N N . MET A 1 643 ? 23.002 39.787 30.217 1.00 13.03 670 MET A N 1
ATOM 5055 C CA . MET A 1 643 ? 21.768 39.154 30.615 1.00 12.84 670 MET A CA 1
ATOM 5056 C C . MET A 1 643 ? 20.868 38.825 29.436 1.00 11.36 670 MET A C 1
ATOM 5057 O O . MET A 1 643 ? 19.740 38.386 29.626 1.00 12.65 670 MET A O 1
ATOM 5062 N N . ASP A 1 644 ? 21.330 39.039 28.209 1.00 10.40 671 ASP A N 1
ATOM 5063 C CA . ASP A 1 644 ? 20.587 38.593 27.031 1.00 11.64 671 ASP A CA 1
ATOM 5064 C C . ASP A 1 644 ? 21.059 37.181 26.659 1.00 11.83 671 ASP A C 1
ATOM 5065 O O . ASP A 1 644 ? 20.602 36.649 25.647 1.00 11.60 671 ASP A O 1
ATOM 5070 N N . PHE A 1 645 ? 22.011 36.628 27.415 1.00 11.46 672 PHE A N 1
ATOM 5071 C CA . PHE A 1 645 ? 22.518 35.267 27.171 1.00 11.08 672 PHE A CA 1
ATOM 5072 C C . PHE A 1 645 ? 21.756 34.270 28.042 1.00 10.93 672 PHE A C 1
ATOM 5073 O O . PHE A 1 645 ? 21.006 34.611 28.975 1.00 11.25 672 PHE A O 1
ATOM 5081 N N . PRO A 1 646 ? 21.842 32.990 27.727 1.00 11.65 673 PRO A N 1
ATOM 5082 C CA . PRO A 1 646 ? 21.057 31.953 28.350 1.00 12.83 673 PRO A CA 1
ATOM 5083 C C . PRO A 1 646 ? 21.404 31.662 29.787 1.00 12.05 673 PRO A C 1
ATOM 5084 O O . PRO A 1 646 ? 22.561 31.839 30.183 1.00 11.99 673 PRO A O 1
ATOM 5088 N N . TYR A 1 647 ? 20.370 31.283 30.540 1.00 12.69 674 TYR A N 1
ATOM 5089 C CA . TYR A 1 647 ? 20.684 30.929 31.924 1.00 12.56 674 TYR A CA 1
ATOM 5090 C C . TYR A 1 647 ? 21.376 29.569 31.941 1.00 12.65 674 TYR A C 1
ATOM 5091 O O . TYR A 1 647 ? 22.059 29.251 32.925 1.00 14.70 674 TYR A O 1
ATOM 5100 N N . GLU A 1 648 ? 21.076 28.720 30.968 1.00 12.80 675 GLU A N 1
ATOM 5101 C CA . GLU A 1 648 ? 21.636 27.364 30.986 1.00 10.55 675 GLU A CA 1
ATOM 5102 C C . GLU A 1 648 ? 21.703 26.822 29.574 1.00 12.58 675 GLU A C 1
ATOM 5103 O O . GLU A 1 648 ? 21.066 27.304 28.637 1.00 14.34 675 GLU A O 1
ATOM 5109 N N . VAL A 1 649 ? 22.601 25.820 29.419 1.00 12.29 676 VAL A N 1
ATOM 5110 C CA . VAL A 1 649 ? 22.776 25.250 28.072 1.00 13.01 676 VAL A CA 1
ATOM 5111 C C . VAL A 1 649 ? 21.671 24.255 27.769 1.00 14.09 676 VAL A C 1
ATOM 5112 O O . VAL A 1 649 ? 21.695 23.060 28.091 1.00 13.47 676 VAL A O 1
ATOM 5116 N N . ASN A 1 650 ? 20.623 24.761 27.108 1.00 11.63 677 ASN A N 1
ATOM 5117 C CA . ASN A 1 650 ? 19.464 23.902 26.758 1.00 11.58 677 ASN A CA 1
ATOM 5118 C C . ASN A 1 650 ? 18.829 24.616 25.576 1.00 13.01 677 ASN A C 1
ATOM 5119 O O . ASN A 1 650 ? 18.536 25.827 25.699 1.00 12.56 677 ASN A O 1
ATOM 5124 N N . PRO A 1 651 ? 18.553 23.942 24.508 1.00 13.73 678 PRO A N 1
ATOM 5125 C CA . PRO A 1 651 ? 18.071 24.587 23.285 1.00 13.55 678 PRO A CA 1
ATOM 5126 C C . PRO A 1 651 ? 16.678 25.155 23.412 1.00 13.32 678 PRO A C 1
ATOM 5127 O O . PRO A 1 651 ? 16.232 25.853 22.469 1.00 13.12 678 PRO A O 1
ATOM 5131 N N . ASP A 1 652 ? 16.024 24.946 24.550 1.00 12.08 679 ASP A N 1
ATOM 5132 C CA . ASP A 1 652 ? 14.694 25.569 24.732 1.00 11.90 679 ASP A CA 1
ATOM 5133 C C . ASP A 1 652 ? 14.805 26.870 25.523 1.00 13.28 679 ASP A C 1
ATOM 5134 O O . ASP A 1 652 ? 13.789 27.475 25.863 1.00 15.86 679 ASP A O 1
ATOM 5139 N N . GLU A 1 653 ? 16.015 27.298 25.876 1.00 13.84 680 GLU A N 1
ATOM 5140 C CA . GLU A 1 653 ? 16.187 28.510 26.658 1.00 12.39 680 GLU A CA 1
ATOM 5141 C C . GLU A 1 653 ? 16.300 29.719 25.724 1.00 10.80 680 GLU A C 1
ATOM 5142 O O . GLU A 1 653 ? 16.715 29.607 24.570 1.00 11.49 680 GLU A O 1
ATOM 5148 N N . ARG A 1 654 ? 16.016 30.879 26.305 1.00 13.52 681 ARG A N 1
ATOM 5149 C CA . ARG A 1 654 ? 16.075 32.123 25.559 1.00 10.47 681 ARG A CA 1
ATOM 5150 C C . ARG A 1 654 ? 17.435 32.793 25.710 1.00 12.21 681 ARG A C 1
ATOM 5151 O O . ARG A 1 654 ? 18.085 32.721 26.768 1.00 10.19 681 ARG A O 1
ATOM 5159 N N . GLY A 1 655 ? 17.878 33.420 24.632 1.00 10.65 682 GLY A N 1
ATOM 5160 C CA . GLY A 1 655 ? 19.054 34.249 24.682 1.00 10.74 682 GLY A CA 1
ATOM 5161 C C . GLY A 1 655 ? 20.015 34.118 23.509 1.00 12.70 682 GLY A C 1
ATOM 5162 O O . GLY A 1 655 ? 20.107 33.076 22.869 1.00 14.08 682 GLY A O 1
ATOM 5163 N N . TYR A 1 656 ? 20.719 35.206 23.270 1.00 10.83 683 TYR A N 1
ATOM 5164 C CA . TYR A 1 656 ? 21.857 35.182 22.340 1.00 11.97 683 TYR A CA 1
ATOM 5165 C C . TYR A 1 656 ? 22.996 34.509 23.116 1.00 12.29 683 TYR A C 1
ATOM 5166 O O . TYR A 1 656 ? 22.865 34.222 24.297 1.00 14.00 683 TYR A O 1
ATOM 5175 N N . TYR A 1 657 ? 24.084 34.161 22.401 1.00 11.11 684 TYR A N 1
ATOM 5176 C CA . TYR A 1 657 ? 25.134 33.383 23.075 1.00 12.95 684 TYR A CA 1
ATOM 5177 C C . TYR A 1 657 ? 26.470 33.523 22.367 1.00 13.23 684 TYR A C 1
ATOM 5178 O O . TYR A 1 657 ? 27.334 32.603 22.420 1.00 14.71 684 TYR A O 1
ATOM 5187 N N . TRP A 1 658 ? 26.729 34.670 21.773 1.00 13.01 685 TRP A N 1
ATOM 5188 C CA . TRP A 1 658 ? 27.992 34.852 21.037 1.00 13.99 685 TRP A CA 1
ATOM 5189 C C . TRP A 1 658 ? 29.177 34.950 21.978 1.00 14.39 685 TRP A C 1
ATOM 5190 O O . TRP A 1 658 ? 30.265 34.389 21.633 1.00 15.08 685 TRP A O 1
ATOM 5201 N N . GLY A 1 659 ? 28.979 35.417 23.199 1.00 14.28 686 GLY A N 1
ATOM 5202 C CA . GLY A 1 659 ? 30.116 35.618 24.119 1.00 14.10 686 GLY A CA 1
ATOM 5203 C C . GLY A 1 659 ? 30.366 34.442 25.052 1.00 16.77 686 GLY A C 1
ATOM 5204 O O . GLY A 1 659 ? 31.479 34.276 25.579 1.00 16.19 686 GLY A O 1
ATOM 5205 N N . THR A 1 660 ? 29.339 33.658 25.322 1.00 15.02 687 THR A N 1
ATOM 5206 C CA . THR A 1 660 ? 29.440 32.475 26.182 1.00 14.30 687 THR A CA 1
ATOM 5207 C C . THR A 1 660 ? 28.162 31.661 26.032 1.00 14.12 687 THR A C 1
ATOM 5208 O O . THR A 1 660 ? 27.183 32.153 25.440 1.00 15.71 687 THR A O 1
ATOM 5212 N N . ARG A 1 661 ? 28.160 30.379 26.437 1.00 12.37 688 ARG A N 1
ATOM 5213 C CA . ARG A 1 661 ? 26.970 29.579 26.187 1.00 12.31 688 ARG A CA 1
ATOM 5214 C C . ARG A 1 661 ? 25.929 29.757 27.274 1.00 14.35 688 ARG A C 1
ATOM 5215 O O . ARG A 1 661 ? 24.763 29.469 27.038 1.00 12.93 688 ARG A O 1
ATOM 5223 N N . PHE A 1 662 ? 26.318 30.216 28.471 1.00 14.24 689 PHE A N 1
ATOM 5224 C CA . PHE A 1 662 ? 25.294 30.417 29.522 1.00 15.53 689 PHE A CA 1
ATOM 5225 C C . PHE A 1 662 ? 25.886 31.242 30.668 1.00 14.45 689 PHE A C 1
ATOM 5226 O O . PHE A 1 662 ? 27.101 31.252 30.817 1.00 14.57 689 PHE A O 1
ATOM 5234 N N . SER A 1 663 ? 25.033 31.953 31.390 1.00 13.56 690 SER A N 1
ATOM 5235 C CA . SER A 1 663 ? 25.489 32.637 32.613 1.00 13.65 690 SER A CA 1
ATOM 5236 C C . SER A 1 663 ? 24.318 32.561 33.610 1.00 14.17 690 SER A C 1
ATOM 5237 O O . SER A 1 663 ? 23.345 33.302 33.383 1.00 13.81 690 SER A O 1
ATOM 5240 N N . ASP A 1 664 ? 24.378 31.663 34.581 1.00 15.68 691 ASP A N 1
ATOM 5241 C CA . ASP A 1 664 ? 23.256 31.513 35.521 1.00 15.18 691 ASP A CA 1
ATOM 5242 C C . ASP A 1 664 ? 23.515 32.361 36.761 1.00 14.33 691 ASP A C 1
ATOM 5243 O O . ASP A 1 664 ? 24.525 33.064 36.754 1.00 14.48 691 ASP A O 1
ATOM 5248 N N . GLU A 1 665 ? 22.569 32.312 37.705 1.00 15.49 692 GLU A N 1
ATOM 5249 C CA . GLU A 1 665 ? 22.761 33.143 38.888 1.00 14.62 692 GLU A CA 1
ATOM 5250 C C . GLU A 1 665 ? 24.156 32.846 39.492 1.00 16.00 692 GLU A C 1
ATOM 5251 O O . GLU A 1 665 ? 24.791 33.789 39.961 1.00 17.72 692 GLU A O 1
ATOM 5257 N N . ARG A 1 666 ? 24.462 31.572 39.574 1.00 15.97 693 ARG A N 1
ATOM 5258 C CA . ARG A 1 666 ? 25.720 31.126 40.204 1.00 15.47 693 ARG A CA 1
ATOM 5259 C C . ARG A 1 666 ? 26.932 31.709 39.512 1.00 15.16 693 ARG A C 1
ATOM 5260 O O . ARG A 1 666 ? 27.875 32.202 40.159 1.00 14.11 693 ARG A O 1
ATOM 5268 N N . LYS A 1 667 ? 26.942 31.643 38.178 1.00 15.71 694 LYS A N 1
ATOM 5269 C CA . LYS A 1 667 ? 28.061 32.159 37.398 1.00 15.35 694 LYS A CA 1
ATOM 5270 C C . LYS A 1 667 ? 28.245 33.649 37.549 1.00 16.17 694 LYS A C 1
ATOM 5271 O O . LYS A 1 667 ? 29.370 34.127 37.746 1.00 13.64 694 LYS A O 1
ATOM 5277 N N . VAL A 1 668 ? 27.136 34.408 37.491 1.00 14.49 695 VAL A N 1
ATOM 5278 C CA . VAL A 1 668 ? 27.214 35.848 37.649 1.00 13.88 695 VAL A CA 1
ATOM 5279 C C . VAL A 1 668 ? 27.836 36.131 39.027 1.00 14.60 695 VAL A C 1
ATOM 5280 O O . VAL A 1 668 ? 28.690 36.995 39.134 1.00 15.64 695 VAL A O 1
ATOM 5284 N N . PHE A 1 669 ? 27.324 35.422 40.015 1.00 15.18 696 PHE A N 1
ATOM 5285 C CA . PHE A 1 669 ? 27.809 35.587 41.385 1.00 16.78 696 PHE A CA 1
ATOM 5286 C C . PHE A 1 669 ? 29.285 35.197 41.542 1.00 18.90 696 PHE A C 1
ATOM 5287 O O . PHE A 1 669 ? 29.974 35.815 42.358 1.00 19.85 696 PHE A O 1
ATOM 5295 N N . SER A 1 670 ? 29.734 34.187 40.816 1.00 17.68 697 SER A N 1
ATOM 5296 C CA . SER A 1 670 ? 31.125 33.735 40.926 1.00 19.24 697 SER A CA 1
ATOM 5297 C C . SER A 1 670 ? 32.109 34.643 40.222 1.00 16.37 697 SER A C 1
ATOM 5298 O O . SER A 1 670 ? 33.346 34.461 40.380 1.00 19.72 697 SER A O 1
ATOM 5301 N N . PHE A 1 671 ? 31.663 35.597 39.437 1.00 16.65 698 PHE A N 1
ATOM 5302 C CA . PHE A 1 671 ? 32.539 36.508 38.700 1.00 16.29 698 PHE A CA 1
ATOM 5303 C C . PHE A 1 671 ? 33.280 37.457 39.605 1.00 19.20 698 PHE A C 1
ATOM 5304 O O . PHE A 1 671 ? 32.604 38.122 40.422 1.00 19.27 698 PHE A O 1
ATOM 5312 N N . ALA A 1 672 ? 34.590 37.560 39.505 1.00 18.29 699 ALA A N 1
ATOM 5313 C CA . ALA A 1 672 ? 35.400 38.506 40.283 1.00 19.22 699 ALA A CA 1
ATOM 5314 C C . ALA A 1 672 ? 35.838 39.622 39.342 1.00 19.41 699 ALA A C 1
ATOM 5315 O O . ALA A 1 672 ? 36.743 39.395 38.511 1.00 21.68 699 ALA A O 1
ATOM 5317 N N . PRO A 1 673 ? 35.136 40.723 39.289 1.00 18.01 700 PRO A N 1
ATOM 5318 C CA . PRO A 1 673 ? 35.348 41.807 38.392 1.00 19.12 700 PRO A CA 1
ATOM 5319 C C . PRO A 1 673 ? 36.622 42.602 38.629 1.00 19.27 700 PRO A C 1
ATOM 5320 O O . PRO A 1 673 ? 37.040 43.329 37.729 1.00 21.28 700 PRO A O 1
ATOM 5324 N N . ASP A 1 674 ? 37.167 42.574 39.835 1.00 18.33 701 ASP A N 1
ATOM 5325 C CA . ASP A 1 674 ? 38.352 43.396 40.088 1.00 19.04 701 ASP A CA 1
ATOM 5326 C C . ASP A 1 674 ? 39.647 42.600 40.101 1.00 18.33 701 ASP A C 1
ATOM 5327 O O . ASP A 1 674 ? 40.734 43.156 40.345 1.00 20.69 701 ASP A O 1
ATOM 5332 N N . ASN A 1 675 ? 39.570 41.338 39.769 1.00 15.90 702 ASN A N 1
ATOM 5333 C CA . ASN A 1 675 ? 40.784 40.479 39.664 1.00 15.20 702 ASN A CA 1
ATOM 5334 C C . ASN A 1 675 ? 40.442 39.504 38.521 1.00 15.83 702 ASN A C 1
ATOM 5335 O O . ASN A 1 675 ? 40.195 38.336 38.787 1.00 17.57 702 ASN A O 1
ATOM 5340 N N . MET A 1 676 ? 40.300 40.055 37.325 1.00 17.26 703 MET A N 1
ATOM 5341 C CA . MET A 1 676 ? 39.840 39.260 36.185 1.00 19.46 703 MET A CA 1
ATOM 5342 C C . MET A 1 676 ? 40.501 37.950 35.929 1.00 20.08 703 MET A C 1
ATOM 5343 O O . MET A 1 676 ? 39.819 36.932 35.689 1.00 16.71 703 MET A O 1
ATOM 5348 N N . PRO A 1 677 ? 41.807 37.801 36.084 1.00 20.04 704 PRO A N 1
ATOM 5349 C CA . PRO A 1 677 ? 42.448 36.521 35.872 1.00 19.20 704 PRO A CA 1
ATOM 5350 C C . PRO A 1 677 ? 41.939 35.406 36.737 1.00 17.54 704 PRO A C 1
ATOM 5351 O O . PRO A 1 677 ? 42.065 34.234 36.383 1.00 20.78 704 PRO A O 1
ATOM 5355 N N . GLN A 1 678 ? 41.456 35.690 37.972 1.00 17.42 705 GLN A N 1
ATOM 5356 C CA . GLN A 1 678 ? 41.086 34.598 38.859 1.00 17.31 705 GLN A CA 1
ATOM 5357 C C . GLN A 1 678 ? 39.913 33.799 38.316 1.00 17.47 705 GLN A C 1
ATOM 5358 O O . GLN A 1 678 ? 39.664 32.667 38.706 1.00 14.75 705 GLN A O 1
ATOM 5364 N N . ASN A 1 679 ? 39.197 34.452 37.371 1.00 17.17 706 ASN A N 1
ATOM 5365 C CA . ASN A 1 679 ? 38.025 33.756 36.814 1.00 17.29 706 ASN A CA 1
ATOM 5366 C C . ASN A 1 679 ? 38.411 32.489 36.087 1.00 19.63 706 ASN A C 1
ATOM 5367 O O . ASN A 1 679 ? 37.575 31.599 35.928 1.00 17.84 706 ASN A O 1
ATOM 5372 N N . ALA A 1 680 ? 39.676 32.357 35.672 1.00 20.41 707 ALA A N 1
ATOM 5373 C CA . ALA A 1 680 ? 40.133 31.092 35.071 1.00 19.83 707 ALA A CA 1
ATOM 5374 C C . ALA A 1 680 ? 39.949 29.884 35.952 1.00 20.36 707 ALA A C 1
ATOM 5375 O O . ALA A 1 680 ? 39.886 28.761 35.407 1.00 21.20 707 ALA A O 1
ATOM 5377 N N . GLU A 1 681 ? 39.964 30.012 37.288 1.00 19.54 708 GLU A N 1
ATOM 5378 C CA . GLU A 1 681 ? 39.786 28.844 38.121 1.00 20.41 708 GLU A CA 1
ATOM 5379 C C . GLU A 1 681 ? 38.337 28.588 38.481 1.00 19.90 708 GLU A C 1
ATOM 5380 O O . GLU A 1 681 ? 38.026 27.523 39.017 1.00 19.35 708 GLU A O 1
ATOM 5386 N N . THR A 1 682 ? 37.460 29.551 38.128 1.00 18.77 709 THR A N 1
ATOM 5387 C CA . THR A 1 682 ? 36.087 29.447 38.575 1.00 16.99 709 THR A CA 1
ATOM 5388 C C . THR A 1 682 ? 35.030 29.455 37.482 1.00 17.81 709 THR A C 1
ATOM 5389 O O . THR A 1 682 ? 33.849 29.524 37.812 1.00 19.23 709 THR A O 1
ATOM 5393 N N . SER A 1 683 ? 35.464 29.393 36.246 1.00 16.52 710 SER A N 1
ATOM 5394 C CA . SER A 1 683 ? 34.504 29.396 35.135 1.00 17.71 710 SER A CA 1
ATOM 5395 C C . SER A 1 683 ? 35.144 28.698 33.945 1.00 18.44 710 SER A C 1
ATOM 5396 O O . SER A 1 683 ? 36.346 28.410 33.994 1.00 18.98 710 SER A O 1
ATOM 5399 N N . VAL A 1 684 ? 34.327 28.402 32.933 1.00 16.64 711 VAL A N 1
ATOM 5400 C CA . VAL A 1 684 ? 34.860 27.822 31.707 1.00 17.43 711 VAL A CA 1
ATOM 5401 C C . VAL A 1 684 ? 34.503 28.751 30.547 1.00 17.95 711 VAL A C 1
ATOM 5402 O O . VAL A 1 684 ? 33.676 29.673 30.680 1.00 17.93 711 VAL A O 1
ATOM 5406 N N . ASP A 1 685 ? 35.142 28.528 29.403 1.00 17.02 712 ASP A N 1
ATOM 5407 C CA . ASP A 1 685 ? 34.943 29.399 28.264 1.00 15.40 712 ASP A CA 1
ATOM 5408 C C . ASP A 1 685 ? 33.673 29.081 27.475 1.00 13.49 712 ASP A C 1
ATOM 5409 O O . ASP A 1 685 ? 32.793 28.327 27.900 1.00 16.46 712 ASP A O 1
ATOM 5414 N N . ARG A 1 686 ? 33.565 29.726 26.309 1.00 15.60 713 ARG A N 1
ATOM 5415 C CA . ARG A 1 686 ? 32.309 29.594 25.538 1.00 14.40 713 ARG A CA 1
ATOM 5416 C C . ARG A 1 686 ? 32.037 28.169 25.111 1.00 15.41 713 ARG A C 1
ATOM 5417 O O . ARG A 1 686 ? 30.877 27.842 24.804 1.00 12.32 713 ARG A O 1
ATOM 5425 N N . ASP A 1 687 ? 33.099 27.356 25.018 1.00 15.31 714 ASP A N 1
ATOM 5426 C CA . ASP A 1 687 ? 32.943 25.974 24.590 1.00 16.45 714 ASP A CA 1
ATOM 5427 C C . ASP A 1 687 ? 33.106 25.002 25.763 1.00 15.52 714 ASP A C 1
ATOM 5428 O O . ASP A 1 687 ? 33.272 23.796 25.549 1.00 17.35 714 ASP A O 1
ATOM 5433 N N . GLY A 1 688 ? 32.994 25.500 26.983 1.00 13.41 715 GLY A N 1
ATOM 5434 C CA . GLY A 1 688 ? 33.037 24.669 28.193 1.00 13.87 715 GLY A CA 1
ATOM 5435 C C . GLY A 1 688 ? 34.458 24.246 28.592 1.00 15.43 715 GLY A C 1
ATOM 5436 O O . GLY A 1 688 ? 34.589 23.384 29.480 1.00 15.97 715 GLY A O 1
ATOM 5437 N N . ASN A 1 689 ? 35.451 24.808 27.982 1.00 16.44 716 ASN A N 1
ATOM 5438 C CA . ASN A 1 689 ? 36.832 24.406 28.260 1.00 20.02 716 ASN A CA 1
ATOM 5439 C C . ASN A 1 689 ? 37.465 25.282 29.321 1.00 22.09 716 ASN A C 1
ATOM 5440 O O . ASN A 1 689 ? 37.118 26.462 29.437 1.00 20.78 716 ASN A O 1
ATOM 5445 N N . HIS A 1 690 ? 38.488 24.722 29.979 1.00 22.03 717 HIS A N 1
ATOM 5446 C CA . HIS A 1 690 ? 39.258 25.528 30.908 1.00 23.57 717 HIS A CA 1
ATOM 5447 C C . HIS A 1 690 ? 40.097 26.511 30.092 1.00 22.80 717 HIS A C 1
ATOM 5448 O O . HIS A 1 690 ? 40.468 26.261 28.920 1.00 23.20 717 HIS A O 1
ATOM 5455 N N . PHE A 1 691 ? 40.402 27.644 30.691 1.00 20.77 718 PHE A N 1
ATOM 5456 C CA . PHE A 1 691 ? 41.265 28.625 30.085 1.00 21.49 718 PHE A CA 1
ATOM 5457 C C . PHE A 1 691 ? 42.275 29.068 31.187 1.00 21.24 718 PHE A C 1
ATOM 5458 O O . PHE A 1 691 ? 42.080 28.704 32.326 1.00 20.25 718 PHE A O 1
ATOM 5466 N N . ASN A 1 692 ? 43.265 29.792 30.739 1.00 22.06 719 ASN A N 1
ATOM 5467 C CA . ASN A 1 692 ? 44.288 30.341 31.590 1.00 22.04 719 ASN A CA 1
ATOM 5468 C C . ASN A 1 692 ? 44.266 31.857 31.541 1.00 22.49 719 ASN A C 1
ATOM 5469 O O . ASN A 1 692 ? 43.878 32.448 30.513 1.00 24.94 719 ASN A O 1
ATOM 5474 N N . ALA A 1 693 ? 44.731 32.492 32.616 1.00 22.13 720 ALA A N 1
ATOM 5475 C CA . ALA A 1 693 ? 44.753 33.951 32.588 1.00 22.84 720 ALA A CA 1
ATOM 5476 C C . ALA A 1 693 ? 45.836 34.484 33.528 1.00 22.61 720 ALA A C 1
ATOM 5477 O O . ALA A 1 693 ? 46.032 33.958 34.612 1.00 24.35 720 ALA A O 1
ATOM 5479 N N . LYS A 1 694 ? 46.471 35.515 33.040 1.00 25.13 721 LYS A N 1
ATOM 5480 C CA . LYS A 1 694 ? 47.534 36.194 33.771 1.00 26.46 721 LYS A CA 1
ATOM 5481 C C . LYS A 1 694 ? 47.778 37.558 33.151 1.00 26.29 721 LYS A C 1
ATOM 5482 O O . LYS A 1 694 ? 47.662 37.732 31.928 1.00 26.60 721 LYS A O 1
ATOM 5488 N N . SER A 1 695 ? 48.080 38.534 33.990 1.00 25.07 722 SER A N 1
ATOM 5489 C CA . SER A 1 695 ? 48.479 39.838 33.492 1.00 26.01 722 SER A CA 1
ATOM 5490 C C . SER A 1 695 ? 49.726 40.256 34.291 1.00 25.91 722 SER A C 1
ATOM 5491 O O . SER A 1 695 ? 49.772 39.947 35.494 1.00 25.37 722 SER A O 1
ATOM 5494 N N . ASP A 1 696 ? 50.646 40.883 33.592 1.00 28.31 723 ASP A N 1
ATOM 5495 C CA . ASP A 1 696 ? 51.850 41.376 34.276 1.00 28.98 723 ASP A CA 1
ATOM 5496 C C . ASP A 1 696 ? 51.718 42.868 34.525 1.00 30.66 723 ASP A C 1
ATOM 5497 O O . ASP A 1 696 ? 52.462 43.455 35.317 1.00 31.10 723 ASP A O 1
ATOM 5502 N N . LYS A 1 697 ? 50.711 43.500 33.907 1.00 30.86 724 LYS A N 1
ATOM 5503 C CA . LYS A 1 697 ? 50.512 44.936 34.040 1.00 30.10 724 LYS A CA 1
ATOM 5504 C C . LYS A 1 697 ? 49.907 45.399 35.354 1.00 29.48 724 LYS A C 1
ATOM 5505 O O . LYS A 1 697 ? 49.318 44.667 36.140 1.00 28.62 724 LYS A O 1
ATOM 5511 N N . PRO A 1 698 ? 50.085 46.676 35.616 1.00 30.40 725 PRO A N 1
ATOM 5512 C CA . PRO A 1 698 ? 49.542 47.340 36.787 1.00 29.56 725 PRO A CA 1
ATOM 5513 C C . PRO A 1 698 ? 48.008 47.353 36.630 1.00 28.38 725 PRO A C 1
ATOM 5514 O O . PRO A 1 698 ? 47.519 47.440 35.498 1.00 26.81 725 PRO A O 1
ATOM 5518 N N . TRP A 1 699 ? 47.322 47.290 37.747 1.00 26.96 726 TRP A N 1
ATOM 5519 C CA . TRP A 1 699 ? 45.857 47.311 37.740 1.00 25.95 726 TRP A CA 1
ATOM 5520 C C . TRP A 1 699 ? 45.339 48.123 38.912 1.00 25.26 726 TRP A C 1
ATOM 5521 O O . TRP A 1 699 ? 45.165 47.614 40.025 1.00 26.97 726 TRP A O 1
ATOM 5532 N N . PRO A 1 700 ? 45.105 49.396 38.678 1.00 25.62 727 PRO A N 1
ATOM 5533 C CA . PRO A 1 700 ? 44.618 50.331 39.665 1.00 26.00 727 PRO A CA 1
ATOM 5534 C C . PRO A 1 700 ? 43.238 49.971 40.201 1.00 25.67 727 PRO A C 1
ATOM 5535 O O . PRO A 1 700 ? 42.860 50.478 41.255 1.00 24.99 727 PRO A O 1
ATOM 5539 N N . GLY A 1 701 ? 42.468 49.201 39.435 1.00 23.63 728 GLY A N 1
ATOM 5540 C CA . GLY A 1 701 ? 41.139 48.807 39.900 1.00 22.47 728 GLY A CA 1
ATOM 5541 C C . GLY A 1 701 ? 40.036 49.267 38.945 1.00 20.08 728 GLY A C 1
ATOM 5542 O O . GLY A 1 701 ? 40.123 50.247 38.216 1.00 17.69 728 GLY A O 1
ATOM 5543 N N . ALA A 1 702 ? 38.925 48.548 38.986 1.00 22.07 729 ALA A N 1
ATOM 5544 C CA . ALA A 1 702 ? 37.712 48.843 38.261 1.00 21.19 729 ALA A CA 1
ATOM 5545 C C . ALA A 1 702 ? 36.956 50.000 38.921 1.00 20.78 729 ALA A C 1
ATOM 5546 O O . ALA A 1 702 ? 37.008 50.215 40.160 1.00 20.11 729 ALA A O 1
ATOM 5548 N N . TYR A 1 703 ? 36.179 50.714 38.123 1.00 17.30 730 TYR A N 1
ATOM 5549 C CA . TYR A 1 703 ? 35.333 51.803 38.612 1.00 16.53 730 TYR A CA 1
ATOM 5550 C C . TYR A 1 703 ? 33.949 51.291 38.994 1.00 19.29 730 TYR A C 1
ATOM 5551 O O . TYR A 1 703 ? 33.282 51.713 39.949 1.00 17.84 730 TYR A O 1
ATOM 5560 N N . GLY A 1 704 ? 33.449 50.319 38.224 1.00 16.68 731 GLY A N 1
ATOM 5561 C CA . GLY A 1 704 ? 32.143 49.742 38.468 1.00 18.33 731 GLY A CA 1
ATOM 5562 C C . GLY A 1 704 ? 31.935 48.468 37.624 1.00 16.03 731 GLY A C 1
ATOM 5563 O O . GLY A 1 704 ? 32.814 47.879 37.032 1.00 17.93 731 GLY A O 1
ATOM 5564 N N . LEU A 1 705 ? 30.735 47.961 37.809 1.00 17.01 732 LEU A N 1
ATOM 5565 C CA . LEU A 1 705 ? 30.204 46.746 37.251 1.00 13.88 732 LEU A CA 1
ATOM 5566 C C . LEU A 1 705 ? 28.827 47.066 36.663 1.00 16.22 732 LEU A C 1
ATOM 5567 O O . LEU A 1 705 ? 28.061 47.829 37.249 1.00 13.47 732 LEU A O 1
ATOM 5572 N N . SER A 1 706 ? 28.563 46.477 35.491 1.00 12.36 733 SER A N 1
ATOM 5573 C CA . SER A 1 706 ? 27.262 46.742 34.856 1.00 13.43 733 SER A CA 1
ATOM 5574 C C . SER A 1 706 ? 26.810 45.485 34.131 1.00 12.84 733 SER A C 1
ATOM 5575 O O . SER A 1 706 ? 27.596 44.813 33.462 1.00 11.97 733 SER A O 1
ATOM 5578 N N . ALA A 1 707 ? 25.536 45.167 34.271 1.00 13.36 734 ALA A N 1
ATOM 5579 C CA . ALA A 1 707 ? 24.976 43.977 33.600 1.00 11.88 734 ALA A CA 1
ATOM 5580 C C . ALA A 1 707 ? 23.990 44.500 32.540 1.00 12.59 734 ALA A C 1
ATOM 5581 O O . ALA A 1 707 ? 23.223 45.433 32.824 1.00 10.85 734 ALA A O 1
ATOM 5583 N N . GLN A 1 708 ? 23.963 43.809 31.416 1.00 12.31 735 GLN A N 1
ATOM 5584 C CA . GLN A 1 708 ? 23.265 44.282 30.237 1.00 11.35 735 GLN A CA 1
ATOM 5585 C C . GLN A 1 708 ? 22.108 43.429 29.746 1.00 11.13 735 GLN A C 1
ATOM 5586 O O . GLN A 1 708 ? 22.324 42.249 29.438 1.00 13.11 735 GLN A O 1
ATOM 5592 N N . LEU A 1 709 ? 20.936 44.062 29.571 1.00 11.48 736 LEU A N 1
ATOM 5593 C CA . LEU A 1 709 ? 19.855 43.345 28.932 1.00 11.81 736 LEU A CA 1
ATOM 5594 C C . LEU A 1 709 ? 19.728 43.899 27.498 1.00 12.88 736 LEU A C 1
ATOM 5595 O O . LEU A 1 709 ? 19.136 44.959 27.302 1.00 12.80 736 LEU A O 1
ATOM 5600 N N . TRP A 1 710 ? 20.395 43.282 26.532 1.00 13.15 737 TRP A N 1
ATOM 5601 C CA . TRP A 1 710 ? 20.212 43.636 25.118 1.00 11.68 737 TRP A CA 1
ATOM 5602 C C . TRP A 1 710 ? 18.860 42.993 24.730 1.00 11.61 737 TRP A C 1
ATOM 5603 O O . TRP A 1 710 ? 18.521 41.957 25.323 1.00 12.25 737 TRP A O 1
ATOM 5614 N N . SER A 1 711 ? 18.120 43.580 23.791 1.00 11.68 738 SER A N 1
ATOM 5615 C CA . SER A 1 711 ? 16.771 43.077 23.540 1.00 10.36 738 SER A CA 1
ATOM 5616 C C . SER A 1 711 ? 16.387 42.445 22.167 1.00 10.61 738 SER A C 1
ATOM 5617 O O . SER A 1 711 ? 15.210 42.449 21.816 1.00 10.21 738 SER A O 1
ATOM 5620 N N . GLU A 1 712 ? 17.319 41.943 21.414 1.00 9.72 739 GLU A N 1
ATOM 5621 C CA . GLU A 1 712 ? 16.936 41.291 20.145 1.00 10.10 739 GLU A CA 1
ATOM 5622 C C . GLU A 1 712 ? 15.812 40.275 20.269 1.00 8.63 739 GLU A C 1
ATOM 5623 O O . GLU A 1 712 ? 14.835 40.393 19.507 1.00 10.05 739 GLU A O 1
ATOM 5629 N N . THR A 1 713 ? 15.939 39.290 21.177 1.00 10.51 740 THR A N 1
ATOM 5630 C CA . THR A 1 713 ? 14.853 38.297 21.292 1.00 10.48 740 THR A CA 1
ATOM 5631 C C . THR A 1 713 ? 13.960 38.493 22.491 1.00 11.74 740 THR A C 1
ATOM 5632 O O . THR A 1 713 ? 13.197 37.574 22.857 1.00 11.37 740 THR A O 1
ATOM 5636 N N . GLN A 1 714 ? 14.119 39.605 23.211 1.00 10.44 741 GLN A N 1
ATOM 5637 C CA . GLN A 1 714 ? 13.247 39.903 24.353 1.00 8.69 741 GLN A CA 1
ATOM 5638 C C . GLN A 1 714 ? 12.174 40.799 23.773 1.00 10.58 741 GLN A C 1
ATOM 5639 O O . GLN A 1 714 ? 12.207 42.039 23.810 1.00 10.79 741 GLN A O 1
ATOM 5645 N N . ARG A 1 715 ? 11.265 40.170 23.026 1.00 9.95 742 ARG A N 1
ATOM 5646 C CA . ARG A 1 715 ? 10.207 40.859 22.332 1.00 11.03 742 ARG A CA 1
ATOM 5647 C C . ARG A 1 715 ? 9.107 41.423 23.210 1.00 12.96 742 ARG A C 1
ATOM 5648 O O . ARG A 1 715 ? 8.391 42.319 22.723 1.00 12.85 742 ARG A O 1
ATOM 5656 N N . THR A 1 716 ? 8.919 40.949 24.401 1.00 10.76 743 THR A N 1
ATOM 5657 C CA . THR A 1 716 ? 7.887 41.394 25.331 1.00 11.48 743 THR A CA 1
ATOM 5658 C C . THR A 1 716 ? 8.485 41.776 26.678 1.00 12.16 743 THR A C 1
ATOM 5659 O O . THR A 1 716 ? 9.670 41.511 26.957 1.00 10.72 743 THR A O 1
ATOM 5663 N N . ASP A 1 717 ? 7.662 42.419 27.511 1.00 11.92 744 ASP A N 1
ATOM 5664 C CA . ASP A 1 717 ? 8.185 42.867 28.818 1.00 11.34 744 ASP A CA 1
ATOM 5665 C C . ASP A 1 717 ? 8.472 41.688 29.745 1.00 11.66 744 ASP A C 1
ATOM 5666 O O . ASP A 1 717 ? 9.509 41.660 30.430 1.00 11.50 744 ASP A O 1
ATOM 5671 N N . PRO A 1 718 ? 7.562 40.721 29.730 1.00 11.21 745 PRO A N 1
ATOM 5672 C CA . PRO A 1 718 ? 7.776 39.482 30.461 1.00 12.06 745 PRO A CA 1
ATOM 5673 C C . PRO A 1 718 ? 9.063 38.767 30.143 1.00 13.60 745 PRO A C 1
ATOM 5674 O O . PRO A 1 718 ? 9.715 38.192 31.018 1.00 12.10 745 PRO A O 1
ATOM 5678 N N . GLN A 1 719 ? 9.411 38.829 28.841 1.00 10.37 746 GLN A N 1
ATOM 5679 C CA . GLN A 1 719 ? 10.664 38.152 28.426 1.00 10.62 746 GLN A CA 1
ATOM 5680 C C . GLN A 1 719 ? 11.853 38.922 28.968 1.00 12.30 746 GLN A C 1
ATOM 5681 O O . GLN A 1 719 ? 12.904 38.363 29.383 1.00 10.50 746 GLN A O 1
ATOM 5687 N N . MET A 1 720 ? 11.750 40.242 28.953 1.00 11.58 747 MET A N 1
ATOM 5688 C CA . MET A 1 720 ? 12.796 41.127 29.497 1.00 10.51 747 MET A CA 1
ATOM 5689 C C . MET A 1 720 ? 12.984 40.762 30.974 1.00 13.12 747 MET A C 1
ATOM 5690 O O . MET A 1 720 ? 14.129 40.637 31.411 1.00 12.43 747 MET A O 1
ATOM 5695 N N . GLU A 1 721 ? 11.840 40.644 31.698 1.00 10.59 748 GLU A N 1
ATOM 5696 C CA . GLU A 1 721 ? 11.986 40.321 33.118 1.00 11.10 748 GLU A CA 1
ATOM 5697 C C . GLU A 1 721 ? 12.527 38.909 33.343 1.00 11.50 748 GLU A C 1
ATOM 5698 O O . GLU A 1 721 ? 13.266 38.723 34.303 1.00 10.33 748 GLU A O 1
ATOM 5704 N N . TYR A 1 722 ? 12.175 37.959 32.495 1.00 10.53 749 TYR A N 1
ATOM 5705 C CA . TYR A 1 722 ? 12.694 36.595 32.654 1.00 10.90 749 TYR A CA 1
ATOM 5706 C C . TYR A 1 722 ? 14.216 36.623 32.529 1.00 11.22 749 TYR A C 1
ATOM 5707 O O . TYR A 1 722 ? 14.949 35.959 33.299 1.00 12.94 749 TYR A O 1
ATOM 5716 N N . MET A 1 723 ? 14.700 37.451 31.578 1.00 11.21 750 MET A N 1
ATOM 5717 C CA . MET A 1 723 ? 16.138 37.478 31.343 1.00 12.33 750 MET A CA 1
ATOM 5718 C C . MET A 1 723 ? 16.932 38.230 32.394 1.00 13.56 750 MET A C 1
ATOM 5719 O O . MET A 1 723 ? 18.082 37.889 32.682 1.00 13.80 750 MET A O 1
ATOM 5724 N N . ILE A 1 724 ? 16.331 39.256 32.998 1.00 10.96 751 ILE A N 1
ATOM 5725 C CA . ILE A 1 724 ? 17.033 40.040 34.006 1.00 11.36 751 ILE A CA 1
ATOM 5726 C C . ILE A 1 724 ? 17.014 39.374 35.387 1.00 12.65 751 ILE A C 1
ATOM 5727 O O . ILE A 1 724 ? 17.998 39.445 36.128 1.00 11.42 751 ILE A O 1
ATOM 5732 N N . PHE A 1 725 ? 15.834 38.897 35.772 1.00 10.05 752 PHE A N 1
ATOM 5733 C CA . PHE A 1 725 ? 15.628 38.334 37.117 1.00 14.63 752 PHE A CA 1
ATOM 5734 C C . PHE A 1 725 ? 15.478 36.840 37.070 1.00 13.80 752 PHE A C 1
ATOM 5735 O O . PHE A 1 725 ? 14.755 36.328 36.210 1.00 13.56 752 PHE A O 1
ATOM 5743 N N . PRO A 1 726 ? 15.997 36.149 38.068 1.00 15.50 753 PRO A N 1
ATOM 5744 C CA . PRO A 1 726 ? 16.640 36.726 39.214 1.00 16.77 753 PRO A CA 1
ATOM 5745 C C . PRO A 1 726 ? 18.122 36.918 39.174 1.00 15.85 753 PRO A C 1
ATOM 5746 O O . PRO A 1 726 ? 18.715 37.303 40.209 1.00 14.38 753 PRO A O 1
ATOM 5750 N N . ARG A 1 727 ? 18.749 36.708 38.004 1.00 15.04 754 ARG A N 1
ATOM 5751 C CA . ARG A 1 727 ? 20.233 36.866 38.031 1.00 13.60 754 ARG A CA 1
ATOM 5752 C C . ARG A 1 727 ? 20.661 38.275 38.322 1.00 15.09 754 ARG A C 1
ATOM 5753 O O . ARG A 1 727 ? 21.836 38.443 38.786 1.00 17.14 754 ARG A O 1
ATOM 5761 N N . ALA A 1 728 ? 19.811 39.308 38.145 1.00 13.12 755 ALA A N 1
ATOM 5762 C CA . ALA A 1 728 ? 20.263 40.641 38.529 1.00 15.21 755 ALA A CA 1
ATOM 5763 C C . ALA A 1 728 ? 20.507 40.709 40.035 1.00 12.78 755 ALA A C 1
ATOM 5764 O O . ALA A 1 728 ? 21.292 41.619 40.413 1.00 13.67 755 ALA A O 1
ATOM 5766 N N . LEU A 1 729 ? 20.025 39.776 40.834 1.00 14.36 756 LEU A N 1
ATOM 5767 C CA . LEU A 1 729 ? 20.312 39.858 42.277 1.00 12.97 756 LEU A CA 1
ATOM 5768 C C . LEU A 1 729 ? 21.803 39.508 42.504 1.00 15.90 756 LEU A C 1
ATOM 5769 O O . LEU A 1 729 ? 22.476 40.128 43.336 1.00 14.55 756 LEU A O 1
ATOM 5774 N N . SER A 1 730 ? 22.292 38.560 41.715 1.00 15.76 757 SER A N 1
ATOM 5775 C CA . SER A 1 730 ? 23.707 38.176 41.792 1.00 17.45 757 SER A CA 1
ATOM 5776 C C . SER A 1 730 ? 24.590 39.364 41.382 1.00 17.47 757 SER A C 1
ATOM 5777 O O . SER A 1 730 ? 25.614 39.650 41.978 1.00 18.00 757 SER A O 1
ATOM 5780 N N . VAL A 1 731 ? 24.125 40.090 40.357 1.00 16.67 758 VAL A N 1
ATOM 5781 C CA . VAL A 1 731 ? 24.781 41.275 39.861 1.00 14.18 758 VAL A CA 1
ATOM 5782 C C . VAL A 1 731 ? 24.843 42.287 41.010 1.00 15.87 758 VAL A C 1
ATOM 5783 O O . VAL A 1 731 ? 25.920 42.795 41.299 1.00 15.33 758 VAL A O 1
ATOM 5787 N N . ALA A 1 732 ? 23.692 42.553 41.637 1.00 13.91 759 ALA A N 1
ATOM 5788 C CA . ALA A 1 732 ? 23.741 43.517 42.748 1.00 14.84 759 ALA A CA 1
ATOM 5789 C C . ALA A 1 732 ? 24.699 43.102 43.842 1.00 16.26 759 ALA A C 1
ATOM 5790 O O . ALA A 1 732 ? 25.343 43.975 44.454 1.00 15.26 759 ALA A O 1
ATOM 5792 N N . GLU A 1 733 ? 24.706 41.819 44.160 1.00 13.59 760 GLU A N 1
ATOM 5793 C CA . GLU A 1 733 ? 25.604 41.333 45.234 1.00 17.34 760 GLU A CA 1
ATOM 5794 C C . GLU A 1 733 ? 27.056 41.669 44.928 1.00 17.81 760 GLU A C 1
ATOM 5795 O O . GLU A 1 733 ? 27.791 42.215 45.762 1.00 17.76 760 GLU A O 1
ATOM 5801 N N . ARG A 1 734 ? 27.494 41.254 43.747 1.00 18.32 761 ARG A N 1
ATOM 5802 C CA . ARG A 1 734 ? 28.892 41.426 43.373 1.00 17.35 761 ARG A CA 1
ATOM 5803 C C . ARG A 1 734 ? 29.269 42.858 43.119 1.00 15.84 761 ARG A C 1
ATOM 5804 O O . ARG A 1 734 ? 30.431 43.291 43.201 1.00 15.75 761 ARG A O 1
ATOM 5812 N N . SER A 1 735 ? 28.282 43.663 42.697 1.00 13.49 762 SER A N 1
ATOM 5813 C CA . SER A 1 735 ? 28.523 45.072 42.413 1.00 15.99 762 SER A CA 1
ATOM 5814 C C . SER A 1 735 ? 28.720 45.866 43.705 1.00 13.92 762 SER A C 1
ATOM 5815 O O . SER A 1 735 ? 29.389 46.901 43.694 1.00 16.09 762 SER A O 1
ATOM 5818 N N . TRP A 1 736 ? 28.087 45.386 44.772 1.00 16.26 763 TRP A N 1
ATOM 5819 C CA . TRP A 1 736 ? 28.164 46.011 46.073 1.00 16.48 763 TRP A CA 1
ATOM 5820 C C . TRP A 1 736 ? 29.230 45.432 46.996 1.00 18.20 763 TRP A C 1
ATOM 5821 O O . TRP A 1 736 ? 29.970 46.223 47.611 1.00 17.14 763 TRP A O 1
ATOM 5832 N N . HIS A 1 737 ? 29.328 44.117 47.069 1.00 19.56 764 HIS A N 1
ATOM 5833 C CA . HIS A 1 737 ? 30.221 43.456 48.010 1.00 20.98 764 HIS A CA 1
ATOM 5834 C C . HIS A 1 737 ? 31.435 42.769 47.412 1.00 21.67 764 HIS A C 1
ATOM 5835 O O . HIS A 1 737 ? 31.276 41.986 46.490 1.00 18.83 764 HIS A O 1
ATOM 5842 N N . ARG A 1 738 ? 32.616 43.023 47.993 1.00 21.31 765 ARG A N 1
ATOM 5843 C CA . ARG A 1 738 ? 33.834 42.294 47.631 1.00 21.08 765 ARG A CA 1
ATOM 5844 C C . ARG A 1 738 ? 33.943 41.118 48.591 1.00 20.56 765 ARG A C 1
ATOM 5845 O O . ARG A 1 738 ? 33.999 41.300 49.835 1.00 21.11 765 ARG A O 1
ATOM 5853 N N . ALA A 1 739 ? 33.818 39.897 48.095 1.00 18.48 766 ALA A N 1
ATOM 5854 C CA . ALA A 1 739 ? 33.864 38.715 48.927 1.00 20.03 766 ALA A CA 1
ATOM 5855 C C . ALA A 1 739 ? 35.314 38.352 49.303 1.00 20.71 766 ALA A C 1
ATOM 5856 O O . ALA A 1 739 ? 36.218 38.746 48.587 1.00 21.63 766 ALA A O 1
ATOM 5858 N N . GLY A 1 740 ? 35.447 37.556 50.356 1.00 24.82 767 GLY A N 1
ATOM 5859 C CA . GLY A 1 740 ? 36.793 37.134 50.786 1.00 26.48 767 GLY A CA 1
ATOM 5860 C C . GLY A 1 740 ? 37.507 36.308 49.717 1.00 27.03 767 GLY A C 1
ATOM 5861 O O . GLY A 1 740 ? 38.731 36.389 49.582 1.00 27.22 767 GLY A O 1
ATOM 5862 N N . TRP A 1 741 ? 36.757 35.527 48.961 1.00 24.38 768 TRP A N 1
ATOM 5863 C CA . TRP A 1 741 ? 37.299 34.679 47.911 1.00 22.91 768 TRP A CA 1
ATOM 5864 C C . TRP A 1 741 ? 37.677 35.489 46.687 1.00 20.93 768 TRP A C 1
ATOM 5865 O O . TRP A 1 741 ? 38.216 34.944 45.735 1.00 21.59 768 TRP A O 1
ATOM 5876 N N . GLU A 1 742 ? 37.350 36.797 46.655 1.00 20.76 769 GLU A N 1
ATOM 5877 C CA . GLU A 1 742 ? 37.799 37.645 45.569 1.00 20.43 769 GLU A CA 1
ATOM 5878 C C . GLU A 1 742 ? 39.212 38.105 45.973 1.00 24.08 769 GLU A C 1
ATOM 5879 O O . GLU A 1 742 ? 39.346 38.953 46.869 1.00 22.79 769 GLU A O 1
ATOM 5885 N N . GLN A 1 743 ? 40.221 37.502 45.352 1.00 24.65 770 GLN A N 1
ATOM 5886 C CA . GLN A 1 743 ? 41.600 37.871 45.697 1.00 25.63 770 GLN A CA 1
ATOM 5887 C C . GLN A 1 743 ? 42.072 39.185 45.136 1.00 26.24 770 GLN A C 1
ATOM 5888 O O . GLN A 1 743 ? 41.665 39.720 44.100 1.00 25.18 770 GLN A O 1
ATOM 5894 N N . ASP A 1 744 ? 43.055 39.786 45.840 1.00 25.25 771 ASP A N 1
ATOM 5895 C CA . ASP A 1 744 ? 43.665 41.013 45.359 1.00 28.95 771 ASP A CA 1
ATOM 5896 C C . ASP A 1 744 ? 44.372 40.612 44.049 1.00 27.00 771 ASP A C 1
ATOM 5897 O O . ASP A 1 744 ? 44.941 39.512 43.983 1.00 28.02 771 ASP A O 1
ATOM 5902 N N . TYR A 1 745 ? 44.383 41.473 43.072 1.00 27.50 772 TYR A N 1
ATOM 5903 C CA . TYR A 1 745 ? 45.051 41.172 41.808 1.00 27.69 772 TYR A CA 1
ATOM 5904 C C . TYR A 1 745 ? 46.578 41.081 42.062 1.00 29.11 772 TYR A C 1
ATOM 5905 O O . TYR A 1 745 ? 47.025 41.823 42.923 1.00 28.19 772 TYR A O 1
ATOM 5914 N N . ARG A 1 746 ? 47.246 40.193 41.367 1.00 28.67 773 ARG A N 1
ATOM 5915 C CA . ARG A 1 746 ? 48.696 40.041 41.503 1.00 30.30 773 ARG A CA 1
ATOM 5916 C C . ARG A 1 746 ? 49.304 39.956 40.095 1.00 29.16 773 ARG A C 1
ATOM 5917 O O . ARG A 1 746 ? 49.069 38.958 39.412 1.00 26.94 773 ARG A O 1
ATOM 5925 N N . ALA A 1 747 ? 50.078 40.971 39.736 1.00 30.92 774 ALA A N 1
ATOM 5926 C CA . ALA A 1 747 ? 50.744 40.949 38.426 1.00 31.19 774 ALA A CA 1
ATOM 5927 C C . ALA A 1 747 ? 51.636 39.715 38.376 1.00 30.42 774 ALA A C 1
ATOM 5928 O O . ALA A 1 747 ? 52.200 39.347 39.417 1.00 31.78 774 ALA A O 1
ATOM 5930 N N . GLY A 1 748 ? 51.598 38.985 37.265 1.00 31.14 775 GLY A N 1
ATOM 5931 C CA . GLY A 1 748 ? 52.380 37.773 37.124 1.00 29.58 775 GLY A CA 1
ATOM 5932 C C . GLY A 1 748 ? 51.751 36.509 37.624 1.00 29.33 775 GLY A C 1
ATOM 5933 O O . GLY A 1 748 ? 52.317 35.417 37.412 1.00 27.86 775 GLY A O 1
ATOM 5934 N N . ARG A 1 749 ? 50.589 36.577 38.270 1.00 28.51 776 ARG A N 1
ATOM 5935 C CA . ARG A 1 749 ? 49.941 35.354 38.757 1.00 28.76 776 ARG A CA 1
ATOM 5936 C C . ARG A 1 749 ? 49.166 34.750 37.628 1.00 28.54 776 ARG A C 1
ATOM 5937 O O . ARG A 1 749 ? 48.297 35.407 37.049 1.00 28.45 776 ARG A O 1
ATOM 5945 N N . GLU A 1 750 ? 49.457 33.496 37.318 1.00 28.53 777 GLU A N 1
ATOM 5946 C CA . GLU A 1 750 ? 48.767 32.831 36.231 1.00 28.97 777 GLU A CA 1
ATOM 5947 C C . GLU A 1 750 ? 47.814 31.799 36.823 1.00 27.69 777 GLU A C 1
ATOM 5948 O O . GLU A 1 750 ? 48.246 30.843 37.434 1.00 27.65 777 GLU A O 1
ATOM 5954 N N . TYR A 1 751 ? 46.514 32.035 36.584 1.00 27.67 778 TYR A N 1
ATOM 5955 C CA . TYR A 1 751 ? 45.504 31.095 37.027 1.00 24.08 778 TYR A CA 1
ATOM 5956 C C . TYR A 1 751 ? 45.273 30.114 35.880 1.00 24.39 778 TYR A C 1
ATOM 5957 O O . TYR A 1 751 ? 45.194 30.532 34.725 1.00 23.86 778 TYR A O 1
ATOM 5966 N N . LYS A 1 752 ? 45.260 28.827 36.173 1.00 24.95 779 LYS A N 1
ATOM 5967 C CA . LYS A 1 752 ? 45.098 27.849 35.084 1.00 24.02 779 LYS A CA 1
ATOM 5968 C C . LYS A 1 752 ? 43.927 26.967 35.415 1.00 21.77 779 LYS A C 1
ATOM 5969 O O . LYS A 1 752 ? 43.936 26.179 36.360 1.00 24.18 779 LYS A O 1
ATOM 5975 N N . GLY A 1 753 ? 42.840 27.137 34.638 1.00 20.92 780 GLY A N 1
ATOM 5976 C CA . GLY A 1 753 ? 41.627 26.379 34.932 1.00 22.25 780 GLY A CA 1
ATOM 5977 C C . GLY A 1 753 ? 41.949 24.891 35.034 1.00 22.38 780 GLY A C 1
ATOM 5978 O O . GLY A 1 753 ? 42.541 24.352 34.115 1.00 23.65 780 GLY A O 1
ATOM 5979 N N . GLY A 1 754 ? 41.495 24.257 36.110 1.00 24.12 781 GLY A N 1
ATOM 5980 C CA . GLY A 1 754 ? 41.674 22.814 36.248 1.00 24.95 781 GLY A CA 1
ATOM 5981 C C . GLY A 1 754 ? 43.115 22.458 36.645 1.00 26.94 781 GLY A C 1
ATOM 5982 O O . GLY A 1 754 ? 43.379 21.263 36.784 1.00 25.28 781 GLY A O 1
ATOM 5983 N N . GLU A 1 755 ? 43.960 23.465 36.838 1.00 26.37 782 GLU A N 1
ATOM 5984 C CA . GLU A 1 755 ? 45.335 23.116 37.250 1.00 30.42 782 GLU A CA 1
ATOM 5985 C C . GLU A 1 755 ? 45.736 23.864 38.516 1.00 29.83 782 GLU A C 1
ATOM 5986 O O . GLU A 1 755 ? 46.093 23.193 39.490 1.00 31.88 782 GLU A O 1
ATOM 5992 N N . THR A 1 756 ? 45.619 25.180 38.543 1.00 29.27 783 THR A N 1
ATOM 5993 C CA . THR A 1 756 ? 45.992 25.938 39.744 1.00 29.38 783 THR A CA 1
ATOM 5994 C C . THR A 1 756 ? 44.883 25.942 40.771 1.00 31.29 783 THR A C 1
ATOM 5995 O O . THR A 1 756 ? 43.687 25.792 40.454 1.00 30.16 783 THR A O 1
ATOM 5999 N N . HIS A 1 757 ? 45.227 26.120 42.032 1.00 31.19 784 HIS A N 1
ATOM 6000 C CA . HIS A 1 757 ? 44.304 26.110 43.152 1.00 30.56 784 HIS A CA 1
ATOM 6001 C C . HIS A 1 757 ? 44.487 27.314 44.066 1.00 28.79 784 HIS A C 1
ATOM 6002 O O . HIS A 1 757 ? 44.435 27.236 45.296 1.00 27.50 784 HIS A O 1
ATOM 6009 N N . PHE A 1 758 ? 44.743 28.477 43.459 1.00 24.94 785 PHE A N 1
ATOM 6010 C CA . PHE A 1 758 ? 44.925 29.709 44.190 1.00 25.72 785 PHE A CA 1
ATOM 6011 C C . PHE A 1 758 ? 43.642 30.189 44.865 1.00 26.43 785 PHE A C 1
ATOM 6012 O O . PHE A 1 758 ? 43.638 30.796 45.943 1.00 24.68 785 PHE A O 1
ATOM 6020 N N . VAL A 1 759 ? 42.551 30.047 44.086 1.00 24.36 786 VAL A N 1
ATOM 6021 C CA . VAL A 1 759 ? 41.277 30.561 44.614 1.00 24.45 786 VAL A CA 1
ATOM 6022 C C . VAL A 1 759 ? 40.653 29.674 45.654 1.00 25.12 786 VAL A C 1
ATOM 6023 O O . VAL A 1 759 ? 40.568 28.443 45.556 1.00 26.46 786 VAL A O 1
ATOM 6027 N N . ASP A 1 760 ? 40.165 30.329 46.712 1.00 24.97 787 ASP A N 1
ATOM 6028 C CA . ASP A 1 760 ? 39.477 29.666 47.815 1.00 27.42 787 ASP A CA 1
ATOM 6029 C C . ASP A 1 760 ? 38.063 29.255 47.379 1.00 28.07 787 ASP A C 1
ATOM 6030 O O . ASP A 1 760 ? 37.097 29.910 47.799 1.00 27.47 787 ASP A O 1
ATOM 6035 N N . THR A 1 761 ? 37.973 28.201 46.589 1.00 28.07 788 THR A N 1
ATOM 6036 C CA . THR A 1 761 ? 36.684 27.745 46.094 1.00 28.04 788 THR A CA 1
ATOM 6037 C C . THR A 1 761 ? 35.784 27.300 47.227 1.00 29.15 788 THR A C 1
ATOM 6038 O O . THR A 1 761 ? 34.547 27.401 47.102 1.00 28.99 788 THR A O 1
ATOM 6042 N N . GLN A 1 762 ? 36.361 26.760 48.304 1.00 27.22 789 GLN A N 1
ATOM 6043 C CA . GLN A 1 762 ? 35.539 26.342 49.442 1.00 28.92 789 GLN A CA 1
ATOM 6044 C C . GLN A 1 762 ? 34.700 27.537 49.907 1.00 27.14 789 GLN A C 1
ATOM 6045 O O . GLN A 1 762 ? 33.494 27.410 50.125 1.00 29.49 789 GLN A O 1
ATOM 6051 N N . ALA A 1 763 ? 35.341 28.679 50.079 1.00 25.77 790 ALA A N 1
ATOM 6052 C CA . ALA A 1 763 ? 34.676 29.893 50.527 1.00 24.85 790 ALA A CA 1
ATOM 6053 C C . ALA A 1 763 ? 33.699 30.399 49.451 1.00 25.37 790 ALA A C 1
ATOM 6054 O O . ALA A 1 763 ? 32.609 30.813 49.841 1.00 22.97 790 ALA A O 1
ATOM 6056 N N . LEU A 1 764 ? 34.072 30.321 48.190 1.00 22.98 791 LEU A N 1
ATOM 6057 C CA . LEU A 1 764 ? 33.142 30.744 47.121 1.00 21.01 791 LEU A CA 1
ATOM 6058 C C . LEU A 1 764 ? 31.886 29.895 47.163 1.00 22.67 791 LEU A C 1
ATOM 6059 O O . LEU A 1 764 ? 30.750 30.421 47.105 1.00 22.18 791 LEU A O 1
ATOM 6064 N N . GLU A 1 765 ? 31.997 28.568 47.169 1.00 20.39 792 GLU A N 1
ATOM 6065 C CA . GLU A 1 765 ? 30.815 27.714 47.167 1.00 23.23 792 GLU A CA 1
ATOM 6066 C C . GLU A 1 765 ? 29.935 27.922 48.392 1.00 22.33 792 GLU A C 1
ATOM 6067 O O . GLU A 1 765 ? 28.722 27.797 48.301 1.00 22.98 792 GLU A O 1
ATOM 6073 N N . LYS A 1 766 ? 30.543 28.187 49.546 1.00 22.10 793 LYS A N 1
ATOM 6074 C CA . LYS A 1 766 ? 29.741 28.380 50.771 1.00 22.55 793 LYS A CA 1
ATOM 6075 C C . LYS A 1 766 ? 28.926 29.680 50.658 1.00 19.71 793 LYS A C 1
ATOM 6076 O O . LYS A 1 766 ? 27.800 29.740 51.124 1.00 19.68 793 LYS A O 1
ATOM 6082 N N . ASP A 1 767 ? 29.588 30.674 50.087 1.00 19.12 794 ASP A N 1
ATOM 6083 C CA . ASP A 1 767 ? 28.970 32.004 49.901 1.00 17.96 794 ASP A CA 1
ATOM 6084 C C . ASP A 1 767 ? 27.788 31.837 48.929 1.00 18.23 794 ASP A C 1
ATOM 6085 O O . ASP A 1 767 ? 26.683 32.308 49.231 1.00 16.47 794 ASP A O 1
ATOM 6090 N N . TRP A 1 768 ? 28.058 31.176 47.810 1.00 18.98 795 TRP A N 1
ATOM 6091 C CA . TRP A 1 768 ? 26.990 30.936 46.842 1.00 18.98 795 TRP A CA 1
ATOM 6092 C C . TRP A 1 768 ? 25.874 30.128 47.454 1.00 19.99 795 TRP A C 1
ATOM 6093 O O . TRP A 1 768 ? 24.673 30.430 47.247 1.00 19.52 795 TRP A O 1
ATOM 6104 N N . LEU A 1 769 ? 26.171 29.104 48.267 1.00 19.42 796 LEU A N 1
ATOM 6105 C CA . LEU A 1 769 ? 25.101 28.289 48.844 1.00 18.78 796 LEU A CA 1
ATOM 6106 C C . LEU A 1 769 ? 24.144 29.117 49.669 1.00 18.09 796 LEU A C 1
ATOM 6107 O O . LEU A 1 769 ? 22.908 28.945 49.647 1.00 18.08 796 LEU A O 1
ATOM 6112 N N . ARG A 1 770 ? 24.730 30.015 50.461 1.00 16.98 797 ARG A N 1
ATOM 6113 C CA . ARG A 1 770 ? 23.924 30.853 51.341 1.00 19.92 797 ARG A CA 1
ATOM 6114 C C . ARG A 1 770 ? 23.082 31.828 50.497 1.00 17.98 797 ARG A C 1
ATOM 6115 O O . ARG A 1 770 ? 21.901 31.984 50.731 1.00 18.58 797 ARG A O 1
ATOM 6123 N N . PHE A 1 771 ? 23.689 32.375 49.467 1.00 16.49 798 PHE A N 1
ATOM 6124 C CA . PHE A 1 771 ? 22.982 33.356 48.622 1.00 16.77 798 PHE A CA 1
ATOM 6125 C C . PHE A 1 771 ? 21.812 32.744 47.894 1.00 17.90 798 PHE A C 1
ATOM 6126 O O . PHE A 1 771 ? 20.704 33.301 47.823 1.00 17.09 798 PHE A O 1
ATOM 6134 N N . ALA A 1 772 ? 22.073 31.585 47.267 1.00 16.88 799 ALA A N 1
ATOM 6135 C CA . ALA A 1 772 ? 21.042 30.845 46.555 1.00 19.01 799 ALA A CA 1
ATOM 6136 C C . ALA A 1 772 ? 19.844 30.550 47.451 1.00 19.66 799 ALA A C 1
ATOM 6137 O O . ALA A 1 772 ? 18.694 30.558 47.032 1.00 17.59 799 ALA A O 1
ATOM 6139 N N . ASN A 1 773 ? 20.145 30.230 48.705 1.00 18.29 800 ASN A N 1
ATOM 6140 C CA . ASN A 1 773 ? 19.123 29.896 49.685 1.00 18.23 800 ASN A CA 1
ATOM 6141 C C . ASN A 1 773 ? 18.358 31.165 50.062 1.00 17.06 800 ASN A C 1
ATOM 6142 O O . ASN A 1 773 ? 17.159 31.071 50.310 1.00 17.64 800 ASN A O 1
ATOM 6147 N N . ILE A 1 774 ? 19.055 32.301 50.076 1.00 17.43 801 ILE A N 1
ATOM 6148 C CA . ILE A 1 774 ? 18.354 33.552 50.421 1.00 17.05 801 ILE A CA 1
ATOM 6149 C C . ILE A 1 774 ? 17.354 33.868 49.297 1.00 18.07 801 ILE A C 1
ATOM 6150 O O . ILE A 1 774 ? 16.203 34.276 49.539 1.00 17.60 801 ILE A O 1
ATOM 6155 N N . LEU A 1 775 ? 17.784 33.600 48.071 1.00 18.87 802 LEU A N 1
ATOM 6156 C CA . LEU A 1 775 ? 16.897 33.852 46.906 1.00 18.90 802 LEU A CA 1
ATOM 6157 C C . LEU A 1 775 ? 15.713 32.921 46.922 1.00 17.80 802 LEU A C 1
ATOM 6158 O O . LEU A 1 775 ? 14.556 33.333 46.932 1.00 16.03 802 LEU A O 1
ATOM 6163 N N . GLY A 1 776 ? 15.943 31.616 47.149 1.00 16.17 803 GLY A N 1
ATOM 6164 C CA . GLY A 1 776 ? 14.899 30.627 47.192 1.00 16.34 803 GLY A CA 1
ATOM 6165 C C . GLY A 1 776 ? 13.924 30.735 48.354 1.00 17.58 803 GLY A C 1
ATOM 6166 O O . GLY A 1 776 ? 12.709 30.554 48.178 1.00 16.97 803 GLY A O 1
ATOM 6167 N N . GLN A 1 777 ? 14.455 30.998 49.557 1.00 18.05 804 GLN A N 1
ATOM 6168 C CA . GLN A 1 777 ? 13.568 31.029 50.718 1.00 19.06 804 GLN A CA 1
ATOM 6169 C C . GLN A 1 777 ? 13.044 32.420 51.067 1.00 20.15 804 GLN A C 1
ATOM 6170 O O . GLN A 1 777 ? 12.292 32.517 52.047 1.00 20.74 804 GLN A O 1
ATOM 6176 N N . ARG A 1 778 ? 13.562 33.459 50.407 1.00 18.31 805 ARG A N 1
ATOM 6177 C CA . ARG A 1 778 ? 13.089 34.794 50.829 1.00 19.55 805 ARG A CA 1
ATOM 6178 C C . ARG A 1 778 ? 12.925 35.811 49.725 1.00 17.85 805 ARG A C 1
ATOM 6179 O O . ARG A 1 778 ? 11.880 36.476 49.673 1.00 17.44 805 ARG A O 1
ATOM 6187 N N . GLU A 1 779 ? 13.956 36.046 48.928 1.00 17.80 806 GLU A N 1
ATOM 6188 C CA . GLU A 1 779 ? 13.838 37.159 47.964 1.00 18.07 806 GLU A CA 1
ATOM 6189 C C . GLU A 1 779 ? 12.933 36.913 46.776 1.00 17.87 806 GLU A C 1
ATOM 6190 O O . GLU A 1 779 ? 12.327 37.897 46.297 1.00 17.34 806 GLU A O 1
ATOM 6196 N N . LEU A 1 780 ? 12.887 35.685 46.269 1.00 14.91 807 LEU A N 1
ATOM 6197 C CA . LEU A 1 780 ? 12.002 35.474 45.095 1.00 15.77 807 LEU A CA 1
ATOM 6198 C C . LEU A 1 780 ? 10.558 35.799 45.468 1.00 16.57 807 LEU A C 1
ATOM 6199 O O . LEU A 1 780 ? 9.769 36.292 44.654 1.00 15.61 807 LEU A O 1
ATOM 6204 N N . ALA A 1 781 ? 10.164 35.557 46.716 1.00 18.19 808 ALA A N 1
ATOM 6205 C CA . ALA A 1 781 ? 8.801 35.859 47.144 1.00 19.40 808 ALA A CA 1
ATOM 6206 C C . ALA A 1 781 ? 8.544 37.365 47.031 1.00 21.06 808 ALA A C 1
ATOM 6207 O O . ALA A 1 781 ? 7.396 37.762 46.821 1.00 21.09 808 ALA A O 1
ATOM 6209 N N . LYS A 1 782 ? 9.609 38.132 47.190 1.00 19.24 809 LYS A N 1
ATOM 6210 C CA . LYS A 1 782 ? 9.507 39.596 47.089 1.00 20.01 809 LYS A CA 1
ATOM 6211 C C . LYS A 1 782 ? 9.385 39.997 45.630 1.00 19.45 809 LYS A C 1
ATOM 6212 O O . LYS A 1 782 ? 8.622 40.892 45.233 1.00 18.56 809 LYS A O 1
ATOM 6218 N N . LEU A 1 783 ? 10.097 39.253 44.756 1.00 18.50 810 LEU A N 1
ATOM 6219 C CA . LEU A 1 783 ? 9.991 39.494 43.318 1.00 18.18 810 LEU A CA 1
ATOM 6220 C C . LEU A 1 783 ? 8.559 39.203 42.877 1.00 17.56 810 LEU A C 1
ATOM 6221 O O . LEU A 1 783 ? 8.036 39.840 41.957 1.00 17.69 810 LEU A O 1
ATOM 6226 N N . ASP A 1 784 ? 7.906 38.209 43.501 1.00 16.38 811 ASP A N 1
ATOM 6227 C CA . ASP A 1 784 ? 6.534 37.909 43.175 1.00 18.33 811 ASP A CA 1
ATOM 6228 C C . ASP A 1 784 ? 5.696 39.188 43.442 1.00 18.85 811 ASP A C 1
ATOM 6229 O O . ASP A 1 784 ? 4.829 39.565 42.669 1.00 19.59 811 ASP A O 1
ATOM 6234 N N . LYS A 1 785 ? 5.936 39.743 44.621 1.00 18.75 812 LYS A N 1
ATOM 6235 C CA . LYS A 1 785 ? 5.149 40.893 45.099 1.00 18.94 812 LYS A CA 1
ATOM 6236 C C . LYS A 1 785 ? 5.430 42.099 44.235 1.00 19.46 812 LYS A C 1
ATOM 6237 O O . LYS A 1 785 ? 4.592 42.985 44.057 1.00 20.47 812 LYS A O 1
ATOM 6243 N N . GLY A 1 786 ? 6.607 42.102 43.617 1.00 17.79 813 GLY A N 1
ATOM 6244 C CA . GLY A 1 786 ? 7.023 43.197 42.763 1.00 19.72 813 GLY A CA 1
ATOM 6245 C C . GLY A 1 786 ? 6.373 43.136 41.382 1.00 21.30 813 GLY A C 1
ATOM 6246 O O . GLY A 1 786 ? 6.642 44.052 40.590 1.00 22.64 813 GLY A O 1
ATOM 6247 N N . GLY A 1 787 ? 5.815 41.998 41.011 1.00 21.28 814 GLY A N 1
ATOM 6248 C CA . GLY A 1 787 ? 5.209 41.845 39.707 1.00 21.03 814 GLY A CA 1
ATOM 6249 C C . GLY A 1 787 ? 6.196 41.645 38.566 1.00 20.02 814 GLY A C 1
ATOM 6250 O O . GLY A 1 787 ? 5.834 41.898 37.403 1.00 17.87 814 GLY A O 1
ATOM 6251 N N . VAL A 1 788 ? 7.364 41.077 38.838 1.00 16.30 815 VAL A N 1
ATOM 6252 C CA . VAL A 1 788 ? 8.333 40.877 37.740 1.00 16.10 815 VAL A CA 1
ATOM 6253 C C . VAL A 1 788 ? 8.311 39.404 37.352 1.00 16.70 815 VAL A C 1
ATOM 6254 O O . VAL A 1 788 ? 8.246 38.555 38.238 1.00 15.45 815 VAL A O 1
ATOM 6258 N N . ALA A 1 789 ? 8.259 39.117 36.055 1.00 14.11 816 ALA A N 1
ATOM 6259 C CA . ALA A 1 789 ? 8.103 37.732 35.595 1.00 12.50 816 ALA A CA 1
ATOM 6260 C C . ALA A 1 789 ? 9.455 37.043 35.504 1.00 15.01 816 ALA A C 1
ATOM 6261 O O . ALA A 1 789 ? 9.968 36.677 34.462 1.00 13.18 816 ALA A O 1
ATOM 6263 N N . TYR A 1 790 ? 10.035 36.894 36.713 1.00 13.36 817 TYR A N 1
ATOM 6264 C CA . TYR A 1 790 ? 11.394 36.327 36.741 1.00 14.33 817 TYR A CA 1
ATOM 6265 C C . TYR A 1 790 ? 11.370 34.864 36.310 1.00 11.35 817 TYR A C 1
ATOM 6266 O O . TYR A 1 790 ? 10.359 34.147 36.356 1.00 12.55 817 TYR A O 1
ATOM 6275 N N . ARG A 1 791 ? 12.560 34.415 35.920 1.00 12.51 818 ARG A N 1
ATOM 6276 C CA . ARG A 1 791 ? 12.738 33.036 35.491 1.00 11.94 818 ARG A CA 1
ATOM 6277 C C . ARG A 1 791 ? 12.743 32.083 36.689 1.00 12.34 818 ARG A C 1
ATOM 6278 O O . ARG A 1 791 ? 13.490 32.301 37.653 1.00 12.80 818 ARG A O 1
ATOM 6286 N N . LEU A 1 792 ? 11.923 31.045 36.575 1.00 13.93 819 LEU A N 1
ATOM 6287 C CA . LEU A 1 792 ? 11.980 30.002 37.636 1.00 15.20 819 LEU A CA 1
ATOM 6288 C C . LEU A 1 792 ? 12.839 28.891 37.055 1.00 14.96 819 LEU A C 1
ATOM 6289 O O . LEU A 1 792 ? 12.614 28.441 35.915 1.00 14.62 819 LEU A O 1
ATOM 6294 N N . PRO A 1 793 ? 13.838 28.428 37.762 1.00 16.06 820 PRO A N 1
ATOM 6295 C CA . PRO A 1 793 ? 14.719 27.381 37.271 1.00 15.39 820 PRO A CA 1
ATOM 6296 C C . PRO A 1 793 ? 13.998 26.034 37.230 1.00 15.36 820 PRO A C 1
ATOM 6297 O O . PRO A 1 793 ? 13.116 25.767 38.051 1.00 16.13 820 PRO A O 1
ATOM 6301 N N . VAL A 1 794 ? 14.373 25.228 36.244 1.00 14.02 821 VAL A N 1
ATOM 6302 C CA . VAL A 1 794 ? 13.763 23.885 36.169 1.00 14.49 821 VAL A CA 1
ATOM 6303 C C . VAL A 1 794 ? 14.507 23.055 37.215 1.00 14.89 821 VAL A C 1
ATOM 6304 O O . VAL A 1 794 ? 15.714 23.210 37.333 1.00 15.62 821 VAL A O 1
ATOM 6308 N N . PRO A 1 795 ? 13.744 22.193 37.875 1.00 17.96 822 PRO A N 1
ATOM 6309 C CA . PRO A 1 795 ? 14.394 21.264 38.762 1.00 14.63 822 PRO A CA 1
ATOM 6310 C C . PRO A 1 795 ? 15.495 20.396 38.200 1.00 16.07 822 PRO A C 1
ATOM 6311 O O . PRO A 1 795 ? 15.597 20.213 36.975 1.00 15.72 822 PRO A O 1
ATOM 6315 N N . GLY A 1 796 ? 16.263 19.826 39.097 1.00 16.17 823 GLY A N 1
ATOM 6316 C CA . GLY A 1 796 ? 17.236 18.825 38.713 1.00 16.34 823 GLY A CA 1
ATOM 6317 C C . GLY A 1 796 ? 16.574 17.581 39.263 1.00 17.01 823 GLY A C 1
ATOM 6318 O O . GLY A 1 796 ? 15.979 17.660 40.333 1.00 15.26 823 GLY A O 1
ATOM 6319 N N . ALA A 1 797 ? 16.642 16.443 38.597 1.00 15.89 824 ALA A N 1
ATOM 6320 C CA . ALA A 1 797 ? 15.963 15.295 39.200 1.00 18.30 824 ALA A CA 1
ATOM 6321 C C . ALA A 1 797 ? 16.570 13.987 38.743 1.00 19.00 824 ALA A C 1
ATOM 6322 O O . ALA A 1 797 ? 17.178 13.928 37.680 1.00 17.81 824 ALA A O 1
ATOM 6324 N N . ARG A 1 798 ? 16.414 12.943 39.558 1.00 19.07 825 ARG A N 1
ATOM 6325 C CA . ARG A 1 798 ? 16.884 11.606 39.215 1.00 21.11 825 ARG A CA 1
ATOM 6326 C C . ARG A 1 798 ? 16.016 10.571 39.942 1.00 22.06 825 ARG A C 1
ATOM 6327 O O . ARG A 1 798 ? 15.391 10.892 40.949 1.00 20.07 825 ARG A O 1
ATOM 6335 N N . VAL A 1 799 ? 16.054 9.335 39.448 1.00 23.74 826 VAL A N 1
ATOM 6336 C CA . VAL A 1 799 ? 15.301 8.272 40.112 1.00 25.56 826 VAL A CA 1
ATOM 6337 C C . VAL A 1 799 ? 16.302 7.242 40.639 1.00 26.84 826 VAL A C 1
ATOM 6338 O O . VAL A 1 799 ? 17.176 6.800 39.894 1.00 27.79 826 VAL A O 1
ATOM 6342 N N . ALA A 1 800 ? 16.190 6.954 41.926 1.00 26.08 827 ALA A N 1
ATOM 6343 C CA . ALA A 1 800 ? 17.105 5.990 42.555 1.00 28.24 827 ALA A CA 1
ATOM 6344 C C . ALA A 1 800 ? 16.296 5.154 43.535 1.00 28.93 827 ALA A C 1
ATOM 6345 O O . ALA A 1 800 ? 15.415 5.683 44.228 1.00 27.33 827 ALA A O 1
ATOM 6347 N N . GLY A 1 801 ? 16.467 3.836 43.485 1.00 30.37 828 GLY A N 1
ATOM 6348 C CA . GLY A 1 801 ? 15.685 2.949 44.359 1.00 31.19 828 GLY A CA 1
ATOM 6349 C C . GLY A 1 801 ? 14.201 3.125 44.034 1.00 32.81 828 GLY A C 1
ATOM 6350 O O . GLY A 1 801 ? 13.309 2.896 44.854 1.00 33.89 828 GLY A O 1
ATOM 6351 N N . GLY A 1 802 ? 13.958 3.598 42.804 1.00 32.23 829 GLY A N 1
ATOM 6352 C CA . GLY A 1 802 ? 12.531 3.752 42.402 1.00 31.66 829 GLY A CA 1
ATOM 6353 C C . GLY A 1 802 ? 11.827 4.933 43.029 1.00 28.89 829 GLY A C 1
ATOM 6354 O O . GLY A 1 802 ? 10.583 4.992 43.052 1.00 29.28 829 GLY A O 1
ATOM 6355 N N . LYS A 1 803 ? 12.601 5.897 43.543 1.00 26.83 830 LYS A N 1
ATOM 6356 C CA . LYS A 1 803 ? 11.995 7.085 44.126 1.00 24.25 830 LYS A CA 1
ATOM 6357 C C . LYS A 1 803 ? 12.628 8.322 43.473 1.00 24.46 830 LYS A C 1
ATOM 6358 O O . LYS A 1 803 ? 13.755 8.274 43.036 1.00 24.97 830 LYS A O 1
ATOM 6364 N N . LEU A 1 804 ? 11.842 9.399 43.529 1.00 23.47 831 LEU A N 1
ATOM 6365 C CA . LEU A 1 804 ? 12.284 10.638 42.927 1.00 21.02 831 LEU A CA 1
ATOM 6366 C C . LEU A 1 804 ? 13.109 11.484 43.863 1.00 19.57 831 LEU A C 1
ATOM 6367 O O . LEU A 1 804 ? 12.628 11.733 44.976 1.00 21.38 831 LEU A O 1
ATOM 6372 N N . GLU A 1 805 ? 14.306 11.906 43.456 1.00 18.39 832 GLU A N 1
ATOM 6373 C CA . GLU A 1 805 ? 15.084 12.856 44.224 1.00 18.29 832 GLU A CA 1
ATOM 6374 C C . GLU A 1 805 ? 15.168 14.109 43.317 1.00 18.71 832 GLU A C 1
ATOM 6375 O O . GLU A 1 805 ? 15.431 13.977 42.128 1.00 19.36 832 GLU A O 1
ATOM 6381 N N . ALA A 1 806 ? 14.832 15.237 43.911 1.00 17.73 833 ALA A N 1
ATOM 6382 C CA . ALA A 1 806 ? 14.874 16.480 43.139 1.00 16.04 833 ALA A CA 1
ATOM 6383 C C . ALA A 1 806 ? 15.642 17.525 43.903 1.00 14.52 833 ALA A C 1
ATOM 6384 O O . ALA A 1 806 ? 15.719 17.521 45.133 1.00 18.61 833 ALA A O 1
ATOM 6386 N N . ASN A 1 807 ? 16.224 18.450 43.146 1.00 15.54 834 ASN A N 1
ATOM 6387 C CA . ASN A 1 807 ? 16.971 19.551 43.750 1.00 16.55 834 ASN A CA 1
ATOM 6388 C C . ASN A 1 807 ? 16.784 20.800 42.896 1.00 18.26 834 ASN A C 1
ATOM 6389 O O . ASN A 1 807 ? 16.067 20.704 41.895 1.00 15.49 834 ASN A O 1
ATOM 6394 N N . ILE A 1 808 ? 17.329 21.935 43.321 1.00 18.35 835 ILE A N 1
ATOM 6395 C CA . ILE A 1 808 ? 17.023 23.167 42.553 1.00 20.03 835 ILE A CA 1
ATOM 6396 C C . ILE A 1 808 ? 18.154 24.158 42.656 1.00 20.62 835 ILE A C 1
ATOM 6397 O O . ILE A 1 808 ? 18.942 24.126 43.602 1.00 18.30 835 ILE A O 1
ATOM 6402 N N . ALA A 1 809 ? 18.287 25.041 41.660 1.00 17.12 836 ALA A N 1
ATOM 6403 C CA . ALA A 1 809 ? 19.433 25.978 41.652 1.00 17.78 836 ALA A CA 1
ATOM 6404 C C . ALA A 1 809 ? 19.336 27.007 42.766 1.00 16.98 836 ALA A C 1
ATOM 6405 O O . ALA A 1 809 ? 20.278 27.647 43.148 1.00 14.64 836 ALA A O 1
ATOM 6407 N N . LEU A 1 810 ? 18.094 27.208 43.255 1.00 15.89 837 LEU A N 1
ATOM 6408 C CA . LEU A 1 810 ? 17.833 28.217 44.300 1.00 16.25 837 LEU A CA 1
ATOM 6409 C C . LEU A 1 810 ? 17.025 27.530 45.388 1.00 17.00 837 LEU A C 1
ATOM 6410 O O . LEU A 1 810 ? 15.790 27.449 45.366 1.00 17.84 837 LEU A O 1
ATOM 6415 N N . PRO A 1 811 ? 17.756 26.881 46.287 1.00 18.01 838 PRO A N 1
ATOM 6416 C CA . PRO A 1 811 ? 17.143 26.066 47.334 1.00 19.43 838 PRO A CA 1
ATOM 6417 C C . PRO A 1 811 ? 16.102 26.843 48.092 1.00 19.21 838 PRO A C 1
ATOM 6418 O O . PRO A 1 811 ? 16.383 28.010 48.440 1.00 18.56 838 PRO A O 1
ATOM 6422 N N . GLY A 1 812 ? 14.944 26.239 48.351 1.00 19.82 839 GLY A N 1
ATOM 6423 C CA . GLY A 1 812 ? 13.877 26.964 49.070 1.00 21.49 839 GLY A CA 1
ATOM 6424 C C . GLY A 1 812 ? 12.641 26.950 48.165 1.00 21.25 839 GLY A C 1
ATOM 6425 O O . GLY A 1 812 ? 11.489 26.884 48.589 1.00 20.82 839 GLY A O 1
ATOM 6426 N N . LEU A 1 813 ? 12.904 26.997 46.853 1.00 19.66 840 LEU A N 1
ATOM 6427 C CA . LEU A 1 813 ? 11.789 26.942 45.905 1.00 19.41 840 LEU A CA 1
ATOM 6428 C C . LEU A 1 813 ? 11.086 25.589 45.956 1.00 20.71 840 LEU A C 1
ATOM 6429 O O . LEU A 1 813 ? 11.731 24.554 46.021 1.00 19.38 840 LEU A O 1
ATOM 6434 N N . GLY A 1 814 ? 9.756 25.617 45.857 1.00 19.15 841 GLY A N 1
ATOM 6435 C CA . GLY A 1 814 ? 8.961 24.406 45.823 1.00 19.97 841 GLY A CA 1
ATOM 6436 C C . GLY A 1 814 ? 9.187 23.670 44.496 1.00 20.23 841 GLY A C 1
ATOM 6437 O O . GLY A 1 814 ? 9.371 24.310 43.450 1.00 18.26 841 GLY A O 1
ATOM 6438 N N . ILE A 1 815 ? 9.220 22.368 44.562 1.00 19.87 842 ILE A N 1
ATOM 6439 C CA . ILE A 1 815 ? 9.335 21.488 43.418 1.00 18.72 842 ILE A CA 1
ATOM 6440 C C . ILE A 1 815 ? 8.105 20.636 43.255 1.00 19.25 842 ILE A C 1
ATOM 6441 O O . ILE A 1 815 ? 7.490 20.291 44.265 1.00 18.10 842 ILE A O 1
ATOM 6446 N N . GLU A 1 816 ? 7.567 20.460 42.049 1.00 17.48 843 GLU A N 1
ATOM 6447 C CA . GLU A 1 816 ? 6.416 19.604 41.854 1.00 17.97 843 GLU A CA 1
ATOM 6448 C C . GLU A 1 816 ? 6.769 18.532 40.818 1.00 19.06 843 GLU A C 1
ATOM 6449 O O . GLU A 1 816 ? 7.694 18.776 40.039 1.00 17.46 843 GLU A O 1
ATOM 6455 N N . TYR A 1 817 ? 6.049 17.425 40.835 1.00 19.59 844 TYR A N 1
ATOM 6456 C CA . TYR A 1 817 ? 6.361 16.336 39.892 1.00 20.69 844 TYR A CA 1
ATOM 6457 C C . TYR A 1 817 ? 5.046 15.780 39.346 1.00 22.21 844 TYR A C 1
ATOM 6458 O O . TYR A 1 817 ? 4.006 16.009 39.956 1.00 22.65 844 TYR A O 1
ATOM 6467 N N . SER A 1 818 ? 5.079 15.142 38.199 1.00 23.43 845 SER A N 1
ATOM 6468 C CA . SER A 1 818 ? 3.899 14.571 37.568 1.00 24.55 845 SER A CA 1
ATOM 6469 C C . SER A 1 818 ? 4.246 13.212 36.979 1.00 26.11 845 SER A C 1
ATOM 6470 O O . SER A 1 818 ? 5.317 13.034 36.379 1.00 26.12 845 SER A O 1
ATOM 6473 N N . THR A 1 819 ? 3.403 12.222 37.209 1.00 26.83 846 THR A N 1
ATOM 6474 C CA . THR A 1 819 ? 3.627 10.869 36.724 1.00 30.13 846 THR A CA 1
ATOM 6475 C C . THR A 1 819 ? 2.640 10.504 35.625 1.00 32.19 846 THR A C 1
ATOM 6476 O O . THR A 1 819 ? 2.612 9.393 35.099 1.00 33.40 846 THR A O 1
ATOM 6480 N N . ASP A 1 820 ? 1.804 11.479 35.274 1.00 33.40 847 ASP A N 1
ATOM 6481 C CA . ASP A 1 820 ? 0.774 11.268 34.269 1.00 35.80 847 ASP A CA 1
ATOM 6482 C C . ASP A 1 820 ? 0.976 12.151 33.045 1.00 36.88 847 ASP A C 1
ATOM 6483 O O . ASP A 1 820 ? 0.009 12.608 32.432 1.00 37.65 847 ASP A O 1
ATOM 6488 N N . GLY A 1 821 ? 2.226 12.413 32.698 1.00 36.33 848 GLY A N 1
ATOM 6489 C CA . GLY A 1 821 ? 2.581 13.208 31.546 1.00 38.38 848 GLY A CA 1
ATOM 6490 C C . GLY A 1 821 ? 2.218 14.676 31.664 1.00 38.52 848 GLY A C 1
ATOM 6491 O O . GLY A 1 821 ? 1.895 15.335 30.669 1.00 38.04 848 GLY A O 1
ATOM 6492 N N . GLY A 1 822 ? 2.241 15.215 32.878 1.00 39.44 849 GLY A N 1
ATOM 6493 C CA . GLY A 1 822 ? 1.943 16.594 33.133 1.00 39.25 849 GLY A CA 1
ATOM 6494 C C . GLY A 1 822 ? 0.483 16.960 33.279 1.00 40.42 849 GLY A C 1
ATOM 6495 O O . GLY A 1 822 ? 0.183 18.167 33.304 1.00 39.53 849 GLY A O 1
ATOM 6496 N N . LYS A 1 823 ? -0.412 15.990 33.421 1.00 40.92 850 LYS A N 1
ATOM 6497 C CA . LYS A 1 823 ? -1.828 16.324 33.590 1.00 42.18 850 LYS A CA 1
ATOM 6498 C C . LYS A 1 823 ? -2.108 16.788 35.011 1.00 41.71 850 LYS A C 1
ATOM 6499 O O . LYS A 1 823 ? -2.786 17.793 35.225 1.00 42.44 850 LYS A O 1
ATOM 6505 N N . GLN A 1 824 ? -1.590 16.035 35.975 1.00 39.04 851 GLN A N 1
ATOM 6506 C CA . GLN A 1 824 ? -1.720 16.348 37.383 1.00 36.33 851 GLN A CA 1
ATOM 6507 C C . GLN A 1 824 ? -0.348 16.435 38.028 1.00 32.41 851 GLN A C 1
ATOM 6508 O O . GLN A 1 824 ? 0.524 15.626 37.748 1.00 29.22 851 GLN A O 1
ATOM 6514 N N . TRP A 1 825 ? -0.189 17.422 38.888 1.00 29.71 852 TRP A N 1
ATOM 6515 C CA . TRP A 1 825 ? 1.036 17.786 39.530 1.00 27.80 852 TRP A CA 1
ATOM 6516 C C . TRP A 1 825 ? 0.929 17.610 41.034 1.00 28.32 852 TRP A C 1
ATOM 6517 O O . TRP A 1 825 ? -0.116 17.879 41.630 1.00 25.55 852 TRP A O 1
ATOM 6528 N N . GLN A 1 826 ? 2.031 17.135 41.639 1.00 24.97 853 GLN A N 1
ATOM 6529 C CA . GLN A 1 826 ? 2.015 16.902 43.086 1.00 27.57 853 GLN A CA 1
ATOM 6530 C C . GLN A 1 826 ? 3.255 17.543 43.713 1.00 26.11 853 GLN A C 1
ATOM 6531 O O . GLN A 1 826 ? 4.261 17.723 43.018 1.00 25.84 853 GLN A O 1
ATOM 6537 N N . ARG A 1 827 ? 3.152 17.982 44.958 1.00 25.63 854 ARG A N 1
ATOM 6538 C CA . ARG A 1 827 ? 4.295 18.608 45.627 1.00 26.19 854 ARG A CA 1
ATOM 6539 C C . ARG A 1 827 ? 5.352 17.547 45.963 1.00 25.14 854 ARG A C 1
ATOM 6540 O O . ARG A 1 827 ? 5.053 16.460 46.446 1.00 24.26 854 ARG A O 1
ATOM 6548 N N . TYR A 1 828 ? 6.603 17.900 45.683 1.00 23.78 855 TYR A N 1
ATOM 6549 C CA . TYR A 1 828 ? 7.710 16.992 46.030 1.00 21.85 855 TYR A CA 1
ATOM 6550 C C . TYR A 1 828 ? 8.164 17.315 47.438 1.00 21.84 855 TYR A C 1
ATOM 6551 O O . TYR A 1 828 ? 8.352 18.494 47.783 1.00 20.63 855 TYR A O 1
ATOM 6560 N N . ASP A 1 829 ? 8.286 16.271 48.271 1.00 22.50 856 ASP A N 1
ATOM 6561 C CA . ASP A 1 829 ? 8.778 16.490 49.640 1.00 22.84 856 ASP A CA 1
ATOM 6562 C C . ASP A 1 829 ? 10.063 15.663 49.801 1.00 22.94 856 ASP A C 1
ATOM 6563 O O . ASP A 1 829 ? 9.955 14.432 49.739 1.00 21.63 856 ASP A O 1
ATOM 6568 N N . ALA A 1 830 ? 11.177 16.330 49.994 1.00 24.02 857 ALA A N 1
ATOM 6569 C CA . ALA A 1 830 ? 12.463 15.641 50.083 1.00 25.04 857 ALA A CA 1
ATOM 6570 C C . ALA A 1 830 ? 12.502 14.582 51.168 1.00 24.92 857 ALA A C 1
ATOM 6571 O O . ALA A 1 830 ? 13.140 13.541 50.953 1.00 26.53 857 ALA A O 1
ATOM 6573 N N . LYS A 1 831 ? 11.840 14.865 52.286 1.00 26.20 858 LYS A N 1
ATOM 6574 C CA . LYS A 1 831 ? 11.913 13.876 53.398 1.00 26.18 858 LYS A CA 1
ATOM 6575 C C . LYS A 1 831 ? 10.860 12.816 53.312 1.00 25.51 858 LYS A C 1
ATOM 6576 O O . LYS A 1 831 ? 10.640 12.011 54.233 1.00 26.37 858 LYS A O 1
ATOM 6582 N N . ALA A 1 832 ? 10.245 12.698 52.151 1.00 25.59 859 ALA A N 1
ATOM 6583 C CA . ALA A 1 832 ? 9.226 11.683 51.866 1.00 26.83 859 ALA A CA 1
ATOM 6584 C C . ALA A 1 832 ? 9.115 11.528 50.357 1.00 27.04 859 ALA A C 1
ATOM 6585 O O . ALA A 1 832 ? 8.066 11.675 49.743 1.00 25.76 859 ALA A O 1
ATOM 6587 N N . LYS A 1 833 ? 10.265 11.217 49.747 1.00 25.41 860 LYS A N 1
ATOM 6588 C CA . LYS A 1 833 ? 10.361 11.046 48.308 1.00 23.95 860 LYS A CA 1
ATOM 6589 C C . LYS A 1 833 ? 9.321 10.081 47.782 1.00 23.80 860 LYS A C 1
ATOM 6590 O O . LYS A 1 833 ? 9.064 9.018 48.345 1.00 23.94 860 LYS A O 1
ATOM 6596 N N . PRO A 1 834 ? 8.812 10.375 46.594 1.00 24.75 861 PRO A N 1
ATOM 6597 C CA . PRO A 1 834 ? 7.780 9.619 45.959 1.00 25.53 861 PRO A CA 1
ATOM 6598 C C . PRO A 1 834 ? 8.281 8.440 45.163 1.00 26.45 861 PRO A C 1
ATOM 6599 O O . PRO A 1 834 ? 9.257 8.517 44.434 1.00 22.70 861 PRO A O 1
ATOM 6603 N N . ALA A 1 835 ? 7.534 7.329 45.298 1.00 26.66 862 ALA A N 1
ATOM 6604 C CA . ALA A 1 835 ? 7.880 6.153 44.504 1.00 28.46 862 ALA A CA 1
ATOM 6605 C C . ALA A 1 835 ? 7.338 6.385 43.093 1.00 28.24 862 ALA A C 1
ATOM 6606 O O . ALA A 1 835 ? 6.140 6.645 42.946 1.00 27.60 862 ALA A O 1
ATOM 6608 N N . VAL A 1 836 ? 8.190 6.333 42.082 1.00 30.28 863 VAL A N 1
ATOM 6609 C CA . VAL A 1 836 ? 7.764 6.556 40.715 1.00 31.09 863 VAL A CA 1
ATOM 6610 C C . VAL A 1 836 ? 8.228 5.467 39.750 1.00 32.79 863 VAL A C 1
ATOM 6611 O O . VAL A 1 836 ? 9.255 4.828 39.932 1.00 32.52 863 VAL A O 1
ATOM 6615 N N . SER A 1 837 ? 7.471 5.354 38.665 1.00 34.68 864 SER A N 1
ATOM 6616 C CA . SER A 1 837 ? 7.779 4.384 37.612 1.00 37.23 864 SER A CA 1
ATOM 6617 C C . SER A 1 837 ? 7.433 5.041 36.279 1.00 37.35 864 SER A C 1
ATOM 6618 O O . SER A 1 837 ? 6.502 5.859 36.243 1.00 38.84 864 SER A O 1
ATOM 6621 N N . GLY A 1 838 ? 8.120 4.694 35.210 1.00 36.61 865 GLY A N 1
ATOM 6622 C CA . GLY A 1 838 ? 7.840 5.260 33.898 1.00 35.99 865 GLY A CA 1
ATOM 6623 C C . GLY A 1 838 ? 8.193 6.743 33.784 1.00 35.79 865 GLY A C 1
ATOM 6624 O O . GLY A 1 838 ? 9.096 7.232 34.458 1.00 36.15 865 GLY A O 1
ATOM 6625 N N . GLU A 1 839 ? 7.490 7.442 32.892 1.00 33.98 866 GLU A N 1
ATOM 6626 C CA . GLU A 1 839 ? 7.756 8.864 32.650 1.00 32.94 866 GLU A CA 1
ATOM 6627 C C . GLU A 1 839 ? 7.376 9.753 33.822 1.00 29.37 866 GLU A C 1
ATOM 6628 O O . GLU A 1 839 ? 6.301 9.643 34.390 1.00 28.08 866 GLU A O 1
ATOM 6634 N N . VAL A 1 840 ? 8.289 10.643 34.212 1.00 27.85 867 VAL A N 1
ATOM 6635 C CA . VAL A 1 840 ? 8.066 11.576 35.307 1.00 23.86 867 VAL A CA 1
ATOM 6636 C C . VAL A 1 840 ? 8.464 12.975 34.807 1.00 23.17 867 VAL A C 1
ATOM 6637 O O . VAL A 1 840 ? 9.377 13.032 34.000 1.00 20.78 867 VAL A O 1
ATOM 6641 N N . GLN A 1 841 ? 7.733 14.014 35.197 1.00 22.90 868 GLN A N 1
ATOM 6642 C CA . GLN A 1 841 ? 8.139 15.363 34.762 1.00 21.61 868 GLN A CA 1
ATOM 6643 C C . GLN A 1 841 ? 8.336 16.196 36.018 1.00 20.24 868 GLN A C 1
ATOM 6644 O O . GLN A 1 841 ? 7.786 15.808 37.053 1.00 19.07 868 GLN A O 1
ATOM 6650 N N . VAL A 1 842 ? 9.150 17.246 35.945 1.00 17.39 869 VAL A N 1
ATOM 6651 C CA . VAL A 1 842 ? 9.360 18.078 37.124 1.00 17.53 869 VAL A CA 1
ATOM 6652 C C . VAL A 1 842 ? 9.247 19.564 36.711 1.00 18.21 869 VAL A C 1
ATOM 6653 O O . VAL A 1 842 ? 9.512 19.895 35.560 1.00 17.24 869 VAL A O 1
ATOM 6657 N N . ARG A 1 843 ? 8.917 20.389 37.674 1.00 16.50 870 ARG A N 1
ATOM 6658 C CA . ARG A 1 843 ? 8.824 21.834 37.436 1.00 17.07 870 ARG A CA 1
ATOM 6659 C C . ARG A 1 843 ? 8.945 22.512 38.790 1.00 17.62 870 ARG A C 1
ATOM 6660 O O . ARG A 1 843 ? 8.721 21.794 39.795 1.00 19.09 870 ARG A O 1
ATOM 6668 N N . SER A 1 844 ? 9.307 23.765 38.889 1.00 16.51 871 SER A N 1
ATOM 6669 C CA . SER A 1 844 ? 9.379 24.451 40.166 1.00 14.19 871 SER A CA 1
ATOM 6670 C C . SER A 1 844 ? 8.206 25.444 40.242 1.00 17.35 871 SER A C 1
ATOM 6671 O O . SER A 1 844 ? 7.526 25.667 39.258 1.00 16.40 871 SER A O 1
ATOM 6674 N N . VAL A 1 845 ? 7.980 25.884 41.475 1.00 17.41 872 VAL A N 1
ATOM 6675 C CA . VAL A 1 845 ? 6.806 26.775 41.679 1.00 19.90 872 VAL A CA 1
ATOM 6676 C C . VAL A 1 845 ? 7.263 28.020 42.413 1.00 16.69 872 VAL A C 1
ATOM 6677 O O . VAL A 1 845 ? 8.114 28.002 43.281 1.00 17.64 872 VAL A O 1
ATOM 6681 N N . SER A 1 846 ? 6.666 29.159 42.028 1.00 17.74 873 SER A N 1
ATOM 6682 C CA . SER A 1 846 ? 7.031 30.422 42.700 1.00 17.32 873 SER A CA 1
ATOM 6683 C C . SER A 1 846 ? 6.472 30.379 44.120 1.00 18.00 873 SER A C 1
ATOM 6684 O O . SER A 1 846 ? 5.521 29.663 44.379 1.00 18.72 873 SER A O 1
ATOM 6687 N N . PRO A 1 847 ? 7.093 31.077 45.048 1.00 17.85 874 PRO A N 1
ATOM 6688 C CA . PRO A 1 847 ? 6.668 31.088 46.438 1.00 18.81 874 PRO A CA 1
ATOM 6689 C C . PRO A 1 847 ? 5.193 31.383 46.606 1.00 20.46 874 PRO A C 1
ATOM 6690 O O . PRO A 1 847 ? 4.570 30.760 47.465 1.00 19.63 874 PRO A O 1
ATOM 6694 N N . ASP A 1 848 ? 4.597 32.267 45.800 1.00 20.69 875 ASP A N 1
ATOM 6695 C CA . ASP A 1 848 ? 3.159 32.565 45.965 1.00 21.87 875 ASP A CA 1
ATOM 6696 C C . ASP A 1 848 ? 2.263 31.527 45.307 1.00 22.88 875 ASP A C 1
ATOM 6697 O O . ASP A 1 848 ? 1.028 31.636 45.342 1.00 21.91 875 ASP A O 1
ATOM 6702 N N . GLY A 1 849 ? 2.817 30.466 44.742 1.00 21.28 876 GLY A N 1
ATOM 6703 C CA . GLY A 1 849 ? 2.157 29.373 44.117 1.00 19.59 876 GLY A CA 1
ATOM 6704 C C . GLY A 1 849 ? 1.481 29.637 42.799 1.00 20.60 876 GLY A C 1
ATOM 6705 O O . GLY A 1 849 ? 0.755 28.758 42.301 1.00 21.22 876 GLY A O 1
ATOM 6706 N N . LYS A 1 850 ? 1.706 30.787 42.162 1.00 19.32 877 LYS A N 1
ATOM 6707 C CA . LYS A 1 850 ? 0.947 31.107 40.945 1.00 22.57 877 LYS A CA 1
ATOM 6708 C C . LYS A 1 850 ? 1.672 30.851 39.636 1.00 21.90 877 LYS A C 1
ATOM 6709 O O . LYS A 1 850 ? 1.048 30.805 38.573 1.00 23.09 877 LYS A O 1
ATOM 6715 N N . ARG A 1 851 ? 2.998 30.762 39.675 1.00 20.07 878 ARG A N 1
ATOM 6716 C CA . ARG A 1 851 ? 3.781 30.591 38.452 1.00 17.25 878 ARG A CA 1
ATOM 6717 C C . ARG A 1 851 ? 4.654 29.330 38.531 1.00 18.03 878 ARG A C 1
ATOM 6718 O O . ARG A 1 851 ? 5.011 28.927 39.633 1.00 18.20 878 ARG A O 1
ATOM 6726 N N . TYR A 1 852 ? 4.968 28.823 37.358 1.00 16.21 879 TYR A N 1
ATOM 6727 C CA . TYR A 1 852 ? 5.739 27.582 37.268 1.00 16.20 879 TYR A CA 1
ATOM 6728 C C . TYR A 1 852 ? 6.877 27.712 36.268 1.00 18.28 879 TYR A C 1
ATOM 6729 O O . TYR A 1 852 ? 6.872 28.500 35.306 1.00 16.49 879 TYR A O 1
ATOM 6738 N N . SER A 1 853 ? 7.922 26.908 36.476 1.00 15.24 880 SER A N 1
ATOM 6739 C CA . SER A 1 853 ? 8.988 26.888 35.474 1.00 15.15 880 SER A CA 1
ATOM 6740 C C . SER A 1 853 ? 8.477 26.026 34.323 1.00 17.53 880 SER A C 1
ATOM 6741 O O . SER A 1 853 ? 7.416 25.382 34.435 1.00 15.38 880 SER A O 1
ATOM 6744 N N . ARG A 1 854 ? 9.229 25.971 33.238 1.00 17.74 881 ARG A N 1
ATOM 6745 C CA . ARG A 1 854 ? 8.837 25.038 32.172 1.00 19.63 881 ARG A CA 1
ATOM 6746 C C . ARG A 1 854 ? 8.987 23.621 32.763 1.00 18.27 881 ARG A C 1
ATOM 6747 O O . ARG A 1 854 ? 9.731 23.452 33.733 1.00 19.05 881 ARG A O 1
ATOM 6755 N N . ALA A 1 855 ? 8.286 22.679 32.190 1.00 18.16 882 ALA A N 1
ATOM 6756 C CA . ALA A 1 855 ? 8.367 21.304 32.734 1.00 20.37 882 ALA A CA 1
ATOM 6757 C C . ALA A 1 855 ? 9.317 20.464 31.891 1.00 19.92 882 ALA A C 1
ATOM 6758 O O . ALA A 1 855 ? 9.365 20.619 30.666 1.00 18.89 882 ALA A O 1
ATOM 6760 N N . GLU A 1 856 ? 10.055 19.550 32.537 1.00 19.80 883 GLU A N 1
ATOM 6761 C CA . GLU A 1 856 ? 10.959 18.693 31.781 1.00 19.33 883 GLU A CA 1
ATOM 6762 C C . GLU A 1 856 ? 10.847 17.233 32.240 1.00 21.54 883 GLU A C 1
ATOM 6763 O O . GLU A 1 856 ? 10.433 16.951 33.356 1.00 19.13 883 GLU A O 1
ATOM 6769 N N . LYS A 1 857 ? 11.109 16.348 31.283 1.00 22.12 884 LYS A N 1
ATOM 6770 C CA . LYS A 1 857 ? 11.015 14.903 31.580 1.00 24.14 884 LYS A CA 1
ATOM 6771 C C . LYS A 1 857 ? 12.233 14.449 32.345 1.00 23.76 884 LYS A C 1
ATOM 6772 O O . LYS A 1 857 ? 13.336 14.822 31.947 1.00 23.21 884 LYS A O 1
ATOM 6778 N N . VAL A 1 858 ? 12.044 13.649 33.404 1.00 24.55 885 VAL A N 1
ATOM 6779 C CA . VAL A 1 858 ? 13.188 13.169 34.175 1.00 26.03 885 VAL A CA 1
ATOM 6780 C C . VAL A 1 858 ? 13.964 12.104 33.417 1.00 27.41 885 VAL A C 1
ATOM 6781 O O . VAL A 1 858 ? 15.100 11.796 33.758 1.00 27.93 885 VAL A O 1
#

Organism: Serratia marcescens (NCBI:txid615)